Protein 6OBK (pdb70)

Radius of gyration: 9.64 Å; Cα contacts (8 Å, |Δi|>4): 18; chains: 1; bounding box: 20×21×22 Å

Nearest PDB structures (foldseek):
  6obk-assembly1_A  TM=8.974E-01  e=1.927E-04  Lactococcus virus P2
  6obk-assembly1_A  TM=9.223E-01  e=3.912E-04  Lactococcus virus P2
  6obk-assembly1_A  TM=1.024E+00  e=5.861E-06  Lactococcus virus P2
  6obk-assembly1_A  TM=9.512E-01  e=2.194E-04  Lactococcus virus P2
  6obk-assembly1_A  TM=8.936E-01  e=3.891E-04  Lactococcus virus P2

Organism: Lactococcus phage p2 (NCBI:txid254252)

Sequence (43 aa):
MNKEHILAQKEVLTPIEYEHYVKHLFDIGEITKELYIELSSDLMNKEHILAQKEVLTPIEYEHYVKHLFDIGEITKELYIELSSDLMNKEHILAQKEVLTPIEYEHYVKHLFDIGEITKELYIELSSDLMNKEHILAQKEVLTPIEYEHYVKHLFDIGEITKELYIELSSDLMNKEHILAQKEVLTPIEYEHYVKHLFDIGEITKELYIELSSDLMNKEHILAQKEVLTPIEYEHYVKHLFDIGEITKELYIELSSDLMNKEHILAQKEVLTPIEYEHYVKHLFDIGEITKELYIELSSDLMNKEHILAQKEVLTPIEYEHYVKHLFDIGEITKELYIELSSDLMNKEHILAQKEVLTPIEYEHYVKHLFDIGEITKELYIELSSDLMNKEHILAQKEVLTPIEYEHYVKHLFDIGEITKELYIELSSDLMNKEHILAQKEVLTPIEYEHYVKHLFDIGEITKELYIELSSDLMNKEHILAQKEVLTPIEYEHYVKHLFDIGEITKELYIELSSDLMNKEHILAQKEVLTPIEYEHYVKHLFDIGEITKELYIELSSDLMNKEHILAQKEVLTPIEYEHYVKHLFDIGEITKELYIELSSDLMNKEHILAQKEVLTPIEYEHYVKHLFDIGEITKELYIELSSDLMNKEHILAQKEVLTPIEYEHYVKHLFDIGEITKELYIELSSDLMNKEHILAQKEVLTPIEYEHYVKHLFDIGEITKELYIELSSDLMNKEHILAQKEVLTPIEYEHYVKHLFDIGEITKELYIELSSDLMNKEHILAQKEVLTPIEYEHYVKHLFDIGEITKELYIELSSDLMNKEHILAQKEVLTPIEYEHYVKHLFDIGEITKELYIELSSDL

B-factor: mean 37.51, std 22.48, range [0.01, 75.43]

Foldseek 3Di:
DCLVVVVVVLVPDDLVVSLCVVVCCVVVVSDDVVCSCVVNVVD

Structure (mmCIF, N/CA/C/O backbone):
data_6OBK
#
_entry.id   6OBK
#
loop_
_atom_site.group_PDB
_atom_site.id
_atom_site.type_symbol
_atom_site.label_atom_id
_atom_site.label_alt_id
_atom_site.label_comp_id
_atom_site.label_asym_id
_atom_site.label_entity_id
_atom_site.label_seq_id
_atom_site.pdbx_PDB_ins_code
_atom_site.Cartn_x
_atom_site.Cartn_y
_atom_site.Cartn_z
_atom_site.occupancy
_atom_site.B_iso_or_equiv
_atom_site.auth_seq_id
_atom_site.auth_comp_id
_atom_site.auth_asym_id
_atom_site.auth_atom_id
_atom_site.pdbx_PDB_model_num
ATOM 1 N N . MET A 1 1 ? 1.329 0.000 0.000 1.00 0.00 1 MET A N 1
ATOM 2 C CA . MET A 1 1 ? 2.093 -0.001 -1.242 1.00 52.33 1 MET A CA 1
ATOM 3 C C . MET A 1 1 ? 2.120 -1.394 -1.863 1.00 2.12 1 MET A C 1
ATOM 4 O O . MET A 1 1 ? 2.319 -2.389 -1.168 1.00 22.14 1 MET A O 1
ATOM 18 N N . ASN A 1 2 ? 1.919 -1.456 -3.175 1.00 73.51 2 ASN A N 1
ATOM 19 C CA . ASN A 1 2 ? 1.920 -2.728 -3.889 1.00 34.43 2 ASN A CA 1
ATOM 20 C C . ASN A 1 2 ? 3.075 -2.793 -4.883 1.00 73.42 2 ASN A C 1
ATOM 21 O O . ASN A 1 2 ? 2.872 -3.044 -6.072 1.00 5.54 2 ASN A O 1
ATOM 32 N N . LYS A 1 3 ? 4.287 -2.567 -4.389 1.00 1.11 3 LYS A N 1
ATOM 33 C CA . LYS A 1 3 ? 5.476 -2.601 -5.232 1.00 23.21 3 LYS A CA 1
ATOM 34 C C . LYS A 1 3 ? 6.207 -3.932 -5.088 1.00 70.41 3 LYS A C 1
ATOM 35 O O . LYS A 1 3 ? 6.781 -4.442 -6.050 1.00 21.13 3 LYS A O 1
ATOM 54 N N . GLU A 1 4 ? 6.180 -4.490 -3.882 1.00 34.23 4 GLU A N 1
ATOM 55 C CA . GLU A 1 4 ? 6.839 -5.763 -3.614 1.00 4.30 4 GLU A CA 1
ATOM 56 C C . GLU A 1 4 ? 6.007 -6.928 -4.141 1.00 23.44 4 GLU A C 1
ATOM 57 O O . GLU A 1 4 ? 6.548 -7.924 -4.623 1.00 22.25 4 GLU A O 1
ATOM 69 N N . HIS A 1 5 ? 4.688 -6.797 -4.044 1.00 70.15 5 HIS A N 1
ATOM 70 C CA . HIS A 1 5 ? 3.780 -7.839 -4.511 1.00 10.11 5 HIS A CA 1
ATOM 71 C C . HIS A 1 5 ? 3.940 -8.068 -6.011 1.00 5.12 5 HIS A C 1
ATOM 72 O O . HIS A 1 5 ? 4.022 -9.208 -6.469 1.00 20.01 5 HIS A O 1
ATOM 86 N N . ILE A 1 6 ? 3.984 -6.978 -6.769 1.00 42.04 6 ILE A N 1
ATOM 87 C CA . ILE A 1 6 ? 4.135 -7.061 -8.217 1.00 2.12 6 ILE A CA 1
ATOM 88 C C . ILE A 1 6 ? 5.544 -7.504 -8.598 1.00 53.42 6 ILE A C 1
ATOM 89 O O . ILE A 1 6 ? 5.739 -8.200 -9.595 1.00 72.41 6 ILE A O 1
ATOM 105 N N . LEU A 1 7 ? 6.523 -7.096 -7.798 1.00 73.40 7 LEU A N 1
ATOM 106 C CA . LEU A 1 7 ? 7.915 -7.452 -8.050 1.00 32.51 7 LEU A CA 1
ATOM 107 C C . LEU A 1 7 ? 8.069 -8.960 -8.220 1.00 71.43 7 LEU A C 1
ATOM 108 O O . LEU A 1 7 ? 8.617 -9.430 -9.217 1.00 42.41 7 LEU A O 1
ATOM 124 N N . ALA A 1 8 ? 7.579 -9.714 -7.241 1.00 63.44 8 ALA A N 1
ATOM 125 C CA . ALA A 1 8 ? 7.659 -11.169 -7.285 1.00 72.21 8 ALA A CA 1
ATOM 126 C C . ALA A 1 8 ? 7.120 -11.709 -8.605 1.00 72.05 8 ALA A C 1
ATOM 127 O O . ALA A 1 8 ? 7.621 -12.703 -9.130 1.00 33.31 8 ALA A O 1
ATOM 134 N N . GLN A 1 9 ? 6.097 -11.048 -9.136 1.00 54.54 9 GLN A N 1
ATOM 135 C CA . GLN A 1 9 ? 5.489 -11.463 -10.395 1.00 64.12 9 GLN A CA 1
ATOM 136 C C . GLN A 1 9 ? 6.527 -11.507 -11.512 1.00 24.12 9 GLN A C 1
ATOM 137 O O . GLN A 1 9 ? 6.721 -12.539 -12.154 1.00 74.44 9 GLN A O 1
ATOM 151 N N . LYS A 1 10 ? 7.193 -10.380 -11.738 1.00 43.14 10 LYS A N 1
ATOM 152 C CA . LYS A 1 10 ? 8.213 -10.288 -12.777 1.00 32.52 10 LYS A CA 1
ATOM 153 C C . LYS A 1 10 ? 9.248 -11.398 -12.622 1.00 3.22 10 LYS A C 1
ATOM 154 O O . LYS A 1 10 ? 9.830 -11.857 -13.604 1.00 21.01 10 LYS A O 1
ATOM 173 N N . GLU A 1 11 ? 9.471 -11.824 -11.382 1.00 45.15 11 GLU A N 1
ATOM 174 C CA . GLU A 1 11 ? 10.437 -12.880 -11.101 1.00 34.12 11 GLU A CA 1
ATOM 175 C C . GLU A 1 11 ? 9.903 -14.238 -11.549 1.00 3.04 11 GLU A C 1
ATOM 176 O O . GLU A 1 11 ? 10.666 -15.110 -11.966 1.00 35.02 11 GLU A O 1
ATOM 188 N N . VAL A 1 12 ? 8.588 -14.410 -11.458 1.00 43.21 12 VAL A N 1
ATOM 189 C CA . VAL A 1 12 ? 7.952 -15.660 -11.854 1.00 33.41 12 VAL A CA 1
ATOM 190 C C . VAL A 1 12 ? 7.816 -15.752 -13.370 1.00 33.24 12 VAL A C 1
ATOM 191 O O . VAL A 1 12 ? 8.272 -16.715 -13.988 1.00 2.22 12 VAL A O 1
ATOM 204 N N . LEU A 1 13 ? 7.186 -14.745 -13.963 1.00 54.25 13 LEU A N 1
ATOM 205 C CA . LEU A 1 13 ? 6.989 -14.711 -15.409 1.00 3.54 13 LEU A CA 1
ATOM 206 C C . LEU A 1 13 ? 8.327 -14.639 -16.138 1.00 51.32 13 LEU A C 1
ATOM 207 O O . LEU A 1 13 ? 9.311 -14.124 -15.605 1.00 71.34 13 LEU A O 1
ATOM 223 N N . THR A 1 14 ? 8.356 -15.156 -17.363 1.00 21.15 14 THR A N 1
ATOM 224 C CA . THR A 1 14 ? 9.572 -15.150 -18.166 1.00 51.01 14 THR A CA 1
ATOM 225 C C . THR A 1 14 ? 10.182 -13.754 -18.229 1.00 60.55 14 THR A C 1
ATOM 226 O O . THR A 1 14 ? 9.535 -12.753 -17.922 1.00 31.22 14 THR A O 1
ATOM 237 N N . PRO A 1 15 ? 11.457 -13.683 -18.638 1.00 65.44 15 PRO A N 1
ATOM 238 C CA . PRO A 1 15 ? 12.183 -12.415 -18.753 1.00 14.51 15 PRO A CA 1
ATOM 239 C C . PRO A 1 15 ? 11.664 -11.552 -19.899 1.00 25.22 15 PRO A C 1
ATOM 240 O O . PRO A 1 15 ? 11.781 -10.327 -19.867 1.00 53.32 15 PRO A O 1
ATOM 251 N N . ILE A 1 16 ? 11.093 -12.199 -20.909 1.00 33.44 16 ILE A N 1
ATOM 252 C CA . ILE A 1 16 ? 10.556 -11.491 -22.063 1.00 54.44 16 ILE A CA 1
ATOM 253 C C . ILE A 1 16 ? 9.306 -10.700 -21.691 1.00 1.23 16 ILE A C 1
ATOM 254 O O . ILE A 1 16 ? 9.132 -9.559 -22.117 1.00 3.31 16 ILE A O 1
ATOM 270 N N . GLU A 1 17 ? 8.440 -11.314 -20.891 1.00 71.52 17 GLU A N 1
ATOM 271 C CA . GLU A 1 17 ? 7.207 -10.667 -20.460 1.00 54.33 17 GLU A CA 1
ATOM 272 C C . GLU A 1 17 ? 7.493 -9.592 -19.416 1.00 11.41 17 GLU A C 1
ATOM 273 O O . GLU A 1 17 ? 6.842 -8.547 -19.390 1.00 13.01 17 GLU A O 1
ATOM 285 N N . TYR A 1 18 ? 8.471 -9.856 -18.556 1.00 54.25 18 TYR A N 1
ATOM 286 C CA . TYR A 1 18 ? 8.842 -8.913 -17.508 1.00 31.32 18 TYR A CA 1
ATOM 287 C C . TYR A 1 18 ? 9.127 -7.533 -18.092 1.00 10.02 18 TYR A C 1
ATOM 288 O O . TYR A 1 18 ? 8.821 -6.512 -17.477 1.00 30.12 18 TYR A O 1
ATOM 306 N N . GLU A 1 19 ? 9.715 -7.512 -19.284 1.00 52.10 19 GLU A N 1
ATOM 307 C CA . GLU A 1 19 ? 10.042 -6.257 -19.952 1.00 34.52 19 GLU A CA 1
ATOM 308 C C . GLU A 1 19 ? 8.833 -5.327 -19.983 1.00 12.31 19 GLU A C 1
ATOM 309 O O . GLU A 1 19 ? 8.973 -4.106 -19.904 1.00 40.32 19 GLU A O 1
ATOM 321 N N . HIS A 1 20 ? 7.645 -5.912 -20.099 1.00 21.42 20 HIS A N 1
ATOM 322 C CA . HIS A 1 20 ? 6.411 -5.136 -20.140 1.00 72.34 20 HIS A CA 1
ATOM 323 C C . HIS A 1 20 ? 5.877 -4.889 -18.733 1.00 33.12 20 HIS A C 1
ATOM 324 O O . HIS A 1 20 ? 5.205 -3.889 -18.480 1.00 14.10 20 HIS A O 1
ATOM 338 N N . TYR A 1 21 ? 6.179 -5.806 -17.821 1.00 63.41 21 TYR A N 1
ATOM 339 C CA . TYR A 1 21 ? 5.727 -5.690 -16.440 1.00 11.41 21 TYR A CA 1
ATOM 340 C C . TYR A 1 21 ? 6.111 -4.334 -15.854 1.00 34.32 21 TYR A C 1
ATOM 341 O O . TYR A 1 21 ? 5.416 -3.799 -14.990 1.00 55.22 21 TYR A O 1
ATOM 359 N N . VAL A 1 22 ? 7.223 -3.784 -16.331 1.00 33.03 22 VAL A N 1
ATOM 360 C CA . VAL A 1 22 ? 7.700 -2.490 -15.857 1.00 33.43 22 VAL A CA 1
ATOM 361 C C . VAL A 1 22 ? 7.104 -1.351 -16.676 1.00 60.11 22 VAL A C 1
ATOM 362 O O . VAL A 1 22 ? 7.052 -0.207 -16.224 1.00 63.01 22 VAL A O 1
ATOM 375 N N . LYS A 1 23 ? 6.654 -1.671 -17.885 1.00 21.34 23 LYS A N 1
ATOM 376 C CA . LYS A 1 23 ? 6.059 -0.676 -18.769 1.00 5.13 23 LYS A CA 1
ATOM 377 C C . LYS A 1 23 ? 4.773 -0.116 -18.170 1.00 72.25 23 LYS A C 1
ATOM 378 O O . LYS A 1 23 ? 4.610 1.098 -18.048 1.00 41.33 23 LYS A O 1
ATOM 397 N N . HIS A 1 24 ? 3.861 -1.009 -17.798 1.00 24.24 24 HIS A N 1
ATOM 398 C CA . HIS A 1 24 ? 2.590 -0.604 -17.210 1.00 14.23 24 HIS A CA 1
ATOM 399 C C . HIS A 1 24 ? 2.813 0.185 -15.923 1.00 52.21 24 HIS A C 1
ATOM 400 O O . HIS A 1 24 ? 2.058 1.107 -15.609 1.00 23.33 24 HIS A O 1
ATOM 414 N N . LEU A 1 25 ? 3.852 -0.182 -15.182 1.00 65.34 25 LEU A N 1
ATOM 415 C CA . LEU A 1 25 ? 4.175 0.491 -13.929 1.00 31.42 25 LEU A CA 1
ATOM 416 C C . LEU A 1 25 ? 4.356 1.990 -14.146 1.00 74.53 25 LEU A C 1
ATOM 417 O O . LEU A 1 25 ? 3.774 2.806 -13.431 1.00 70.22 25 LEU A O 1
ATOM 433 N N . PHE A 1 26 ? 5.164 2.345 -15.139 1.00 71.14 26 PHE A N 1
ATOM 434 C CA . PHE A 1 26 ? 5.420 3.746 -15.452 1.00 63.14 26 PHE A CA 1
ATOM 435 C C . PHE A 1 26 ? 4.121 4.545 -15.472 1.00 12.50 26 PHE A C 1
ATOM 436 O O . PHE A 1 26 ? 4.097 5.721 -15.106 1.00 31.45 26 PHE A O 1
ATOM 453 N N . ASP A 1 27 ? 3.043 3.900 -15.903 1.00 33.13 27 ASP A N 1
ATOM 454 C CA . ASP A 1 27 ? 1.739 4.549 -15.970 1.00 53.42 27 ASP A CA 1
ATOM 455 C C . ASP A 1 27 ? 1.428 5.281 -14.668 1.00 42.53 27 ASP A C 1
ATOM 456 O O . ASP A 1 27 ? 0.914 6.400 -14.682 1.00 1.44 27 ASP A O 1
ATOM 465 N N . ILE A 1 28 ? 1.743 4.642 -13.547 1.00 14.43 28 ILE A N 1
ATOM 466 C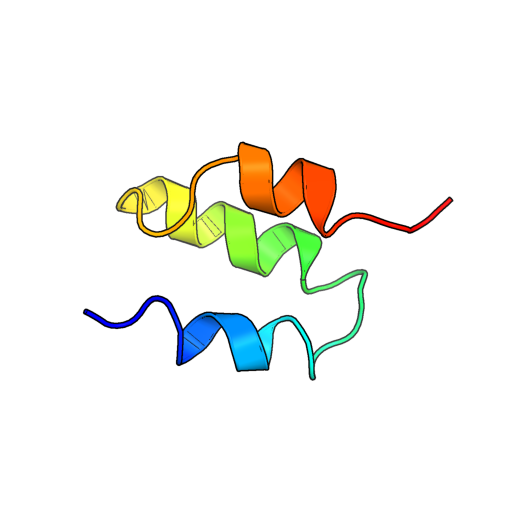 CA . ILE A 1 28 ? 1.497 5.233 -12.237 1.00 0.01 28 ILE A CA 1
ATOM 467 C C . ILE A 1 28 ? 2.799 5.688 -11.586 1.00 51.44 28 ILE A C 1
ATOM 468 O O . ILE A 1 28 ? 2.812 6.624 -10.788 1.00 40.42 28 ILE A O 1
ATOM 484 N N . GLY A 1 29 ? 3.894 5.020 -11.935 1.00 61.22 29 GLY A N 1
ATOM 485 C CA . GLY A 1 29 ? 5.187 5.371 -11.377 1.00 51.24 29 GLY A CA 1
ATOM 486 C C . GLY A 1 29 ? 5.568 4.496 -10.200 1.00 34.30 29 GLY A C 1
ATOM 487 O O . GLY A 1 29 ? 6.343 4.907 -9.338 1.00 43.51 29 GLY A O 1
ATOM 491 N N . GLU A 1 30 ? 5.019 3.285 -10.163 1.00 3.23 30 GLU A N 1
ATOM 492 C CA . GLU A 1 30 ? 5.305 2.351 -9.080 1.00 52.01 30 GLU A CA 1
ATOM 493 C C . GLU A 1 30 ? 6.806 2.113 -8.948 1.00 44.34 30 GLU A C 1
ATOM 494 O O . GLU A 1 30 ? 7.413 2.459 -7.934 1.00 45.35 30 GLU A O 1
ATOM 506 N N . ILE A 1 31 ? 7.398 1.521 -9.980 1.00 22.52 31 ILE A N 1
ATOM 507 C CA . ILE A 1 31 ? 8.828 1.237 -9.980 1.00 31.11 31 ILE A CA 1
ATOM 508 C C . ILE A 1 31 ? 9.562 2.114 -10.988 1.00 3.52 31 ILE A C 1
ATOM 509 O O . ILE A 1 31 ? 9.081 2.341 -12.099 1.00 30.44 31 ILE A O 1
ATOM 525 N N . THR A 1 32 ? 10.733 2.606 -10.594 1.00 1.20 32 THR A N 1
ATOM 526 C CA . THR A 1 32 ? 11.535 3.458 -11.462 1.00 43.44 32 THR A CA 1
ATOM 527 C C . THR A 1 32 ? 12.328 2.629 -12.466 1.00 44.31 32 THR A C 1
ATOM 528 O O . THR A 1 32 ? 12.627 1.460 -12.223 1.00 73.31 32 THR A O 1
ATOM 539 N N . LYS A 1 33 ? 12.668 3.242 -13.595 1.00 64.10 33 LYS A N 1
ATOM 540 C CA . LYS A 1 33 ? 13.429 2.562 -14.636 1.00 64.51 33 LYS A CA 1
ATOM 541 C C . LYS A 1 33 ? 14.687 1.920 -14.059 1.00 61.53 33 LYS A C 1
ATOM 542 O O . LYS A 1 33 ? 15.133 0.874 -14.531 1.00 50.32 33 LYS A O 1
ATOM 561 N N . GLU A 1 34 ? 15.253 2.552 -13.036 1.00 33.33 34 GLU A N 1
ATOM 562 C CA . GLU A 1 34 ? 16.459 2.040 -12.395 1.00 53.40 34 GLU A CA 1
ATOM 563 C C . GLU A 1 34 ? 16.320 0.553 -12.083 1.00 62.02 34 GLU A C 1
ATOM 564 O O . GLU A 1 34 ? 17.290 -0.202 -12.161 1.00 21.30 34 GLU A O 1
ATOM 576 N N . LEU A 1 35 ? 15.108 0.139 -11.730 1.00 4.24 35 LEU A N 1
ATOM 577 C CA . LEU A 1 35 ? 14.841 -1.258 -11.405 1.00 44.21 35 LEU A CA 1
ATOM 578 C C . LEU A 1 35 ? 14.800 -2.112 -12.668 1.00 54.11 35 LEU A C 1
ATOM 579 O O . LEU A 1 35 ? 15.375 -3.199 -12.714 1.00 22.32 35 LEU A O 1
ATOM 595 N N . TYR A 1 36 ? 14.117 -1.612 -13.692 1.00 11.52 36 TYR A N 1
ATOM 596 C CA . TYR A 1 36 ? 14.000 -2.329 -14.956 1.00 12.40 36 TYR A CA 1
ATOM 597 C C . TYR A 1 36 ? 15.369 -2.522 -15.601 1.00 74.13 36 TYR A C 1
ATOM 598 O O . TYR A 1 36 ? 15.630 -3.546 -16.233 1.00 20.41 36 TYR A O 1
ATOM 616 N N . ILE A 1 37 ? 16.238 -1.531 -15.437 1.00 23.12 37 ILE A N 1
ATOM 617 C CA . ILE A 1 37 ? 17.581 -1.592 -16.001 1.00 72.11 37 ILE A CA 1
ATOM 618 C C . ILE A 1 37 ? 18.483 -2.504 -15.177 1.00 31.15 37 ILE A C 1
ATOM 619 O O . ILE A 1 37 ? 19.258 -3.287 -15.725 1.00 0.41 37 ILE A O 1
ATOM 635 N N . GLU A 1 38 ? 18.374 -2.398 -13.856 1.00 2.12 38 GLU A N 1
ATOM 636 C CA . GLU A 1 38 ? 19.180 -3.214 -12.956 1.00 31.44 38 GLU A CA 1
ATOM 637 C C . GLU A 1 38 ? 18.781 -4.684 -13.051 1.00 20.35 38 GLU A C 1
ATOM 638 O O . GLU A 1 38 ? 19.606 -5.544 -13.362 1.00 31.52 38 GLU A O 1
ATOM 650 N N . LEU A 1 39 ? 17.511 -4.965 -12.780 1.00 22.14 39 LEU A N 1
ATOM 651 C CA . LEU A 1 39 ? 17.001 -6.331 -12.833 1.00 43.25 39 LEU A CA 1
ATOM 652 C C . LEU A 1 39 ? 17.308 -6.974 -14.182 1.00 41.22 39 LEU A C 1
ATOM 653 O O . LEU A 1 39 ? 17.579 -8.172 -14.263 1.00 5.24 39 LEU A O 1
ATOM 669 N N . SER A 1 40 ? 17.265 -6.169 -15.239 1.00 42.01 40 SER A N 1
ATOM 670 C CA . SER A 1 40 ? 17.537 -6.660 -16.585 1.00 41.31 40 SER A CA 1
ATOM 671 C C . SER A 1 40 ? 18.939 -7.254 -16.674 1.00 24.24 40 SER A C 1
ATOM 672 O O . SER A 1 40 ? 19.926 -6.529 -16.803 1.00 31.33 40 SER A O 1
ATOM 680 N N . SER A 1 41 ? 19.019 -8.579 -16.603 1.00 62.11 41 SER A N 1
ATOM 681 C CA . SER A 1 41 ? 20.300 -9.272 -16.671 1.00 62.52 41 SER A CA 1
ATOM 682 C C . SER A 1 41 ? 20.327 -10.250 -17.842 1.00 61.30 41 SER A C 1
ATOM 683 O O . SER A 1 41 ? 20.909 -11.331 -17.749 1.00 71.31 41 SER A O 1
ATOM 691 N N . ASP A 1 42 ? 19.693 -9.862 -18.943 1.00 62.21 42 ASP A N 1
ATOM 692 C CA . ASP A 1 42 ? 19.644 -10.703 -20.134 1.00 3.13 42 ASP A CA 1
ATOM 693 C C . ASP A 1 42 ? 20.519 -10.126 -21.242 1.00 62.34 42 ASP A C 1
ATOM 694 O O . ASP A 1 42 ? 20.699 -8.911 -21.338 1.00 32.43 42 ASP A O 1
ATOM 703 N N . LEU A 1 43 ? 21.062 -11.005 -22.078 1.00 1.12 43 LEU A N 1
ATOM 704 C CA . LEU A 1 43 ? 21.920 -10.584 -23.180 1.00 52.41 43 LEU A CA 1
ATOM 705 C C . LEU A 1 43 ? 21.950 -11.639 -24.281 1.00 21.23 43 LEU A C 1
ATOM 706 O O . LEU A 1 43 ? 22.619 -11.469 -25.300 1.00 24.34 43 LEU A O 1
ATOM 722 N N . MET A 1 1 ? 0.019 -3.983 -2.783 1.00 51.42 1 MET A N 2
ATOM 723 C CA . MET A 1 1 ? 0.537 -3.119 -3.838 1.00 2.13 1 MET A CA 2
ATOM 724 C C . MET A 1 1 ? 1.789 -2.382 -3.371 1.00 73.21 1 MET A C 2
ATOM 725 O O . MET A 1 1 ? 1.745 -1.187 -3.082 1.00 61.21 1 MET A O 2
ATOM 739 N N . ASN A 1 2 ? 2.903 -3.104 -3.300 1.00 13.32 2 ASN A N 2
ATOM 740 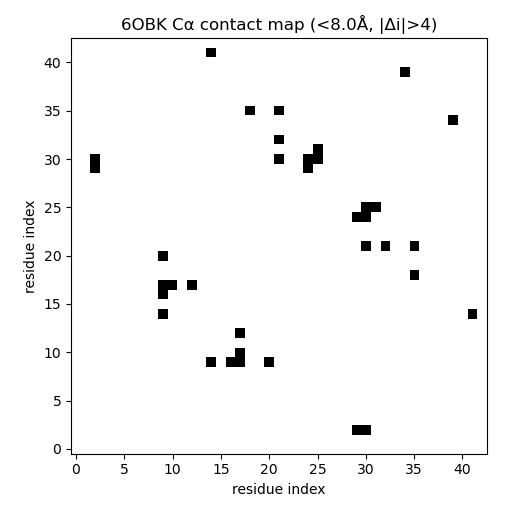C CA . ASN A 1 2 ? 4.166 -2.518 -2.867 1.00 43.12 2 ASN A CA 2
ATOM 741 C C . ASN A 1 2 ? 5.206 -2.585 -3.981 1.00 45.53 2 ASN A C 2
ATOM 742 O O . ASN A 1 2 ? 5.076 -3.367 -4.922 1.00 74.54 2 ASN A O 2
ATOM 753 N N . LYS A 1 3 ? 6.241 -1.758 -3.868 1.00 34.02 3 LYS A N 2
ATOM 754 C CA . LYS A 1 3 ? 7.306 -1.723 -4.863 1.00 55.02 3 LYS A CA 2
ATOM 755 C C . LYS A 1 3 ? 8.136 -3.002 -4.817 1.00 12.31 3 LYS A C 2
ATOM 756 O O . LYS A 1 3 ? 8.634 -3.466 -5.842 1.00 13.10 3 LYS A O 2
ATOM 775 N N . GLU A 1 4 ? 8.279 -3.566 -3.622 1.00 20.21 4 GLU A N 2
ATOM 776 C CA . GLU A 1 4 ? 9.049 -4.792 -3.444 1.00 53.11 4 GLU A CA 2
ATOM 777 C C . GLU A 1 4 ? 8.210 -6.017 -3.798 1.00 45.12 4 GLU A C 2
ATOM 778 O O . GLU A 1 4 ? 8.720 -6.994 -4.347 1.00 62.24 4 GLU A O 2
ATOM 790 N N . HIS A 1 5 ? 6.921 -5.957 -3.479 1.00 44.13 5 HIS A N 2
ATOM 791 C CA . HIS A 1 5 ? 6.011 -7.061 -3.763 1.00 44.14 5 HIS A CA 2
ATOM 792 C C . HIS A 1 5 ? 5.664 -7.110 -5.248 1.00 72.02 5 HIS A C 2
ATOM 793 O O . HIS A 1 5 ? 5.690 -8.175 -5.866 1.00 55.44 5 HIS A O 2
ATOM 807 N N . ILE A 1 6 ? 5.339 -5.952 -5.813 1.00 75.33 6 ILE A N 2
ATOM 808 C CA . ILE A 1 6 ? 4.986 -5.864 -7.225 1.00 22.20 6 ILE A CA 2
ATOM 809 C C . ILE A 1 6 ? 6.086 -6.450 -8.104 1.00 22.23 6 ILE A C 2
ATOM 810 O O . ILE A 1 6 ? 5.812 -7.037 -9.152 1.00 4.04 6 ILE A O 2
ATOM 826 N N . LEU A 1 7 ? 7.331 -6.289 -7.669 1.00 62.15 7 LEU A N 2
ATOM 827 C CA . LEU A 1 7 ? 8.474 -6.804 -8.415 1.00 43.05 7 LEU A CA 2
ATOM 828 C C . LEU A 1 7 ? 8.554 -8.324 -8.310 1.00 14.50 7 LEU A C 2
ATOM 829 O O . LEU A 1 7 ? 8.988 -8.999 -9.243 1.00 13.51 7 LEU A O 2
ATOM 845 N N . ALA A 1 8 ? 8.129 -8.855 -7.168 1.00 64.22 8 ALA A N 2
ATOM 846 C CA . ALA A 1 8 ? 8.148 -10.295 -6.942 1.00 64.15 8 ALA A CA 2
ATOM 847 C C . ALA A 1 8 ? 7.520 -11.043 -8.114 1.00 11.34 8 ALA A C 2
ATOM 848 O O . ALA A 1 8 ? 7.939 -12.150 -8.451 1.00 14.23 8 ALA A O 2
ATOM 855 N N . GLN A 1 9 ? 6.513 -10.431 -8.729 1.00 1.44 9 GLN A N 2
ATOM 856 C CA . GLN A 1 9 ? 5.827 -11.040 -9.861 1.00 74.33 9 GLN A CA 2
ATOM 857 C C . GLN A 1 9 ? 6.722 -11.056 -11.096 1.00 33.40 9 GLN A C 2
ATOM 858 O O . GLN A 1 9 ? 6.792 -12.055 -11.812 1.00 61.33 9 GLN A O 2
ATOM 872 N N . LYS A 1 10 ? 7.405 -9.943 -11.340 1.00 75.00 10 LYS A N 2
ATOM 873 C CA . LYS A 1 10 ? 8.297 -9.828 -12.488 1.00 14.04 10 LYS A CA 2
ATOM 874 C C . LYS A 1 10 ? 9.277 -10.995 -12.534 1.00 22.44 10 LYS A C 2
ATOM 875 O O . LYS A 1 10 ? 9.688 -11.430 -13.609 1.00 72.11 10 LYS A O 2
ATOM 894 N N . GLU A 1 11 ? 9.647 -11.499 -11.360 1.00 51.30 11 GLU A N 2
ATOM 895 C CA . GLU A 1 11 ? 10.579 -12.616 -11.268 1.00 72.43 11 GLU A CA 2
ATOM 896 C C . GLU A 1 11 ? 9.897 -13.927 -11.652 1.00 15.55 11 GLU A C 2
ATOM 897 O O . GLU A 1 11 ? 10.519 -14.818 -12.228 1.00 62.41 11 GLU A O 2
ATOM 909 N N . VAL A 1 12 ? 8.612 -14.035 -11.326 1.00 63.32 12 VAL A N 2
ATOM 910 C CA . VAL A 1 12 ? 7.844 -15.235 -11.636 1.00 62.20 12 VAL A CA 2
ATOM 911 C C . VAL A 1 12 ? 7.533 -15.319 -13.126 1.00 52.11 12 VAL A C 2
ATOM 912 O O . VAL A 1 12 ? 7.918 -16.276 -13.799 1.00 42.45 12 VAL A O 2
ATOM 925 N N . LEU A 1 13 ? 6.833 -14.311 -13.636 1.00 64.20 13 LEU A N 2
ATOM 926 C CA . LEU A 1 13 ? 6.470 -14.269 -15.048 1.00 71.52 13 LEU A CA 2
ATOM 927 C C . LEU A 1 13 ? 7.699 -14.451 -15.933 1.00 3.04 13 LEU A C 2
ATOM 928 O O . LEU A 1 13 ? 8.831 -14.460 -15.447 1.00 63.44 13 LEU A O 2
ATOM 944 N N . THR A 1 14 ? 7.470 -14.593 -17.234 1.00 50.04 14 THR A N 2
ATOM 945 C CA . THR A 1 14 ? 8.558 -14.773 -18.187 1.00 41.10 14 THR A CA 2
ATOM 946 C C . THR A 1 14 ? 9.331 -13.475 -18.391 1.00 10.24 14 THR A C 2
ATOM 947 O O . THR A 1 14 ? 8.870 -12.388 -18.041 1.00 74.21 14 THR A O 2
ATOM 958 N N . PRO A 1 15 ? 10.535 -13.587 -18.970 1.00 5.10 15 PRO A N 2
ATOM 959 C CA . PRO A 1 15 ? 11.397 -12.431 -19.234 1.00 64.13 15 PRO A CA 2
ATOM 960 C C . PRO A 1 15 ? 10.843 -11.534 -20.335 1.00 54.14 15 PRO A C 2
ATOM 961 O O . PRO A 1 15 ? 11.106 -10.331 -20.360 1.00 60.35 15 PRO A O 2
ATOM 972 N N . ILE A 1 16 ? 10.074 -12.126 -21.243 1.00 53.31 16 ILE A N 2
ATOM 973 C CA . ILE A 1 16 ? 9.481 -11.379 -22.345 1.00 52.34 16 ILE A CA 2
ATOM 974 C C . ILE A 1 16 ? 8.300 -10.540 -21.869 1.00 1.33 16 ILE A C 2
ATOM 975 O O . ILE A 1 16 ? 8.044 -9.456 -22.393 1.00 65.43 16 ILE A O 2
ATOM 991 N N . GLU A 1 17 ? 7.585 -11.048 -20.870 1.00 0.23 17 GLU A N 2
ATOM 992 C CA . GLU A 1 17 ? 6.432 -10.344 -20.322 1.00 14.23 17 GLU A CA 2
ATOM 993 C C . GLU A 1 17 ? 6.871 -9.258 -19.343 1.00 62.52 17 GLU A C 2
ATOM 994 O O . GLU A 1 17 ? 6.261 -8.192 -19.267 1.00 12.10 17 GLU A O 2
ATOM 1006 N N . TYR A 1 18 ? 7.933 -9.539 -18.596 1.00 43.33 18 TYR A N 2
ATOM 1007 C CA . TYR A 1 18 ? 8.453 -8.589 -17.620 1.00 45.32 18 TYR A CA 2
ATOM 1008 C C . TYR A 1 18 ? 8.797 -7.259 -18.284 1.00 40.30 18 TYR A C 2
ATOM 1009 O O . TYR A 1 18 ? 8.638 -6.195 -17.686 1.00 35.20 18 TYR A O 2
ATOM 1027 N N . GLU A 1 19 ? 9.269 -7.328 -19.525 1.00 20.51 19 GLU A N 2
ATOM 1028 C CA . GLU A 1 19 ? 9.635 -6.130 -20.271 1.00 24.24 19 GLU A CA 2
ATOM 1029 C C . GLU A 1 19 ? 8.498 -5.113 -20.259 1.00 71.10 19 GLU A C 2
ATOM 1030 O O . GLU A 1 19 ? 8.729 -3.907 -20.164 1.00 21.35 19 GLU A O 2
ATOM 1042 N N 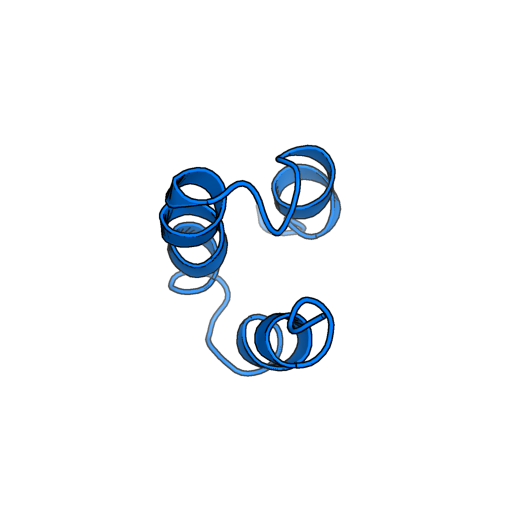. HIS A 1 20 ? 7.268 -5.608 -20.358 1.00 22.23 20 HIS A N 2
ATOM 1043 C CA . HIS A 1 20 ? 6.094 -4.743 -20.359 1.00 34.34 20 HIS A CA 2
ATOM 1044 C C . HIS A 1 20 ? 5.598 -4.499 -18.937 1.00 11.24 20 HIS A C 2
ATOM 1045 O O . HIS A 1 20 ? 4.988 -3.468 -18.650 1.00 32.41 20 HIS A O 2
ATOM 1059 N N . TYR A 1 21 ? 5.863 -5.452 -18.051 1.00 21.42 21 TYR A N 2
ATOM 1060 C CA . TYR A 1 21 ? 5.441 -5.342 -16.659 1.00 41.15 21 TYR A CA 2
ATOM 1061 C C . TYR A 1 21 ? 5.814 -3.979 -16.084 1.00 20.34 21 TYR A C 2
ATOM 1062 O O . TYR A 1 21 ? 5.005 -3.330 -15.420 1.00 44.02 21 TYR A O 2
ATOM 1080 N N . VAL A 1 22 ? 7.046 -3.551 -16.343 1.00 34.50 22 VAL A N 2
ATOM 1081 C CA . VAL A 1 22 ? 7.527 -2.266 -15.853 1.00 3.41 22 VAL A CA 2
ATOM 1082 C C . VAL A 1 22 ? 7.066 -1.126 -16.754 1.00 73.03 22 VAL A C 2
ATOM 1083 O O . VAL A 1 22 ? 7.002 0.029 -16.332 1.00 23.45 22 VAL A O 2
ATOM 1096 N N . LYS A 1 23 ? 6.743 -1.458 -18.000 1.00 2.21 23 LYS A N 2
ATOM 1097 C CA . LYS A 1 23 ? 6.285 -0.464 -18.963 1.00 10.51 23 LYS A CA 2
ATOM 1098 C C . LYS A 1 23 ? 4.948 0.133 -18.535 1.00 20.04 23 LYS A C 2
ATOM 1099 O O . LYS A 1 23 ? 4.698 1.323 -18.727 1.00 53.31 23 LYS A O 2
ATOM 1118 N N . HIS A 1 24 ? 4.093 -0.701 -17.952 1.00 14.04 24 HIS A N 2
ATOM 1119 C CA . HIS A 1 24 ? 2.782 -0.255 -17.494 1.00 15.21 24 HIS A CA 2
ATOM 1120 C C . HIS A 1 24 ? 2.897 0.517 -16.183 1.00 45.20 24 HIS A C 2
ATOM 1121 O O . HIS A 1 24 ? 2.135 1.451 -15.931 1.00 42.51 24 HIS A O 2
ATOM 1135 N N . LEU A 1 25 ? 3.854 0.121 -15.351 1.00 65.24 25 LEU A N 2
ATOM 1136 C CA . LEU A 1 25 ? 4.070 0.775 -14.065 1.00 51.04 25 LEU A CA 2
ATOM 1137 C C . LEU A 1 25 ? 4.266 2.277 -14.245 1.00 10.04 25 LEU A C 2
ATOM 1138 O O . LEU A 1 25 ? 3.675 3.081 -13.524 1.00 13.32 25 LEU A O 2
ATOM 1154 N N . PHE A 1 26 ? 5.098 2.649 -15.212 1.00 22.43 26 PHE A N 2
ATOM 1155 C CA . PHE A 1 26 ? 5.371 4.054 -15.487 1.00 4.40 26 PHE A CA 2
ATOM 1156 C C . PHE A 1 26 ? 4.075 4.855 -15.564 1.00 11.53 26 PHE A C 2
ATOM 1157 O O . PHE A 1 26 ? 4.043 6.039 -15.226 1.00 31.23 26 PHE A O 2
ATOM 1174 N N . ASP A 1 27 ? 3.008 4.202 -16.011 1.00 65.20 27 ASP A N 2
ATOM 1175 C CA . ASP A 1 27 ? 1.709 4.852 -16.132 1.00 74.33 27 ASP A CA 2
ATOM 1176 C C . ASP A 1 27 ? 1.366 5.622 -14.861 1.00 54.32 27 ASP A C 2
ATOM 1177 O O . ASP A 1 27 ? 1.005 6.798 -14.915 1.00 52.41 27 ASP A O 2
ATOM 1186 N N . ILE A 1 28 ? 1.480 4.952 -13.720 1.00 33.41 28 ILE A N 2
ATOM 1187 C CA . ILE A 1 28 ? 1.182 5.574 -12.436 1.00 33.42 28 ILE A CA 2
ATOM 1188 C C . ILE A 1 28 ? 2.461 5.966 -11.705 1.00 22.22 28 ILE A C 2
ATOM 1189 O O . ILE A 1 28 ? 2.475 6.913 -10.920 1.00 51.55 28 ILE A O 2
ATOM 1205 N N . GLY A 1 29 ? 3.537 5.230 -11.969 1.00 51.24 29 GLY A N 2
ATOM 1206 C CA . GLY A 1 29 ? 4.808 5.518 -11.330 1.00 74.41 29 GLY A CA 2
ATOM 1207 C C . GLY A 1 29 ? 5.114 4.563 -10.193 1.00 74.11 29 GLY A C 2
ATOM 1208 O O . GLY A 1 29 ? 5.850 4.905 -9.269 1.00 10.23 29 GLY A O 2
ATOM 1212 N N . GLU A 1 30 ? 4.545 3.363 -10.261 1.00 25.12 30 GLU A N 2
ATOM 1213 C CA . GLU A 1 30 ? 4.760 2.357 -9.227 1.00 3.42 30 GLU A CA 2
ATOM 1214 C C . GLU A 1 30 ? 6.247 2.058 -9.060 1.00 3.03 30 GLU A C 2
ATOM 1215 O O . GLU A 1 30 ? 6.831 2.329 -8.010 1.00 64.00 30 GLU A O 2
ATOM 1227 N N . ILE A 1 31 ? 6.853 1.497 -10.101 1.00 54.42 31 ILE A N 2
ATOM 1228 C CA . ILE A 1 31 ? 8.271 1.162 -10.070 1.00 73.43 31 ILE A CA 2
ATOM 1229 C C . ILE A 1 31 ? 9.069 2.060 -11.009 1.00 11.11 31 ILE A C 2
ATOM 1230 O O . ILE A 1 31 ? 8.595 2.432 -12.083 1.00 65.23 31 ILE A O 2
ATOM 1246 N N . THR A 1 32 ? 10.285 2.405 -10.597 1.00 51.31 32 THR A N 2
ATOM 1247 C CA . THR A 1 32 ? 11.150 3.259 -11.401 1.00 2.43 32 THR A CA 2
ATOM 1248 C C . THR A 1 32 ? 12.028 2.432 -12.333 1.00 32.34 32 THR A C 2
ATOM 1249 O O . THR A 1 32 ? 12.242 1.241 -12.106 1.00 22.22 32 THR A O 2
ATOM 1260 N N . LYS A 1 33 ? 12.534 3.070 -13.382 1.00 63.33 33 LYS A N 2
ATOM 1261 C CA . LYS A 1 33 ? 13.391 2.393 -14.349 1.00 2.51 33 LYS A CA 2
ATOM 1262 C C . LYS A 1 33 ? 14.538 1.673 -13.648 1.00 65.43 33 LYS A C 2
ATOM 1263 O O . LYS A 1 33 ? 15.021 0.646 -14.125 1.00 33.22 33 LYS A O 2
ATOM 1282 N N . GLU A 1 34 ? 14.969 2.217 -12.515 1.00 1.05 34 GLU A N 2
ATOM 1283 C CA . GLU A 1 34 ? 16.059 1.624 -11.749 1.00 44.00 34 GLU A CA 2
ATOM 1284 C C . GLU A 1 34 ? 15.853 0.121 -11.583 1.00 0.22 34 GLU A C 2
ATOM 1285 O O . GLU A 1 34 ? 16.757 -0.674 -11.842 1.00 45.33 34 GLU A O 2
ATOM 1297 N N . LEU A 1 35 ? 14.657 -0.261 -11.148 1.00 64.12 35 LEU A N 2
ATOM 1298 C CA . LEU A 1 35 ? 14.331 -1.668 -10.946 1.00 73.52 35 LEU A CA 2
ATOM 1299 C C . LEU A 1 35 ? 14.355 -2.428 -12.269 1.00 31.24 35 LEU A C 2
ATOM 1300 O O . LEU A 1 35 ? 14.942 -3.506 -12.366 1.00 41.04 35 LEU A O 2
ATOM 1316 N N . TYR A 1 36 ? 13.715 -1.859 -13.284 1.00 1.42 36 TYR A N 2
ATOM 1317 C CA . TYR A 1 36 ? 13.663 -2.482 -14.601 1.00 32.22 36 TYR A CA 2
ATOM 1318 C C . TYR A 1 36 ? 15.067 -2.784 -15.117 1.00 35.13 36 TYR A C 2
ATOM 1319 O O . TYR A 1 36 ? 15.324 -3.862 -15.654 1.00 53.20 36 TYR A O 2
ATOM 1337 N N . ILE A 1 37 ? 15.970 -1.825 -14.949 1.00 5.05 37 ILE A N 2
ATOM 1338 C CA . ILE A 1 37 ? 17.348 -1.988 -15.395 1.00 4.20 37 ILE A CA 2
ATOM 1339 C C . ILE A 1 37 ? 18.110 -2.949 -14.489 1.00 31.23 37 ILE A C 2
ATOM 1340 O O . ILE A 1 37 ? 18.745 -3.891 -14.962 1.00 33.35 37 ILE A O 2
ATOM 1356 N N . GLU A 1 38 ? 18.040 -2.705 -13.184 1.00 12.21 38 GLU A N 2
ATOM 1357 C CA . GLU A 1 38 ? 18.722 -3.550 -12.211 1.00 63.23 38 GLU A CA 2
ATOM 1358 C C . GLU A 1 38 ? 18.328 -5.013 -12.391 1.00 21.41 38 GLU A C 2
ATOM 1359 O O . GLU A 1 38 ? 19.179 -5.874 -12.619 1.00 62.04 38 GLU A O 2
ATOM 1371 N N . LEU A 1 39 ? 17.033 -5.288 -12.285 1.00 53.03 39 LEU A N 2
ATOM 1372 C CA . LEU A 1 39 ? 16.524 -6.647 -12.435 1.00 70.02 39 LEU A CA 2
ATOM 1373 C C . LEU A 1 39 ? 16.970 -7.252 -13.762 1.00 62.14 39 LEU A C 2
ATOM 1374 O O . LEU A 1 39 ? 17.253 -8.447 -13.847 1.00 62.12 39 LEU A O 2
ATOM 1390 N N . SER A 1 40 ? 17.033 -6.418 -14.796 1.00 33.53 40 SER A N 2
ATOM 1391 C CA . SER A 1 40 ? 17.443 -6.871 -16.120 1.00 23.54 40 SER A CA 2
ATOM 1392 C C . SER A 1 40 ? 18.797 -7.572 -16.058 1.00 61.33 40 SER A C 2
ATOM 1393 O O . SER A 1 40 ? 19.841 -6.924 -15.980 1.00 32.44 40 SER A O 2
ATOM 1401 N N . SER A 1 41 ? 18.771 -8.901 -16.095 1.00 11.31 41 SER A N 2
ATOM 1402 C CA . SER A 1 41 ? 19.995 -9.691 -16.040 1.00 30.23 41 SER A CA 2
ATOM 1403 C C . SER A 1 41 ? 20.325 -10.279 -17.409 1.00 14.53 41 SER A C 2
ATOM 1404 O O . SER A 1 41 ? 20.823 -11.400 -17.512 1.00 12.42 41 SER A O 2
ATOM 1412 N N . ASP A 1 42 ? 20.043 -9.513 -18.457 1.00 52.01 42 ASP A N 2
ATOM 1413 C CA . ASP A 1 42 ? 20.310 -9.955 -19.821 1.00 34.53 42 ASP A CA 2
ATOM 1414 C C . ASP A 1 42 ? 21.591 -9.323 -20.356 1.00 74.53 42 ASP A C 2
ATOM 1415 O O . ASP A 1 42 ? 22.348 -8.701 -19.610 1.00 74.20 42 ASP A O 2
ATOM 1424 N N . LEU A 1 43 ? 21.828 -9.488 -21.653 1.00 11.11 43 LEU A N 2
ATOM 1425 C CA . LEU A 1 43 ? 23.018 -8.934 -22.289 1.00 63.31 43 LEU A CA 2
ATOM 1426 C C . LEU A 1 43 ? 22.641 -7.886 -23.331 1.00 64.43 43 LEU A C 2
ATOM 1427 O O . LEU A 1 43 ? 21.700 -8.073 -24.102 1.00 60.20 43 LEU A O 2
ATOM 1443 N N . MET A 1 1 ? 0.760 -4.354 -7.128 1.00 1.31 1 MET A N 3
ATOM 1444 C CA . MET A 1 1 ? 0.628 -3.325 -6.102 1.00 71.33 1 MET A CA 3
ATOM 1445 C C . MET A 1 1 ? 1.911 -3.204 -5.286 1.00 13.21 1 MET A C 3
ATOM 1446 O O . MET A 1 1 ? 2.669 -4.164 -5.157 1.00 72.05 1 MET A O 3
ATOM 1460 N N . ASN A 1 2 ? 2.147 -2.017 -4.736 1.00 51.23 2 ASN A N 3
ATOM 1461 C CA . ASN A 1 2 ? 3.339 -1.770 -3.933 1.00 32.10 2 ASN A CA 3
ATOM 1462 C C . ASN A 1 2 ? 4.604 -1.984 -4.758 1.00 25.14 2 ASN A C 3
ATOM 1463 O O . ASN A 1 2 ? 4.543 -2.180 -5.971 1.00 75.35 2 ASN A O 3
ATOM 1474 N N . LYS A 1 3 ? 5.753 -1.946 -4.090 1.00 14.52 3 LYS A N 3
ATOM 1475 C CA . LYS A 1 3 ? 7.034 -2.137 -4.759 1.00 0.14 3 LYS A CA 3
ATOM 1476 C C . LYS A 1 3 ? 7.644 -3.486 -4.391 1.00 13.24 3 LYS A C 3
ATOM 1477 O O . LYS A 1 3 ? 8.278 -4.137 -5.220 1.00 51.31 3 LYS A O 3
ATOM 1496 N N . GLU A 1 4 ? 7.446 -3.899 -3.143 1.00 33.13 4 GLU A N 3
ATOM 1497 C CA . GLU A 1 4 ? 7.976 -5.171 -2.667 1.00 22.22 4 GLU A CA 3
ATOM 1498 C C . GLU A 1 4 ? 7.062 -6.326 -3.067 1.00 11.34 4 GLU A C 3
ATOM 1499 O O . GLU A 1 4 ? 7.529 -7.412 -3.410 1.00 30.32 4 GLU A O 3
ATOM 1511 N N . HIS A 1 5 ? 5.756 -6.082 -3.019 1.00 31.40 5 HIS A N 3
ATOM 1512 C CA . HIS A 1 5 ? 4.775 -7.101 -3.376 1.00 71.10 5 HIS A CA 3
ATOM 1513 C C . HIS A 1 5 ? 4.708 -7.284 -4.889 1.00 53.12 5 HIS A C 3
ATOM 1514 O O . HIS A 1 5 ? 4.662 -8.410 -5.386 1.00 54.54 5 HIS A O 3
ATOM 1528 N N . ILE A 1 6 ? 4.702 -6.171 -5.615 1.00 52.01 6 ILE A N 3
ATOM 1529 C CA . ILE A 1 6 ? 4.640 -6.209 -7.071 1.00 24.41 6 ILE A CA 3
ATOM 1530 C C . ILE A 1 6 ? 5.789 -7.030 -7.648 1.00 73.20 6 ILE A C 3
ATOM 1531 O O . ILE A 1 6 ? 5.648 -7.666 -8.694 1.00 11.13 6 ILE A O 3
ATOM 1547 N N . LEU A 1 7 ? 6.925 -7.014 -6.960 1.00 14.25 7 LEU A N 3
ATOM 1548 C CA . LEU A 1 7 ? 8.098 -7.759 -7.402 1.00 44.52 7 LEU A CA 3
ATOM 1549 C C . LEU A 1 7 ? 7.747 -9.218 -7.674 1.00 10.24 7 LEU A C 3
ATOM 1550 O O . LEU A 1 7 ? 8.298 -9.841 -8.580 1.00 43.02 7 LEU A O 3
ATOM 1566 N N . ALA A 1 8 ? 6.824 -9.756 -6.883 1.00 3.23 8 ALA A N 3
ATOM 1567 C CA . ALA A 1 8 ? 6.396 -11.140 -7.040 1.00 60.14 8 ALA A CA 3
ATOM 1568 C C . ALA A 1 8 ? 5.714 -11.354 -8.388 1.00 5.14 8 ALA A C 3
ATOM 1569 O O . ALA A 1 8 ? 5.813 -12.429 -8.979 1.00 11.41 8 ALA A O 3
ATOM 1576 N N . GLN A 1 9 ? 5.023 -10.324 -8.866 1.00 25.20 9 GLN A N 3
ATOM 1577 C CA . GLN A 1 9 ? 4.324 -10.401 -10.143 1.00 65.33 9 GLN A CA 3
ATOM 1578 C C . GLN A 1 9 ? 5.303 -10.659 -11.285 1.00 32.35 9 GLN A C 3
ATOM 1579 O O . GLN A 1 9 ? 5.142 -11.608 -12.052 1.00 74.13 9 GLN A O 3
ATOM 1593 N N . LYS A 1 10 ? 6.318 -9.808 -11.391 1.00 32.42 10 LYS A N 3
ATOM 1594 C CA . LYS A 1 10 ? 7.324 -9.944 -12.437 1.00 52.35 10 LYS A CA 3
ATOM 1595 C C . LYS A 1 10 ? 8.193 -11.175 -12.201 1.00 10.31 10 LYS A C 3
ATOM 1596 O O . LYS A 1 10 ? 8.957 -11.583 -13.075 1.00 2.52 10 LYS A O 3
ATOM 1615 N N . GLU A 1 11 ? 8.069 -11.762 -11.015 1.00 22.02 11 GLU A N 3
ATOM 1616 C CA . GLU A 1 11 ? 8.844 -12.947 -10.665 1.00 52.13 11 GLU A CA 3
ATOM 1617 C C . GLU A 1 11 ? 8.085 -14.220 -11.029 1.00 50.11 11 GLU A C 3
ATOM 1618 O O . GLU A 1 11 ? 8.685 -15.271 -11.253 1.00 60.24 11 GLU A O 3
ATOM 1630 N N . VAL A 1 12 ? 6.761 -14.117 -11.085 1.00 52.00 12 VAL A N 3
ATOM 1631 C CA . VAL A 1 12 ? 5.919 -15.259 -11.422 1.00 12.42 12 VAL A CA 3
ATOM 1632 C C . VAL A 1 12 ? 5.646 -15.317 -12.921 1.00 24.44 12 VAL A C 3
ATOM 1633 O O . VAL A 1 12 ? 4.704 -15.974 -13.366 1.00 64.04 12 VAL A O 3
ATOM 1646 N N . LEU A 1 13 ? 6.477 -14.628 -13.695 1.00 11.44 13 LEU A N 3
ATOM 1647 C CA . LEU A 1 13 ? 6.327 -14.601 -15.145 1.00 73.25 13 LEU A CA 3
ATOM 1648 C C . LEU A 1 13 ? 7.683 -14.706 -15.835 1.00 40.14 13 LEU A C 3
ATOM 1649 O O . LEU A 1 13 ? 8.719 -14.398 -15.244 1.00 55.42 13 LEU A O 3
ATOM 1665 N N . THR A 1 14 ? 7.670 -15.141 -17.092 1.00 24.25 14 THR A N 3
ATOM 1666 C CA . THR A 1 14 ? 8.899 -15.286 -17.863 1.00 14.52 14 THR A CA 3
ATOM 1667 C C . THR A 1 14 ? 9.733 -14.011 -17.811 1.00 41.03 14 THR A C 3
ATOM 1668 O O . THR A 1 14 ? 9.242 -12.932 -17.480 1.00 50.44 14 THR A O 3
ATOM 1679 N N . PRO A 1 15 ? 11.026 -14.135 -18.147 1.00 31.25 15 PRO A N 3
ATOM 1680 C CA . PRO A 1 15 ? 11.956 -13.002 -18.147 1.00 71.13 15 PRO A CA 3
ATOM 1681 C C . PRO A 1 15 ? 11.660 -12.010 -19.267 1.00 12.14 15 PRO A C 3
ATOM 1682 O O . PRO A 1 15 ? 11.947 -10.819 -19.144 1.00 54.45 15 PRO A O 3
ATOM 1693 N N . ILE A 1 16 ? 11.084 -12.508 -20.356 1.00 25.13 16 ILE A N 3
ATOM 1694 C CA . ILE A 1 16 ? 10.748 -11.664 -21.496 1.00 24.14 16 ILE A CA 3
ATOM 1695 C C . ILE A 1 16 ? 9.521 -10.808 -21.203 1.00 31.02 16 ILE A C 3
ATOM 1696 O O . ILE A 1 16 ? 9.431 -9.664 -21.646 1.00 53.30 16 ILE A O 3
ATOM 1712 N N . GLU A 1 17 ? 8.579 -11.371 -20.452 1.00 1.40 17 GLU A N 3
ATOM 1713 C CA . GLU A 1 17 ? 7.357 -10.658 -20.099 1.00 41.42 17 GLU A CA 3
ATOM 1714 C C . GLU A 1 17 ? 7.627 -9.620 -19.013 1.00 32.42 17 GLU A C 3
ATOM 1715 O O . GLU A 1 17 ? 7.047 -8.534 -19.019 1.00 32.35 17 GLU A O 3
ATOM 1727 N N . TYR A 1 18 ? 8.510 -9.964 -18.082 1.00 0.41 18 TYR A N 3
ATOM 1728 C CA . TYR A 1 18 ? 8.855 -9.064 -16.987 1.00 70.51 18 TYR A CA 3
ATOM 1729 C C . TYR A 1 18 ? 9.340 -7.719 -17.519 1.00 74.20 18 TYR A C 3
ATOM 1730 O O . TYR A 1 18 ? 8.965 -6.666 -17.005 1.00 40.34 18 TYR A O 3
ATOM 1748 N N . GLU A 1 19 ? 10.175 -7.765 -18.552 1.00 53.13 19 GLU A N 3
ATOM 1749 C CA . GLU A 1 19 ? 10.711 -6.550 -19.154 1.00 42.13 19 GLU A CA 3
ATOM 1750 C C . GLU A 1 19 ? 9.587 -5.598 -19.552 1.00 50.24 19 GLU A C 3
ATOM 1751 O O . GLU A 1 19 ? 9.731 -4.378 -19.465 1.00 1.12 19 GLU A O 3
ATOM 1763 N N . HIS A 1 20 ? 8.467 -6.164 -19.991 1.00 22.21 20 HIS A N 3
ATOM 1764 C CA . HIS A 1 20 ? 7.318 -5.367 -20.403 1.00 15.42 20 HIS A CA 3
ATOM 1765 C C . HIS A 1 20 ? 6.426 -5.041 -19.208 1.00 43.31 20 HIS A C 3
ATOM 1766 O O . HIS A 1 20 ? 5.695 -4.050 -19.219 1.00 32.43 20 HIS A O 3
ATOM 1780 N N . TYR A 1 21 ? 6.492 -5.880 -18.181 1.00 23.12 21 TYR A N 3
ATOM 1781 C CA . TYR A 1 21 ? 5.689 -5.683 -16.980 1.00 10.00 21 TYR A CA 3
ATOM 1782 C C . TYR A 1 21 ? 5.944 -4.306 -16.374 1.00 21.43 21 TYR A C 3
ATOM 1783 O O . TYR A 1 21 ? 5.079 -3.739 -15.706 1.00 25.23 21 TYR A O 3
ATOM 1801 N N . VAL A 1 22 ? 7.139 -3.774 -16.612 1.00 75.05 22 VAL A N 3
ATOM 1802 C CA . VAL A 1 22 ? 7.509 -2.463 -16.092 1.00 61.35 22 VAL A CA 3
ATOM 1803 C C . VAL A 1 22 ? 6.968 -1.347 -16.979 1.00 63.32 22 VAL A C 3
ATOM 1804 O O . VAL A 1 22 ? 6.850 -0.200 -16.550 1.00 13.45 22 VAL A O 3
ATOM 1817 N N . LYS A 1 23 ? 6.641 -1.691 -18.220 1.00 74.41 23 LYS A N 3
ATOM 1818 C CA . LYS A 1 23 ? 6.110 -0.720 -19.169 1.00 60.02 23 LYS A CA 3
ATOM 1819 C C . LYS A 1 23 ? 4.840 -0.070 -18.630 1.00 31.13 23 LYS A C 3
ATOM 1820 O O . LYS A 1 23 ? 4.612 1.125 -18.822 1.00 61.20 23 LYS A O 3
ATOM 1839 N N . HIS A 1 24 ? 4.016 -0.864 -17.953 1.00 1.35 24 HIS A N 3
ATOM 1840 C CA . HIS A 1 24 ? 2.769 -0.364 -17.383 1.00 65.32 24 HIS A CA 3
ATOM 1841 C C . HIS A 1 24 ? 3.036 0.450 -16.121 1.00 25.34 24 HIS A C 3
ATOM 1842 O O . HIS A 1 24 ? 2.334 1.420 -15.835 1.00 13.03 24 HIS A O 3
ATOM 1856 N N . LEU A 1 25 ? 4.055 0.048 -15.368 1.00 40.23 25 LEU A N 3
ATOM 1857 C CA . LEU A 1 25 ? 4.415 0.740 -14.135 1.00 73.13 25 LEU A CA 3
ATOM 1858 C C . LEU A 1 25 ? 4.634 2.228 -14.390 1.00 20.23 25 LEU A C 3
ATOM 1859 O O . LEU A 1 25 ? 4.142 3.075 -13.644 1.00 22.02 25 LEU A O 3
ATOM 1875 N N . PHE A 1 26 ? 5.374 2.539 -15.449 1.00 31.02 26 PHE A N 3
ATOM 1876 C CA . PHE A 1 26 ? 5.657 3.925 -15.803 1.00 24.12 26 PHE A CA 3
ATOM 1877 C C . PHE A 1 26 ? 4.379 4.758 -15.805 1.00 1.24 26 PHE A C 3
ATOM 1878 O O . PHE A 1 26 ? 4.406 5.956 -15.522 1.00 11.12 26 PHE A O 3
ATOM 1895 N N . ASP A 1 27 ? 3.262 4.116 -16.126 1.00 32.53 27 ASP A N 3
ATOM 1896 C CA . ASP A 1 27 ? 1.972 4.796 -16.164 1.00 65.03 27 ASP A CA 3
ATOM 1897 C C . ASP A 1 27 ? 1.757 5.624 -14.901 1.00 72.50 27 ASP A C 3
ATOM 1898 O O . ASP A 1 27 ? 1.424 6.807 -14.972 1.00 74.10 27 ASP A O 3
ATOM 1907 N N . ILE A 1 28 ? 1.948 4.993 -13.747 1.00 51.21 28 ILE A N 3
ATOM 1908 C CA . ILE A 1 28 ? 1.774 5.672 -12.469 1.00 23.53 28 ILE A CA 3
ATOM 1909 C C . ILE A 1 28 ? 3.120 6.060 -11.865 1.00 73.51 28 ILE A C 3
ATOM 1910 O O . ILE A 1 28 ? 3.221 7.036 -11.124 1.00 10.31 28 ILE A O 3
ATOM 1926 N N . GLY A 1 29 ? 4.153 5.288 -12.189 1.00 73.44 29 GLY A N 3
ATOM 1927 C CA . GLY A 1 29 ? 5.479 5.568 -11.672 1.00 23.50 29 GLY A CA 3
ATOM 1928 C C . GLY A 1 29 ? 5.864 4.645 -10.533 1.00 31.43 29 GLY A C 3
ATOM 1929 O O . GLY A 1 29 ? 6.681 5.002 -9.685 1.00 43.34 29 GLY A O 3
ATOM 1933 N N . GLU A 1 30 ? 5.272 3.455 -10.511 1.00 71.54 30 GLU A N 3
ATOM 1934 C CA . GLU A 1 30 ? 5.556 2.479 -9.465 1.00 42.33 30 GLU A CA 3
ATOM 1935 C C . GLU A 1 30 ? 7.050 2.175 -9.396 1.00 51.05 30 GLU A C 3
ATOM 1936 O O . GLU A 1 30 ? 7.718 2.511 -8.418 1.00 71.01 30 GLU A O 3
ATOM 1948 N N . ILE A 1 31 ? 7.566 1.537 -10.441 1.00 64.02 31 ILE A N 3
ATOM 1949 C CA . ILE A 1 31 ? 8.980 1.188 -10.500 1.00 24.21 31 ILE A CA 3
ATOM 1950 C C . ILE A 1 31 ? 9.706 2.009 -11.561 1.00 32.24 31 ILE A C 3
ATOM 1951 O O . ILE A 1 31 ? 9.156 2.294 -12.625 1.00 40.20 31 ILE A O 3
ATOM 1967 N N . THR A 1 32 ? 10.946 2.385 -11.264 1.00 51.32 32 THR A N 3
ATOM 1968 C CA . THR A 1 32 ? 11.748 3.173 -12.192 1.00 31.21 32 THR A CA 3
ATOM 1969 C C . THR A 1 32 ? 12.572 2.274 -13.107 1.00 32.24 32 THR A C 3
ATOM 1970 O O . THR A 1 32 ? 12.820 1.110 -12.791 1.00 71.23 32 THR A O 3
ATOM 1981 N N . LYS A 1 33 ? 12.995 2.821 -14.241 1.00 72.43 33 LYS A N 3
ATOM 1982 C CA . LYS A 1 33 ? 13.793 2.069 -15.202 1.00 43.13 33 LYS A CA 3
ATOM 1983 C C . LYS A 1 33 ? 14.998 1.426 -14.523 1.00 62.35 33 LYS A C 3
ATOM 1984 O O . LYS A 1 33 ? 15.471 0.372 -14.948 1.00 33.35 33 LYS A O 3
ATOM 2003 N N . GLU A 1 34 ? 15.489 2.067 -13.467 1.00 70.32 34 GLU A N 3
ATOM 2004 C CA . GLU A 1 34 ? 16.639 1.555 -12.730 1.00 55.03 34 GLU A CA 3
ATOM 2005 C C . GLU A 1 34 ? 16.461 0.075 -12.405 1.00 64.44 34 GLU A C 3
ATOM 2006 O O . GLU A 1 34 ? 17.425 -0.692 -12.405 1.00 63.44 34 GLU A O 3
ATOM 2018 N N . LEU A 1 35 ? 15.224 -0.320 -12.128 1.00 73.11 35 LEU A N 3
ATOM 2019 C CA . LEU A 1 35 ? 14.919 -1.709 -11.801 1.00 14.44 35 LEU A CA 3
ATOM 2020 C C . LEU A 1 35 ? 14.788 -2.551 -13.066 1.00 3.52 35 LEU A C 3
ATOM 2021 O O . LEU A 1 35 ? 15.378 -3.626 -13.172 1.00 4.04 35 LEU A O 3
ATOM 2037 N N . TYR A 1 36 ? 14.014 -2.053 -14.024 1.00 31.33 36 TYR A N 3
ATOM 2038 C CA . TYR A 1 36 ? 13.806 -2.760 -15.282 1.00 50.21 36 TYR A CA 3
ATOM 2039 C C . TYR A 1 36 ? 15.139 -3.143 -15.918 1.00 54.04 36 TYR A C 3
ATOM 2040 O O . TYR A 1 36 ? 15.263 -4.201 -16.536 1.00 33.24 36 TYR A O 3
ATOM 2058 N N . ILE A 1 37 ? 16.132 -2.275 -15.763 1.00 4.24 37 ILE A N 3
ATOM 2059 C CA . ILE A 1 37 ? 17.456 -2.522 -16.320 1.00 24.13 37 ILE A CA 3
ATOM 2060 C C . ILE A 1 37 ? 18.289 -3.397 -15.390 1.00 25.44 37 ILE A C 3
ATOM 2061 O O . ILE A 1 37 ? 18.835 -4.418 -15.806 1.00 63.35 37 ILE A O 3
ATOM 2077 N N . GLU A 1 38 ? 18.381 -2.991 -14.127 1.00 52.32 38 GLU A N 3
ATOM 2078 C CA . GLU A 1 38 ? 19.147 -3.739 -13.138 1.00 32.43 38 GLU A CA 3
ATOM 2079 C C . GLU A 1 38 ? 18.719 -5.204 -13.113 1.00 64.13 38 GLU A C 3
ATOM 2080 O O . GLU A 1 38 ? 19.531 -6.103 -13.335 1.00 63.44 38 GLU A O 3
ATOM 2092 N N . LEU A 1 39 ? 17.440 -5.436 -12.841 1.00 60.34 39 LEU A N 3
ATOM 2093 C CA . LEU A 1 39 ? 16.903 -6.792 -12.787 1.00 1.40 39 LEU A CA 3
ATOM 2094 C C . LEU A 1 39 ? 17.119 -7.516 -14.112 1.00 35.22 39 LEU A C 3
ATOM 2095 O O . LEU A 1 39 ? 17.374 -8.720 -14.138 1.00 33.20 39 LEU A O 3
ATOM 2111 N N . SER A 1 40 ? 17.016 -6.774 -15.210 1.00 21.22 40 SER A N 3
ATOM 2112 C CA . SER A 1 40 ? 17.198 -7.346 -16.539 1.00 21.13 40 SER A CA 3
ATOM 2113 C C . SER A 1 40 ? 18.595 -7.942 -16.687 1.00 73.10 40 SER A C 3
ATOM 2114 O O . SER A 1 40 ? 18.759 -9.161 -16.742 1.00 51.23 40 SER A O 3
ATOM 2122 N N . SER A 1 41 ? 19.598 -7.073 -16.751 1.00 24.01 41 SER A N 3
ATOM 2123 C CA . SER A 1 41 ? 20.981 -7.512 -16.897 1.00 3.23 41 SER A CA 3
ATOM 2124 C C . SER A 1 41 ? 21.177 -8.263 -18.210 1.00 44.11 41 SER A C 3
ATOM 2125 O O . SER A 1 41 ? 21.845 -9.297 -18.253 1.00 51.52 41 SER A O 3
ATOM 2133 N N . ASP A 1 42 ? 20.591 -7.736 -19.279 1.00 13.40 42 ASP A N 3
ATOM 2134 C CA . ASP A 1 42 ? 20.701 -8.354 -20.595 1.00 33.41 42 ASP A CA 3
ATOM 2135 C C . ASP A 1 42 ? 21.204 -7.350 -21.627 1.00 70.22 42 ASP A C 3
ATOM 2136 O O . ASP A 1 42 ? 22.331 -7.455 -22.113 1.00 3.24 42 ASP A O 3
ATOM 2145 N N . LEU A 1 43 ? 20.361 -6.379 -21.959 1.00 43.54 43 LEU A N 3
ATOM 2146 C CA . LEU A 1 43 ? 20.720 -5.355 -22.935 1.00 71.34 43 LEU A CA 3
ATOM 2147 C C . LEU A 1 43 ? 20.981 -5.976 -24.304 1.00 53.21 43 LEU A C 3
ATOM 2148 O O . LEU A 1 43 ? 20.781 -7.174 -24.502 1.00 31.11 43 LEU A O 3
ATOM 2164 N N . MET A 1 1 ? 4.115 1.400 -3.613 1.00 13.21 1 MET A N 4
ATOM 2165 C CA . MET A 1 1 ? 3.821 0.888 -2.279 1.00 64.45 1 MET A CA 4
ATOM 2166 C C . MET A 1 1 ? 4.101 -0.610 -2.199 1.00 5.31 1 MET A C 4
ATOM 2167 O O . MET A 1 1 ? 4.837 -1.067 -1.325 1.00 12.31 1 MET A O 4
ATOM 2181 N N . ASN A 1 2 ? 3.510 -1.368 -3.116 1.00 71.12 2 ASN A N 4
ATOM 2182 C CA . ASN A 1 2 ? 3.696 -2.814 -3.148 1.00 34.34 2 ASN A CA 4
ATOM 2183 C C 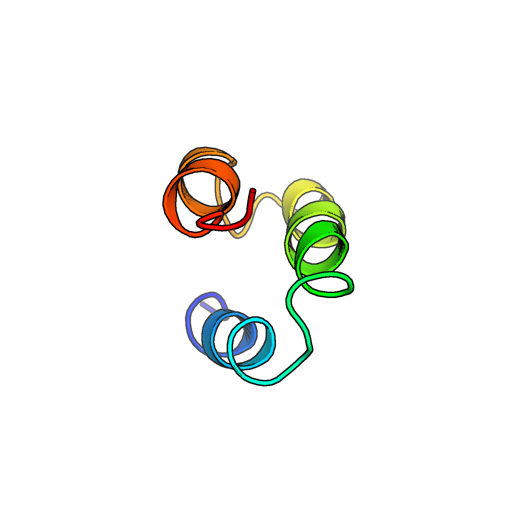. ASN A 1 2 ? 4.801 -3.200 -4.126 1.00 2.33 2 ASN A C 4
ATOM 2184 O O . ASN A 1 2 ? 4.618 -4.072 -4.975 1.00 40.33 2 ASN A O 4
ATOM 2195 N N . LYS A 1 3 ? 5.950 -2.544 -4.000 1.00 20.14 3 LYS A N 4
ATOM 2196 C CA . LYS A 1 3 ? 7.087 -2.818 -4.870 1.00 3.10 3 LYS A CA 4
ATOM 2197 C C . LYS A 1 3 ? 7.693 -4.183 -4.561 1.00 33.41 3 LYS A C 4
ATOM 2198 O O . LYS A 1 3 ? 8.188 -4.869 -5.455 1.00 13.03 3 LYS A O 4
ATOM 2217 N N . GLU A 1 4 ? 7.648 -4.572 -3.290 1.00 52.23 4 GLU A N 4
ATOM 2218 C CA . GLU A 1 4 ? 8.192 -5.856 -2.865 1.00 72.22 4 GLU A CA 4
ATOM 2219 C C . GLU A 1 4 ? 7.262 -6.999 -3.263 1.00 22.22 4 GLU A C 4
ATOM 2220 O O . GLU A 1 4 ? 7.715 -8.083 -3.633 1.00 43.32 4 GLU A O 4
ATOM 2232 N N . HIS A 1 5 ? 5.959 -6.750 -3.183 1.00 0.54 5 HIS A N 4
ATOM 2233 C CA . HIS A 1 5 ? 4.965 -7.757 -3.534 1.00 35.11 5 HIS A CA 4
ATOM 2234 C C . HIS A 1 5 ? 4.811 -7.864 -5.048 1.00 53.20 5 HIS A C 4
ATOM 2235 O O . HIS A 1 5 ? 4.853 -8.959 -5.610 1.00 14.30 5 HIS A O 4
ATOM 2249 N N . ILE A 1 6 ? 4.632 -6.721 -5.702 1.00 11.13 6 ILE A N 4
ATOM 2250 C CA . ILE A 1 6 ? 4.472 -6.687 -7.150 1.00 42.31 6 ILE A CA 4
ATOM 2251 C C . ILE A 1 6 ? 5.621 -7.408 -7.847 1.00 10.20 6 ILE A C 4
ATOM 2252 O O . ILE A 1 6 ? 5.438 -8.016 -8.902 1.00 73.13 6 ILE A O 4
ATOM 2268 N N . LEU A 1 7 ? 6.805 -7.337 -7.250 1.00 24.44 7 LEU A N 4
ATOM 2269 C CA . LEU A 1 7 ? 7.985 -7.985 -7.812 1.00 24.44 7 LEU A CA 4
ATOM 2270 C C . LEU A 1 7 ? 7.698 -9.446 -8.144 1.00 23.23 7 LEU A C 4
ATOM 2271 O O . LEU A 1 7 ? 8.216 -9.984 -9.122 1.00 54.34 7 LEU A O 4
ATOM 2287 N N . ALA A 1 8 ? 6.869 -10.082 -7.323 1.00 74.22 8 ALA A N 4
ATOM 2288 C CA . ALA A 1 8 ? 6.509 -11.479 -7.532 1.00 61.22 8 ALA A CA 4
ATOM 2289 C C . ALA A 1 8 ? 5.852 -11.679 -8.894 1.00 32.14 8 ALA A C 4
ATOM 2290 O O . ALA A 1 8 ? 6.072 -12.693 -9.556 1.00 1.23 8 ALA A O 4
ATOM 2297 N N . GLN A 1 9 ? 5.044 -10.707 -9.304 1.00 41.31 9 GLN A N 4
ATOM 2298 C CA . GLN A 1 9 ? 4.354 -10.778 -10.587 1.00 11.15 9 GLN A CA 4
ATOM 2299 C C . GLN A 1 9 ? 5.350 -10.898 -11.735 1.00 22.20 9 GLN A C 4
ATOM 2300 O O . GLN A 1 9 ? 5.141 -11.665 -12.675 1.00 71.21 9 GLN A O 4
ATOM 2314 N N . LYS A 1 10 ? 6.435 -10.135 -11.653 1.00 71.20 10 LYS A N 4
ATOM 2315 C CA . LYS A 1 10 ? 7.465 -10.156 -12.684 1.00 42.05 10 LYS A CA 4
ATOM 2316 C C . LYS A 1 10 ? 8.470 -11.274 -12.427 1.00 62.32 10 LYS A C 4
ATOM 2317 O O . LYS A 1 10 ? 9.226 -11.658 -13.319 1.00 22.11 10 LYS A O 4
ATOM 2336 N N . GLU A 1 11 ? 8.471 -11.793 -11.203 1.00 70.23 11 GLU A N 4
ATOM 2337 C CA . GLU A 1 11 ? 9.383 -12.868 -10.831 1.00 21.14 11 GLU A CA 4
ATOM 2338 C C . GLU A 1 11 ? 8.750 -14.233 -11.088 1.00 41.42 11 GLU A C 4
ATOM 2339 O O . GLU A 1 11 ? 9.324 -15.269 -10.753 1.00 50.11 11 GLU A O 4
ATOM 2351 N N . VAL A 1 12 ? 7.563 -14.224 -11.685 1.00 74.25 12 VAL A N 4
ATOM 2352 C CA . VAL A 1 12 ? 6.851 -15.460 -11.989 1.00 12.10 12 VAL A CA 4
ATOM 2353 C C . VAL A 1 12 ? 6.449 -15.516 -13.459 1.00 23.24 12 VAL A C 4
ATOM 2354 O O . VAL A 1 12 ? 5.517 -16.229 -13.832 1.00 52.01 12 VAL A O 4
ATOM 2367 N N . LEU A 1 13 ? 7.159 -14.761 -14.289 1.00 43.33 13 LEU A N 4
ATOM 2368 C CA . LEU A 1 13 ? 6.878 -14.724 -15.720 1.00 71.42 13 LEU A CA 4
ATOM 2369 C C . LEU A 1 13 ? 8.171 -14.733 -16.530 1.00 34.22 13 LEU A C 4
ATOM 2370 O O . LEU A 1 13 ? 9.250 -14.467 -16.000 1.00 62.41 13 LEU A O 4
ATOM 2386 N N . THR A 1 14 ? 8.054 -15.039 -17.818 1.00 51.14 14 THR A N 4
ATOM 2387 C CA . THR A 1 14 ? 9.212 -15.081 -18.702 1.00 23.32 14 THR A CA 4
ATOM 2388 C C . THR A 1 14 ? 10.027 -13.797 -18.603 1.00 13.54 14 THR A C 4
ATOM 2389 O O . THR A 1 14 ? 9.545 -12.762 -18.141 1.00 51.33 14 THR A O 4
ATOM 2400 N N . PRO A 1 15 ? 11.291 -13.861 -19.046 1.00 0.32 15 PRO A N 4
ATOM 2401 C CA . PRO A 1 15 ? 12.199 -12.710 -19.018 1.00 71.14 15 PRO A CA 4
ATOM 2402 C C . PRO A 1 15 ? 11.799 -11.632 -20.020 1.00 31.10 15 PRO A C 4
ATOM 2403 O O . PRO A 1 15 ? 12.069 -10.449 -19.813 1.00 42.31 15 PRO A O 4
ATOM 2414 N N . ILE A 1 16 ? 11.154 -12.049 -21.104 1.00 40.44 16 ILE A N 4
ATOM 2415 C CA . ILE A 1 16 ? 10.716 -11.118 -22.137 1.00 12.52 16 ILE A CA 4
ATOM 2416 C C . ILE A 1 16 ? 9.488 -10.335 -21.685 1.00 54.54 16 ILE A C 4
ATOM 2417 O O . ILE A 1 16 ? 9.308 -9.175 -22.056 1.00 64.02 16 ILE A O 4
ATOM 2433 N N . GLU A 1 17 ? 8.646 -10.977 -20.882 1.00 14.55 17 GLU A N 4
ATOM 2434 C CA . GLU A 1 17 ? 7.434 -10.339 -20.379 1.00 5.13 17 GLU A CA 4
ATOM 2435 C C . GLU A 1 17 ? 7.759 -9.373 -19.243 1.00 24.44 17 GLU A C 4
ATOM 2436 O O . GLU A 1 17 ? 7.191 -8.285 -19.157 1.00 12.31 17 GLU A O 4
ATOM 2448 N N . TYR A 1 18 ? 8.677 -9.781 -18.372 1.00 53.45 18 TYR A N 4
ATOM 2449 C CA . TYR A 1 18 ? 9.076 -8.954 -17.240 1.00 32.04 18 TYR A CA 4
ATOM 2450 C C . TYR A 1 18 ? 9.579 -7.593 -17.709 1.00 42.51 18 TYR A C 4
ATOM 2451 O O . TYR A 1 18 ? 9.366 -6.578 -17.046 1.00 73.04 18 TYR A O 4
ATOM 2469 N N . GLU A 1 19 ? 10.248 -7.580 -18.858 1.00 23.22 19 GLU A N 4
ATOM 2470 C CA . GLU A 1 19 ? 10.783 -6.344 -19.417 1.00 14.14 19 GLU A CA 4
ATOM 2471 C C . GLU A 1 19 ? 9.662 -5.350 -19.708 1.00 41.13 19 GLU A C 4
ATOM 2472 O O . GLU A 1 19 ? 9.806 -4.149 -19.475 1.00 33.20 19 GLU A O 4
ATOM 2484 N N . HIS A 1 20 ? 8.546 -5.859 -20.221 1.00 1.32 20 HIS A N 4
ATOM 2485 C CA . HIS A 1 20 ? 7.400 -5.016 -20.545 1.00 22.41 20 HIS A CA 4
ATOM 2486 C C . HIS A 1 20 ? 6.500 -4.832 -19.327 1.00 74.32 20 HIS A C 4
ATOM 2487 O O . HIS A 1 20 ? 5.705 -3.893 -19.266 1.00 64.34 20 HIS A O 4
ATOM 2501 N N . TYR A 1 21 ? 6.628 -5.734 -18.361 1.00 22.33 21 TYR A N 4
ATOM 2502 C CA . TYR A 1 21 ? 5.824 -5.673 -17.146 1.00 73.22 21 TYR A CA 4
ATOM 2503 C C . TYR A 1 21 ? 5.950 -4.308 -16.477 1.00 42.10 21 TYR A C 4
ATOM 2504 O O . TYR A 1 21 ? 5.001 -3.810 -15.872 1.00 0.41 21 TYR A O 4
ATOM 2522 N N . VAL A 1 22 ? 7.131 -3.707 -16.591 1.00 74.42 22 VAL A N 4
ATOM 2523 C CA . VAL A 1 22 ? 7.383 -2.399 -16.000 1.00 0.13 22 VAL A CA 4
ATOM 2524 C C . VAL A 1 22 ? 6.873 -1.280 -16.902 1.00 25.52 22 VAL A C 4
ATOM 2525 O O . VAL A 1 22 ? 6.663 -0.153 -16.454 1.00 33.34 22 VAL A O 4
ATOM 2538 N N . LYS A 1 23 ? 6.677 -1.599 -18.176 1.00 75.45 23 LYS A N 4
ATOM 2539 C CA . LYS A 1 23 ? 6.190 -0.623 -19.144 1.00 15.14 23 LYS A CA 4
ATOM 2540 C C . LYS A 1 23 ? 4.869 -0.014 -18.684 1.00 11.32 23 LYS A C 4
ATOM 2541 O O . LYS A 1 23 ? 4.645 1.189 -18.828 1.00 32.42 23 LYS A O 4
ATOM 2560 N N . HIS A 1 24 ? 3.998 -0.850 -18.129 1.00 32.54 24 HIS A N 4
ATOM 2561 C CA . HIS A 1 24 ? 2.700 -0.393 -17.646 1.00 32.25 24 HIS A CA 4
ATOM 2562 C C . HIS A 1 24 ? 2.850 0.398 -16.350 1.00 4.41 24 HIS A C 4
ATOM 2563 O O . HIS A 1 24 ? 2.141 1.379 -16.123 1.00 52.44 24 HIS A O 4
ATOM 2577 N N . LEU A 1 25 ? 3.778 -0.034 -15.503 1.00 34.14 25 LEU A N 4
ATOM 2578 C CA . LEU A 1 25 ? 4.021 0.634 -14.229 1.00 20.34 25 LEU A CA 4
ATOM 2579 C C . LEU A 1 25 ? 4.223 2.132 -14.429 1.00 43.22 25 LEU A C 4
ATOM 2580 O O . LEU A 1 25 ? 3.687 2.948 -13.679 1.00 32.43 25 LEU A O 4
ATOM 2596 N N . PHE A 1 26 ? 4.999 2.488 -15.448 1.00 11.22 26 PHE A N 4
ATOM 2597 C CA . PHE A 1 26 ? 5.271 3.889 -15.748 1.00 61.14 26 PHE A CA 4
ATOM 2598 C C . PHE A 1 26 ? 3.980 4.703 -15.763 1.00 64.33 26 PHE A C 4
ATOM 2599 O O . PHE A 1 26 ? 3.979 5.890 -15.438 1.00 52.24 26 PHE A O 4
ATOM 2616 N N . ASP A 1 27 ? 2.884 4.055 -16.143 1.00 44.32 27 ASP A N 4
ATOM 2617 C CA . ASP A 1 27 ? 1.586 4.717 -16.201 1.00 4.44 27 ASP A CA 4
ATOM 2618 C C . ASP A 1 27 ? 1.307 5.478 -14.908 1.00 52.22 27 ASP A C 4
ATOM 2619 O O . ASP A 1 27 ? 0.959 6.659 -14.935 1.00 1.14 27 ASP A O 4
ATOM 2628 N N . ILE A 1 28 ? 1.460 4.794 -13.780 1.00 20.42 28 ILE A N 4
ATOM 2629 C CA . ILE A 1 28 ? 1.224 5.405 -12.478 1.00 1.02 28 ILE A CA 4
ATOM 2630 C C . ILE A 1 28 ? 2.535 5.829 -11.824 1.00 53.31 28 ILE A C 4
ATOM 2631 O O . ILE A 1 28 ? 2.572 6.777 -11.041 1.00 15.05 28 ILE A O 4
ATOM 2647 N N . GLY A 1 29 ? 3.611 5.121 -12.154 1.00 12.14 29 GLY A N 4
ATOM 2648 C CA . GLY A 1 29 ? 4.910 5.440 -11.591 1.00 51.30 29 GLY A CA 4
ATOM 2649 C C . GLY A 1 29 ? 5.305 4.497 -10.472 1.00 13.20 29 GLY A C 4
ATOM 2650 O O . GLY A 1 29 ? 6.100 4.854 -9.603 1.00 73.12 29 GLY A O 4
ATOM 2654 N N . GLU A 1 30 ? 4.746 3.291 -10.492 1.00 65.21 30 GLU A N 4
ATOM 2655 C CA . GLU A 1 30 ? 5.044 2.295 -9.469 1.00 52.11 30 GLU A CA 4
ATOM 2656 C C . GLU A 1 30 ? 6.545 2.037 -9.381 1.00 3.41 30 GLU A C 4
ATOM 2657 O O . GLU A 1 30 ? 7.185 2.372 -8.384 1.00 4.14 30 GLU A O 4
ATOM 2669 N N . ILE A 1 31 ? 7.100 1.440 -10.430 1.00 53.13 31 ILE A N 4
ATOM 2670 C CA . ILE A 1 31 ? 8.525 1.138 -10.472 1.00 30.11 31 ILE A CA 4
ATOM 2671 C C . ILE A 1 31 ? 9.240 2.001 -11.506 1.00 60.31 31 ILE A C 4
ATOM 2672 O O . ILE A 1 31 ? 8.700 2.284 -12.576 1.00 33.10 31 ILE A O 4
ATOM 2688 N N . THR A 1 32 ? 10.461 2.415 -11.181 1.00 54.30 32 THR A N 4
ATOM 2689 C CA . THR A 1 32 ? 11.251 3.245 -12.081 1.00 50.23 32 THR A CA 4
ATOM 2690 C C . THR A 1 32 ? 12.142 2.391 -12.977 1.00 15.44 32 THR A C 4
ATOM 2691 O O . THR A 1 32 ? 12.391 1.221 -12.687 1.00 44.10 32 THR A O 4
ATOM 2702 N N . LYS A 1 33 ? 12.619 2.984 -14.066 1.00 22.22 33 LYS A N 4
ATOM 2703 C CA . LYS A 1 33 ? 13.485 2.279 -15.004 1.00 34.52 33 LYS A CA 4
ATOM 2704 C C . LYS A 1 33 ? 14.658 1.628 -14.278 1.00 72.20 33 LYS A C 4
ATOM 2705 O O . LYS A 1 33 ? 15.166 0.592 -14.706 1.00 32.03 33 LYS A O 4
ATOM 2724 N N . GLU A 1 34 ? 15.081 2.242 -13.178 1.00 5.12 34 GLU A N 4
ATOM 2725 C CA . GLU A 1 34 ? 16.195 1.721 -12.393 1.00 74.32 34 GLU A CA 4
ATOM 2726 C C . GLU A 1 34 ? 16.031 0.224 -12.144 1.00 14.22 34 GLU A C 4
ATOM 2727 O O . GLU A 1 34 ? 16.965 -0.555 -12.336 1.00 50.04 34 GLU A O 4
ATOM 2739 N N . LEU A 1 35 ? 14.837 -0.170 -11.714 1.00 23.53 35 LEU A N 4
ATOM 2740 C CA . LEU A 1 35 ? 14.549 -1.574 -11.437 1.00 4.41 35 LEU A CA 4
ATOM 2741 C C . LEU A 1 35 ? 14.443 -2.373 -12.731 1.00 72.34 35 LEU A C 4
ATOM 2742 O O . LEU A 1 35 ? 15.017 -3.456 -12.853 1.00 41.44 35 LEU A O 4
ATOM 2758 N N . TYR A 1 36 ? 13.706 -1.833 -13.696 1.00 5.54 36 TYR A N 4
ATOM 2759 C CA . TYR A 1 36 ? 13.525 -2.496 -14.981 1.00 55.44 36 TYR A CA 4
ATOM 2760 C C . TYR A 1 36 ? 14.869 -2.885 -15.589 1.00 32.14 36 TYR A C 4
ATOM 2761 O O . TYR A 1 36 ? 15.011 -3.960 -16.171 1.00 71.53 36 TYR A O 4
ATOM 2779 N N . ILE A 1 37 ? 15.852 -2.003 -15.447 1.00 3.10 37 ILE A N 4
ATOM 2780 C CA . ILE A 1 37 ? 17.186 -2.254 -15.979 1.00 73.14 37 ILE A CA 4
ATOM 2781 C C . ILE A 1 37 ? 18.023 -3.072 -15.002 1.00 73.40 37 ILE A C 4
ATOM 2782 O O . ILE A 1 37 ? 18.714 -4.010 -15.397 1.00 22.52 37 ILE A O 4
ATOM 2798 N N . GLU A 1 38 ? 17.953 -2.711 -13.725 1.00 11.24 38 GLU A N 4
ATOM 2799 C CA . GLU A 1 38 ? 18.704 -3.413 -12.691 1.00 0.14 38 GLU A CA 4
ATOM 2800 C C . GLU A 1 38 ? 18.460 -4.917 -12.767 1.00 73.34 38 GLU A C 4
ATOM 2801 O O . GLU A 1 38 ? 19.397 -5.704 -12.909 1.00 2.33 38 GLU A O 4
ATOM 2813 N N . LEU A 1 39 ? 17.194 -5.311 -12.673 1.00 4.43 39 LEU A N 4
ATOM 2814 C CA . LEU A 1 39 ? 16.825 -6.721 -12.731 1.00 1.33 39 LEU A CA 4
ATOM 2815 C C . LEU A 1 39 ? 17.397 -7.383 -13.980 1.00 44.52 39 LEU A C 4
ATOM 2816 O O . LEU A 1 39 ? 17.778 -8.553 -13.956 1.00 2.22 39 LEU A O 4
ATOM 2832 N N . SER A 1 40 ? 17.457 -6.625 -15.071 1.00 11.34 40 SER A N 4
ATOM 2833 C CA . SER A 1 40 ? 17.982 -7.138 -16.331 1.00 35.04 40 SER A CA 4
ATOM 2834 C C . SER A 1 40 ? 19.506 -7.186 -16.305 1.00 22.33 40 SER A C 4
ATOM 2835 O O . SER A 1 40 ? 20.175 -6.251 -16.743 1.00 44.20 40 SER A O 4
ATOM 2843 N N . SER A 1 41 ? 20.048 -8.284 -15.788 1.00 25.25 41 SER A N 4
ATOM 2844 C CA . SER A 1 41 ? 21.494 -8.454 -15.700 1.00 61.41 41 SER A CA 4
ATOM 2845 C C . SER A 1 41 ? 21.965 -9.581 -16.615 1.00 53.34 41 SER A C 4
ATOM 2846 O O . SER A 1 41 ? 22.854 -10.354 -16.259 1.00 71.24 41 SER A O 4
ATOM 2854 N N . ASP A 1 42 ? 21.362 -9.666 -17.796 1.00 14.11 42 ASP A N 4
ATOM 2855 C CA . ASP A 1 42 ? 21.718 -10.696 -18.764 1.00 65.42 42 ASP A CA 4
ATOM 2856 C C . ASP A 1 42 ? 23.007 -10.332 -19.495 1.00 21.40 42 ASP A C 4
ATOM 2857 O O . ASP A 1 42 ? 24.019 -11.024 -19.373 1.00 3.21 42 ASP A O 4
ATOM 2866 N N . LEU A 1 43 ? 22.963 -9.244 -20.255 1.00 73.03 43 LEU A N 4
ATOM 2867 C CA . LEU A 1 43 ? 24.127 -8.788 -21.007 1.00 74.14 43 LEU A CA 4
ATOM 2868 C C . LEU A 1 43 ? 24.636 -7.456 -20.467 1.00 42.33 43 LEU A C 4
ATOM 2869 O O . LEU A 1 43 ? 23.900 -6.471 -20.421 1.00 13.33 43 LEU A O 4
ATOM 2885 N N . MET A 1 1 ? 0.633 -2.293 -6.289 1.00 25.13 1 MET A N 5
ATOM 2886 C CA . MET A 1 1 ? 0.924 -3.499 -5.522 1.00 3.24 1 MET A CA 5
ATOM 2887 C C . MET A 1 1 ? 2.247 -3.362 -4.775 1.00 2.05 1 MET A C 5
ATOM 2888 O O . MET A 1 1 ? 2.999 -4.327 -4.643 1.00 13.12 1 MET A O 5
ATOM 2902 N N . ASN A 1 2 ? 2.525 -2.157 -4.288 1.00 10.21 2 ASN A N 5
ATOM 2903 C CA . ASN A 1 2 ? 3.758 -1.894 -3.555 1.00 20.23 2 ASN A CA 5
ATOM 2904 C C . ASN A 1 2 ? 4.977 -2.104 -4.448 1.00 1.31 2 ASN A C 5
ATOM 2905 O O . ASN A 1 2 ? 4.851 -2.271 -5.661 1.00 74.21 2 ASN A O 5
ATOM 2916 N N . LYS A 1 3 ? 6.158 -2.094 -3.839 1.00 42.34 3 LYS A N 5
ATOM 2917 C CA . LYS A 1 3 ? 7.401 -2.284 -4.577 1.00 62.43 3 LYS A CA 5
ATOM 2918 C C . LYS A 1 3 ? 8.007 -3.652 -4.279 1.00 75.42 3 LYS A C 5
ATOM 2919 O O . LYS A 1 3 ? 8.591 -4.287 -5.157 1.00 12.50 3 LYS A O 5
ATOM 2938 N N . GLU A 1 4 ? 7.861 -4.101 -3.036 1.00 50.03 4 GLU A N 5
ATOM 2939 C CA . GLU A 1 4 ? 8.393 -5.394 -2.624 1.00 65.44 4 GLU A CA 5
ATOM 2940 C C . GLU A 1 4 ? 7.443 -6.523 -3.014 1.00 63.14 4 GLU A C 5
ATOM 2941 O O . GLU A 1 4 ? 7.877 -7.606 -3.408 1.00 74.34 4 GLU A O 5
ATOM 2953 N N . HIS A 1 5 ? 6.145 -6.261 -2.901 1.00 31.40 5 HIS A N 5
ATOM 2954 C CA . HIS A 1 5 ? 5.132 -7.255 -3.241 1.00 43.54 5 HIS A CA 5
ATOM 2955 C C . HIS A 1 5 ? 4.995 -7.393 -4.755 1.00 34.45 5 HIS A C 5
ATOM 2956 O O . HIS A 1 5 ? 4.913 -8.504 -5.281 1.00 3.25 5 HIS A O 5
ATOM 2970 N N . ILE A 1 6 ? 4.968 -6.260 -5.448 1.00 24.12 6 ILE A N 5
ATOM 2971 C CA . ILE A 1 6 ? 4.841 -6.256 -6.900 1.00 32.32 6 ILE A CA 5
ATOM 2972 C C . ILE A 1 6 ? 5.949 -7.076 -7.551 1.00 44.02 6 ILE A C 5
ATOM 2973 O O . ILE A 1 6 ? 5.750 -7.687 -8.602 1.00 55.42 6 ILE A O 5
ATOM 2989 N N . LEU A 1 7 ? 7.118 -7.087 -6.920 1.00 43.11 7 LEU A N 5
ATOM 2990 C CA . LEU A 1 7 ? 8.260 -7.834 -7.437 1.00 11.21 7 LEU A CA 5
ATOM 2991 C C . LEU A 1 7 ? 7.876 -9.280 -7.731 1.00 61.33 7 LEU A C 5
ATOM 2992 O O . LEU A 1 7 ? 8.387 -9.890 -8.670 1.00 41.44 7 LEU A O 5
ATOM 3008 N N . ALA A 1 8 ? 6.971 -9.823 -6.923 1.00 62.24 8 ALA A N 5
ATOM 3009 C CA . ALA A 1 8 ? 6.515 -11.196 -7.100 1.00 25.42 8 ALA A CA 5
ATOM 3010 C C . ALA A 1 8 ? 5.834 -11.379 -8.452 1.00 25.41 8 ALA A C 5
ATOM 3011 O O . ALA A 1 8 ? 5.931 -12.441 -9.066 1.00 73.51 8 ALA A O 5
ATOM 3018 N N . GLN A 1 9 ? 5.146 -10.338 -8.909 1.00 5.15 9 GLN A N 5
ATOM 3019 C CA . GLN A 1 9 ? 4.448 -10.386 -10.188 1.00 3.23 9 GLN A CA 5
ATOM 3020 C C . GLN A 1 9 ? 5.426 -10.629 -11.333 1.00 31.54 9 GLN A C 5
ATOM 3021 O O . GLN A 1 9 ? 5.282 -11.587 -12.093 1.00 61.11 9 GLN A O 5
ATOM 3035 N N . LYS A 1 10 ? 6.421 -9.757 -11.450 1.00 53.45 10 LYS A N 5
ATOM 3036 C CA . LYS A 1 10 ? 7.424 -9.876 -12.502 1.00 32.31 10 LYS A CA 5
ATOM 3037 C C . LYS A 1 10 ? 8.299 -11.106 -12.282 1.00 31.14 10 LYS A C 5
ATOM 3038 O O . LYS A 1 10 ? 9.048 -11.513 -13.169 1.00 53.43 10 LYS A O 5
ATOM 3057 N N . GLU A 1 11 ? 8.197 -11.694 -11.094 1.00 4.05 11 GLU A N 5
ATOM 3058 C CA . GLU A 1 11 ? 8.980 -12.878 -10.759 1.00 0.15 11 GLU A CA 5
ATOM 3059 C C . GLU A 1 11 ? 8.231 -14.151 -11.140 1.00 34.31 11 GLU A C 5
ATOM 3060 O O . GLU A 1 11 ? 8.840 -15.188 -11.405 1.00 52.34 11 GLU A O 5
ATOM 3072 N N . VAL A 1 12 ? 6.904 -14.066 -11.164 1.00 43.44 12 VAL A N 5
ATOM 3073 C CA . VAL A 1 12 ? 6.071 -15.210 -11.513 1.00 54.34 12 VAL A CA 5
ATOM 3074 C C . VAL A 1 12 ? 5.788 -15.247 -13.011 1.00 72.10 12 VAL A C 5
ATOM 3075 O O . VAL A 1 12 ? 4.873 -15.937 -13.464 1.00 44.34 12 VAL A O 5
ATOM 3088 N N . LEU A 1 13 ? 6.578 -14.502 -13.775 1.00 43.24 13 LEU A N 5
ATOM 3089 C CA . LEU A 1 13 ? 6.414 -14.449 -15.224 1.00 61.50 13 LEU A CA 5
ATOM 3090 C C . LEU A 1 13 ? 7.768 -14.476 -15.927 1.00 35.41 13 LEU A C 5
ATOM 3091 O O . LEU A 1 13 ? 8.778 -14.048 -15.369 1.00 3.40 13 LEU A O 5
ATOM 3107 N N . THR A 1 14 ? 7.780 -14.982 -17.157 1.00 2.54 14 THR A N 5
ATOM 3108 C CA . THR A 1 14 ? 9.009 -15.063 -17.937 1.00 35.44 14 THR A CA 5
ATOM 3109 C C . THR A 1 14 ? 9.738 -13.725 -17.956 1.00 52.11 14 THR A C 5
ATOM 3110 O O . THR A 1 14 ? 9.166 -12.675 -17.664 1.00 55.45 14 THR A O 5
ATOM 3121 N N . PRO A 1 15 ? 11.032 -13.760 -18.308 1.00 75.13 15 PRO A N 5
ATOM 3122 C CA . PRO A 1 15 ? 11.867 -12.557 -18.375 1.00 74.24 15 PRO A CA 5
ATOM 3123 C C . PRO A 1 15 ? 11.475 -11.644 -19.532 1.00 4.31 15 PRO A C 5
ATOM 3124 O O . PRO A 1 15 ? 11.651 -10.427 -19.461 1.00 1.03 15 PRO A O 5
ATOM 3135 N N . ILE A 1 16 ? 10.945 -12.238 -20.595 1.00 55.44 16 ILE A N 5
ATOM 3136 C CA . ILE A 1 16 ? 10.527 -11.476 -21.766 1.00 62.11 16 ILE A CA 5
ATOM 3137 C C . ILE A 1 16 ? 9.265 -10.671 -21.477 1.00 2.53 16 ILE A C 5
ATOM 3138 O O . ILE A 1 16 ? 9.104 -9.554 -21.967 1.00 45.35 16 ILE A O 5
ATOM 3154 N N . GLU A 1 17 ? 8.374 -11.245 -20.675 1.00 53.02 17 GLU A N 5
ATOM 3155 C CA . GLU A 1 17 ? 7.126 -10.579 -20.320 1.00 22.03 17 GLU A CA 5
ATOM 3156 C C . GLU A 1 17 ? 7.368 -9.492 -19.276 1.00 72.12 17 GLU A C 5
ATOM 3157 O O . GLU A 1 17 ? 6.743 -8.432 -19.313 1.00 4.54 17 GLU A O 5
ATOM 3169 N N . TYR A 1 18 ? 8.277 -9.764 -18.347 1.00 64.12 18 TYR A N 5
ATOM 3170 C CA . TYR A 1 18 ? 8.600 -8.812 -17.291 1.00 41.34 18 TYR A CA 5
ATOM 3171 C C . TYR A 1 18 ? 9.008 -7.464 -17.879 1.00 63.33 18 TYR A C 5
ATOM 3172 O O . TYR A 1 18 ? 8.671 -6.412 -17.339 1.00 13.32 18 TYR A O 5
ATOM 3190 N N . GLU A 1 19 ? 9.737 -7.507 -18.991 1.00 33.14 19 GLU A N 5
ATOM 3191 C CA . GLU A 1 19 ? 10.191 -6.290 -19.652 1.00 65.04 19 GLU A CA 5
ATOM 3192 C C . GLU A 1 19 ? 9.029 -5.329 -19.882 1.00 52.33 19 GLU A C 5
ATOM 3193 O O . GLU A 1 19 ? 9.193 -4.110 -19.811 1.00 74.32 19 GLU A O 5
ATOM 3205 N N . HIS A 1 20 ? 7.854 -5.886 -20.159 1.00 10.31 20 HIS A N 5
ATOM 3206 C CA . HIS A 1 20 ? 6.663 -5.079 -20.400 1.00 0.34 20 HIS A CA 5
ATOM 3207 C C . HIS A 1 20 ? 5.953 -4.754 -19.089 1.00 34.31 20 HIS A C 5
ATOM 3208 O O . HIS A 1 20 ? 5.283 -3.728 -18.972 1.00 34.00 20 HIS A O 5
ATOM 3222 N N . TYR A 1 21 ? 6.103 -5.636 -18.106 1.00 41.54 21 TYR A N 5
ATOM 3223 C CA . TYR A 1 21 ? 5.473 -5.444 -16.805 1.00 64.43 21 TYR A CA 5
ATOM 3224 C C . TYR A 1 21 ? 5.849 -4.090 -16.212 1.00 25.34 21 TYR A C 5
ATOM 3225 O O . TYR A 1 21 ? 5.067 -3.479 -15.484 1.00 55.14 21 TYR A O 5
ATOM 3243 N N . VAL A 1 22 ? 7.055 -3.627 -16.528 1.00 14.11 22 VAL A N 5
ATOM 3244 C CA . VAL A 1 22 ? 7.536 -2.345 -16.028 1.00 51.54 22 VAL A CA 5
ATOM 3245 C C . VAL A 1 22 ? 7.021 -1.193 -16.885 1.00 11.05 22 VAL A C 5
ATOM 3246 O O . VAL A 1 22 ? 6.971 -0.046 -16.438 1.00 64.54 22 VAL A O 5
ATOM 3259 N N . LYS A 1 23 ? 6.637 -1.505 -18.118 1.00 23.43 23 LYS A N 5
ATOM 3260 C CA . LYS A 1 23 ? 6.124 -0.498 -19.038 1.00 54.10 23 LYS A CA 5
ATOM 3261 C C . LYS A 1 23 ? 4.814 0.091 -18.524 1.00 1.51 23 LYS A C 5
ATOM 3262 O O . LYS A 1 23 ? 4.548 1.282 -18.695 1.00 74.53 23 LYS A O 5
ATOM 3281 N N . HIS A 1 24 ? 4.000 -0.748 -17.892 1.00 22.24 24 HIS A N 5
ATOM 3282 C CA . HIS A 1 24 ? 2.719 -0.309 -17.350 1.00 70.13 24 HIS A CA 5
ATOM 3283 C C . HIS A 1 24 ? 2.916 0.484 -16.062 1.00 25.42 24 HIS A C 5
ATOM 3284 O O . HIS A 1 24 ? 2.156 1.406 -15.765 1.00 41.23 24 HIS A O 5
ATOM 3298 N N . LEU A 1 25 ? 3.941 0.118 -15.299 1.00 71.12 25 LEU A N 5
ATOM 3299 C CA . LEU A 1 25 ? 4.238 0.794 -14.041 1.00 43.44 25 LEU A CA 5
ATOM 3300 C C . LEU A 1 25 ? 4.399 2.296 -14.256 1.00 1.15 25 LEU A C 5
ATOM 3301 O O . LEU A 1 25 ? 3.811 3.103 -13.536 1.00 35.04 25 LEU A O 5
ATOM 3317 N N . PHE A 1 26 ? 5.198 2.664 -15.251 1.00 44.33 26 PHE A N 5
ATOM 3318 C CA . PHE A 1 26 ? 5.436 4.069 -15.562 1.00 12.25 26 PHE A CA 5
ATOM 3319 C C . PHE A 1 26 ? 4.126 4.852 -15.576 1.00 31.13 26 PHE A C 5
ATOM 3320 O O . PHE A 1 26 ? 4.093 6.034 -15.233 1.00 71.01 26 PHE A O 5
ATOM 3337 N N . ASP A 1 27 ? 3.049 4.184 -15.975 1.00 2.12 27 ASP A N 5
ATOM 3338 C CA . ASP A 1 27 ? 1.736 4.816 -16.034 1.00 21.43 27 ASP A CA 5
ATOM 3339 C C . ASP A 1 27 ? 1.436 5.567 -14.741 1.00 11.15 27 ASP A C 5
ATOM 3340 O O . ASP A 1 27 ? 1.053 6.737 -14.766 1.00 12.12 27 ASP A O 5
ATOM 3349 N N . ILE A 1 28 ? 1.612 4.887 -13.613 1.00 34.03 28 ILE A N 5
ATOM 3350 C CA . ILE A 1 28 ? 1.359 5.491 -12.310 1.00 65.41 28 ILE A CA 5
ATOM 3351 C C . ILE A 1 28 ? 2.659 5.939 -11.651 1.00 45.23 28 ILE A C 5
ATOM 3352 O O . ILE A 1 28 ? 2.675 6.885 -10.864 1.00 71.24 28 ILE A O 5
ATOM 3368 N N . GLY A 1 29 ? 3.751 5.254 -11.980 1.00 54.12 29 GLY A N 5
ATOM 3369 C CA . GLY A 1 29 ? 5.041 5.598 -11.413 1.00 24.21 29 GLY A CA 5
ATOM 3370 C C . GLY A 1 29 ? 5.448 4.665 -10.290 1.00 31.15 29 GLY A C 5
ATOM 3371 O O . GLY A 1 29 ? 6.212 5.046 -9.404 1.00 3.50 29 GLY A O 5
ATOM 3375 N N . GLU A 1 30 ? 4.934 3.439 -10.325 1.00 2.32 30 GLU A N 5
ATOM 3376 C CA . GLU A 1 30 ? 5.247 2.451 -9.300 1.00 21.24 30 GLU A CA 5
ATOM 3377 C C . GLU A 1 30 ? 6.752 2.212 -9.215 1.00 10.41 30 GLU A C 5
ATOM 3378 O O . GLU A 1 30 ? 7.391 2.562 -8.222 1.00 63.31 30 GLU A O 5
ATOM 3390 N N . ILE A 1 31 ? 7.310 1.615 -10.262 1.00 42.23 31 ILE A N 5
ATOM 3391 C CA . ILE A 1 31 ? 8.739 1.330 -10.307 1.00 1.52 31 ILE A CA 5
ATOM 3392 C C . ILE A 1 31 ? 9.440 2.196 -11.348 1.00 51.32 31 ILE A C 5
ATOM 3393 O O . ILE A 1 31 ? 8.882 2.489 -12.406 1.00 41.14 31 ILE A O 5
ATOM 3409 N N . THR A 1 32 ? 10.668 2.603 -11.042 1.00 62.24 32 THR A N 5
ATOM 3410 C CA . THR A 1 32 ? 11.447 3.435 -11.951 1.00 74.54 32 THR A CA 5
ATOM 3411 C C . THR A 1 32 ? 12.304 2.581 -12.879 1.00 52.45 32 THR A C 5
ATOM 3412 O O . THR A 1 32 ? 12.521 1.396 -12.627 1.00 13.14 32 THR A O 5
ATOM 3423 N N . LYS A 1 33 ? 12.790 3.191 -13.955 1.00 41.31 33 LYS A N 5
ATOM 3424 C CA . LYS A 1 33 ? 13.626 2.489 -14.921 1.00 61.32 33 LYS A CA 5
ATOM 3425 C C . LYS A 1 33 ? 14.837 1.861 -14.238 1.00 40.21 33 LYS A C 5
ATOM 3426 O O . LYS A 1 33 ? 15.351 0.836 -14.685 1.00 53.43 33 LYS A O 5
ATOM 3445 N N . GLU A 1 34 ? 15.286 2.483 -13.152 1.00 64.33 34 GLU A N 5
ATOM 3446 C CA . GLU A 1 34 ? 16.437 1.983 -12.408 1.00 53.21 34 GLU A CA 5
ATOM 3447 C C . GLU A 1 34 ? 16.294 0.491 -12.123 1.00 13.05 34 GLU A C 5
ATOM 3448 O O . GLU A 1 34 ? 17.278 -0.249 -12.118 1.00 4.03 34 GLU A O 5
ATOM 3460 N N . LEU A 1 35 ? 15.061 0.056 -11.884 1.00 64.13 35 LEU A N 5
ATOM 3461 C CA . LEU A 1 35 ? 14.788 -1.348 -11.597 1.00 11.00 35 LEU A CA 5
ATOM 3462 C C . LEU A 1 35 ? 14.707 -2.162 -12.885 1.00 3.44 35 LEU A C 5
ATOM 3463 O O . LEU A 1 35 ? 15.338 -3.212 -13.008 1.00 45.41 35 LEU A O 5
ATOM 3479 N N . TYR A 1 36 ? 13.929 -1.669 -13.842 1.00 32.15 36 TYR A N 5
ATOM 3480 C CA . TYR A 1 36 ? 13.765 -2.350 -15.120 1.00 64.52 36 TYR A CA 5
ATOM 3481 C C . TYR A 1 36 ? 15.120 -2.684 -15.737 1.00 25.54 36 TYR A C 5
ATOM 3482 O O . TYR A 1 36 ? 15.299 -3.748 -16.330 1.00 63.34 36 TYR A O 5
ATOM 3500 N N . ILE A 1 37 ? 16.072 -1.768 -15.590 1.00 74.31 37 ILE A N 5
ATOM 3501 C CA . ILE A 1 37 ? 17.411 -1.965 -16.130 1.00 60.32 37 ILE A CA 5
ATOM 3502 C C . ILE A 1 37 ? 18.227 -2.905 -15.248 1.00 55.15 37 ILE A C 5
ATOM 3503 O O . ILE A 1 37 ? 18.758 -3.909 -15.721 1.00 5.21 37 ILE A O 5
ATOM 3519 N N . GLU A 1 38 ? 18.319 -2.572 -13.965 1.00 35.13 38 GLU A N 5
ATOM 3520 C CA . GLU A 1 38 ? 19.069 -3.388 -13.017 1.00 14.53 38 GLU A CA 5
ATOM 3521 C C . GLU A 1 38 ? 18.634 -4.848 -13.093 1.00 23.42 38 GLU A C 5
ATOM 3522 O O . GLU A 1 38 ? 19.446 -5.736 -13.358 1.00 32.43 38 GLU A O 5
ATOM 3534 N N . LEU A 1 39 ? 17.349 -5.090 -12.858 1.00 63.21 39 LEU A N 5
ATOM 3535 C CA . LEU A 1 39 ? 16.805 -6.443 -12.899 1.00 64.22 39 LEU A CA 5
ATOM 3536 C C . LEU A 1 39 ? 17.084 -7.102 -14.247 1.00 2.53 39 LEU A C 5
ATOM 3537 O O . LEU A 1 39 ? 17.337 -8.304 -14.321 1.00 2.11 39 LEU A O 5
ATOM 3553 N N . SER A 1 40 ? 17.038 -6.305 -15.310 1.00 10.34 40 SER A N 5
ATOM 3554 C CA . SER A 1 40 ? 17.284 -6.810 -16.655 1.00 60.21 40 SER A CA 5
ATOM 3555 C C . SER A 1 40 ? 18.757 -7.163 -16.842 1.00 54.52 40 SER A C 5
ATOM 3556 O O . SER A 1 40 ? 19.534 -6.368 -17.370 1.00 42.32 40 SER A O 5
ATOM 3564 N N . SER A 1 41 ? 19.132 -8.360 -16.405 1.00 62.30 41 SER A N 5
ATOM 3565 C CA . SER A 1 41 ? 20.512 -8.818 -16.520 1.00 51.11 41 SER A CA 5
ATOM 3566 C C . SER A 1 41 ? 20.859 -9.137 -17.971 1.00 61.20 41 SER A C 5
ATOM 3567 O O . SER A 1 41 ? 21.980 -8.897 -18.420 1.00 0.00 41 SER A O 5
ATOM 3575 N N . ASP A 1 42 ? 19.889 -9.680 -18.699 1.00 25.11 42 ASP A N 5
ATOM 3576 C CA . ASP A 1 42 ? 20.091 -10.032 -20.100 1.00 35.03 42 ASP A CA 5
ATOM 3577 C C . ASP A 1 42 ? 20.647 -8.847 -20.883 1.00 72.23 42 ASP A C 5
ATOM 3578 O O . ASP A 1 42 ? 20.011 -7.796 -20.974 1.00 5.20 42 ASP A O 5
ATOM 3587 N N . LEU A 1 43 ? 21.837 -9.024 -21.447 1.00 13.31 43 LEU A N 5
ATOM 3588 C CA . LEU A 1 43 ? 22.480 -7.969 -22.222 1.00 51.35 43 LEU A CA 5
ATOM 3589 C C . LEU A 1 43 ? 22.021 -8.005 -23.677 1.00 21.03 43 LEU A C 5
ATOM 3590 O O . LEU A 1 43 ? 21.915 -9.074 -24.278 1.00 52.31 43 LEU A O 5
ATOM 3606 N N . MET A 1 1 ? -0.968 -2.755 -6.045 1.00 41.11 1 MET A N 6
ATOM 3607 C CA . MET A 1 1 ? -1.128 -1.907 -4.869 1.00 61.14 1 MET A CA 6
ATOM 3608 C C . MET A 1 1 ? 0.229 -1.483 -4.316 1.00 70.40 1 MET A C 6
ATOM 3609 O O . MET A 1 1 ? 0.480 -0.298 -4.102 1.00 74.12 1 MET A O 6
ATOM 3623 N N . ASN A 1 2 ? 1.101 -2.460 -4.086 1.00 74.11 2 ASN A N 6
ATOM 3624 C CA . ASN A 1 2 ? 2.432 -2.188 -3.557 1.00 12.44 2 ASN A CA 6
ATOM 3625 C C . ASN A 1 2 ? 3.510 -2.632 -4.540 1.00 40.13 2 ASN A C 6
ATOM 3626 O O . ASN A 1 2 ? 3.248 -3.412 -5.456 1.00 55.43 2 ASN A O 6
ATOM 3637 N N . LYS A 1 3 ? 4.725 -2.131 -4.344 1.00 51.32 3 LYS A N 6
ATOM 3638 C CA . LYS A 1 3 ? 5.845 -2.476 -5.212 1.00 32.24 3 LYS A CA 6
ATOM 3639 C C . LYS A 1 3 ? 6.290 -3.916 -4.978 1.00 73.41 3 LYS A C 6
ATOM 3640 O O . LYS A 1 3 ? 6.693 -4.609 -5.911 1.00 62.44 3 LYS A O 6
ATOM 3659 N N . GLU A 1 4 ? 6.212 -4.360 -3.727 1.00 53.22 4 GLU A N 6
ATOM 3660 C CA . GLU A 1 4 ? 6.606 -5.718 -3.373 1.00 62.20 4 GLU A CA 6
ATOM 3661 C C . GLU A 1 4 ? 5.637 -6.738 -3.964 1.00 41.14 4 GLU A C 6
ATOM 3662 O O . GLU A 1 4 ? 6.042 -7.815 -4.402 1.00 65.30 4 GLU A O 6
ATOM 3674 N N . HIS A 1 5 ? 4.354 -6.390 -3.973 1.00 61.25 5 HIS A N 6
ATOM 3675 C CA . HIS A 1 5 ? 3.326 -7.275 -4.511 1.00 1.52 5 HIS A CA 6
ATOM 3676 C C . HIS A 1 5 ? 3.584 -7.575 -5.984 1.00 51.13 5 HIS A C 6
ATOM 3677 O O . HIS A 1 5 ? 3.669 -8.736 -6.385 1.00 71.11 5 HIS A O 6
ATOM 3691 N N . ILE A 1 6 ? 3.706 -6.522 -6.785 1.00 44.31 6 ILE A N 6
ATOM 3692 C CA . ILE A 1 6 ? 3.955 -6.674 -8.213 1.00 54.44 6 ILE A CA 6
ATOM 3693 C C . ILE A 1 6 ? 5.359 -7.209 -8.474 1.00 35.04 6 ILE A C 6
ATOM 3694 O O . ILE A 1 6 ? 5.579 -7.974 -9.413 1.00 72.33 6 ILE A O 6
ATOM 3710 N N . LEU A 1 7 ? 6.305 -6.804 -7.634 1.00 42.55 7 LEU A N 6
ATOM 3711 C CA . LEU A 1 7 ? 7.689 -7.244 -7.772 1.00 1.03 7 LEU A CA 6
ATOM 3712 C C . LEU A 1 7 ? 7.769 -8.764 -7.877 1.00 1.44 7 LEU A C 6
ATOM 3713 O O . LEU A 1 7 ? 8.378 -9.301 -8.801 1.00 51.44 7 LEU A O 6
ATOM 3729 N N . ALA A 1 8 ? 7.148 -9.451 -6.923 1.00 45.23 8 ALA A N 6
ATOM 3730 C CA . ALA A 1 8 ? 7.146 -10.908 -6.911 1.00 32.32 8 ALA A CA 6
ATOM 3731 C C . ALA A 1 8 ? 6.712 -11.468 -8.261 1.00 61.13 8 ALA A C 6
ATOM 3732 O O . ALA A 1 8 ? 7.147 -12.547 -8.664 1.00 52.31 8 ALA A O 6
ATOM 3739 N N . GLN A 1 9 ? 5.853 -10.728 -8.955 1.00 31.51 9 GLN A N 6
ATOM 3740 C CA . GLN A 1 9 ? 5.360 -11.153 -10.260 1.00 32.12 9 GLN A CA 6
ATOM 3741 C C . GLN A 1 9 ? 6.498 -11.234 -11.272 1.00 30.33 9 GLN A C 6
ATOM 3742 O O . GLN A 1 9 ? 6.684 -12.256 -11.933 1.00 20.35 9 GLN A O 6
ATOM 3756 N N . LYS A 1 10 ? 7.257 -10.150 -11.389 1.00 25.34 10 LYS A N 6
ATOM 3757 C CA . LYS A 1 10 ? 8.379 -10.098 -12.319 1.00 53.22 10 LYS A CA 6
ATOM 3758 C C . LYS A 1 10 ? 9.438 -11.133 -11.954 1.00 73.21 10 LYS A C 6
ATOM 3759 O O . LYS A 1 10 ? 10.321 -11.439 -12.754 1.00 51.25 10 LYS A O 6
ATOM 3778 N N . GLU A 1 11 ? 9.341 -11.670 -10.742 1.00 2.23 11 GLU A N 6
ATOM 3779 C CA . GLU A 1 11 ? 10.291 -12.671 -10.273 1.00 24.45 11 GLU A CA 6
ATOM 3780 C C . GLU A 1 11 ? 9.750 -14.081 -10.493 1.00 53.23 11 GLU A C 6
ATOM 3781 O O . GLU A 1 11 ? 10.349 -15.064 -10.057 1.00 51.21 11 GLU A O 6
ATOM 3793 N N . VAL A 1 12 ? 8.611 -14.171 -11.174 1.00 22.05 12 VAL A N 6
ATOM 3794 C CA . VAL A 1 12 ? 7.988 -15.459 -11.453 1.00 72.03 12 VAL A CA 6
ATOM 3795 C C . VAL A 1 12 ? 7.501 -15.532 -12.896 1.00 53.11 12 VAL A C 6
ATOM 3796 O O . VAL A 1 12 ? 6.593 -16.299 -13.219 1.00 32.55 12 VAL A O 6
ATOM 3809 N N . LEU A 1 13 ? 8.110 -14.729 -13.761 1.00 52.05 13 LEU A N 6
ATOM 3810 C CA . LEU A 1 13 ? 7.739 -14.702 -15.172 1.00 71.21 13 LEU A CA 6
ATOM 3811 C C . LEU A 1 13 ? 8.977 -14.611 -16.059 1.00 14.21 13 LEU A C 6
ATOM 3812 O O . LEU A 1 13 ? 10.033 -14.151 -15.624 1.00 41.34 13 LEU A O 6
ATOM 3828 N N . THR A 1 14 ? 8.839 -15.050 -17.306 1.00 73.31 14 THR A N 6
ATOM 3829 C CA . THR A 1 14 ? 9.944 -15.017 -18.255 1.00 25.42 14 THR A CA 6
ATOM 3830 C C . THR A 1 14 ? 10.597 -13.640 -18.291 1.00 22.33 14 THR A C 6
ATOM 3831 O O . THR A 1 14 ? 10.024 -12.644 -17.850 1.00 5.50 14 THR A O 6
ATOM 3842 N N . PRO A 1 15 ? 11.825 -13.580 -18.828 1.00 74.24 15 PRO A N 6
ATOM 3843 C CA . PRO A 1 15 ? 12.581 -12.329 -18.936 1.00 24.32 15 PRO A CA 6
ATOM 3844 C C . PRO A 1 15 ? 11.979 -11.374 -19.960 1.00 42.40 15 PRO A C 6
ATOM 3845 O O . PRO A 1 15 ? 12.136 -10.157 -19.854 1.00 50.25 15 PRO A O 6
ATOM 3856 N N . ILE A 1 16 ? 11.290 -11.932 -20.950 1.00 1.44 16 ILE A N 6
ATOM 3857 C CA . ILE A 1 16 ? 10.663 -11.128 -21.992 1.00 4.25 16 ILE A CA 6
ATOM 3858 C C . ILE A 1 16 ? 9.443 -10.387 -21.455 1.00 71.42 16 ILE A C 6
ATOM 3859 O O . ILE A 1 16 ? 9.165 -9.257 -21.856 1.00 24.45 16 ILE A O 6
ATOM 3875 N N . GLU A 1 17 ? 8.719 -11.032 -20.546 1.00 33.13 17 GLU A N 6
ATOM 3876 C CA . GLU A 1 17 ? 7.528 -10.433 -19.954 1.00 22.53 17 GLU A CA 6
ATOM 3877 C C . GLU A 1 17 ? 7.907 -9.385 -18.912 1.00 42.30 17 GLU A C 6
ATOM 3878 O O . GLU A 1 17 ? 7.292 -8.321 -18.834 1.00 31.13 17 GLU A O 6
ATOM 3890 N N . TYR A 1 18 ? 8.923 -9.693 -18.114 1.00 3.21 18 TYR A N 6
ATOM 3891 C CA . TYR A 1 18 ? 9.383 -8.779 -17.075 1.00 21.23 18 TYR A CA 6
ATOM 3892 C C . TYR A 1 18 ? 9.708 -7.408 -17.659 1.00 54.14 18 TYR A C 6
ATOM 3893 O O . TYR A 1 18 ? 9.517 -6.382 -17.007 1.00 21.55 18 TYR A O 6
ATOM 3911 N N . GLU A 1 19 ? 10.198 -7.400 -18.895 1.00 4.32 19 GLU A N 6
ATOM 3912 C CA . GLU A 1 19 ? 10.550 -6.155 -19.568 1.00 52.12 19 GLU A CA 6
ATOM 3913 C C . GLU A 1 19 ? 9.353 -5.210 -19.624 1.00 0.24 19 GLU A C 6
ATOM 3914 O O . GLU A 1 19 ? 9.504 -3.992 -19.522 1.00 3.14 19 GLU A O 6
ATOM 3926 N N . HIS A 1 20 ? 8.163 -5.780 -19.787 1.00 3.25 20 HIS A N 6
ATOM 3927 C CA . HIS A 1 20 ? 6.940 -4.989 -19.856 1.00 13.23 20 HIS A CA 6
ATOM 3928 C C . HIS A 1 20 ? 6.362 -4.759 -18.463 1.00 32.05 20 HIS A C 6
ATOM 3929 O O . HIS A 1 20 ? 5.642 -3.788 -18.231 1.00 15.31 20 HIS A O 6
ATOM 3943 N N . TYR A 1 21 ? 6.682 -5.659 -17.539 1.00 55.31 21 TYR A N 6
ATOM 3944 C CA . TYR A 1 21 ? 6.192 -5.556 -16.170 1.00 14.33 21 TYR A CA 6
ATOM 3945 C C . TYR A 1 21 ? 6.473 -4.172 -15.593 1.00 1.30 21 TYR A C 6
ATOM 3946 O O . TYR A 1 21 ? 5.716 -3.666 -14.764 1.00 41.55 21 TYR A O 6
ATOM 3964 N N . VAL A 1 22 ? 7.568 -3.564 -16.038 1.00 43.22 22 VAL A N 6
ATOM 3965 C CA . VAL A 1 22 ? 7.951 -2.237 -15.569 1.00 72.40 22 VAL A CA 6
ATOM 3966 C C . VAL A 1 22 ? 7.368 -1.149 -16.464 1.00 5.13 22 VAL A C 6
ATOM 3967 O O . VAL A 1 22 ? 7.226 0.001 -16.049 1.00 12.44 22 VAL A O 6
ATOM 3980 N N . LYS A 1 23 ? 7.033 -1.520 -17.695 1.00 13.53 23 LYS A N 6
ATOM 3981 C CA . LYS A 1 23 ? 6.463 -0.576 -18.650 1.00 25.22 23 LYS A CA 6
ATOM 3982 C C . LYS A 1 23 ? 5.138 -0.019 -18.140 1.00 41.02 23 LYS A C 6
ATOM 3983 O O . LYS A 1 23 ? 4.952 1.196 -18.065 1.00 51.00 23 LYS A O 6
ATOM 4002 N N . HIS A 1 24 ? 4.220 -0.914 -17.790 1.00 24.53 24 HIS A N 6
ATOM 4003 C CA . HIS A 1 24 ? 2.913 -0.511 -17.285 1.00 34.51 24 HIS A CA 6
ATOM 4004 C C . HIS A 1 24 ? 3.052 0.295 -15.997 1.00 43.13 24 HIS A C 6
ATOM 4005 O O . HIS A 1 24 ? 2.302 1.243 -15.761 1.00 74.25 24 HIS A O 6
ATOM 4019 N N . LEU A 1 25 ? 4.017 -0.087 -15.167 1.00 75.13 25 LEU A N 6
ATOM 4020 C CA . LEU A 1 25 ? 4.254 0.600 -13.903 1.00 4.13 25 LEU A CA 6
ATOM 4021 C C . LEU A 1 25 ? 4.395 2.104 -14.118 1.00 20.40 25 LEU A C 6
ATOM 4022 O O . LEU A 1 25 ? 3.794 2.903 -13.400 1.00 2.11 25 LEU A O 6
ATOM 4038 N N . PHE A 1 26 ? 5.191 2.482 -15.113 1.00 20.33 26 PHE A N 6
ATOM 4039 C CA . PHE A 1 26 ? 5.410 3.890 -15.424 1.00 33.51 26 PHE A CA 6
ATOM 4040 C C . PHE A 1 26 ? 4.089 4.653 -15.447 1.00 73.01 26 PHE A C 6
ATOM 4041 O O . PHE A 1 26 ? 4.032 5.828 -15.084 1.00 41.14 26 PHE A O 6
ATOM 4058 N N . ASP A 1 27 ? 3.029 3.977 -15.877 1.00 22.33 27 ASP A N 6
ATOM 4059 C CA . ASP A 1 27 ? 1.708 4.590 -15.947 1.00 71.25 27 ASP A CA 6
ATOM 4060 C C . ASP A 1 27 ? 1.368 5.301 -14.641 1.00 62.03 27 ASP A C 6
ATOM 4061 O O . ASP A 1 27 ? 0.802 6.394 -14.648 1.00 15.22 27 ASP A O 6
ATOM 4070 N N . ILE A 1 28 ? 1.717 4.673 -13.524 1.00 22.14 28 ILE A N 6
ATOM 4071 C CA . ILE A 1 28 ? 1.449 5.246 -12.210 1.00 61.14 28 ILE A CA 6
ATOM 4072 C C . ILE A 1 28 ? 2.731 5.754 -11.560 1.00 65.31 28 ILE A C 6
ATOM 4073 O O . ILE A 1 28 ? 2.706 6.686 -10.758 1.00 1.11 28 ILE A O 6
ATOM 4089 N N . GLY A 1 29 ? 3.854 5.134 -11.914 1.00 14.15 29 GLY A N 6
ATOM 4090 C CA . GLY A 1 29 ? 5.131 5.538 -11.356 1.00 42.03 29 GLY A CA 6
ATOM 4091 C C . GLY A 1 29 ? 5.541 4.688 -10.170 1.00 41.10 29 GLY A C 6
ATOM 4092 O O . GLY A 1 29 ? 6.282 5.143 -9.300 1.00 4.23 29 GLY A O 6
ATOM 4096 N N . GLU A 1 30 ? 5.056 3.451 -10.135 1.00 22.24 30 GLU A N 6
ATOM 4097 C CA . GLU A 1 30 ? 5.375 2.537 -9.044 1.00 64.01 30 GLU A CA 6
ATOM 4098 C C . GLU A 1 30 ? 6.884 2.349 -8.916 1.00 3.04 30 GLU A C 6
ATOM 4099 O O . GLU A 1 30 ? 7.487 2.746 -7.918 1.00 30.32 30 GLU A O 6
ATOM 4111 N N . ILE A 1 31 ? 7.487 1.741 -9.932 1.00 4.23 31 ILE A N 6
ATOM 4112 C CA . ILE A 1 31 ? 8.925 1.501 -9.933 1.00 40.00 31 ILE A CA 6
ATOM 4113 C C . ILE A 1 31 ? 9.626 2.365 -10.976 1.00 72.11 31 ILE A C 6
ATOM 4114 O O . ILE A 1 31 ? 9.083 2.623 -12.051 1.00 45.12 31 ILE A O 6
ATOM 4130 N N . THR A 1 32 ? 10.837 2.809 -10.653 1.00 35.34 32 THR A N 6
ATOM 4131 C CA . THR A 1 32 ? 11.613 3.643 -11.561 1.00 72.11 32 THR A CA 6
ATOM 4132 C C . THR A 1 32 ? 12.321 2.798 -12.614 1.00 54.01 32 THR A C 6
ATOM 4133 O O . THR A 1 32 ? 12.739 1.672 -12.343 1.00 43.35 32 THR A O 6
ATOM 4144 N N . LYS A 1 33 ? 12.452 3.348 -13.817 1.00 22.24 33 LYS A N 6
ATOM 4145 C CA . LYS A 1 33 ? 13.112 2.646 -14.911 1.00 74.03 33 LYS A CA 6
ATOM 4146 C C . LYS A 1 33 ? 14.463 2.094 -14.468 1.00 73.13 33 LYS A C 6
ATOM 4147 O O . LYS A 1 33 ? 14.901 1.047 -14.944 1.00 20.04 33 LYS A O 6
ATOM 4166 N N . GLU A 1 34 ? 15.116 2.804 -13.554 1.00 45.45 34 GLU A N 6
ATOM 4167 C CA . GLU A 1 34 ? 16.417 2.384 -13.048 1.00 24.43 34 GLU A CA 6
ATOM 4168 C C . GLU A 1 34 ? 16.398 0.909 -12.656 1.00 34.20 34 GLU A C 6
ATOM 4169 O O . GLU A 1 34 ? 17.370 0.184 -12.872 1.00 51.12 34 GLU A O 6
ATOM 4181 N N . LEU A 1 35 ? 15.284 0.471 -12.078 1.00 43.42 35 LEU A N 6
ATOM 4182 C CA . LEU A 1 35 ? 15.137 -0.917 -11.655 1.00 55.11 35 LEU A CA 6
ATOM 4183 C C . LEU A 1 35 ? 14.989 -1.841 -12.860 1.00 14.42 35 LEU A C 6
ATOM 4184 O O . LEU A 1 35 ? 15.542 -2.940 -12.884 1.00 21.25 35 LEU A O 6
ATOM 4200 N N . TYR A 1 36 ? 14.241 -1.386 -13.859 1.00 14.11 36 TYR A N 6
ATOM 4201 C CA . TYR A 1 36 ? 14.020 -2.171 -15.067 1.00 72.43 36 TYR A CA 6
ATOM 4202 C C . TYR A 1 36 ? 15.337 -2.447 -15.786 1.00 20.41 36 TYR A C 6
ATOM 4203 O O . TYR A 1 36 ? 15.492 -3.474 -16.449 1.00 0.44 36 TYR A O 6
ATOM 4221 N N . ILE A 1 37 ? 16.283 -1.524 -15.649 1.00 32.22 37 ILE A N 6
ATOM 4222 C CA . ILE A 1 37 ? 17.587 -1.668 -16.283 1.00 4.12 37 ILE A CA 6
ATOM 4223 C C . ILE A 1 37 ? 18.491 -2.596 -15.477 1.00 52.44 37 ILE A C 6
ATOM 4224 O O . ILE A 1 37 ? 18.993 -3.592 -15.996 1.00 34.43 37 ILE A O 6
ATOM 4240 N N . GLU A 1 38 ? 18.692 -2.261 -14.207 1.00 14.23 38 GLU A N 6
ATOM 4241 C CA . GLU A 1 38 ? 19.534 -3.065 -13.329 1.00 61.24 38 GLU A CA 6
ATOM 4242 C C . GLU A 1 38 ? 19.108 -4.530 -13.359 1.00 72.11 38 GLU A C 6
ATOM 4243 O O . GLU A 1 38 ? 19.898 -5.412 -13.698 1.00 42.24 38 GLU A O 6
ATOM 4255 N N . LEU A 1 39 ? 17.854 -4.782 -13.001 1.00 33.41 39 LEU A N 6
ATOM 4256 C CA . LEU A 1 39 ? 17.321 -6.140 -12.985 1.00 71.45 39 LEU A CA 6
ATOM 4257 C C . LEU A 1 39 ? 17.495 -6.809 -14.345 1.00 73.04 39 LEU A C 6
ATOM 4258 O O . LEU A 1 39 ? 17.748 -8.011 -14.430 1.00 14.24 39 LEU A O 6
ATOM 4274 N N . SER A 1 40 ? 17.359 -6.022 -15.408 1.00 4.22 40 SER A N 6
ATOM 4275 C CA . SER A 1 40 ? 17.500 -6.538 -16.764 1.00 51.24 40 SER A CA 6
ATOM 4276 C C . SER A 1 40 ? 18.926 -7.016 -17.019 1.00 2.13 40 SER A C 6
ATOM 4277 O O . SER A 1 40 ? 19.790 -6.239 -17.427 1.00 34.22 40 SER A O 6
ATOM 4285 N N . SER A 1 41 ? 19.165 -8.300 -16.774 1.00 65.33 41 SER A N 6
ATOM 4286 C CA . SER A 1 41 ? 20.487 -8.883 -16.973 1.00 5.14 41 SER A CA 6
ATOM 4287 C C . SER A 1 41 ? 20.433 -10.020 -17.988 1.00 43.15 41 SER A C 6
ATOM 4288 O O . SER A 1 41 ? 21.116 -11.034 -17.839 1.00 52.51 41 SER A O 6
ATOM 4296 N N . ASP A 1 42 ? 19.617 -9.843 -19.021 1.00 72.33 42 ASP A N 6
ATOM 4297 C CA . ASP A 1 42 ? 19.473 -10.853 -20.064 1.00 11.03 42 ASP A CA 6
ATOM 4298 C C . ASP A 1 42 ? 19.886 -10.295 -21.422 1.00 11.41 42 ASP A C 6
ATOM 4299 O O . ASP A 1 42 ? 20.845 -10.767 -22.033 1.00 43.45 42 ASP A O 6
ATOM 4308 N N . LEU A 1 43 ? 19.155 -9.288 -21.889 1.00 24.12 43 LEU A N 6
ATOM 4309 C CA . LEU A 1 43 ? 19.445 -8.665 -23.176 1.00 31.41 43 LEU A CA 6
ATOM 4310 C C . LEU A 1 43 ? 19.441 -7.145 -23.058 1.00 42.41 43 LEU A C 6
ATOM 4311 O O . LEU A 1 43 ? 19.832 -6.590 -22.031 1.00 22.51 43 LEU A O 6
ATOM 4327 N N . MET A 1 1 ? 1.974 0.094 -5.632 1.00 51.24 1 MET A N 7
ATOM 4328 C CA . MET A 1 1 ? 1.337 -1.216 -5.693 1.00 23.42 1 MET A CA 7
ATOM 4329 C C . MET A 1 1 ? 1.851 -2.122 -4.578 1.00 13.02 1 MET A C 7
ATOM 4330 O O . MET A 1 1 ? 1.111 -2.471 -3.659 1.00 73.54 1 MET A O 7
ATOM 4344 N N . ASN A 1 2 ? 3.122 -2.498 -4.666 1.00 24.44 2 ASN A N 7
ATOM 4345 C CA . ASN A 1 2 ? 3.734 -3.364 -3.664 1.00 70.40 2 ASN A CA 7
ATOM 4346 C C . ASN A 1 2 ? 5.234 -3.106 -3.565 1.00 23.02 2 ASN A C 7
ATOM 4347 O O . ASN A 1 2 ? 5.794 -3.046 -2.470 1.00 25.30 2 ASN A O 7
ATOM 4358 N N . LYS A 1 3 ? 5.880 -2.953 -4.716 1.00 1.22 3 LYS A N 7
ATOM 4359 C CA . LYS A 1 3 ? 7.315 -2.699 -4.761 1.00 2.23 3 LYS A CA 7
ATOM 4360 C C . LYS A 1 3 ? 8.102 -3.959 -4.415 1.00 71.13 3 LYS A C 7
ATOM 4361 O O . LYS A 1 3 ? 8.820 -4.502 -5.254 1.00 60.11 3 LYS A O 7
ATOM 4380 N N . GLU A 1 4 ? 7.960 -4.419 -3.176 1.00 72.22 4 GLU A N 7
ATOM 4381 C CA . GLU A 1 4 ? 8.657 -5.616 -2.722 1.00 24.32 4 GLU A CA 7
ATOM 4382 C C . GLU A 1 4 ? 7.907 -6.876 -3.144 1.00 21.43 4 GLU A C 7
ATOM 4383 O O . GLU A 1 4 ? 8.516 -7.875 -3.529 1.00 73.12 4 GLU A O 7
ATOM 4395 N N . HIS A 1 5 ? 6.581 -6.822 -3.067 1.00 62.11 5 HIS A N 7
ATOM 4396 C CA . HIS A 1 5 ? 5.747 -7.958 -3.441 1.00 34.52 5 HIS A CA 7
ATOM 4397 C C . HIS A 1 5 ? 5.549 -8.014 -4.953 1.00 0.54 5 HIS A C 7
ATOM 4398 O O . HIS A 1 5 ? 5.504 -9.093 -5.543 1.00 63.13 5 HIS A O 7
ATOM 4412 N N . ILE A 1 6 ? 5.431 -6.844 -5.572 1.00 14.01 6 ILE A N 7
ATOM 4413 C CA . ILE A 1 6 ? 5.238 -6.760 -7.014 1.00 42.13 6 ILE A CA 7
ATOM 4414 C C . ILE A 1 6 ? 6.353 -7.484 -7.761 1.00 22.41 6 ILE A C 7
ATOM 4415 O O . ILE A 1 6 ? 6.137 -8.031 -8.843 1.00 63.51 6 ILE A O 7
ATOM 4431 N N . LEU A 1 7 ? 7.546 -7.486 -7.175 1.00 54.14 7 LEU A N 7
ATOM 4432 C CA . LEU A 1 7 ? 8.696 -8.145 -7.784 1.00 31.32 7 LEU A CA 7
ATOM 4433 C C . LEU A 1 7 ? 8.364 -9.587 -8.155 1.00 32.13 7 LEU A C 7
ATOM 4434 O O . LEU A 1 7 ? 8.860 -10.112 -9.151 1.00 22.22 7 LEU A O 7
ATOM 4450 N N . ALA A 1 8 ? 7.519 -10.221 -7.347 1.00 44.25 8 ALA A N 7
ATOM 4451 C CA . ALA A 1 8 ? 7.117 -11.600 -7.593 1.00 64.12 8 ALA A CA 7
ATOM 4452 C C . ALA A 1 8 ? 6.327 -11.719 -8.892 1.00 12.43 8 ALA A C 7
ATOM 4453 O O . ALA A 1 8 ? 6.417 -12.726 -9.593 1.00 54.33 8 ALA A O 7
ATOM 4460 N N . GLN A 1 9 ? 5.553 -10.684 -9.204 1.00 72.33 9 GLN A N 7
ATOM 4461 C CA . GLN A 1 9 ? 4.745 -10.674 -10.418 1.00 64.45 9 GLN A CA 7
ATOM 4462 C C . GLN A 1 9 ? 5.627 -10.777 -11.659 1.00 54.20 9 GLN A C 7
ATOM 4463 O O . GLN A 1 9 ? 5.435 -11.656 -12.499 1.00 53.14 9 GLN A O 7
ATOM 4477 N N . LYS A 1 10 ? 6.594 -9.872 -11.768 1.00 74.11 10 LYS A N 7
ATOM 4478 C CA . LYS A 1 10 ? 7.506 -9.860 -12.905 1.00 40.13 10 LYS A CA 7
ATOM 4479 C C . LYS A 1 10 ? 8.446 -11.061 -12.862 1.00 14.21 10 LYS A C 7
ATOM 4480 O O . LYS A 1 10 ? 9.146 -11.347 -13.832 1.00 74.34 10 LYS A O 7
ATOM 4499 N N . GLU A 1 11 ? 8.454 -11.759 -11.731 1.00 20.41 11 GLU A N 7
ATOM 4500 C CA . GLU A 1 11 ? 9.308 -12.930 -11.563 1.00 54.40 11 GLU A CA 7
ATOM 4501 C C . GLU A 1 11 ? 8.573 -14.202 -11.974 1.00 61.44 11 GLU A C 7
ATOM 4502 O O . GLU A 1 11 ? 9.194 -15.198 -12.347 1.00 30.13 11 GLU A O 7
ATOM 4514 N N . VAL A 1 12 ? 7.246 -14.162 -11.904 1.00 23.14 12 VAL A N 7
ATOM 4515 C CA . VAL A 1 12 ? 6.426 -15.311 -12.269 1.00 0.23 12 VAL A CA 7
ATOM 4516 C C . VAL A 1 12 ? 6.018 -15.250 -13.736 1.00 70.54 12 VAL A C 7
ATOM 4517 O O . VAL A 1 12 ? 5.063 -15.907 -14.154 1.00 51.32 12 VAL A O 7
ATOM 4530 N N . LEU A 1 13 ? 6.748 -14.460 -14.515 1.00 54.44 13 LEU A N 7
ATOM 4531 C CA . LEU A 1 13 ? 6.463 -14.313 -15.939 1.00 35.34 13 LEU A CA 7
ATOM 4532 C C . LEU A 1 13 ? 7.752 -14.297 -16.753 1.00 71.04 13 LEU A C 7
ATOM 4533 O O . LEU A 1 13 ? 8.826 -13.994 -16.232 1.00 34.12 13 LEU A O 7
ATOM 4549 N N . THR A 1 14 ? 7.639 -14.623 -18.037 1.00 72.13 14 THR A N 7
ATOM 4550 C CA . THR A 1 14 ? 8.795 -14.645 -18.925 1.00 34.11 14 THR A CA 7
ATOM 4551 C C . THR A 1 14 ? 9.586 -13.346 -18.829 1.00 50.23 14 THR A C 7
ATOM 4552 O O . THR A 1 14 ? 9.091 -12.323 -18.356 1.00 1.31 14 THR A O 7
ATOM 4563 N N . PRO A 1 15 ? 10.845 -13.384 -19.290 1.00 3.24 15 PRO A N 7
ATOM 4564 C CA . PRO A 1 15 ? 11.732 -12.216 -19.268 1.00 33.42 15 PRO A CA 7
ATOM 4565 C C . PRO A 1 15 ? 11.298 -11.141 -20.258 1.00 2.20 15 PRO A C 7
ATOM 4566 O O . PRO A 1 15 ? 11.556 -9.954 -20.052 1.00 62.51 15 PRO A O 7
ATOM 4577 N N . ILE A 1 16 ? 10.639 -11.563 -21.332 1.00 12.35 16 ILE A N 7
ATOM 4578 C CA . ILE A 1 16 ? 10.169 -10.634 -22.352 1.00 74.53 16 ILE A CA 7
ATOM 4579 C C . ILE A 1 16 ? 8.943 -9.865 -21.873 1.00 15.13 16 ILE A C 7
ATOM 4580 O O . ILE A 1 16 ? 8.769 -8.691 -22.197 1.00 51.15 16 ILE A O 7
ATOM 4596 N N . GLU A 1 17 ? 8.096 -10.535 -21.097 1.00 3.25 17 GLU A N 7
ATOM 4597 C CA . GLU A 1 17 ? 6.887 -9.913 -20.571 1.00 54.32 17 GLU A CA 7
ATOM 4598 C C . GLU A 1 17 ? 7.218 -8.964 -19.423 1.00 15.21 17 GLU A C 7
ATOM 4599 O O . GLU A 1 17 ? 6.602 -7.907 -19.279 1.00 60.14 17 GLU A O 7
ATOM 4611 N N . TYR A 1 18 ? 8.193 -9.349 -18.608 1.00 11.04 18 TYR A N 7
ATOM 4612 C CA . TYR A 1 18 ? 8.604 -8.535 -17.470 1.00 22.11 18 TYR A CA 7
ATOM 4613 C C . TYR A 1 18 ? 8.990 -7.129 -17.918 1.00 2.45 18 TYR A C 7
ATOM 4614 O O . TYR A 1 18 ? 8.627 -6.141 -17.279 1.00 61.31 18 TYR A O 7
ATOM 4632 N N . GLU A 1 19 ? 9.729 -7.047 -19.020 1.00 75.21 19 GLU A N 7
ATOM 4633 C CA . GLU A 1 19 ? 10.164 -5.762 -19.554 1.00 23.03 19 GLU A CA 7
ATOM 4634 C C . GLU A 1 19 ? 8.975 -4.830 -19.768 1.00 72.53 19 GLU A C 7
ATOM 4635 O O . GLU A 1 19 ? 9.080 -3.618 -19.581 1.00 52.12 19 GLU A O 7
ATOM 4647 N N . HIS A 1 20 ? 7.843 -5.406 -20.163 1.00 25.21 20 HIS A N 7
ATOM 4648 C CA . HIS A 1 20 ? 6.633 -4.628 -20.403 1.00 62.34 20 HIS A CA 7
ATOM 4649 C C . HIS A 1 20 ? 5.837 -4.449 -19.114 1.00 63.31 20 HIS A C 7
ATOM 4650 O O . HIS A 1 20 ? 5.067 -3.499 -18.975 1.00 50.14 20 HIS A O 7
ATOM 4664 N N . TYR A 1 21 ? 6.028 -5.369 -18.175 1.00 1.45 21 TYR A N 7
ATOM 4665 C CA . TYR A 1 21 ? 5.326 -5.314 -16.898 1.00 14.00 21 TYR A CA 7
ATOM 4666 C C . TYR A 1 21 ? 5.577 -3.984 -16.194 1.00 40.13 21 TYR A C 7
ATOM 4667 O O . TYR A 1 21 ? 4.754 -3.520 -15.406 1.00 15.24 21 TYR A O 7
ATOM 4685 N N . VAL A 1 22 ? 6.722 -3.374 -16.486 1.00 73.53 22 VAL A N 7
ATOM 4686 C CA . VAL A 1 22 ? 7.083 -2.097 -15.884 1.00 51.31 22 VAL A CA 7
ATOM 4687 C C . VAL A 1 22 ? 6.421 -0.936 -16.619 1.00 31.43 22 VAL A C 7
ATOM 4688 O O . VAL A 1 22 ? 6.303 0.166 -16.083 1.00 33.10 22 VAL A O 7
ATOM 4701 N N . LYS A 1 23 ? 5.990 -1.191 -17.849 1.00 73.43 23 LYS A N 7
ATOM 4702 C CA . LYS A 1 23 ? 5.337 -0.169 -18.659 1.00 21.40 23 LYS A CA 7
ATOM 4703 C C . LYS A 1 23 ? 4.098 0.373 -17.955 1.00 14.42 23 LYS A C 7
ATOM 4704 O O . LYS A 1 23 ? 3.799 1.566 -18.033 1.00 30.50 23 LYS A O 7
ATOM 4723 N N . HIS A 1 24 ? 3.380 -0.508 -17.266 1.00 60.51 24 HIS A N 7
ATOM 4724 C CA . HIS A 1 24 ? 2.174 -0.117 -16.546 1.00 14.31 24 HIS A CA 7
ATOM 4725 C C . HIS A 1 24 ? 2.525 0.619 -15.256 1.00 44.15 24 HIS A C 7
ATOM 4726 O O . HIS A 1 24 ? 1.816 1.535 -14.839 1.00 14.05 24 HIS A O 7
ATOM 4740 N N . LEU A 1 25 ? 3.624 0.213 -14.630 1.00 60.41 25 LEU A N 7
ATOM 4741 C CA . LEU A 1 25 ? 4.070 0.833 -13.387 1.00 70.32 25 LEU A CA 7
ATOM 4742 C C . LEU A 1 25 ? 4.198 2.344 -13.548 1.00 52.11 25 LEU A C 7
ATOM 4743 O O . LEU A 1 25 ? 3.728 3.111 -12.707 1.00 20.53 25 LEU A O 7
ATOM 4759 N N . PHE A 1 26 ? 4.835 2.766 -14.635 1.00 53.52 26 PHE A N 7
ATOM 4760 C CA . PHE A 1 26 ? 5.023 4.187 -14.908 1.00 23.44 26 PHE A CA 7
ATOM 4761 C C . PHE A 1 26 ? 3.718 4.954 -14.722 1.00 14.13 26 PHE A C 7
ATOM 4762 O O . PHE A 1 26 ? 3.722 6.123 -14.335 1.00 53.03 26 PHE A O 7
ATOM 4779 N N . ASP A 1 27 ? 2.602 4.288 -15.000 1.00 44.21 27 ASP A N 7
ATOM 4780 C CA . ASP A 1 27 ? 1.289 4.906 -14.864 1.00 15.25 27 ASP A CA 7
ATOM 4781 C C . ASP A 1 27 ? 1.152 5.599 -13.511 1.00 72.03 27 ASP A C 7
ATOM 4782 O O . ASP A 1 27 ? 0.770 6.767 -13.437 1.00 52.35 27 ASP A O 7
ATOM 4791 N N . ILE A 1 28 ? 1.465 4.871 -12.445 1.00 31.21 28 ILE A N 7
ATOM 4792 C CA . ILE A 1 28 ? 1.377 5.416 -11.096 1.00 32.32 28 ILE A CA 7
ATOM 4793 C C . ILE A 1 28 ? 2.747 5.852 -10.589 1.00 1.14 28 ILE A C 7
ATOM 4794 O O . ILE A 1 28 ? 2.856 6.763 -9.769 1.00 40.33 28 ILE A O 7
ATOM 4810 N N . GLY A 1 29 ? 3.792 5.196 -11.084 1.00 21.44 29 GLY A N 7
ATOM 4811 C CA . GLY A 1 29 ? 5.142 5.531 -10.671 1.00 23.15 29 GLY A CA 7
ATOM 4812 C C . GLY A 1 29 ? 5.689 4.566 -9.637 1.00 51.11 29 GLY A C 7
ATOM 4813 O O . GLY A 1 29 ? 6.565 4.922 -8.850 1.00 31.25 29 GLY A O 7
ATOM 4817 N N . GLU A 1 30 ? 5.170 3.342 -9.639 1.00 14.40 30 GLU A N 7
ATOM 4818 C CA . GLU A 1 30 ? 5.610 2.325 -8.692 1.00 63.20 30 GLU A CA 7
ATOM 4819 C C . GLU A 1 30 ? 7.115 2.094 -8.803 1.00 34.42 30 GLU A C 7
ATOM 4820 O O . GLU A 1 30 ? 7.871 2.406 -7.882 1.00 75.13 30 GLU A O 7
ATOM 4832 N N . ILE A 1 31 ? 7.541 1.544 -9.935 1.00 11.20 31 ILE A N 7
ATOM 4833 C CA . ILE A 1 31 ? 8.954 1.272 -10.167 1.00 30.45 31 ILE A CA 7
ATOM 4834 C C . ILE A 1 31 ? 9.519 2.183 -11.250 1.00 44.32 31 ILE A C 7
ATOM 4835 O O . ILE A 1 31 ? 8.864 2.449 -12.258 1.00 42.25 31 ILE A O 7
ATOM 4851 N N . THR A 1 32 ? 10.742 2.659 -11.037 1.00 3.42 32 THR A N 7
ATOM 4852 C CA . THR A 1 32 ? 11.397 3.541 -11.995 1.00 23.20 32 THR A CA 7
ATOM 4853 C C . THR A 1 32 ? 12.165 2.742 -13.042 1.00 31.43 32 THR A C 7
ATOM 4854 O O . THR A 1 32 ? 12.434 1.554 -12.858 1.00 14.34 32 THR A O 7
ATOM 4865 N N . LYS A 1 33 ? 12.517 3.400 -14.141 1.00 72.20 33 LYS A N 7
ATOM 4866 C CA . LYS A 1 33 ? 13.256 2.752 -15.218 1.00 21.32 33 LYS A CA 7
ATOM 4867 C C . LYS A 1 33 ? 14.535 2.110 -14.690 1.00 21.30 33 LYS A C 7
ATOM 4868 O O . LYS A 1 33 ? 15.005 1.109 -15.229 1.00 64.32 33 LYS A O 7
ATOM 4887 N N . GLU A 1 34 ? 15.091 2.692 -13.632 1.00 44.03 34 GLU A N 7
ATOM 4888 C CA . GLU A 1 34 ? 16.316 2.175 -13.032 1.00 73.13 34 GLU A CA 7
ATOM 4889 C C . GLU A 1 34 ? 16.213 0.671 -12.796 1.00 73.22 34 GLU A C 7
ATOM 4890 O O . GLU A 1 34 ? 17.196 -0.059 -12.928 1.00 44.31 34 GLU A O 7
ATOM 4902 N N . LEU A 1 35 ? 15.016 0.214 -12.446 1.00 33.31 35 LEU A N 7
ATOM 4903 C CA . LEU A 1 35 ? 14.783 -1.204 -12.190 1.00 54.54 35 LEU A CA 7
ATOM 4904 C C . LEU A 1 35 ? 14.588 -1.968 -13.496 1.00 44.52 35 LEU A C 7
ATOM 4905 O O . LEU A 1 35 ? 15.212 -3.006 -13.718 1.00 53.14 35 LEU A O 7
ATOM 4921 N N . TYR A 1 36 ? 13.722 -1.446 -14.357 1.00 41.25 36 TYR A N 7
ATOM 4922 C CA . TYR A 1 36 ? 13.446 -2.079 -15.642 1.00 13.34 36 TYR A CA 7
ATOM 4923 C C . TYR A 1 36 ? 14.739 -2.358 -16.401 1.00 21.32 36 TYR A C 7
ATOM 4924 O O . TYR A 1 36 ? 14.875 -3.391 -17.058 1.00 3.12 36 TYR A O 7
ATOM 4942 N N . ILE A 1 37 ? 15.686 -1.431 -16.305 1.00 30.12 37 ILE A N 7
ATOM 4943 C CA . ILE A 1 37 ? 16.969 -1.578 -16.980 1.00 42.43 37 ILE A CA 7
ATOM 4944 C C . ILE A 1 37 ? 17.913 -2.470 -16.181 1.00 13.32 37 ILE A C 7
ATOM 4945 O O . ILE A 1 37 ? 18.454 -3.443 -16.704 1.00 32.11 37 ILE A O 7
ATOM 4961 N N . GLU A 1 38 ? 18.103 -2.131 -14.909 1.00 44.04 38 GLU A N 7
ATOM 4962 C CA . GLU A 1 38 ? 18.981 -2.903 -14.037 1.00 41.44 38 GLU A CA 7
ATOM 4963 C C . GLU A 1 38 ? 18.629 -4.387 -14.086 1.00 15.41 38 GLU A C 7
ATOM 4964 O O . GLU A 1 38 ? 19.463 -5.224 -14.433 1.00 11.41 38 GLU A O 7
ATOM 4976 N N . LEU A 1 39 ? 17.388 -4.705 -13.735 1.00 75.33 39 LEU A N 7
ATOM 4977 C CA . LEU A 1 39 ? 16.923 -6.088 -13.738 1.00 20.31 39 LEU A CA 7
ATOM 4978 C C . LEU A 1 39 ? 17.062 -6.707 -15.125 1.00 54.44 39 LEU A C 7
ATOM 4979 O O . LEU A 1 39 ? 17.366 -7.892 -15.260 1.00 42.31 39 LEU A O 7
ATOM 4995 N N . SER A 1 40 ? 16.838 -5.895 -16.154 1.00 71.42 40 SER A N 7
ATOM 4996 C CA . SER A 1 40 ? 16.936 -6.363 -17.532 1.00 23.01 40 SER A CA 7
ATOM 4997 C C . SER A 1 40 ? 18.340 -6.881 -17.831 1.00 32.22 40 SER A C 7
ATOM 4998 O O . SER A 1 40 ? 18.507 -7.959 -18.401 1.00 21.32 40 SER A O 7
ATOM 5006 N N . SER A 1 41 ? 19.346 -6.105 -17.442 1.00 12.44 41 SER A N 7
ATOM 5007 C CA . SER A 1 41 ? 20.736 -6.482 -17.671 1.00 14.13 41 SER A CA 7
ATOM 5008 C C . SER A 1 41 ? 21.154 -7.610 -16.733 1.00 31.13 41 SER A C 7
ATOM 5009 O O . SER A 1 41 ? 21.806 -7.377 -15.715 1.00 45.52 41 SER A O 7
ATOM 5017 N N . ASP A 1 42 ? 20.773 -8.834 -17.083 1.00 2.40 42 ASP A N 7
ATOM 5018 C CA . ASP A 1 42 ? 21.109 -10.000 -16.274 1.00 52.31 42 ASP A CA 7
ATOM 5019 C C . ASP A 1 42 ? 21.771 -11.079 -17.125 1.00 11.00 42 ASP A C 7
ATOM 5020 O O . ASP A 1 42 ? 21.460 -11.230 -18.307 1.00 63.04 42 ASP A O 7
ATOM 5029 N N . LEU A 1 43 ? 22.685 -11.826 -16.517 1.00 22.53 43 LEU A N 7
ATOM 5030 C CA . LEU A 1 43 ? 23.393 -12.892 -17.219 1.00 12.14 43 LEU A CA 7
ATOM 5031 C C . LEU A 1 43 ? 22.488 -14.103 -17.425 1.00 1.53 43 LEU A C 7
ATOM 5032 O O . LEU A 1 43 ? 21.746 -14.496 -16.525 1.00 22.21 43 LEU A O 7
ATOM 5048 N N . MET A 1 1 ? 4.371 2.778 -4.084 1.00 10.22 1 MET A N 8
ATOM 5049 C CA . MET A 1 1 ? 4.219 1.680 -3.137 1.00 31.41 1 MET A CA 8
ATOM 5050 C C . MET A 1 1 ? 4.252 0.334 -3.855 1.00 45.20 1 MET A C 8
ATOM 5051 O O . MET A 1 1 ? 4.266 0.276 -5.084 1.00 12.52 1 MET A O 8
ATOM 5065 N N . ASN A 1 2 ? 4.266 -0.745 -3.080 1.00 23.22 2 ASN A N 8
ATOM 5066 C CA . ASN A 1 2 ? 4.299 -2.090 -3.643 1.00 23.23 2 ASN A CA 8
ATOM 5067 C C . ASN A 1 2 ? 5.444 -2.234 -4.642 1.00 14.14 2 ASN A C 8
ATOM 5068 O O . ASN A 1 2 ? 5.245 -2.121 -5.851 1.00 75.34 2 ASN A O 8
ATOM 5079 N N . LYS A 1 3 ? 6.643 -2.484 -4.127 1.00 52.11 3 LYS A N 8
ATOM 5080 C CA . LYS A 1 3 ? 7.820 -2.645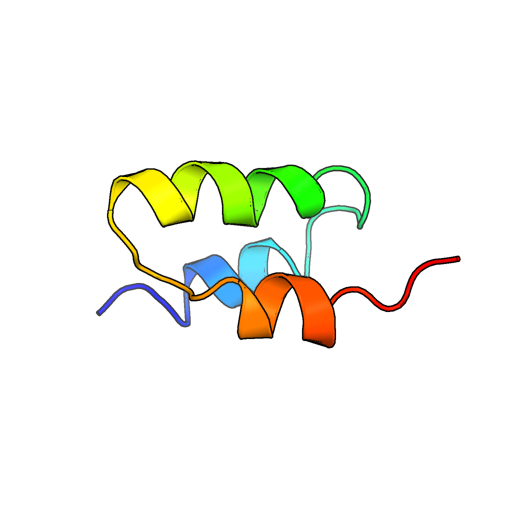 -4.972 1.00 70.42 3 LYS A CA 8
ATOM 5081 C C . LYS A 1 3 ? 8.486 -3.995 -4.725 1.00 4.13 3 LYS A C 8
ATOM 5082 O O . LYS A 1 3 ? 8.993 -4.626 -5.652 1.00 34.01 3 LYS A O 8
ATOM 5101 N N . GLU A 1 4 ? 8.481 -4.431 -3.469 1.00 20.30 4 GLU A N 8
ATOM 5102 C CA . GLU A 1 4 ? 9.085 -5.707 -3.102 1.00 10.44 4 GLU A CA 8
ATOM 5103 C C . GLU A 1 4 ? 8.128 -6.862 -3.380 1.00 60.23 4 GLU A C 8
ATOM 5104 O O . GLU A 1 4 ? 8.535 -7.916 -3.872 1.00 1.55 4 GLU A O 8
ATOM 5116 N N . HIS A 1 5 ? 6.854 -6.657 -3.063 1.00 34.24 5 HIS A N 8
ATOM 5117 C CA . HIS A 1 5 ? 5.838 -7.681 -3.278 1.00 73.34 5 HIS A CA 8
ATOM 5118 C C . HIS A 1 5 ? 5.486 -7.794 -4.759 1.00 30.23 5 HIS A C 8
ATOM 5119 O O . HIS A 1 5 ? 5.328 -8.895 -5.287 1.00 30.44 5 HIS A O 8
ATOM 5133 N N . ILE A 1 6 ? 5.364 -6.649 -5.422 1.00 23.31 6 ILE A N 8
ATOM 5134 C CA . ILE A 1 6 ? 5.032 -6.620 -6.841 1.00 34.53 6 ILE A CA 8
ATOM 5135 C C . ILE A 1 6 ? 6.045 -7.413 -7.659 1.00 45.43 6 ILE A C 8
ATOM 5136 O O . ILE A 1 6 ? 5.707 -8.000 -8.688 1.00 12.32 6 ILE A O 8
ATOM 5152 N N . LEU A 1 7 ? 7.290 -7.427 -7.196 1.00 3.44 7 LEU A N 8
ATOM 5153 C CA . LEU A 1 7 ? 8.355 -8.149 -7.883 1.00 51.25 7 LEU A CA 8
ATOM 5154 C C . LEU A 1 7 ? 7.929 -9.580 -8.195 1.00 21.14 7 LEU A C 8
ATOM 5155 O O . LEU A 1 7 ? 8.256 -10.120 -9.251 1.00 5.21 7 LEU A O 8
ATOM 5171 N N . ALA A 1 8 ? 7.195 -10.188 -7.268 1.00 65.32 8 ALA A N 8
ATOM 5172 C CA . ALA A 1 8 ? 6.721 -11.555 -7.445 1.00 70.15 8 ALA A CA 8
ATOM 5173 C C . ALA A 1 8 ? 6.013 -11.721 -8.786 1.00 10.02 8 ALA A C 8
ATOM 5174 O O . ALA A 1 8 ? 6.074 -12.785 -9.402 1.00 12.50 8 ALA A O 8
ATOM 5181 N N . GLN A 1 9 ? 5.342 -10.663 -9.230 1.00 60.33 9 GLN A N 8
ATOM 5182 C CA . GLN A 1 9 ? 4.621 -10.694 -10.497 1.00 43.35 9 GLN A CA 8
ATOM 5183 C C . GLN A 1 9 ? 5.578 -10.928 -11.662 1.00 53.02 9 GLN A C 8
ATOM 5184 O O . GLN A 1 9 ? 5.387 -11.845 -12.461 1.00 62.03 9 GLN A O 8
ATOM 5198 N N . LYS A 1 10 ? 6.607 -10.093 -11.753 1.00 41.21 10 LYS A N 8
ATOM 5199 C CA . LYS A 1 10 ? 7.595 -10.208 -12.819 1.00 72.44 10 LYS A CA 8
ATOM 5200 C C . LYS A 1 10 ? 8.443 -11.464 -12.642 1.00 0.45 10 LYS A C 8
ATOM 5201 O O . LYS A 1 10 ? 9.190 -11.851 -13.540 1.00 10.45 10 LYS A O 8
ATOM 5220 N N . GLU A 1 11 ? 8.321 -12.095 -11.478 1.00 72.21 11 GLU A N 8
ATOM 5221 C CA . GLU A 1 11 ? 9.077 -13.307 -11.185 1.00 35.24 11 GLU A CA 8
ATOM 5222 C C . GLU A 1 11 ? 8.285 -14.551 -11.578 1.00 14.12 11 GLU A C 8
ATOM 5223 O O . GLU A 1 11 ? 8.858 -15.609 -11.839 1.00 14.24 11 GLU A O 8
ATOM 5235 N N . VAL A 1 12 ? 6.963 -14.416 -11.618 1.00 12.53 12 VAL A N 8
ATOM 5236 C CA . VAL A 1 12 ? 6.091 -15.527 -11.979 1.00 40.13 12 VAL A CA 8
ATOM 5237 C C . VAL A 1 12 ? 5.790 -15.525 -13.474 1.00 32.32 12 VAL A C 8
ATOM 5238 O O . VAL A 1 12 ? 4.828 -16.148 -13.925 1.00 72.21 12 VAL A O 8
ATOM 5251 N N . LEU A 1 13 ? 6.618 -14.822 -14.238 1.00 23.02 13 LEU A N 8
ATOM 5252 C CA . LEU A 1 13 ? 6.442 -14.739 -15.684 1.00 34.35 13 LEU A CA 8
ATOM 5253 C C . LEU A 1 13 ? 7.783 -14.843 -16.403 1.00 33.02 13 LEU A C 8
ATOM 5254 O O . LEU A 1 13 ? 8.842 -14.801 -15.775 1.00 74.13 13 LEU A O 8
ATOM 5270 N N . THR A 1 14 ? 7.731 -14.977 -17.725 1.00 11.35 14 THR A N 8
ATOM 5271 C CA . THR A 1 14 ? 8.941 -15.085 -18.530 1.00 32.22 14 THR A CA 8
ATOM 5272 C C . THR A 1 14 ? 9.746 -13.791 -18.490 1.00 32.34 14 THR A C 8
ATOM 5273 O O . THR A 1 14 ? 9.246 -12.733 -18.108 1.00 42.31 14 THR A O 8
ATOM 5284 N N . PRO A 1 15 ? 11.022 -13.875 -18.893 1.00 3.11 15 PRO A N 8
ATOM 5285 C CA . PRO A 1 15 ? 11.923 -12.719 -18.913 1.00 43.22 15 PRO A CA 8
ATOM 5286 C C . PRO A 1 15 ? 11.546 -1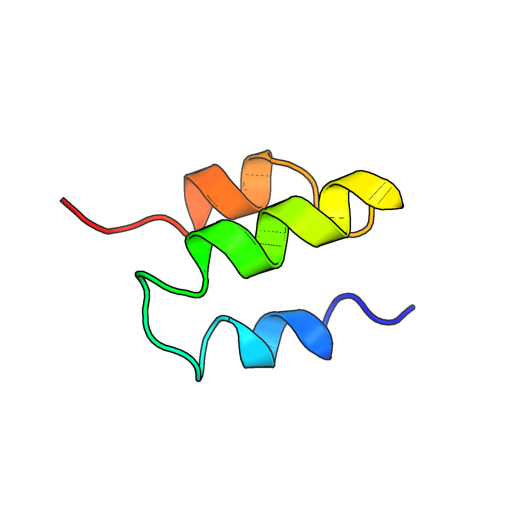1.709 -19.992 1.00 2.24 15 PRO A C 8
ATOM 5287 O O . PRO A 1 15 ? 11.750 -10.506 -19.827 1.00 3.33 15 PRO A O 8
ATOM 5298 N N . ILE A 1 16 ? 10.995 -12.205 -21.094 1.00 63.30 16 ILE A N 8
ATOM 5299 C CA . ILE A 1 16 ? 10.589 -11.345 -22.198 1.00 75.22 16 ILE A CA 8
ATOM 5300 C C . ILE A 1 16 ? 9.333 -10.555 -21.846 1.00 1.44 16 ILE A C 8
ATOM 5301 O O . ILE A 1 16 ? 9.166 -9.414 -22.275 1.00 54.13 16 ILE A O 8
ATOM 5317 N N . GLU A 1 17 ? 8.455 -11.169 -21.059 1.00 51.01 17 GLU A N 8
ATOM 5318 C CA . GLU A 1 17 ? 7.215 -10.521 -20.648 1.00 32.31 17 GLU A CA 8
ATOM 5319 C C . GLU A 1 17 ? 7.473 -9.509 -19.535 1.00 74.14 17 GLU A C 8
ATOM 5320 O O . GLU A 1 17 ? 6.848 -8.449 -19.488 1.00 75.43 17 GLU A O 8
ATOM 5332 N N . TYR A 1 18 ? 8.397 -9.844 -18.642 1.00 13.12 18 TYR A N 8
ATOM 5333 C CA . TYR A 1 18 ? 8.736 -8.967 -17.528 1.00 13.34 18 TYR A CA 8
ATOM 5334 C C . TYR A 1 18 ? 9.155 -7.588 -18.028 1.00 4.11 18 TYR A C 8
ATOM 5335 O O . TYR A 1 18 ? 8.826 -6.569 -17.421 1.00 73.34 18 TYR A O 8
ATOM 5353 N N . GLU A 1 19 ? 9.885 -7.566 -19.139 1.00 53.52 19 GLU A N 8
ATOM 5354 C CA . GLU A 1 19 ? 10.350 -6.312 -19.722 1.00 30.34 19 GLU A CA 8
ATOM 5355 C C . GLU A 1 19 ? 9.185 -5.355 -19.955 1.00 73.11 19 GLU A C 8
ATOM 5356 O O . GLU A 1 19 ? 9.326 -4.140 -19.810 1.00 33.42 19 GLU A O 8
ATOM 5368 N N . HIS A 1 20 ? 8.033 -5.911 -20.319 1.00 23.34 20 HIS A N 8
ATOM 5369 C CA . HIS A 1 20 ? 6.843 -5.108 -20.573 1.00 12.15 20 HIS A CA 8
ATOM 5370 C C . HIS A 1 20 ? 6.062 -4.871 -19.283 1.00 40.03 20 HIS A C 8
ATOM 5371 O O . HIS A 1 20 ? 5.332 -3.887 -19.160 1.00 32.30 20 HIS A O 8
ATOM 5385 N N . TYR A 1 21 ? 6.220 -5.778 -18.326 1.00 65.54 21 TYR A N 8
ATOM 5386 C CA . TYR A 1 21 ? 5.528 -5.670 -17.048 1.00 10.12 21 TYR A CA 8
ATOM 5387 C C . TYR A 1 21 ? 5.820 -4.328 -16.382 1.00 73.45 21 TYR A C 8
ATOM 5388 O O . TYR A 1 21 ? 4.979 -3.779 -15.670 1.00 71.32 21 TYR A O 8
ATOM 5406 N N . VAL A 1 22 ? 7.018 -3.805 -16.621 1.00 22.21 22 VAL A N 8
ATOM 5407 C CA . VAL A 1 22 ? 7.422 -2.527 -16.047 1.00 63.13 22 VAL A CA 8
ATOM 5408 C C . VAL A 1 22 ? 6.972 -1.364 -16.924 1.00 61.23 22 VAL A C 8
ATOM 5409 O O . VAL A 1 22 ? 6.846 -0.232 -16.457 1.00 71.03 22 VAL A O 8
ATOM 5422 N N . LYS A 1 23 ? 6.730 -1.651 -18.199 1.00 44.20 23 LYS A N 8
ATOM 5423 C CA . LYS A 1 23 ? 6.292 -0.630 -19.143 1.00 60.14 23 LYS A CA 8
ATOM 5424 C C . LYS A 1 23 ? 4.939 -0.057 -18.736 1.00 15.13 23 LYS A C 8
ATOM 5425 O O . LYS A 1 23 ? 4.685 1.138 -18.895 1.00 64.43 23 LYS A O 8
ATOM 5444 N N . HIS A 1 24 ? 4.072 -0.916 -18.207 1.00 41.44 24 HIS A N 8
ATOM 5445 C CA . HIS A 1 24 ? 2.745 -0.493 -17.775 1.00 33.54 24 HIS A CA 8
ATOM 5446 C C . HIS A 1 24 ? 2.819 0.262 -16.451 1.00 45.23 24 HIS A C 8
ATOM 5447 O O . HIS A 1 24 ? 2.058 1.202 -16.217 1.00 44.02 24 HIS A O 8
ATOM 5461 N N . LEU A 1 25 ? 3.740 -0.155 -15.589 1.00 0.50 25 LEU A N 8
ATOM 5462 C CA . LEU A 1 25 ? 3.914 0.483 -14.288 1.00 71.52 25 LEU A CA 8
ATOM 5463 C C . LEU A 1 25 ? 4.081 1.991 -14.439 1.00 1.24 25 LEU A C 8
ATOM 5464 O O . LEU A 1 25 ? 3.457 2.770 -13.718 1.00 53.44 25 LEU A O 8
ATOM 5480 N N . PHE A 1 26 ? 4.926 2.397 -15.381 1.00 22.44 26 PHE A N 8
ATOM 5481 C CA . PHE A 1 26 ? 5.175 3.812 -15.627 1.00 14.31 26 PHE A CA 8
ATOM 5482 C C . PHE A 1 26 ? 3.864 4.590 -15.697 1.00 51.32 26 PHE A C 8
ATOM 5483 O O . PHE A 1 26 ? 3.805 5.763 -15.327 1.00 40.01 26 PHE A O 8
ATOM 5500 N N . ASP A 1 27 ? 2.815 3.929 -16.175 1.00 45.21 27 ASP A N 8
ATOM 5501 C CA . ASP A 1 27 ? 1.505 4.557 -16.294 1.00 52.31 27 ASP A CA 8
ATOM 5502 C C . ASP A 1 27 ? 1.123 5.268 -14.999 1.00 61.42 27 ASP A C 8
ATOM 5503 O O . ASP A 1 27 ? 0.739 6.438 -15.012 1.00 30.53 27 ASP A O 8
ATOM 5512 N N . ILE A 1 28 ? 1.230 4.553 -13.884 1.00 64.34 28 ILE A N 8
ATOM 5513 C CA . ILE A 1 28 ? 0.896 5.115 -12.582 1.00 24.03 28 ILE A CA 8
ATOM 5514 C C . ILE A 1 28 ? 2.151 5.550 -11.833 1.00 4.03 28 ILE A C 8
ATOM 5515 O O . ILE A 1 28 ? 2.113 6.472 -11.019 1.00 22.10 28 ILE A O 8
ATOM 5531 N N . GLY A 1 29 ? 3.265 4.880 -12.115 1.00 52.10 29 GLY A N 8
ATOM 5532 C CA . GLY A 1 29 ? 4.517 5.213 -11.461 1.00 32.11 29 GLY A CA 8
ATOM 5533 C C . GLY A 1 29 ? 4.863 4.247 -10.345 1.00 73.12 29 GLY A C 8
ATOM 5534 O O . GLY A 1 29 ? 5.582 4.600 -9.411 1.00 53.12 29 GLY A O 8
ATOM 5538 N N . GLU A 1 30 ? 4.348 3.025 -10.442 1.00 22.13 30 GLU A N 8
ATOM 5539 C CA . GLU A 1 30 ? 4.606 2.006 -9.430 1.00 55.53 30 GLU A CA 8
ATOM 5540 C C . GLU A 1 30 ? 6.104 1.761 -9.275 1.00 35.43 30 GLU A C 8
ATOM 5541 O O . GLU A 1 30 ? 6.685 2.051 -8.229 1.00 23.00 30 GLU A O 8
ATOM 5553 N N . ILE A 1 31 ? 6.721 1.223 -10.322 1.00 13.45 31 ILE A N 8
ATOM 5554 C CA . ILE A 1 31 ? 8.150 0.939 -10.302 1.00 22.24 31 ILE A CA 8
ATOM 5555 C C . ILE A 1 31 ? 8.908 1.865 -11.246 1.00 43.14 31 ILE A C 8
ATOM 5556 O O . ILE A 1 31 ? 8.409 2.229 -12.312 1.00 33.33 31 ILE A O 8
ATOM 5572 N N . THR A 1 32 ? 10.120 2.243 -10.850 1.00 53.21 32 THR A N 8
ATOM 5573 C CA . THR A 1 32 ? 10.948 3.126 -11.661 1.00 41.40 32 THR A CA 8
ATOM 5574 C C . THR A 1 32 ? 11.862 2.329 -12.584 1.00 62.11 32 THR A C 8
ATOM 5575 O O . THR A 1 32 ? 12.065 1.130 -12.391 1.00 35.14 32 THR A O 8
ATOM 5586 N N . LYS A 1 33 ? 12.414 3.001 -13.589 1.00 15.54 33 LYS A N 8
ATOM 5587 C CA . LYS A 1 33 ? 13.309 2.356 -14.542 1.00 13.52 33 LYS A CA 8
ATOM 5588 C C . LYS A 1 33 ? 14.475 1.684 -13.824 1.00 51.42 33 LYS A C 8
ATOM 5589 O O . LYS A 1 33 ? 15.002 0.675 -14.290 1.00 25.13 33 LYS A O 8
ATOM 5608 N N . GLU A 1 34 ? 14.870 2.251 -12.688 1.00 65.43 34 GLU A N 8
ATOM 5609 C CA . GLU A 1 34 ? 15.974 1.704 -11.907 1.00 51.41 34 GLU A CA 8
ATOM 5610 C C . GLU A 1 34 ? 15.817 0.198 -11.724 1.00 22.52 34 GLU A C 8
ATOM 5611 O O . GLU A 1 34 ? 16.801 -0.543 -11.708 1.00 63.20 34 GLU A O 8
ATOM 5623 N N . LEU A 1 35 ? 14.574 -0.249 -11.585 1.00 31.21 35 LEU A N 8
ATOM 5624 C CA . LEU A 1 35 ? 14.287 -1.668 -11.402 1.00 13.21 35 LEU A CA 8
ATOM 5625 C C . LEU A 1 35 ? 14.278 -2.399 -12.741 1.00 13.43 35 LEU A C 8
ATOM 5626 O O . LEU A 1 35 ? 14.903 -3.449 -12.891 1.00 1.44 35 LEU A O 8
ATOM 5642 N N . TYR A 1 36 ? 13.567 -1.836 -13.711 1.00 53.42 36 TYR A N 8
ATOM 5643 C CA . TYR A 1 36 ? 13.476 -2.434 -15.038 1.00 2.31 36 TYR A CA 8
ATOM 5644 C C . TYR A 1 36 ? 14.864 -2.740 -15.593 1.00 53.13 36 TYR A C 8
ATOM 5645 O O . TYR A 1 36 ? 15.062 -3.742 -16.282 1.00 14.44 36 TYR A O 8
ATOM 5663 N N . ILE A 1 37 ? 15.821 -1.870 -15.288 1.00 71.34 37 ILE A N 8
ATOM 5664 C CA . ILE A 1 37 ? 17.190 -2.048 -15.755 1.00 4.32 37 ILE A CA 8
ATOM 5665 C C . ILE A 1 37 ? 17.951 -3.026 -14.866 1.00 44.23 37 ILE A C 8
ATOM 5666 O O . ILE A 1 37 ? 18.513 -4.009 -15.348 1.00 51.12 37 ILE A O 8
ATOM 5682 N N . GLU A 1 38 ? 17.964 -2.749 -13.566 1.00 33.30 38 GLU A N 8
ATOM 5683 C CA . GLU A 1 38 ? 18.655 -3.606 -12.610 1.00 21.20 38 GLU A CA 8
ATOM 5684 C C . GLU A 1 38 ? 18.221 -5.060 -12.770 1.00 30.45 38 GLU A C 8
ATOM 5685 O O . GLU A 1 38 ? 19.044 -5.942 -13.018 1.00 22.41 38 GLU A O 8
ATOM 5697 N N . LEU A 1 39 ? 16.923 -5.303 -12.625 1.00 20.25 39 LEU A N 8
ATOM 5698 C CA . LEU A 1 39 ? 16.378 -6.650 -12.752 1.00 32.42 39 LEU A CA 8
ATOM 5699 C C . LEU A 1 39 ? 16.774 -7.274 -14.086 1.00 23.51 39 LEU A C 8
ATOM 5700 O O . LEU A 1 39 ? 17.044 -8.473 -14.166 1.00 40.23 39 LEU A O 8
ATOM 5716 N N . SER A 1 40 ? 16.809 -6.453 -15.130 1.00 63.24 40 SER A N 8
ATOM 5717 C CA . SER A 1 40 ? 17.171 -6.925 -16.462 1.00 5.21 40 SER A CA 8
ATOM 5718 C C . SER A 1 40 ? 18.681 -6.850 -16.673 1.00 13.02 40 SER A C 8
ATOM 5719 O O . SER A 1 40 ? 19.199 -5.857 -17.184 1.00 34.12 40 SER A O 8
ATOM 5727 N N . SER A 1 41 ? 19.381 -7.908 -16.275 1.00 54.32 41 SER A N 8
ATOM 5728 C CA . SER A 1 41 ? 20.831 -7.962 -16.417 1.00 11.35 41 SER A CA 8
ATOM 5729 C C . SER A 1 41 ? 21.241 -9.056 -17.398 1.00 12.24 41 SER A C 8
ATOM 5730 O O . SER A 1 41 ? 22.046 -9.928 -17.071 1.00 43.20 41 SER A O 8
ATOM 5738 N N . ASP A 1 42 ? 20.680 -9.003 -18.601 1.00 4.22 42 ASP A N 8
ATOM 5739 C CA . ASP A 1 42 ? 20.987 -9.988 -19.631 1.00 43.03 42 ASP A CA 8
ATOM 5740 C C . ASP A 1 42 ? 21.538 -9.312 -20.883 1.00 54.40 42 ASP A C 8
ATOM 5741 O O . ASP A 1 42 ? 20.840 -8.539 -21.542 1.00 21.21 42 ASP A O 8
ATOM 5750 N N . LEU A 1 43 ? 22.792 -9.606 -21.205 1.00 43.20 43 LEU A N 8
ATOM 5751 C CA . LEU A 1 43 ? 23.438 -9.025 -22.378 1.00 35.43 43 LEU A CA 8
ATOM 5752 C C . LEU A 1 43 ? 24.432 -10.005 -22.992 1.00 43.34 43 LEU A C 8
ATOM 5753 O O . LEU A 1 43 ? 24.464 -11.181 -22.632 1.00 23.20 43 LEU A O 8
ATOM 5769 N N . MET A 1 1 ? 2.305 1.794 -3.531 1.00 3.04 1 MET A N 9
ATOM 5770 C CA . MET A 1 1 ? 1.229 0.874 -3.181 1.00 65.54 1 MET A CA 9
ATOM 5771 C C . MET A 1 1 ? 1.758 -0.550 -3.033 1.00 4.51 1 MET A C 9
ATOM 5772 O O . MET A 1 1 ? 1.468 -1.230 -2.050 1.00 2.21 1 MET A O 9
ATOM 5786 N N . ASN A 1 2 ? 2.536 -0.993 -4.016 1.00 15.12 2 ASN A N 9
ATOM 5787 C CA . ASN A 1 2 ? 3.104 -2.336 -3.994 1.00 50.21 2 ASN A CA 9
ATOM 5788 C C . ASN A 1 2 ? 4.407 -2.388 -4.787 1.00 15.02 2 ASN A C 9
ATOM 5789 O O . ASN A 1 2 ? 4.398 -2.550 -6.007 1.00 73.22 2 ASN A O 9
ATOM 5800 N N . LYS A 1 3 ? 5.526 -2.250 -4.085 1.00 10.25 3 LYS A N 9
ATOM 5801 C CA . LYS A 1 3 ? 6.838 -2.283 -4.720 1.00 54.14 3 LYS A CA 9
ATOM 5802 C C . LYS A 1 3 ? 7.610 -3.532 -4.309 1.00 62.33 3 LYS A C 9
ATOM 5803 O O . LYS A 1 3 ? 8.345 -4.110 -5.110 1.00 52.51 3 LYS A O 9
ATOM 5822 N N . GLU A 1 4 ? 7.438 -3.944 -3.057 1.00 75.32 4 GLU A N 9
ATOM 5823 C CA . GLU A 1 4 ? 8.119 -5.126 -2.542 1.00 11.12 4 GLU A CA 9
ATOM 5824 C C . GLU A 1 4 ? 7.374 -6.398 -2.936 1.00 25.41 4 GLU A C 9
ATOM 5825 O O . GLU A 1 4 ? 7.988 -7.405 -3.291 1.00 61.24 4 GLU A O 9
ATOM 5837 N N . HIS A 1 5 ? 6.048 -6.346 -2.869 1.00 51.45 5 HIS A N 9
ATOM 5838 C CA . HIS A 1 5 ? 5.219 -7.494 -3.219 1.00 53.52 5 HIS A CA 9
ATOM 5839 C C . HIS A 1 5 ? 5.182 -7.697 -4.731 1.00 23.02 5 HIS A C 9
ATOM 5840 O O . HIS A 1 5 ? 5.276 -8.824 -5.217 1.00 61.42 5 HIS A O 9
ATOM 5854 N N . ILE A 1 6 ? 5.045 -6.600 -5.467 1.00 52.25 6 ILE A N 9
ATOM 5855 C CA . ILE A 1 6 ? 4.996 -6.659 -6.923 1.00 43.21 6 ILE A CA 9
ATOM 5856 C C . ILE A 1 6 ? 6.240 -7.337 -7.488 1.00 0.15 6 ILE A C 9
ATOM 5857 O O . ILE A 1 6 ? 6.185 -7.992 -8.529 1.00 51.34 6 ILE A O 9
ATOM 5873 N N . LEU A 1 7 ? 7.361 -7.178 -6.792 1.00 52.45 7 LEU A N 9
ATOM 5874 C CA . LEU A 1 7 ? 8.620 -7.776 -7.223 1.00 34.32 7 LEU A CA 9
ATOM 5875 C C . LEU A 1 7 ? 8.462 -9.278 -7.442 1.00 11.45 7 LEU A C 9
ATOM 5876 O O . LEU A 1 7 ? 9.157 -9.871 -8.266 1.00 34.01 7 LEU A O 9
ATOM 5892 N N . ALA A 1 8 ? 7.542 -9.885 -6.699 1.00 24.11 8 ALA A N 9
ATOM 5893 C CA . ALA A 1 8 ? 7.290 -11.316 -6.815 1.00 23.13 8 ALA A CA 9
ATOM 5894 C C . ALA A 1 8 ? 6.528 -11.637 -8.095 1.00 75.35 8 ALA A C 9
ATOM 5895 O O . ALA A 1 8 ? 6.710 -12.701 -8.686 1.00 63.15 8 ALA A O 9
ATOM 5902 N N . GLN A 1 9 ? 5.673 -10.711 -8.518 1.00 34.44 9 GLN A N 9
ATOM 5903 C CA . GLN A 1 9 ? 4.881 -10.898 -9.728 1.00 63.00 9 GLN A CA 9
ATOM 5904 C C . GLN A 1 9 ? 5.781 -11.019 -10.953 1.00 62.34 9 GLN A C 9
ATOM 5905 O O . GLN A 1 9 ? 5.728 -12.011 -11.681 1.00 35.11 9 GLN A O 9
ATOM 5919 N N . LYS A 1 10 ? 6.608 -10.004 -11.177 1.00 2.42 10 LYS A N 9
ATOM 5920 C CA . LYS A 1 10 ? 7.521 -9.996 -12.313 1.00 43.55 10 LYS A CA 9
ATOM 5921 C C . LYS A 1 10 ? 8.398 -11.243 -12.316 1.00 25.44 10 LYS A C 9
ATOM 5922 O O . LYS A 1 10 ? 8.888 -11.667 -13.362 1.00 52.42 10 LYS A O 9
ATOM 5941 N N . GLU A 1 11 ? 8.591 -11.828 -11.137 1.00 43.12 11 GLU A N 9
ATOM 5942 C CA . GLU A 1 11 ? 9.409 -13.028 -11.005 1.00 41.22 11 GLU A CA 9
ATOM 5943 C C . GLU A 1 11 ? 8.729 -14.225 -11.663 1.00 41.13 11 GLU A C 9
ATOM 5944 O O . GLU A 1 11 ? 9.392 -15.153 -12.126 1.00 44.02 11 GLU A O 9
ATOM 5956 N N . VAL A 1 12 ? 7.401 -14.197 -11.701 1.00 14.35 12 VAL A N 9
ATOM 5957 C CA . VAL A 1 12 ? 6.629 -15.278 -12.302 1.00 25.11 12 VAL A CA 9
ATOM 5958 C C . VAL A 1 12 ? 6.710 -15.231 -13.824 1.00 2.45 12 VAL A C 9
ATOM 5959 O O . VAL A 1 12 ? 7.213 -16.159 -14.459 1.00 14.51 12 VAL A O 9
ATOM 5972 N N . LEU A 1 13 ? 6.213 -14.144 -14.403 1.00 10.50 13 LEU A N 9
ATOM 5973 C CA . LEU A 1 13 ? 6.229 -13.974 -15.852 1.00 1.52 13 LEU A CA 9
ATOM 5974 C C . LEU A 1 13 ? 7.629 -14.205 -16.412 1.00 11.23 13 LEU A C 9
ATOM 5975 O O . LEU A 1 13 ? 8.629 -13.951 -15.739 1.00 32.41 13 LEU A O 9
ATOM 5991 N N . THR A 1 14 ? 7.694 -14.686 -17.649 1.00 72.14 14 THR A N 9
ATOM 5992 C CA . THR A 1 14 ? 8.970 -14.951 -18.301 1.00 4.53 14 THR A CA 9
ATOM 5993 C C . THR A 1 14 ? 9.889 -13.737 -18.222 1.00 44.25 14 THR A C 9
ATOM 5994 O O . THR A 1 14 ? 9.461 -12.621 -17.926 1.00 34.53 14 THR A O 9
ATOM 6005 N N . PRO A 1 15 ? 11.184 -13.955 -18.495 1.00 63.43 15 PRO A N 9
ATOM 6006 C CA . PRO A 1 15 ? 12.191 -12.890 -18.463 1.00 72.15 15 PRO A CA 9
ATOM 6007 C C . PRO A 1 15 ? 12.017 -11.894 -19.605 1.00 63.32 15 PRO A C 9
ATOM 6008 O O . PRO A 1 15 ? 12.490 -10.760 -19.529 1.00 11.23 15 PRO A O 9
ATOM 6019 N N . ILE A 1 16 ? 11.337 -12.326 -20.662 1.00 11.51 16 ILE A N 9
ATOM 6020 C CA . ILE A 1 16 ? 11.100 -11.470 -21.818 1.00 62.43 16 ILE A CA 9
ATOM 6021 C C . ILE A 1 16 ? 9.822 -10.657 -21.648 1.00 74.11 16 ILE A C 9
ATOM 6022 O O . ILE A 1 16 ? 9.723 -9.530 -22.132 1.00 10.14 16 ILE A O 9
ATOM 6038 N N . GLU A 1 17 ? 8.846 -11.237 -20.956 1.00 53.31 17 GLU A N 9
ATOM 6039 C CA . GLU A 1 17 ? 7.573 -10.564 -20.721 1.00 62.43 17 GLU A CA 9
ATOM 6040 C C . GLU A 1 17 ? 7.678 -9.596 -19.547 1.00 3.22 17 GLU A C 9
ATOM 6041 O O . GLU A 1 17 ? 7.069 -8.526 -19.554 1.00 42.22 17 GLU A O 9
ATOM 6053 N N . TYR A 1 18 ? 8.454 -9.979 -18.539 1.00 62.32 18 TYR A N 9
ATOM 6054 C CA . TYR A 1 18 ? 8.637 -9.147 -17.356 1.00 22.31 18 TYR A CA 9
ATOM 6055 C C . TYR A 1 18 ? 9.122 -7.753 -17.740 1.00 42.32 18 TYR A C 9
ATOM 6056 O O . TYR A 1 18 ? 8.700 -6.755 -17.157 1.00 4.13 18 TYR A O 9
ATOM 6074 N N . GLU A 1 19 ? 10.011 -7.693 -18.727 1.00 61.50 19 GLU A N 9
ATOM 6075 C CA . GLU A 1 19 ? 10.554 -6.422 -19.190 1.00 1.23 19 GLU A CA 9
ATOM 6076 C C . GLU A 1 19 ? 9.434 -5.443 -19.528 1.00 54.34 19 GLU A C 9
ATOM 6077 O O . GLU A 1 19 ? 9.597 -4.228 -19.408 1.00 24.24 19 GLU A O 9
ATOM 6089 N N . HIS A 1 20 ? 8.295 -5.980 -19.954 1.00 34.21 20 HIS A N 9
ATOM 6090 C CA . HIS A 1 20 ? 7.146 -5.155 -20.310 1.00 41.24 20 HIS A CA 9
ATOM 6091 C C . HIS A 1 20 ? 6.281 -4.869 -19.086 1.00 64.13 20 HIS A C 9
ATOM 6092 O O . HIS A 1 20 ? 5.590 -3.852 -19.026 1.00 74.33 20 HIS A O 9
ATOM 6106 N N . TYR A 1 21 ? 6.325 -5.773 -18.114 1.00 0.55 21 TYR A N 9
ATOM 6107 C CA . TYR A 1 21 ? 5.543 -5.619 -16.892 1.00 62.24 21 TYR A CA 9
ATOM 6108 C C . TYR A 1 21 ? 5.837 -4.281 -16.222 1.00 2.32 21 TYR A C 9
ATOM 6109 O O . TYR A 1 21 ? 4.988 -3.721 -15.528 1.00 41.43 21 TYR A O 9
ATOM 6127 N N . VAL A 1 22 ? 7.047 -3.773 -16.434 1.00 40.24 22 VAL A N 9
ATOM 6128 C CA . VAL A 1 22 ? 7.455 -2.499 -15.853 1.00 34.40 22 VAL A CA 9
ATOM 6129 C C . VAL A 1 22 ? 6.932 -1.327 -16.676 1.00 22.20 22 VAL A C 9
ATOM 6130 O O . VAL A 1 22 ? 6.833 -0.203 -16.183 1.00 75.32 22 VAL A O 9
ATOM 6143 N N . LYS A 1 23 ? 6.599 -1.597 -17.934 1.00 13.44 23 LYS A N 9
ATOM 6144 C CA . LYS A 1 23 ? 6.084 -0.565 -18.827 1.00 21.41 23 LYS A CA 9
ATOM 6145 C C . LYS A 1 23 ? 4.775 0.011 -18.296 1.00 24.21 23 LYS A C 9
ATOM 6146 O O . LYS A 1 23 ? 4.597 1.228 -18.245 1.00 54.25 23 LYS A O 9
ATOM 6165 N N . HIS A 1 24 ? 3.863 -0.871 -17.899 1.00 64.33 24 HIS A N 9
ATOM 6166 C CA . HIS A 1 24 ? 2.571 -0.449 -17.370 1.00 24.53 24 HIS A CA 9
ATOM 6167 C C . HIS A 1 24 ? 2.743 0.298 -16.051 1.00 12.13 24 HIS A C 9
ATOM 6168 O O . HIS A 1 24 ? 2.040 1.274 -15.782 1.00 65.32 24 HIS A O 9
ATOM 6182 N N . LEU A 1 25 ? 3.680 -0.166 -15.231 1.00 15.21 25 LEU A N 9
ATOM 6183 C CA . LEU A 1 25 ? 3.943 0.458 -13.939 1.00 11.41 25 LEU A CA 9
ATOM 6184 C C . LEU A 1 25 ? 4.167 1.959 -14.095 1.00 11.12 25 LEU A C 9
ATOM 6185 O O . LEU A 1 25 ? 3.614 2.761 -13.343 1.00 15.45 25 LEU A O 9
ATOM 6201 N N . PHE A 1 26 ? 4.980 2.332 -15.077 1.00 61.25 26 PHE A N 9
ATOM 6202 C CA . PHE A 1 26 ? 5.276 3.737 -15.333 1.00 64.44 26 PHE A CA 9
ATOM 6203 C C . PHE A 1 26 ? 3.999 4.571 -15.333 1.00 33.24 26 PHE A C 9
ATOM 6204 O O . PHE A 1 26 ? 4.005 5.735 -14.931 1.00 34.52 26 PHE A O 9
ATOM 6221 N N . ASP A 1 27 ? 2.905 3.968 -15.786 1.00 24.52 27 ASP A N 9
ATOM 6222 C CA . ASP A 1 27 ? 1.619 4.653 -15.837 1.00 44.35 27 ASP A CA 9
ATOM 6223 C C . ASP A 1 27 ? 1.308 5.326 -14.504 1.00 45.32 27 ASP A C 9
ATOM 6224 O O . ASP A 1 27 ? 0.790 6.443 -14.467 1.00 62.35 27 ASP A O 9
ATOM 6233 N N . ILE A 1 28 ? 1.627 4.640 -13.412 1.00 63.22 28 ILE A N 9
ATOM 6234 C CA . ILE A 1 28 ? 1.382 5.171 -12.077 1.00 52.54 28 ILE A CA 9
ATOM 6235 C C . ILE A 1 28 ? 2.684 5.596 -11.407 1.00 30.44 28 ILE A C 9
ATOM 6236 O O . ILE A 1 28 ? 2.698 6.495 -10.567 1.00 71.22 28 ILE A O 9
ATOM 6252 N N . GLY A 1 29 ? 3.779 4.942 -11.785 1.00 15.03 29 GLY A N 9
ATOM 6253 C CA . GLY A 1 29 ? 5.072 5.266 -11.211 1.00 55.52 29 GLY A CA 9
ATOM 6254 C C . GLY A 1 29 ? 5.429 4.370 -10.043 1.00 30.53 29 GLY A C 9
ATOM 6255 O O . GLY A 1 29 ? 6.180 4.769 -9.154 1.00 20.45 29 GLY A O 9
ATOM 6259 N N . GLU A 1 30 ? 4.888 3.155 -10.044 1.00 4.02 30 GLU A N 9
ATOM 6260 C CA . GLU A 1 30 ? 5.153 2.201 -8.974 1.00 24.25 30 GLU A CA 9
ATOM 6261 C C . GLU A 1 30 ? 6.651 1.950 -8.827 1.00 64.53 30 GLU A C 9
ATOM 6262 O O . GLU A 1 30 ? 7.244 2.255 -7.792 1.00 44.23 30 GLU A O 9
ATOM 6274 N N . ILE A 1 31 ? 7.256 1.391 -9.870 1.00 61.40 31 ILE A N 9
ATOM 6275 C CA . ILE A 1 31 ? 8.684 1.099 -9.858 1.00 61.42 31 ILE A CA 9
ATOM 6276 C C . ILE A 1 31 ? 9.438 2.003 -10.828 1.00 21.53 31 ILE A C 9
ATOM 6277 O O . ILE A 1 31 ? 8.925 2.360 -11.889 1.00 30.52 31 ILE A O 9
ATOM 6293 N N . THR A 1 32 ? 10.661 2.369 -10.457 1.00 42.03 32 THR A N 9
ATOM 6294 C CA . THR A 1 32 ? 11.487 3.231 -11.294 1.00 21.44 32 THR A CA 9
ATOM 6295 C C . THR A 1 32 ? 12.239 2.421 -12.344 1.00 32.33 32 THR A C 9
ATOM 6296 O O . THR A 1 32 ? 12.552 1.249 -12.132 1.00 70.24 32 THR A O 9
ATOM 6307 N N . LYS A 1 33 ? 12.527 3.052 -13.477 1.00 12.23 33 LYS A N 9
ATOM 6308 C CA . LYS A 1 33 ? 13.244 2.391 -14.561 1.00 2.44 33 LYS A CA 9
ATOM 6309 C C . LYS A 1 33 ? 14.514 1.723 -14.044 1.00 64.13 33 LYS A C 9
ATOM 6310 O O . LYS A 1 33 ? 14.949 0.702 -14.576 1.00 73.11 33 LYS A O 9
ATOM 6329 N N . GLU A 1 34 ? 15.104 2.305 -13.005 1.00 14.34 34 GLU A N 9
ATOM 6330 C CA . GLU A 1 34 ? 16.324 1.764 -12.417 1.00 54.21 34 GLU A CA 9
ATOM 6331 C C . GLU A 1 34 ? 16.191 0.263 -12.174 1.00 44.44 34 GLU A C 9
ATOM 6332 O O . GLU A 1 34 ? 17.155 -0.489 -12.327 1.00 13.04 34 GLU A O 9
ATOM 6344 N N . LEU A 1 35 ? 14.992 -0.165 -11.795 1.00 64.15 35 LEU A N 9
ATOM 6345 C CA . LEU A 1 35 ? 14.733 -1.576 -11.531 1.00 13.14 35 LEU A CA 9
ATOM 6346 C C . LEU A 1 35 ? 14.625 -2.364 -12.832 1.00 43.44 35 LEU A C 9
ATOM 6347 O O . LEU A 1 35 ? 15.274 -3.396 -13.000 1.00 61.43 35 LEU A O 9
ATOM 6363 N N . TYR A 1 36 ? 13.804 -1.868 -13.751 1.00 60.14 36 TYR A N 9
ATOM 6364 C CA . TYR A 1 36 ? 13.612 -2.526 -15.039 1.00 15.55 36 TYR A CA 9
ATOM 6365 C C . TYR A 1 36 ? 14.945 -2.728 -15.752 1.00 30.24 36 TYR A C 9
ATOM 6366 O O . TYR A 1 36 ? 15.146 -3.728 -16.442 1.00 44.42 36 TYR A O 9
ATOM 6384 N N . ILE A 1 37 ? 15.852 -1.773 -15.578 1.00 62.12 37 ILE A N 9
ATOM 6385 C CA . ILE A 1 37 ? 17.167 -1.847 -16.203 1.00 1.41 37 ILE A CA 9
ATOM 6386 C C . ILE A 1 37 ? 18.100 -2.759 -15.414 1.00 4.53 37 ILE A C 9
ATOM 6387 O O . ILE A 1 37 ? 18.724 -3.659 -15.974 1.00 41.25 37 ILE A O 9
ATOM 6403 N N . GLU A 1 38 ? 18.189 -2.519 -14.109 1.00 62.30 38 GLU A N 9
ATOM 6404 C CA . GLU A 1 38 ? 19.046 -3.320 -13.243 1.00 31.42 38 GLU A CA 9
ATOM 6405 C C . GLU A 1 38 ? 18.670 -4.797 -13.321 1.00 62.43 38 GLU A C 9
ATOM 6406 O O . GLU A 1 38 ? 19.494 -5.641 -13.677 1.00 71.23 38 GLU A O 9
ATOM 6418 N N . LEU A 1 39 ? 17.422 -5.103 -12.986 1.00 14.40 39 LEU A N 9
ATOM 6419 C CA . LEU A 1 39 ? 16.935 -6.478 -13.018 1.00 3.44 39 LEU A CA 9
ATOM 6420 C C . LEU A 1 39 ? 17.155 -7.102 -14.392 1.00 2.41 39 LEU A C 9
ATOM 6421 O O . LEU A 1 39 ? 17.467 -8.287 -14.504 1.00 4.02 39 LEU A O 9
ATOM 6437 N N . SER A 1 40 ? 16.992 -6.295 -15.435 1.00 42.45 40 SER A N 9
ATOM 6438 C CA . SER A 1 40 ? 17.171 -6.768 -16.803 1.00 43.21 40 SER A CA 9
ATOM 6439 C C . SER A 1 40 ? 18.574 -6.446 -17.310 1.00 52.31 40 SER A C 9
ATOM 6440 O O . SER A 1 40 ? 18.777 -5.465 -18.026 1.00 1.15 40 SER A O 9
ATOM 6448 N N . SER A 1 41 ? 19.538 -7.279 -16.934 1.00 23.25 41 SER A N 9
ATOM 6449 C CA . SER A 1 41 ? 20.923 -7.082 -17.346 1.00 70.30 41 SER A CA 9
ATOM 6450 C C . SER A 1 41 ? 21.280 -8.003 -18.509 1.00 33.53 41 SER A C 9
ATOM 6451 O O . SER A 1 41 ? 22.265 -8.740 -18.452 1.00 34.12 41 SER A O 9
ATOM 6459 N N . ASP A 1 42 ? 20.472 -7.956 -19.562 1.00 52.00 42 ASP A N 9
ATOM 6460 C CA . ASP A 1 42 ? 20.701 -8.785 -20.740 1.00 4.13 42 ASP A CA 9
ATOM 6461 C C . ASP A 1 42 ? 21.288 -7.959 -21.880 1.00 1.51 42 ASP A C 9
ATOM 6462 O O . ASP A 1 42 ? 21.454 -6.744 -21.759 1.00 41.01 42 ASP A O 9
ATOM 6471 N N . LEU A 1 43 ? 21.601 -8.624 -22.986 1.00 23.41 43 LEU A N 9
ATOM 6472 C CA . LEU A 1 43 ? 22.171 -7.952 -24.148 1.00 51.14 43 LEU A CA 9
ATOM 6473 C C . LEU A 1 43 ? 21.398 -8.305 -25.415 1.00 30.30 43 LEU A C 9
ATOM 6474 O O . LEU A 1 43 ? 21.844 -8.021 -26.526 1.00 61.13 43 LEU A O 9
ATOM 6490 N N . MET A 1 1 ? 2.853 2.254 -3.117 1.00 71.54 1 MET A N 10
ATOM 6491 C CA . MET A 1 1 ? 1.789 1.308 -2.802 1.00 34.32 1 MET A CA 10
ATOM 6492 C C . MET A 1 1 ? 2.335 -0.113 -2.703 1.00 44.14 1 MET A C 10
ATOM 6493 O O . MET A 1 1 ? 2.161 -0.786 -1.688 1.00 42.33 1 MET A O 10
ATOM 6507 N N . ASN A 1 2 ? 2.997 -0.563 -3.765 1.00 13.41 2 ASN A N 10
ATOM 6508 C CA . ASN A 1 2 ? 3.568 -1.904 -3.798 1.00 21.14 2 ASN A CA 10
ATOM 6509 C C . ASN A 1 2 ? 4.738 -1.973 -4.775 1.00 32.54 2 ASN A C 10
ATOM 6510 O O . ASN A 1 2 ? 4.547 -1.970 -5.991 1.00 14.01 2 ASN A O 10
ATOM 6521 N N . LYS A 1 3 ? 5.950 -2.037 -4.234 1.00 71.22 3 LYS A N 10
ATOM 6522 C CA . LYS A 1 3 ? 7.152 -2.110 -5.056 1.00 51.53 3 LYS A CA 10
ATOM 6523 C C . LYS A 1 3 ? 7.907 -3.411 -4.803 1.00 55.25 3 LYS A C 10
ATOM 6524 O O . LYS A 1 3 ? 8.486 -3.990 -5.721 1.00 62.42 3 LYS A O 10
ATOM 6543 N N . GLU A 1 4 ? 7.893 -3.864 -3.554 1.00 23.21 4 GLU A N 10
ATOM 6544 C CA . GLU A 1 4 ? 8.576 -5.098 -3.182 1.00 44.33 4 GLU A CA 10
ATOM 6545 C C . GLU A 1 4 ? 7.715 -6.315 -3.504 1.00 73.24 4 GLU A C 10
ATOM 6546 O O . GLU A 1 4 ? 8.222 -7.355 -3.925 1.00 23.53 4 GLU A O 10
ATOM 6558 N N . HIS A 1 5 ? 6.408 -6.178 -3.304 1.00 12.33 5 HIS A N 10
ATOM 6559 C CA . HIS A 1 5 ? 5.474 -7.266 -3.573 1.00 4.25 5 HIS A CA 10
ATOM 6560 C C . HIS A 1 5 ? 5.239 -7.422 -5.072 1.00 10.31 5 HIS A C 10
ATOM 6561 O O . HIS A 1 5 ? 5.231 -8.536 -5.596 1.00 10.01 5 HIS A O 10
ATOM 6575 N N . ILE A 1 6 ? 5.047 -6.299 -5.756 1.00 1.34 6 ILE A N 10
ATOM 6576 C CA . ILE A 1 6 ? 4.812 -6.311 -7.194 1.00 71.40 6 ILE A CA 10
ATOM 6577 C C . ILE A 1 6 ? 5.945 -7.019 -7.930 1.00 53.31 6 ILE A C 10
ATOM 6578 O O . ILE A 1 6 ? 5.724 -7.675 -8.949 1.00 53.51 6 ILE A O 10
ATOM 6594 N N . LEU A 1 7 ? 7.158 -6.883 -7.407 1.00 2.11 7 LEU A N 10
ATOM 6595 C CA . LEU A 1 7 ? 8.327 -7.511 -8.013 1.00 3.20 7 LEU A CA 10
ATOM 6596 C C . LEU A 1 7 ? 8.179 -9.029 -8.037 1.00 2.31 7 LEU A C 10
ATOM 6597 O O . LEU A 1 7 ? 8.636 -9.692 -8.967 1.00 72.13 7 LEU A O 10
ATOM 6613 N N . ALA A 1 8 ? 7.536 -9.572 -7.008 1.00 41.43 8 ALA A N 10
ATOM 6614 C CA . ALA A 1 8 ? 7.324 -11.011 -6.914 1.00 11.55 8 ALA A CA 10
ATOM 6615 C C . ALA A 1 8 ? 6.694 -11.558 -8.190 1.00 1.11 8 ALA A C 10
ATOM 6616 O O . ALA A 1 8 ? 6.906 -12.715 -8.550 1.00 22.42 8 ALA A O 10
ATOM 6623 N N . GLN A 1 9 ? 5.919 -10.718 -8.869 1.00 21.40 9 GLN A N 10
ATOM 6624 C CA . GLN A 1 9 ? 5.258 -11.120 -10.105 1.00 34.12 9 GLN A CA 10
ATOM 6625 C C . GLN A 1 9 ? 6.268 -11.278 -11.236 1.00 53.14 9 GLN A C 10
ATOM 6626 O O . GLN A 1 9 ? 6.383 -12.347 -11.835 1.00 64.43 9 GLN A O 10
ATOM 6640 N N . LYS A 1 10 ? 6.997 -10.206 -11.525 1.00 45.32 10 LYS A N 10
ATOM 6641 C CA . LYS A 1 10 ? 7.999 -10.224 -12.585 1.00 23.15 10 LYS A CA 10
ATOM 6642 C C . LYS A 1 10 ? 9.022 -11.331 -12.347 1.00 53.13 10 LYS A C 10
ATOM 6643 O O . LYS A 1 10 ? 9.695 -11.775 -13.276 1.00 43.24 10 LYS A O 10
ATOM 6662 N N . GLU A 1 11 ? 9.130 -11.772 -11.098 1.00 25.20 11 GLU A N 10
ATOM 6663 C CA . GLU A 1 11 ? 10.071 -12.828 -10.741 1.00 12.24 11 GLU A CA 10
ATOM 6664 C C . GLU A 1 11 ? 9.636 -14.166 -11.330 1.00 71.42 11 GLU A C 10
ATOM 6665 O O . GLU A 1 11 ? 10.455 -15.061 -11.540 1.00 4.12 11 GLU A O 10
ATOM 6677 N N . VAL A 1 12 ? 8.340 -14.297 -11.595 1.00 52.41 12 VAL A N 10
ATOM 6678 C CA . VAL A 1 12 ? 7.795 -15.525 -12.161 1.00 13.22 12 VAL A CA 10
ATOM 6679 C C . VAL A 1 12 ? 7.575 -15.388 -13.663 1.00 42.23 12 VAL A C 10
ATOM 6680 O O . VAL A 1 12 ? 7.921 -16.282 -14.437 1.00 5.24 12 VAL A O 10
ATOM 6693 N N . LEU A 1 13 ? 6.998 -14.263 -14.071 1.00 4.30 13 LEU A N 10
ATOM 6694 C CA . LEU A 1 13 ? 6.733 -14.007 -15.482 1.00 73.14 13 LEU A CA 10
ATOM 6695 C C . LEU A 1 13 ? 7.984 -14.238 -16.323 1.00 25.12 13 LEU A C 10
ATOM 6696 O O . LEU A 1 13 ? 9.104 -14.205 -15.811 1.00 63.52 13 LEU A O 10
ATOM 6712 N N . THR A 1 14 ? 7.788 -14.470 -17.617 1.00 51.11 14 THR A N 10
ATOM 6713 C CA . THR A 1 14 ? 8.900 -14.705 -18.529 1.00 21.20 14 THR A CA 10
ATOM 6714 C C . THR A 1 14 ? 9.812 -13.486 -18.610 1.00 22.43 14 THR A C 10
ATOM 6715 O O . THR A 1 14 ? 9.441 -12.377 -18.226 1.00 41.12 14 THR A O 10
ATOM 6726 N N . PRO A 1 15 ? 11.035 -13.694 -19.121 1.00 33.12 15 PRO A N 10
ATOM 6727 C CA . PRO A 1 15 ? 12.025 -12.623 -19.265 1.00 11.21 15 PRO A CA 10
ATOM 6728 C C . PRO A 1 15 ? 11.638 -11.617 -20.344 1.00 12.15 15 PRO A C 10
ATOM 6729 O O . PRO A 1 15 ? 12.005 -10.444 -20.272 1.00 4.11 15 PRO A O 10
ATOM 6740 N N . ILE A 1 16 ? 10.894 -12.083 -21.341 1.00 42.02 16 ILE A N 10
ATOM 6741 C CA . ILE A 1 16 ? 10.456 -11.223 -22.433 1.00 44.24 16 ILE A CA 10
ATOM 6742 C C . ILE A 1 16 ? 9.187 -10.464 -22.061 1.00 3.02 16 ILE A C 10
ATOM 6743 O O . ILE A 1 16 ? 8.977 -9.334 -22.500 1.00 40.01 16 ILE A O 10
ATOM 6759 N N . GLU A 1 17 ? 8.346 -11.093 -21.246 1.00 74.15 17 GLU A N 10
ATOM 6760 C CA . GLU A 1 17 ? 7.097 -10.476 -20.814 1.00 3.10 17 GLU A CA 10
ATOM 6761 C C . GLU A 1 17 ? 7.345 -9.481 -19.684 1.00 4.21 17 GLU A C 10
ATOM 6762 O O . GLU A 1 17 ? 6.685 -8.445 -19.598 1.00 32.42 17 GLU A O 10
ATOM 6774 N N . TYR A 1 18 ? 8.301 -9.803 -18.819 1.00 41.15 18 TYR A N 10
ATOM 6775 C CA . TYR A 1 18 ? 8.635 -8.940 -17.693 1.00 1.23 18 TYR A CA 10
ATOM 6776 C C . TYR A 1 18 ? 9.063 -7.557 -18.174 1.00 4.10 18 TYR A C 10
ATOM 6777 O O . TYR A 1 18 ? 8.721 -6.543 -17.566 1.00 73.25 18 TYR A O 10
ATOM 6795 N N . GLU A 1 19 ? 9.815 -7.525 -19.270 1.00 72.42 19 GLU A N 10
ATOM 6796 C CA . GLU A 1 19 ? 10.290 -6.267 -19.834 1.00 25.44 19 GLU A CA 10
ATOM 6797 C C . GLU A 1 19 ? 9.138 -5.285 -20.022 1.00 72.42 19 GLU A C 10
ATOM 6798 O O . GLU A 1 19 ? 9.310 -4.074 -19.882 1.00 63.05 19 GLU A O 10
ATOM 6810 N N . HIS A 1 20 ? 7.962 -5.817 -20.341 1.00 53.52 20 HIS A N 10
ATOM 6811 C CA . HIS A 1 20 ? 6.780 -4.988 -20.549 1.00 53.42 20 HIS A CA 10
ATOM 6812 C C . HIS A 1 20 ? 6.050 -4.742 -19.232 1.00 73.02 20 HIS A C 10
ATOM 6813 O O . HIS A 1 20 ? 5.383 -3.721 -19.062 1.00 31.13 20 HIS A O 10
ATOM 6827 N N . TYR A 1 21 ? 6.180 -5.684 -18.305 1.00 32.11 21 TYR A N 10
ATOM 6828 C CA . TYR A 1 21 ? 5.530 -5.571 -17.004 1.00 71.45 21 TYR A CA 10
ATOM 6829 C C . TYR A 1 21 ? 5.886 -4.250 -16.330 1.00 61.01 21 TYR A C 10
ATOM 6830 O O . TYR A 1 21 ? 5.075 -3.669 -15.609 1.00 10.00 21 TYR A O 10
ATOM 6848 N N . VAL A 1 22 ? 7.106 -3.780 -16.571 1.00 21.31 22 VAL A N 10
ATOM 6849 C CA . VAL A 1 22 ? 7.571 -2.527 -15.989 1.00 42.24 22 VAL A CA 10
ATOM 6850 C C . VAL A 1 22 ? 7.099 -1.332 -16.810 1.00 1.31 22 VAL A C 10
ATOM 6851 O O . VAL A 1 22 ? 7.030 -0.209 -16.309 1.00 41.15 22 VAL A O 10
ATOM 6864 N N . LYS A 1 23 ? 6.774 -1.580 -18.074 1.00 30.40 23 LYS A N 10
ATOM 6865 C CA . LYS A 1 23 ? 6.306 -0.526 -18.966 1.00 31.03 23 LYS A CA 10
ATOM 6866 C C . LYS A 1 23 ? 4.972 0.039 -18.487 1.00 62.14 23 LYS A C 10
ATOM 6867 O O . LYS A 1 23 ? 4.714 1.237 -18.611 1.00 33.40 23 LYS A O 10
ATOM 6886 N N . HIS A 1 24 ? 4.129 -0.830 -17.939 1.00 72.34 24 HIS A N 10
ATOM 6887 C CA . HIS A 1 24 ? 2.822 -0.417 -17.440 1.00 41.13 24 HIS A CA 10
ATOM 6888 C C . HIS A 1 24 ? 2.956 0.319 -16.111 1.00 4.23 24 HIS A C 10
ATOM 6889 O O . HIS A 1 24 ? 2.180 1.228 -15.811 1.00 24.42 24 HIS A O 10
ATOM 6903 N N . LEU A 1 25 ? 3.945 -0.079 -15.317 1.00 54.41 25 LEU A N 10
ATOM 6904 C CA . LEU A 1 25 ? 4.180 0.543 -14.018 1.00 65.15 25 LEU A CA 10
ATOM 6905 C C . LEU A 1 25 ? 4.361 2.051 -14.161 1.00 64.32 25 LEU A C 10
ATOM 6906 O O . LEU A 1 25 ? 3.728 2.832 -13.451 1.00 42.45 25 LEU A O 10
ATOM 6922 N N . PHE A 1 26 ? 5.228 2.453 -15.085 1.00 22.42 26 PHE A N 10
ATOM 6923 C CA . PHE A 1 26 ? 5.492 3.867 -15.322 1.00 13.10 26 PHE A CA 10
ATOM 6924 C C . PHE A 1 26 ? 4.189 4.659 -15.392 1.00 21.34 26 PHE A C 10
ATOM 6925 O O . PHE A 1 26 ? 4.136 5.823 -14.996 1.00 11.33 26 PHE A O 10
ATOM 6942 N N . ASP A 1 27 ? 3.141 4.018 -15.898 1.00 42.42 27 ASP A N 10
ATOM 6943 C CA . ASP A 1 27 ? 1.838 4.661 -16.020 1.00 51.30 27 ASP A CA 10
ATOM 6944 C C . ASP A 1 27 ? 1.444 5.343 -14.713 1.00 71.33 27 ASP A C 10
ATOM 6945 O O . ASP A 1 27 ? 1.061 6.513 -14.703 1.00 70.02 27 ASP A O 10
ATOM 6954 N N . ILE A 1 28 ? 1.539 4.603 -13.614 1.00 24.31 28 ILE A N 10
ATOM 6955 C CA . ILE A 1 28 ? 1.193 5.136 -12.302 1.00 71.23 28 ILE A CA 10
ATOM 6956 C C . ILE A 1 28 ? 2.439 5.570 -11.539 1.00 4.14 28 ILE A C 10
ATOM 6957 O O . ILE A 1 28 ? 2.383 6.461 -10.692 1.00 53.23 28 ILE A O 10
ATOM 6973 N N . GLY A 1 29 ? 3.566 4.934 -11.845 1.00 43.32 29 GLY A N 10
ATOM 6974 C CA . GLY A 1 29 ? 4.812 5.270 -11.180 1.00 73.21 29 GLY A CA 10
ATOM 6975 C C . GLY A 1 29 ? 5.130 4.327 -10.036 1.00 42.53 29 GLY A C 10
ATOM 6976 O O . GLY A 1 29 ? 5.771 4.719 -9.062 1.00 11.44 29 GLY A O 10
ATOM 6980 N N . GLU A 1 30 ? 4.680 3.082 -10.155 1.00 4.14 30 GLU A N 10
ATOM 6981 C CA . GLU A 1 30 ? 4.920 2.083 -9.120 1.00 73.32 30 GLU A CA 10
ATOM 6982 C C . GLU A 1 30 ? 6.407 1.759 -9.010 1.00 72.43 30 GLU A C 10
ATOM 6983 O O . GLU A 1 30 ? 7.030 1.998 -7.976 1.00 21.24 30 GLU A O 10
ATOM 6995 N N . ILE A 1 31 ? 6.968 1.213 -10.084 1.00 21.42 31 ILE A N 10
ATOM 6996 C CA . ILE A 1 31 ? 8.381 0.856 -10.109 1.00 2.14 31 ILE A CA 10
ATOM 6997 C C . ILE A 1 31 ? 9.160 1.760 -11.059 1.00 35.13 31 ILE A C 10
ATOM 6998 O O . ILE A 1 31 ? 8.650 2.168 -12.103 1.00 61.01 31 ILE A O 10
ATOM 7014 N N . THR A 1 32 ? 10.399 2.068 -10.691 1.00 3.52 32 THR A N 10
ATOM 7015 C CA . THR A 1 32 ? 11.249 2.923 -11.510 1.00 3.21 32 THR A CA 10
ATOM 7016 C C . THR A 1 32 ? 12.084 2.098 -12.483 1.00 53.31 32 THR A C 10
ATOM 7017 O O . THR A 1 32 ? 12.210 0.883 -12.334 1.00 31.35 32 THR A O 10
ATOM 7028 N N . LYS A 1 33 ? 12.653 2.766 -13.481 1.00 11.33 33 LYS A N 10
ATOM 7029 C CA . LYS A 1 33 ? 13.478 2.096 -14.479 1.00 30.25 33 LYS A CA 10
ATOM 7030 C C . LYS A 1 33 ? 14.663 1.395 -13.823 1.00 4.04 33 LYS A C 10
ATOM 7031 O O . LYS A 1 33 ? 15.139 0.372 -14.313 1.00 21.42 33 LYS A O 10
ATOM 7050 N N . GLU A 1 34 ? 15.134 1.953 -12.711 1.00 70.33 34 GLU A N 10
ATOM 7051 C CA . GLU A 1 34 ? 16.264 1.379 -11.989 1.00 15.51 34 GLU A CA 10
ATOM 7052 C C . GLU A 1 34 ? 16.054 -0.112 -11.747 1.00 32.53 34 GLU A C 10
ATOM 7053 O O . GLU A 1 34 ? 17.002 -0.898 -11.778 1.00 4.41 34 GLU A O 10
ATOM 7065 N N . LEU A 1 35 ? 14.805 -0.497 -11.505 1.00 4.43 35 LEU A N 10
ATOM 7066 C CA . LEU A 1 35 ? 14.469 -1.894 -11.256 1.00 64.33 35 LEU A CA 10
ATOM 7067 C C . LEU A 1 35 ? 14.422 -2.683 -12.561 1.00 25.31 35 LEU A C 10
ATOM 7068 O O . LEU A 1 35 ? 14.911 -3.811 -12.634 1.00 43.01 35 LEU A O 10
ATOM 7084 N N . TYR A 1 36 ? 13.833 -2.082 -13.589 1.00 24.34 36 TYR A N 10
ATOM 7085 C CA . TYR A 1 36 ? 13.723 -2.729 -14.891 1.00 15.42 36 TYR A CA 10
ATOM 7086 C C . TYR A 1 36 ? 15.102 -3.012 -15.478 1.00 0.52 36 TYR A C 10
ATOM 7087 O O . TYR A 1 36 ? 15.316 -4.039 -16.121 1.00 70.51 36 TYR A O 10
ATOM 7105 N N . ILE A 1 37 ? 16.034 -2.092 -15.251 1.00 22.44 37 ILE A N 10
ATOM 7106 C CA . ILE A 1 37 ? 17.394 -2.243 -15.755 1.00 15.23 37 ILE A CA 10
ATOM 7107 C C . ILE A 1 37 ? 18.210 -3.175 -14.865 1.00 53.53 37 ILE A C 10
ATOM 7108 O O . ILE A 1 37 ? 18.984 -3.996 -15.356 1.00 15.12 37 ILE A O 10
ATOM 7124 N N . GLU A 1 38 ? 18.029 -3.041 -13.555 1.00 25.30 38 GLU A N 10
ATOM 7125 C CA . GLU A 1 38 ? 18.749 -3.873 -12.597 1.00 41.32 38 GLU A CA 10
ATOM 7126 C C . GLU A 1 38 ? 18.345 -5.337 -12.736 1.00 75.54 38 GLU A C 10
ATOM 7127 O O . GLU A 1 38 ? 19.184 -6.204 -12.985 1.00 33.35 38 GLU A O 10
ATOM 7139 N N . LEU A 1 39 ? 17.054 -5.606 -12.574 1.00 72.43 39 LEU A N 10
ATOM 7140 C CA . LEU A 1 39 ? 16.536 -6.966 -12.681 1.00 63.21 39 LEU A CA 10
ATOM 7141 C C . LEU A 1 39 ? 16.948 -7.603 -14.004 1.00 63.33 39 LEU A C 10
ATOM 7142 O O . LEU A 1 39 ? 17.231 -8.800 -14.067 1.00 55.34 39 LEU A O 10
ATOM 7158 N N . SER A 1 40 ? 16.982 -6.795 -15.059 1.00 65.10 40 SER A N 10
ATOM 7159 C CA . SER A 1 40 ? 17.359 -7.280 -16.382 1.00 33.02 40 SER A CA 10
ATOM 7160 C C . SER A 1 40 ? 18.876 -7.355 -16.522 1.00 1.14 40 SER A C 10
ATOM 7161 O O . SER A 1 40 ? 19.478 -6.602 -17.287 1.00 52.03 40 SER A O 10
ATOM 7169 N N . SER A 1 41 ? 19.488 -8.269 -15.776 1.00 4.13 41 SER A N 10
ATOM 7170 C CA . SER A 1 41 ? 20.936 -8.441 -15.813 1.00 10.24 41 SER A CA 10
ATOM 7171 C C . SER A 1 41 ? 21.330 -9.512 -16.825 1.00 3.10 41 SER A C 10
ATOM 7172 O O . SER A 1 41 ? 21.973 -10.503 -16.478 1.00 71.11 41 SER A O 10
ATOM 7180 N N . ASP A 1 42 ? 20.940 -9.305 -18.078 1.00 4.42 42 ASP A N 10
ATOM 7181 C CA . ASP A 1 42 ? 21.253 -10.251 -19.142 1.00 42.04 42 ASP A CA 10
ATOM 7182 C C . ASP A 1 42 ? 22.129 -9.600 -20.209 1.00 14.35 42 ASP A C 10
ATOM 7183 O O . ASP A 1 42 ? 23.167 -10.141 -20.590 1.00 23.11 42 ASP A O 10
ATOM 7192 N N . LEU A 1 43 ? 21.702 -8.436 -20.687 1.00 4.03 43 LEU A N 10
ATOM 7193 C CA . LEU A 1 43 ? 22.447 -7.711 -21.710 1.00 51.53 43 LEU A CA 10
ATOM 7194 C C . LEU A 1 43 ? 22.909 -6.354 -21.188 1.00 44.15 43 LEU A C 10
ATOM 7195 O O . LEU A 1 43 ? 23.002 -6.141 -19.980 1.00 22.13 43 LEU A O 10
ATOM 7211 N N . MET A 1 1 ? 1.675 -1.339 0.323 1.00 60.45 1 MET A N 11
ATOM 7212 C CA . MET A 1 1 ? 2.441 -2.379 -0.355 1.00 34.40 1 MET A CA 11
ATOM 7213 C C . MET A 1 1 ? 1.979 -2.540 -1.800 1.00 44.21 1 MET A C 11
ATOM 7214 O O . MET A 1 1 ? 0.966 -3.183 -2.070 1.00 62.10 1 MET A O 11
ATOM 7228 N N . ASN A 1 2 ? 2.730 -1.950 -2.725 1.00 72.10 2 ASN A N 11
ATOM 7229 C CA . ASN A 1 2 ? 2.397 -2.027 -4.143 1.00 33.32 2 ASN A CA 11
ATOM 7230 C C . ASN A 1 2 ? 3.624 -2.396 -4.971 1.00 21.14 2 ASN A C 11
ATOM 7231 O O . ASN A 1 2 ? 3.662 -3.447 -5.611 1.00 22.01 2 ASN A O 11
ATOM 7242 N N . LYS A 1 3 ? 4.627 -1.524 -4.953 1.00 33.43 3 LYS A N 11
ATOM 7243 C CA . LYS A 1 3 ? 5.857 -1.757 -5.699 1.00 62.53 3 LYS A CA 11
ATOM 7244 C C . LYS A 1 3 ? 6.434 -3.133 -5.381 1.00 64.13 3 LYS A C 11
ATOM 7245 O O . LYS A 1 3 ? 6.884 -3.849 -6.276 1.00 12.15 3 LYS A O 11
ATOM 7264 N N . GLU A 1 4 ? 6.417 -3.496 -4.102 1.00 71.15 4 GLU A N 11
ATOM 7265 C CA . GLU A 1 4 ? 6.938 -4.787 -3.668 1.00 44.33 4 GLU A CA 11
ATOM 7266 C C . GLU A 1 4 ? 5.999 -5.918 -4.075 1.00 73.15 4 GLU A C 11
ATOM 7267 O O . GLU A 1 4 ? 6.441 -7.014 -4.422 1.00 5.24 4 GLU A O 11
ATOM 7279 N N . HIS A 1 5 ? 4.699 -5.645 -4.031 1.00 14.41 5 HIS A N 11
ATOM 7280 C CA . HIS A 1 5 ? 3.695 -6.639 -4.395 1.00 43.30 5 HIS A CA 11
ATOM 7281 C C . HIS A 1 5 ? 3.854 -7.063 -5.852 1.00 43.40 5 HIS A C 11
ATOM 7282 O O . HIS A 1 5 ? 4.070 -8.239 -6.146 1.00 54.11 5 HIS A O 11
ATOM 7296 N N . ILE A 1 6 ? 3.746 -6.098 -6.759 1.00 40.30 6 ILE A N 11
ATOM 7297 C CA . ILE A 1 6 ? 3.878 -6.372 -8.185 1.00 2.45 6 ILE A CA 11
ATOM 7298 C C . ILE A 1 6 ? 5.231 -7.001 -8.500 1.00 73.23 6 ILE A C 11
ATOM 7299 O O . ILE A 1 6 ? 5.345 -7.835 -9.399 1.00 71.44 6 ILE A O 11
ATOM 7315 N N . LEU A 1 7 ? 6.253 -6.598 -7.754 1.00 62.03 7 LEU A N 11
ATOM 7316 C CA . LEU A 1 7 ? 7.599 -7.124 -7.953 1.00 4.03 7 LEU A CA 11
ATOM 7317 C C . LEU A 1 7 ? 7.589 -8.649 -7.985 1.00 51.13 7 LEU A C 11
ATOM 7318 O O . LEU A 1 7 ? 8.104 -9.263 -8.919 1.00 72.11 7 LEU A O 11
ATOM 7334 N N . ALA A 1 8 ? 6.997 -9.253 -6.960 1.00 60.54 8 ALA A N 11
ATOM 7335 C CA . ALA A 1 8 ? 6.915 -10.706 -6.874 1.00 24.21 8 ALA A CA 11
ATOM 7336 C C . ALA A 1 8 ? 6.356 -11.302 -8.161 1.00 72.31 8 ALA A C 11
ATOM 7337 O O . ALA A 1 8 ? 6.689 -12.428 -8.530 1.00 35.33 8 ALA A O 11
ATOM 7344 N N . GLN A 1 9 ? 5.504 -10.540 -8.840 1.00 3.25 9 GLN A N 11
ATOM 7345 C CA . GLN A 1 9 ? 4.898 -10.995 -10.085 1.00 52.41 9 GLN A CA 11
ATOM 7346 C C . GLN A 1 9 ? 5.950 -11.149 -11.178 1.00 70.32 9 GLN A C 11
ATOM 7347 O O . GLN A 1 9 ? 5.979 -12.154 -11.889 1.00 63.12 9 GLN A O 11
ATOM 7361 N N . LYS A 1 10 ? 6.813 -10.147 -11.308 1.00 21.52 10 LYS A N 11
ATOM 7362 C CA . LYS A 1 10 ? 7.868 -10.171 -12.314 1.00 24.34 10 LYS A CA 11
ATOM 7363 C C . LYS A 1 10 ? 8.871 -11.283 -12.024 1.00 23.44 10 LYS A C 11
ATOM 7364 O O . LYS A 1 10 ? 9.692 -11.627 -12.873 1.00 63.41 10 LYS A O 11
ATOM 7383 N N . GLU A 1 11 ? 8.797 -11.842 -10.819 1.00 42.05 11 GLU A N 11
ATOM 7384 C CA . GLU A 1 11 ? 9.699 -12.916 -10.419 1.00 40.35 11 GLU A CA 11
ATOM 7385 C C . GLU A 1 11 ? 9.035 -14.278 -10.596 1.00 72.21 11 GLU A C 11
ATOM 7386 O O . GLU A 1 11 ? 9.590 -15.307 -10.209 1.00 52.25 11 GLU A O 11
ATOM 7398 N N . VAL A 1 12 ? 7.842 -14.277 -11.183 1.00 10.13 12 VAL A N 11
ATOM 7399 C CA . VAL A 1 12 ? 7.101 -15.512 -11.412 1.00 2.34 12 VAL A CA 11
ATOM 7400 C C . VAL A 1 12 ? 6.530 -15.556 -12.824 1.00 60.04 12 VAL A C 11
ATOM 7401 O O . VAL A 1 12 ? 5.540 -16.241 -13.085 1.00 21.35 12 VAL A O 11
ATOM 7414 N N . LEU A 1 13 ? 7.160 -14.821 -13.734 1.00 70.44 13 LEU A N 11
ATOM 7415 C CA . LEU A 1 13 ? 6.715 -14.777 -15.123 1.00 41.31 13 LEU A CA 11
ATOM 7416 C C . LEU A 1 13 ? 7.904 -14.816 -16.077 1.00 64.24 13 LEU A C 11
ATOM 7417 O O . LEU A 1 13 ? 9.024 -14.459 -15.708 1.00 55.51 13 LEU A O 11
ATOM 7433 N N . THR A 1 14 ? 7.655 -15.252 -17.309 1.00 13.55 14 THR A N 11
ATOM 7434 C CA . THR A 1 14 ? 8.704 -15.337 -18.317 1.00 12.34 14 THR A CA 11
ATOM 7435 C C . THR A 1 14 ? 9.465 -14.021 -18.430 1.00 24.21 14 THR A C 11
ATOM 7436 O O . THR A 1 14 ? 9.002 -12.968 -17.992 1.00 51.12 14 THR A O 11
ATOM 7447 N N . PRO A 1 15 ? 10.663 -14.080 -19.032 1.00 13.41 15 PRO A N 11
ATOM 7448 C CA . PRO A 1 15 ? 11.514 -12.901 -19.218 1.00 14.51 15 PRO A CA 11
ATOM 7449 C C . PRO A 1 15 ? 10.938 -11.926 -20.240 1.00 2.24 15 PRO A C 11
ATOM 7450 O O . PRO A 1 15 ? 11.187 -10.722 -20.171 1.00 11.31 15 PRO A O 11
ATOM 7461 N N . ILE A 1 16 ? 10.168 -12.453 -21.185 1.00 64.34 16 ILE A N 11
ATOM 7462 C CA . ILE A 1 16 ? 9.557 -11.629 -22.220 1.00 53.40 16 ILE A CA 11
ATOM 7463 C C . ILE A 1 16 ? 8.406 -10.802 -21.656 1.00 23.05 16 ILE A C 11
ATOM 7464 O O . ILE A 1 16 ? 8.178 -9.669 -22.078 1.00 20.11 16 ILE A O 11
ATOM 7480 N N . GLU A 1 17 ? 7.686 -11.377 -20.697 1.00 42.22 17 GLU A N 11
ATOM 7481 C CA . GLU A 1 17 ? 6.560 -10.692 -20.074 1.00 52.10 17 GLU A CA 11
ATOM 7482 C C . GLU A 1 17 ? 7.045 -9.641 -19.080 1.00 53.50 17 GLU A C 11
ATOM 7483 O O . GLU A 1 17 ? 6.489 -8.545 -18.998 1.00 50.12 17 GLU A O 11
ATOM 7495 N N . TYR A 1 18 ? 8.084 -9.982 -18.326 1.00 73.44 18 TYR A N 11
ATOM 7496 C CA . TYR A 1 18 ? 8.642 -9.070 -17.335 1.00 62.34 18 TYR A CA 11
ATOM 7497 C C . TYR A 1 18 ? 9.015 -7.735 -17.973 1.00 32.12 18 TYR A C 11
ATOM 7498 O O . TYR A 1 18 ? 8.881 -6.681 -17.353 1.00 13.21 18 TYR A O 11
ATOM 7516 N N . GLU A 1 19 ? 9.483 -7.790 -19.216 1.00 31.41 19 GLU A N 11
ATOM 7517 C CA . GLU A 1 19 ? 9.875 -6.586 -19.938 1.00 2.21 19 GLU A CA 11
ATOM 7518 C C . GLU A 1 19 ? 8.730 -5.578 -19.978 1.00 10.05 19 GLU A C 11
ATOM 7519 O O . GLU A 1 19 ? 8.951 -4.368 -19.917 1.00 14.11 19 GLU A O 11
ATOM 7531 N N . HIS A 1 20 ? 7.506 -6.086 -20.080 1.00 52.23 20 HIS A N 11
ATOM 7532 C CA . HIS A 1 20 ? 6.325 -5.231 -20.128 1.00 40.21 20 HIS A CA 11
ATOM 7533 C C . HIS A 1 20 ? 5.822 -4.920 -18.722 1.00 20.03 20 HIS A C 11
ATOM 7534 O O . HIS A 1 20 ? 5.195 -3.886 -18.490 1.00 42.23 20 HIS A O 11
ATOM 7548 N N . TYR A 1 21 ? 6.100 -5.822 -17.787 1.00 10.44 21 TYR A N 11
ATOM 7549 C CA . TYR A 1 21 ? 5.673 -5.645 -16.404 1.00 31.13 21 TYR A CA 11
ATOM 7550 C C . TYR A 1 21 ? 6.097 -4.279 -15.873 1.00 33.12 21 TYR A C 11
ATOM 7551 O O . TYR A 1 21 ? 5.388 -3.662 -15.078 1.00 11.50 21 TYR A O 11
ATOM 7569 N N . VAL A 1 22 ? 7.259 -3.813 -16.319 1.00 13.40 22 VAL A N 11
ATOM 7570 C CA . VAL A 1 22 ? 7.778 -2.519 -15.891 1.00 62.04 22 VAL A CA 11
ATOM 7571 C C . VAL A 1 22 ? 7.226 -1.392 -16.757 1.00 11.13 22 VAL A C 11
ATOM 7572 O O . VAL A 1 22 ? 7.204 -0.232 -16.345 1.00 42.42 22 VAL A O 11
ATOM 7585 N N . LYS A 1 23 ? 6.779 -1.741 -17.958 1.00 41.54 23 LYS A N 11
ATOM 7586 C CA . LYS A 1 23 ? 6.224 -0.759 -18.883 1.00 62.43 23 LYS A CA 11
ATOM 7587 C C . LYS A 1 23 ? 4.926 -0.172 -18.339 1.00 73.41 23 LYS A C 11
ATOM 7588 O O . LYS A 1 23 ? 4.682 1.030 -18.449 1.00 24.15 23 LYS A O 11
ATOM 7607 N N . HIS A 1 24 ? 4.095 -1.028 -17.751 1.00 43.13 24 HIS A N 11
ATOM 7608 C CA . HIS A 1 24 ? 2.822 -0.593 -17.188 1.00 2.10 24 HIS A CA 11
ATOM 7609 C C . HIS A 1 24 ? 3.039 0.201 -15.903 1.00 45.34 24 HIS A C 11
ATOM 7610 O O . HIS A 1 24 ? 2.287 1.128 -15.599 1.00 61.12 24 HIS A O 11
ATOM 7624 N N . LEU A 1 25 ? 4.072 -0.168 -15.153 1.00 53.21 25 LEU A N 11
ATOM 7625 C CA . LEU A 1 25 ? 4.388 0.510 -13.900 1.00 71.44 25 LEU A CA 11
ATOM 7626 C C . LEU A 1 25 ? 4.540 2.012 -14.117 1.00 31.21 25 LEU A C 11
ATOM 7627 O O . LEU A 1 25 ? 3.940 2.816 -13.404 1.00 1.34 25 LEU A O 11
ATOM 7643 N N . PHE A 1 26 ? 5.344 2.383 -15.107 1.00 43.24 26 PHE A N 11
ATOM 7644 C CA . PHE A 1 26 ? 5.574 3.789 -15.419 1.00 42.02 26 PHE A CA 11
ATOM 7645 C C . PHE A 1 26 ? 4.261 4.566 -15.429 1.00 72.21 26 PHE A C 11
ATOM 7646 O O . PHE A 1 26 ? 4.220 5.741 -15.065 1.00 14.11 26 PHE A O 11
ATOM 7663 N N . ASP A 1 27 ? 3.190 3.901 -15.849 1.00 64.41 27 ASP A N 11
ATOM 7664 C CA . ASP A 1 27 ? 1.875 4.527 -15.907 1.00 12.14 27 ASP A CA 11
ATOM 7665 C C . ASP A 1 27 ? 1.549 5.229 -14.592 1.00 4.31 27 ASP A C 11
ATOM 7666 O O . ASP A 1 27 ? 1.158 6.397 -14.581 1.00 71.30 27 ASP A O 11
ATOM 7675 N N . ILE A 1 28 ? 1.713 4.510 -13.487 1.00 11.13 28 ILE A N 11
ATOM 7676 C CA . ILE A 1 28 ? 1.436 5.064 -12.167 1.00 45.43 28 ILE A CA 11
ATOM 7677 C C . ILE A 1 28 ? 2.713 5.571 -11.506 1.00 3.45 28 ILE A C 11
ATOM 7678 O O . ILE A 1 28 ? 2.678 6.484 -10.681 1.00 34.30 28 ILE A O 11
ATOM 7694 N N . GLY A 1 29 ? 3.842 4.974 -11.875 1.00 24.24 29 GLY A N 11
ATOM 7695 C CA . GLY A 1 29 ? 5.116 5.379 -11.308 1.00 54.34 29 GLY A CA 11
ATOM 7696 C C . GLY A 1 29 ? 5.550 4.489 -10.161 1.00 71.33 29 GLY A C 11
ATOM 7697 O O . GLY A 1 29 ? 6.253 4.933 -9.254 1.00 52.34 29 GLY A O 11
ATOM 7701 N N . GLU A 1 30 ? 5.129 3.228 -10.200 1.00 41.34 30 GLU A N 11
ATOM 7702 C CA . GLU A 1 30 ? 5.478 2.274 -9.154 1.00 14.51 30 GLU A CA 11
ATOM 7703 C C . GLU A 1 30 ? 6.977 1.989 -9.156 1.00 34.44 30 GLU A C 11
ATOM 7704 O O . GLU A 1 30 ? 7.680 2.301 -8.194 1.00 35.31 30 GLU A O 11
ATOM 7716 N N . ILE A 1 31 ? 7.458 1.393 -10.241 1.00 41.13 31 ILE A N 11
ATOM 7717 C CA . ILE A 1 31 ? 8.873 1.066 -10.369 1.00 33.44 31 ILE A CA 11
ATOM 7718 C C . ILE A 1 31 ? 9.543 1.928 -11.432 1.00 42.24 31 ILE A C 11
ATOM 7719 O O . ILE A 1 31 ? 8.958 2.212 -12.478 1.00 54.00 31 ILE A O 11
ATOM 7735 N N . THR A 1 32 ? 10.777 2.342 -11.160 1.00 11.11 32 THR A N 11
ATOM 7736 C CA . THR A 1 32 ? 11.528 3.172 -12.093 1.00 63.32 32 THR A CA 11
ATOM 7737 C C . THR A 1 32 ? 12.405 2.319 -13.003 1.00 43.43 32 THR A C 11
ATOM 7738 O O . THR A 1 32 ? 12.591 1.126 -12.764 1.00 43.12 32 THR A O 11
ATOM 7749 N N . LYS A 1 33 ? 12.944 2.939 -14.048 1.00 55.12 33 LYS A N 11
ATOM 7750 C CA . LYS A 1 33 ? 13.804 2.238 -14.994 1.00 55.43 33 LYS A CA 11
ATOM 7751 C C . LYS A 1 33 ? 14.995 1.606 -14.282 1.00 10.42 33 LYS A C 11
ATOM 7752 O O . LYS A 1 33 ? 15.512 0.576 -14.713 1.00 50.50 33 LYS A O 11
ATOM 7771 N N . GLU A 1 34 ? 15.424 2.230 -13.189 1.00 20.22 34 GLU A N 11
ATOM 7772 C CA . GLU A 1 34 ? 16.554 1.727 -12.417 1.00 62.51 34 GLU A CA 11
ATOM 7773 C C . GLU A 1 34 ? 16.408 0.231 -12.151 1.00 2.15 34 GLU A C 11
ATOM 7774 O O . GLU A 1 34 ? 17.394 -0.507 -12.130 1.00 4.31 34 GLU A O 11
ATOM 7786 N N . LEU A 1 35 ? 15.172 -0.209 -11.946 1.00 73.34 35 LEU A N 11
ATOM 7787 C CA . LEU A 1 35 ? 14.895 -1.617 -11.680 1.00 51.33 35 LEU A CA 11
ATOM 7788 C C . LEU A 1 35 ? 14.849 -2.417 -12.978 1.00 23.43 35 LEU A C 11
ATOM 7789 O O . LEU A 1 35 ? 15.466 -3.477 -13.087 1.00 64.21 35 LEU A O 11
ATOM 7805 N N . TYR A 1 36 ? 14.116 -1.903 -13.959 1.00 4.22 36 TYR A N 11
ATOM 7806 C CA . TYR A 1 36 ? 13.990 -2.570 -15.249 1.00 41.22 36 TYR A CA 11
ATOM 7807 C C . TYR A 1 36 ? 15.362 -2.907 -15.825 1.00 1.40 36 TYR A C 11
ATOM 7808 O O . TYR A 1 36 ? 15.553 -3.965 -16.425 1.00 52.33 36 TYR A O 11
ATOM 7826 N N . ILE A 1 37 ? 16.314 -1.999 -15.637 1.00 23.22 37 ILE A N 11
ATOM 7827 C CA . ILE A 1 37 ? 17.669 -2.200 -16.135 1.00 43.22 37 ILE A CA 11
ATOM 7828 C C . ILE A 1 37 ? 18.451 -3.151 -15.235 1.00 40.32 37 ILE A C 11
ATOM 7829 O O . ILE A 1 37 ? 19.002 -4.148 -15.700 1.00 52.00 37 ILE A O 11
ATOM 7845 N N . GLU A 1 38 ? 18.493 -2.835 -13.945 1.00 10.04 38 GLU A N 11
ATOM 7846 C CA . GLU A 1 38 ? 19.207 -3.663 -12.979 1.00 53.42 38 GLU A CA 11
ATOM 7847 C C . GLU A 1 38 ? 18.762 -5.119 -13.078 1.00 23.24 38 GLU A C 11
ATOM 7848 O O . GLU A 1 38 ? 19.575 -6.013 -13.316 1.00 60.52 38 GLU A O 11
ATOM 7860 N N . LEU A 1 39 ? 17.467 -5.350 -12.892 1.00 24.13 39 LEU A N 11
ATOM 7861 C CA . LEU A 1 39 ? 16.913 -6.698 -12.959 1.00 2.13 39 LEU A CA 11
ATOM 7862 C C . LEU A 1 39 ? 17.292 -7.378 -14.271 1.00 14.43 39 LEU A C 11
ATOM 7863 O O . LEU A 1 39 ? 17.715 -8.533 -14.283 1.00 65.20 39 LEU A O 11
ATOM 7879 N N . SER A 1 40 ? 17.137 -6.652 -15.373 1.00 42.44 40 SER A N 11
ATOM 7880 C CA . SER A 1 40 ? 17.461 -7.185 -16.691 1.00 42.13 40 SER A CA 11
ATOM 7881 C C . SER A 1 40 ? 18.902 -7.685 -16.736 1.00 10.30 40 SER A C 11
ATOM 7882 O O . SER A 1 40 ? 19.153 -8.890 -16.736 1.00 11.24 40 SER A O 11
ATOM 7890 N N . SER A 1 41 ? 19.845 -6.749 -16.775 1.00 23.14 41 SER A N 11
ATOM 7891 C CA . SER A 1 41 ? 21.262 -7.093 -16.824 1.00 35.15 41 SER A CA 11
ATOM 7892 C C . SER A 1 41 ? 21.566 -7.972 -18.033 1.00 35.33 41 SER A C 11
ATOM 7893 O O . SER A 1 41 ? 22.230 -9.002 -17.914 1.00 50.11 41 SER A O 11
ATOM 7901 N N . ASP A 1 42 ? 21.074 -7.558 -19.195 1.00 62.54 42 ASP A N 11
ATOM 7902 C CA . ASP A 1 42 ? 21.293 -8.307 -20.428 1.00 3.31 42 ASP A CA 11
ATOM 7903 C C . ASP A 1 42 ? 22.031 -7.455 -21.457 1.00 21.45 42 ASP A C 11
ATOM 7904 O O . ASP A 1 42 ? 21.626 -6.331 -21.753 1.00 11.52 42 ASP A O 11
ATOM 7913 N N . LEU A 1 43 ? 23.116 -7.998 -21.997 1.00 62.42 43 LEU A N 11
ATOM 7914 C CA . LEU A 1 43 ? 23.912 -7.289 -22.993 1.00 1.44 43 LEU A CA 11
ATOM 7915 C C . LEU A 1 43 ? 23.382 -7.547 -24.399 1.00 70.42 43 LEU A C 11
ATOM 7916 O O . LEU A 1 43 ? 23.423 -6.669 -25.260 1.00 70.04 43 LEU A O 11
ATOM 7932 N N . MET A 1 1 ? 3.052 3.087 -3.352 1.00 71.44 1 MET A N 12
ATOM 7933 C CA . MET A 1 1 ? 2.379 2.215 -2.397 1.00 34.24 1 MET A CA 12
ATOM 7934 C C . MET A 1 1 ? 3.022 0.832 -2.376 1.00 31.25 1 MET A C 12
ATOM 7935 O O . MET A 1 1 ? 3.534 0.391 -1.348 1.00 4.44 1 MET A O 12
ATOM 7949 N N . ASN A 1 2 ? 2.991 0.152 -3.517 1.00 74.02 2 ASN A N 12
ATOM 7950 C CA . ASN A 1 2 ? 3.570 -1.182 -3.629 1.00 1.33 2 ASN A CA 12
ATOM 7951 C C . ASN A 1 2 ? 4.834 -1.156 -4.483 1.00 1.14 2 ASN A C 12
ATOM 7952 O O . ASN A 1 2 ? 5.045 -0.235 -5.272 1.00 3.32 2 ASN A O 12
ATOM 7963 N N . LYS A 1 3 ? 5.672 -2.174 -4.320 1.00 3.12 3 LYS A N 12
ATOM 7964 C CA . LYS A 1 3 ? 6.915 -2.271 -5.076 1.00 42.21 3 LYS A CA 12
ATOM 7965 C C . LYS A 1 3 ? 7.681 -3.537 -4.705 1.00 13.11 3 LYS A C 12
ATOM 7966 O O . LYS A 1 3 ? 8.319 -4.158 -5.554 1.00 4.51 3 LYS A O 12
ATOM 7985 N N . GLU A 1 4 ? 7.610 -3.914 -3.432 1.00 70.11 4 GLU A N 12
ATOM 7986 C CA . GLU A 1 4 ? 8.296 -5.107 -2.950 1.00 45.03 4 GLU A CA 12
ATOM 7987 C C . GLU A 1 4 ? 7.477 -6.361 -3.242 1.00 25.11 4 GLU A C 12
ATOM 7988 O O . GLU A 1 4 ? 8.027 -7.413 -3.571 1.00 3.14 4 GLU A O 12
ATOM 8000 N N . HIS A 1 5 ? 6.159 -6.242 -3.119 1.00 3.15 5 HIS A N 12
ATOM 8001 C CA . HIS A 1 5 ? 5.263 -7.365 -3.369 1.00 23.44 5 HIS A CA 12
ATOM 8002 C C . HIS A 1 5 ? 5.110 -7.615 -4.866 1.00 31.21 5 HIS A C 12
ATOM 8003 O O . HIS A 1 5 ? 5.152 -8.758 -5.321 1.00 74.44 5 HIS A O 12
ATOM 8017 N N . ILE A 1 6 ? 4.932 -6.539 -5.625 1.00 32.30 6 ILE A N 12
ATOM 8018 C CA . ILE A 1 6 ? 4.773 -6.643 -7.070 1.00 54.42 6 ILE A CA 12
ATOM 8019 C C . ILE A 1 6 ? 5.959 -7.361 -7.704 1.00 32.30 6 ILE A C 12
ATOM 8020 O O . ILE A 1 6 ? 5.805 -8.089 -8.686 1.00 25.54 6 ILE A O 12
ATOM 8036 N N . LEU A 1 7 ? 7.141 -7.154 -7.136 1.00 5.32 7 LEU A N 12
ATOM 8037 C CA . LEU A 1 7 ? 8.355 -7.783 -7.644 1.00 24.53 7 LEU A CA 12
ATOM 8038 C C . LEU A 1 7 ? 8.192 -9.298 -7.720 1.00 60.11 7 LEU A C 12
ATOM 8039 O O . LEU A 1 7 ? 8.788 -9.954 -8.574 1.00 20.23 7 LEU A O 12
ATOM 8055 N N . ALA A 1 8 ? 7.379 -9.846 -6.823 1.00 72.43 8 ALA A N 12
ATOM 8056 C CA . ALA A 1 8 ? 7.134 -11.283 -6.792 1.00 15.10 8 ALA A CA 12
ATOM 8057 C C . ALA A 1 8 ? 6.480 -11.757 -8.086 1.00 10.43 8 ALA A C 12
ATOM 8058 O O . ALA A 1 8 ? 6.730 -12.870 -8.546 1.00 31.33 8 ALA A O 12
ATOM 8065 N N . GLN A 1 9 ? 5.642 -10.904 -8.667 1.00 1.03 9 GLN A N 12
ATOM 8066 C CA . GLN A 1 9 ? 4.952 -11.237 -9.907 1.00 72.40 9 GLN A CA 12
ATOM 8067 C C . GLN A 1 9 ? 5.940 -11.372 -11.061 1.00 22.23 9 GLN A C 12
ATOM 8068 O O . GLN A 1 9 ? 6.026 -12.421 -11.699 1.00 63.24 9 GLN A O 12
ATOM 8082 N N . LYS A 1 10 ? 6.685 -10.303 -11.323 1.00 73.43 10 LYS A N 12
ATOM 8083 C CA . LYS A 1 10 ? 7.668 -10.301 -12.399 1.00 64.35 10 LYS A CA 12
ATOM 8084 C C . LYS A 1 10 ? 8.661 -11.448 -12.232 1.00 54.30 10 LYS A C 12
ATOM 8085 O O . LYS A 1 10 ? 9.262 -11.906 -13.203 1.00 32.33 10 LYS A O 12
ATOM 8104 N N . GLU A 1 11 ? 8.825 -11.906 -10.995 1.00 60.21 11 GLU A N 12
ATOM 8105 C CA . GLU A 1 11 ? 9.744 -13.000 -10.702 1.00 41.24 11 GLU A CA 12
ATOM 8106 C C . GLU A 1 11 ? 9.230 -14.313 -11.284 1.00 35.41 11 GLU A C 12
ATOM 8107 O O . GLU A 1 11 ? 10.004 -15.232 -11.553 1.00 11.10 11 GLU A O 12
ATOM 8119 N N . VAL A 1 12 ? 7.917 -14.395 -11.475 1.00 35.22 12 VAL A N 12
ATOM 8120 C CA . VAL A 1 12 ? 7.297 -15.595 -12.025 1.00 22.24 12 VAL A CA 12
ATOM 8121 C C . VAL A 1 12 ? 7.095 -15.469 -13.530 1.00 52.43 12 VAL A C 12
ATOM 8122 O O . VAL A 1 12 ? 7.419 -16.382 -14.291 1.00 3.15 12 VAL A O 12
ATOM 8135 N N . LEU A 1 13 ? 6.557 -14.331 -13.956 1.00 1.24 13 LEU A N 12
ATOM 8136 C CA . LEU A 1 13 ? 6.311 -14.083 -15.372 1.00 64.21 13 LEU A CA 12
ATOM 8137 C C . LEU A 1 13 ? 7.562 -14.364 -16.199 1.00 1.51 13 LEU A C 12
ATOM 8138 O O . LEU A 1 13 ? 8.682 -14.315 -15.688 1.00 73.11 13 LEU A O 12
ATOM 8154 N N . THR A 1 14 ? 7.365 -14.655 -17.481 1.00 31.21 14 THR A N 12
ATOM 8155 C CA . THR A 1 14 ? 8.476 -14.942 -18.379 1.00 62.12 14 THR A CA 12
ATOM 8156 C C . THR A 1 14 ? 9.473 -13.789 -18.407 1.00 12.04 14 THR A C 12
ATOM 8157 O O . THR A 1 14 ? 9.168 -12.664 -18.010 1.00 42.11 14 THR A O 12
ATOM 8168 N N . PRO A 1 15 ? 10.693 -14.072 -18.886 1.00 41.21 15 PRO A N 12
ATOM 8169 C CA . PRO A 1 15 ? 11.759 -13.070 -18.978 1.00 3.01 15 PRO A CA 12
ATOM 8170 C C . PRO A 1 15 ? 11.476 -12.018 -20.045 1.00 64.42 15 PRO A C 12
ATOM 8171 O O . PRO A 1 15 ? 11.926 -10.877 -19.939 1.00 51.24 15 PRO A O 12
ATOM 8182 N N . ILE A 1 16 ? 10.729 -12.410 -21.072 1.00 21.04 16 ILE A N 12
ATOM 8183 C CA . ILE A 1 16 ? 10.385 -11.500 -22.157 1.00 5.20 16 ILE A CA 12
ATOM 8184 C C . ILE A 1 16 ? 9.153 -10.672 -21.810 1.00 51.54 16 ILE A C 12
ATOM 8185 O O . ILE A 1 16 ? 9.042 -9.512 -22.206 1.00 54.23 16 ILE A O 12
ATOM 8201 N N . GLU A 1 17 ? 8.231 -11.275 -21.067 1.00 73.22 17 GLU A N 12
ATOM 8202 C CA . GLU A 1 17 ? 7.006 -10.592 -20.666 1.00 64.14 17 GLU A CA 12
ATOM 8203 C C . GLU A 1 17 ? 7.273 -9.631 -19.511 1.00 73.13 17 GLU A C 12
ATOM 8204 O O . GLU A 1 17 ? 6.676 -8.557 -19.433 1.00 42.22 17 GLU A O 12
ATOM 8216 N N . TYR A 1 18 ? 8.172 -10.026 -18.617 1.00 14.14 18 TYR A N 12
ATOM 8217 C CA . TYR A 1 18 ? 8.515 -9.202 -17.464 1.00 23.12 18 TYR A CA 12
ATOM 8218 C C . TYR A 1 18 ? 9.036 -7.838 -17.905 1.00 42.31 18 TYR A C 12
ATOM 8219 O O . TYR A 1 18 ? 8.689 -6.811 -17.322 1.00 71.14 18 TYR A O 12
ATOM 8237 N N . GLU A 1 19 ? 9.872 -7.837 -18.939 1.00 55.33 19 GLU A N 12
ATOM 8238 C CA . GLU A 1 19 ? 10.441 -6.599 -19.459 1.00 71.02 19 GLU A CA 12
ATOM 8239 C C . GLU A 1 19 ? 9.347 -5.575 -19.745 1.00 55.31 19 GLU A C 12
ATOM 8240 O O . GLU A 1 19 ? 9.557 -4.369 -19.606 1.00 20.32 19 GLU A O 12
ATOM 8252 N N . HIS A 1 20 ? 8.177 -6.063 -20.146 1.00 62.15 20 HIS A N 12
ATOM 8253 C CA . HIS A 1 20 ? 7.049 -5.191 -20.452 1.00 52.14 20 HIS A CA 12
ATOM 8254 C C . HIS A 1 20 ? 6.235 -4.894 -19.196 1.00 64.13 20 HIS A C 12
ATOM 8255 O O . HIS A 1 20 ? 5.590 -3.851 -19.095 1.00 11.50 20 HIS A O 12
ATOM 8269 N N . TYR A 1 21 ? 6.271 -5.818 -18.243 1.00 34.14 21 TYR A N 12
ATOM 8270 C CA . TYR A 1 21 ? 5.534 -5.657 -16.995 1.00 1.24 21 TYR A CA 12
ATOM 8271 C C . TYR A 1 21 ? 5.902 -4.344 -16.311 1.00 1.43 21 TYR A C 12
ATOM 8272 O O . TYR A 1 21 ? 5.084 -3.742 -15.615 1.00 1.30 21 TYR A O 12
ATOM 8290 N N . VAL A 1 22 ? 7.140 -3.904 -16.515 1.00 21.45 22 VAL A N 12
ATOM 8291 C CA . VAL A 1 22 ? 7.618 -2.662 -15.920 1.00 41.11 22 VAL A CA 12
ATOM 8292 C C . VAL A 1 22 ? 7.179 -1.455 -16.742 1.00 31.15 22 VAL A C 12
ATOM 8293 O O . VAL A 1 22 ? 7.131 -0.332 -16.239 1.00 72.02 22 VAL A O 12
ATOM 8306 N N . LYS A 1 23 ? 6.858 -1.694 -18.009 1.00 4.13 23 LYS A N 12
ATOM 8307 C CA . LYS A 1 23 ? 6.421 -0.628 -18.902 1.00 13.43 23 LYS A CA 12
ATOM 8308 C C . LYS A 1 23 ? 5.111 -0.014 -18.416 1.00 62.30 23 LYS A C 12
ATOM 8309 O O . LYS A 1 23 ? 4.900 1.194 -18.530 1.00 31.52 23 LYS A O 12
ATOM 8328 N N . HIS A 1 24 ? 4.235 -0.854 -17.873 1.00 42.10 24 HIS A N 12
ATOM 8329 C CA . HIS A 1 24 ? 2.947 -0.393 -17.368 1.00 32.22 24 HIS A CA 12
ATOM 8330 C C . HIS A 1 24 ? 3.115 0.342 -16.041 1.00 73.15 24 HIS A C 12
ATOM 8331 O O . HIS A 1 24 ? 2.392 1.297 -15.753 1.00 60.11 24 HIS A O 12
ATOM 8345 N N . LEU A 1 25 ? 4.071 -0.109 -15.238 1.00 23.23 25 LEU A N 12
ATOM 8346 C CA . LEU A 1 25 ? 4.334 0.505 -13.941 1.00 12.21 25 LEU A CA 12
ATOM 8347 C C . LEU A 1 25 ? 4.555 2.007 -14.085 1.00 5.51 25 LEU A C 12
ATOM 8348 O O . LEU A 1 25 ? 3.958 2.806 -13.363 1.00 73.10 25 LEU A O 12
ATOM 8364 N N . PHE A 1 26 ? 5.417 2.386 -15.023 1.00 70.13 26 PHE A N 12
ATOM 8365 C CA . PHE A 1 26 ? 5.717 3.793 -15.263 1.00 72.34 26 PHE A CA 12
ATOM 8366 C C . PHE A 1 26 ? 4.438 4.624 -15.292 1.00 13.23 26 PHE A C 12
ATOM 8367 O O . PHE A 1 26 ? 4.429 5.784 -14.879 1.00 22.02 26 PHE A O 12
ATOM 8384 N N . ASP A 1 27 ? 3.359 4.023 -15.782 1.00 44.23 27 ASP A N 12
ATOM 8385 C CA . ASP A 1 27 ? 2.074 4.707 -15.865 1.00 31.23 27 ASP A CA 12
ATOM 8386 C C . ASP A 1 27 ? 1.707 5.337 -14.525 1.00 35.22 27 ASP A C 12
ATOM 8387 O O . ASP A 1 27 ? 1.356 6.515 -14.457 1.00 52.25 27 ASP A O 12
ATOM 8396 N N . ILE A 1 28 ? 1.789 4.544 -13.462 1.00 34.12 28 ILE A N 12
ATOM 8397 C CA . ILE A 1 28 ? 1.465 5.024 -12.124 1.00 52.32 28 ILE A CA 12
ATOM 8398 C C . ILE A 1 28 ? 2.718 5.481 -11.386 1.00 3.41 28 ILE A C 12
ATOM 8399 O O . ILE A 1 28 ? 2.657 6.347 -10.514 1.00 31.23 28 ILE A O 12
ATOM 8415 N N . GLY A 1 29 ? 3.856 4.894 -11.743 1.00 45.23 29 GLY A N 12
ATOM 8416 C CA . GLY A 1 29 ? 5.109 5.255 -11.106 1.00 44.22 29 GLY A CA 12
ATOM 8417 C C . GLY A 1 29 ? 5.487 4.303 -9.989 1.00 0.02 29 GLY A C 12
ATOM 8418 O O . GLY A 1 29 ? 6.149 4.695 -9.029 1.00 3.03 29 GLY A O 12
ATOM 8422 N N . GLU A 1 30 ? 5.063 3.049 -10.113 1.00 44.13 30 GLU A N 12
ATOM 8423 C CA . GLU A 1 30 ? 5.360 2.040 -9.104 1.00 33.44 30 GLU A CA 12
ATOM 8424 C C . GLU A 1 30 ? 6.854 1.733 -9.063 1.00 0.22 30 GLU A C 12
ATOM 8425 O O . GLU A 1 30 ? 7.531 2.022 -8.075 1.00 74.52 30 GLU A O 12
ATOM 8437 N N . ILE A 1 31 ? 7.361 1.147 -10.142 1.00 23.22 31 ILE A N 12
ATOM 8438 C CA . ILE A 1 31 ? 8.775 0.802 -10.230 1.00 33.42 31 ILE A CA 12
ATOM 8439 C C . ILE A 1 31 ? 9.487 1.663 -11.267 1.00 24.11 31 ILE A C 12
ATOM 8440 O O . ILE A 1 31 ? 8.924 1.991 -12.311 1.00 52.45 31 ILE A O 12
ATOM 8456 N N . THR A 1 32 ? 10.732 2.025 -10.973 1.00 4.21 32 THR A N 12
ATOM 8457 C CA . THR A 1 32 ? 11.523 2.848 -11.879 1.00 64.45 32 THR A CA 12
ATOM 8458 C C . THR A 1 32 ? 12.470 1.992 -12.714 1.00 13.12 32 THR A C 12
ATOM 8459 O O . THR A 1 32 ? 12.671 0.811 -12.429 1.00 15.22 32 THR A O 12
ATOM 8470 N N . LYS A 1 33 ? 13.050 2.595 -13.746 1.00 22.21 33 LYS A N 12
ATOM 8471 C CA . LYS A 1 33 ? 13.978 1.889 -14.622 1.00 10.12 33 LYS A CA 12
ATOM 8472 C C . LYS A 1 33 ? 15.108 1.253 -13.818 1.00 51.24 33 LYS A C 12
ATOM 8473 O O . LYS A 1 33 ? 15.654 0.222 -14.208 1.00 61.15 33 LYS A O 12
ATOM 8492 N N . GLU A 1 34 ? 15.452 1.875 -12.695 1.00 34.24 34 GLU A N 12
ATOM 8493 C CA . GLU A 1 34 ? 16.516 1.368 -11.837 1.00 23.31 34 GLU A CA 12
ATOM 8494 C C . GLU A 1 34 ? 16.325 -0.119 -11.553 1.00 73.54 34 GLU A C 12
ATOM 8495 O O . GLU A 1 34 ? 17.294 -0.870 -11.430 1.00 11.41 34 GLU A O 12
ATOM 8507 N N . LEU A 1 35 ? 15.068 -0.539 -11.451 1.00 4.11 35 LEU A N 12
ATOM 8508 C CA . LEU A 1 35 ? 14.748 -1.936 -11.181 1.00 60.43 35 LEU A CA 12
ATOM 8509 C C . LEU A 1 35 ? 14.682 -2.739 -12.476 1.00 75.44 35 LEU A C 12
ATOM 8510 O O . LEU A 1 35 ? 15.303 -3.796 -12.597 1.00 10.54 35 LEU A O 12
ATOM 8526 N N . TYR A 1 36 ? 13.926 -2.231 -13.443 1.00 41.14 36 TYR A N 12
ATOM 8527 C CA . TYR A 1 36 ? 13.778 -2.901 -14.730 1.00 43.31 36 TYR A CA 12
ATOM 8528 C C . TYR A 1 36 ? 15.140 -3.258 -15.318 1.00 0.10 36 TYR A C 12
ATOM 8529 O O . TYR A 1 36 ? 15.338 -4.360 -15.830 1.00 35.32 36 TYR A O 12
ATOM 8547 N N . ILE A 1 37 ? 16.076 -2.318 -15.240 1.00 13.22 37 ILE A N 12
ATOM 8548 C CA . ILE A 1 37 ? 17.419 -2.533 -15.762 1.00 45.20 37 ILE A CA 12
ATOM 8549 C C . ILE A 1 37 ? 18.228 -3.440 -14.841 1.00 44.11 37 ILE A C 12
ATOM 8550 O O . ILE A 1 37 ? 18.798 -4.438 -15.281 1.00 51.12 37 ILE A O 12
ATOM 8566 N N . GLU A 1 38 ? 18.273 -3.086 -13.560 1.00 74.14 38 GLU A N 12
ATOM 8567 C CA . GLU A 1 38 ? 19.011 -3.870 -12.577 1.00 43.42 38 GLU A CA 12
ATOM 8568 C C . GLU A 1 38 ? 18.626 -5.344 -12.656 1.00 21.11 38 GLU A C 12
ATOM 8569 O O . GLU A 1 38 ? 19.475 -6.208 -12.879 1.00 21.44 38 GLU A O 12
ATOM 8581 N N . LEU A 1 39 ? 17.341 -5.624 -12.471 1.00 72.21 39 LEU A N 12
ATOM 8582 C CA . LEU A 1 39 ? 16.841 -6.994 -12.520 1.00 65.04 39 LEU A CA 12
ATOM 8583 C C . LEU A 1 39 ? 17.248 -7.675 -13.823 1.00 24.41 39 LEU A C 12
ATOM 8584 O O . LEU A 1 39 ? 17.724 -8.811 -13.819 1.00 1.31 39 LEU A O 12
ATOM 8600 N N . SER A 1 40 ? 17.060 -6.974 -14.936 1.00 11.41 40 SER A N 12
ATOM 8601 C CA . SER A 1 40 ? 17.406 -7.511 -16.246 1.00 71.35 40 SER A CA 12
ATOM 8602 C C . SER A 1 40 ? 18.893 -7.844 -16.322 1.00 10.11 40 SER A C 12
ATOM 8603 O O . SER A 1 40 ? 19.281 -9.012 -16.298 1.00 41.21 40 SER A O 12
ATOM 8611 N N . SER A 1 41 ? 19.721 -6.808 -16.413 1.00 53.10 41 SER A N 12
ATOM 8612 C CA . SER A 1 41 ? 21.165 -6.989 -16.496 1.00 3.30 41 SER A CA 12
ATOM 8613 C C . SER A 1 41 ? 21.537 -7.843 -17.704 1.00 24.42 41 SER A C 12
ATOM 8614 O O . SER A 1 41 ? 22.470 -8.645 -17.647 1.00 43.33 41 SER A O 12
ATOM 8622 N N . ASP A 1 42 ? 20.801 -7.666 -18.795 1.00 70.21 42 ASP A N 12
ATOM 8623 C CA . ASP A 1 42 ? 21.053 -8.420 -20.018 1.00 52.41 42 ASP A CA 12
ATOM 8624 C C . ASP A 1 42 ? 21.831 -7.578 -21.024 1.00 42.34 42 ASP A C 12
ATOM 8625 O O . ASP A 1 42 ? 22.685 -8.090 -21.749 1.00 45.32 42 ASP A O 12
ATOM 8634 N N . LEU A 1 43 ? 21.530 -6.285 -21.064 1.00 51.45 43 LEU A N 12
ATOM 8635 C CA . LEU A 1 43 ? 22.201 -5.371 -21.983 1.00 14.11 43 LEU A CA 12
ATOM 8636 C C . LEU A 1 43 ? 23.131 -4.426 -21.229 1.00 32.12 43 LEU A C 12
ATOM 8637 O O . LEU A 1 43 ? 24.230 -4.121 -21.691 1.00 21.12 43 LEU A O 12
ATOM 8653 N N . MET A 1 1 ? 4.789 -1.345 2.419 1.00 24.00 1 MET A N 13
ATOM 8654 C CA . MET A 1 1 ? 4.513 -2.067 1.182 1.00 4.32 1 MET A CA 13
ATOM 8655 C C . MET A 1 1 ? 4.348 -1.100 0.014 1.00 42.01 1 MET A C 13
ATOM 8656 O O . MET A 1 1 ? 3.346 -0.394 -0.082 1.00 13.50 1 MET A O 13
ATOM 8670 N N . ASN A 1 2 ? 5.339 -1.074 -0.872 1.00 30.23 2 ASN A N 13
ATOM 8671 C CA . ASN A 1 2 ? 5.303 -0.193 -2.033 1.00 61.12 2 ASN A CA 13
ATOM 8672 C C . ASN A 1 2 ? 5.435 -0.992 -3.326 1.00 42.13 2 ASN A C 13
ATOM 8673 O O . ASN A 1 2 ? 4.652 -0.817 -4.260 1.00 70.41 2 ASN A O 13
ATOM 8684 N N . LYS A 1 3 ? 6.431 -1.870 -3.374 1.00 5.23 3 LYS A N 13
ATOM 8685 C CA . LYS A 1 3 ? 6.667 -2.698 -4.550 1.00 72.04 3 LYS A CA 13
ATOM 8686 C C . LYS A 1 3 ? 7.288 -4.035 -4.159 1.00 44.13 3 LYS A C 13
ATOM 8687 O O . LYS A 1 3 ? 8.061 -4.616 -4.920 1.00 60.15 3 LYS A O 13
ATOM 8706 N N . GLU A 1 4 ? 6.945 -4.517 -2.969 1.00 55.20 4 GLU A N 13
ATOM 8707 C CA . GLU A 1 4 ? 7.469 -5.786 -2.479 1.00 3.12 4 GLU A CA 13
ATOM 8708 C C . GLU A 1 4 ? 6.666 -6.958 -3.034 1.00 75.03 4 GLU A C 13
ATOM 8709 O O . GLU A 1 4 ? 7.223 -8.001 -3.376 1.00 63.41 4 GLU A O 13
ATOM 8721 N N . HIS A 1 5 ? 5.351 -6.779 -3.121 1.00 3.41 5 HIS A N 13
ATOM 8722 C CA . HIS A 1 5 ? 4.470 -7.821 -3.635 1.00 14.33 5 HIS A CA 13
ATOM 8723 C C . HIS A 1 5 ? 4.494 -7.849 -5.160 1.00 35.30 5 HIS A C 13
ATOM 8724 O O . HIS A 1 5 ? 4.507 -8.919 -5.770 1.00 11.11 5 HIS A O 13
ATOM 8738 N N . ILE A 1 6 ? 4.498 -6.668 -5.769 1.00 61.40 6 ILE A N 13
ATOM 8739 C CA . ILE A 1 6 ? 4.521 -6.559 -7.222 1.00 73.13 6 ILE A CA 13
ATOM 8740 C C . ILE A 1 6 ? 5.697 -7.328 -7.813 1.00 62.43 6 ILE A C 13
ATOM 8741 O O . ILE A 1 6 ? 5.613 -7.857 -8.923 1.00 22.24 6 ILE A O 13
ATOM 8757 N N . LEU A 1 7 ? 6.793 -7.389 -7.065 1.00 0.11 7 LEU A N 13
ATOM 8758 C CA . LEU A 1 7 ? 7.988 -8.096 -7.513 1.00 53.13 7 LEU A CA 13
ATOM 8759 C C . LEU A 1 7 ? 7.658 -9.535 -7.894 1.00 74.55 7 LEU A C 13
ATOM 8760 O O . LEU A 1 7 ? 8.189 -10.068 -8.868 1.00 44.33 7 LEU A O 13
ATOM 8776 N N . ALA A 1 8 ? 6.775 -10.159 -7.121 1.00 60.42 8 ALA A N 13
ATOM 8777 C CA . ALA A 1 8 ? 6.371 -11.536 -7.380 1.00 54.42 8 ALA A CA 13
ATOM 8778 C C . ALA A 1 8 ? 5.718 -11.667 -8.752 1.00 61.02 8 ALA A C 13
ATOM 8779 O O . ALA A 1 8 ? 5.858 -12.691 -9.420 1.00 23.31 8 ALA A O 13
ATOM 8786 N N . GLN A 1 9 ? 5.005 -10.624 -9.166 1.00 30.45 9 GLN A N 13
ATOM 8787 C CA . GLN A 1 9 ? 4.330 -10.625 -10.458 1.00 31.40 9 GLN A CA 13
ATOM 8788 C C . GLN A 1 9 ? 5.329 -10.820 -11.594 1.00 31.02 9 GLN A C 13
ATOM 8789 O O . GLN A 1 9 ? 5.202 -11.746 -12.395 1.00 21.42 9 GLN A O 13
ATOM 8803 N N . LYS A 1 10 ? 6.323 -9.941 -11.658 1.00 52.40 10 LYS A N 13
ATOM 8804 C CA . LYS A 1 10 ? 7.345 -10.015 -12.695 1.00 22.01 10 LYS A CA 13
ATOM 8805 C C . LYS A 1 10 ? 8.239 -11.234 -12.491 1.00 61.11 10 LYS A C 13
ATOM 8806 O O . LYS A 1 10 ? 9.023 -11.593 -13.369 1.00 74.52 10 LYS A O 13
ATOM 8825 N N . GLU A 1 11 ? 8.114 -11.866 -11.328 1.00 64.12 11 GLU A N 13
ATOM 8826 C CA . GLU A 1 11 ? 8.911 -13.045 -11.011 1.00 64.32 11 GLU A CA 13
ATOM 8827 C C . GLU A 1 11 ? 8.181 -14.321 -11.420 1.00 23.42 11 GLU A C 13
ATOM 8828 O O . GLU A 1 11 ? 8.804 -15.352 -11.675 1.00 24.24 11 GLU A O 13
ATOM 8840 N N . VAL A 1 12 ? 6.856 -14.244 -11.480 1.00 34.44 12 VAL A N 13
ATOM 8841 C CA . VAL A 1 12 ? 6.039 -15.392 -11.857 1.00 44.04 12 VAL A CA 13
ATOM 8842 C C . VAL A 1 12 ? 5.782 -15.413 -13.360 1.00 2.40 12 VAL A C 13
ATOM 8843 O O . VAL A 1 12 ? 4.866 -16.085 -13.835 1.00 53.40 12 VAL A O 13
ATOM 8856 N N . LEU A 1 13 ? 6.597 -14.673 -14.104 1.00 52.30 13 LEU A N 13
ATOM 8857 C CA . LEU A 1 13 ? 6.459 -14.606 -15.555 1.00 15.22 13 LEU A CA 13
ATOM 8858 C C . LEU A 1 13 ? 7.823 -14.652 -16.235 1.00 22.05 13 LEU A C 13
ATOM 8859 O O . LEU A 1 13 ? 8.840 -14.301 -15.635 1.00 42.24 13 LEU A O 13
ATOM 8875 N N . THR A 1 14 ? 7.838 -15.086 -17.491 1.00 44.12 14 THR A N 13
ATOM 8876 C CA . THR A 1 14 ? 9.077 -15.177 -18.253 1.00 63.13 14 THR A CA 13
ATOM 8877 C C . THR A 1 14 ? 9.854 -13.866 -18.199 1.00 72.42 14 THR A C 13
ATOM 8878 O O . THR A 1 14 ? 9.316 -12.812 -17.861 1.00 51.24 14 THR A O 13
ATOM 8889 N N . PRO A 1 15 ? 11.149 -13.931 -18.540 1.00 45.11 15 PRO A N 13
ATOM 8890 C CA . PRO A 1 15 ? 12.028 -12.757 -18.539 1.00 74.03 15 PRO A CA 13
ATOM 8891 C C . PRO A 1 15 ? 11.682 -11.774 -19.653 1.00 24.11 15 PRO A C 13
ATOM 8892 O O . PRO A 1 15 ? 11.894 -10.569 -19.517 1.00 11.31 15 PRO A O 13
ATOM 8903 N N . ILE A 1 16 ? 11.150 -12.296 -20.753 1.00 22.33 16 ILE A N 13
ATOM 8904 C CA . ILE A 1 16 ? 10.775 -11.464 -21.889 1.00 14.35 16 ILE A CA 13
ATOM 8905 C C . ILE A 1 16 ? 9.514 -10.660 -21.588 1.00 3.53 16 ILE A C 13
ATOM 8906 O O . ILE A 1 16 ? 9.363 -9.529 -22.050 1.00 72.53 16 ILE A O 13
ATOM 8922 N N . GLU A 1 17 ? 8.614 -11.250 -20.808 1.00 71.22 17 GLU A N 13
ATOM 8923 C CA . GLU A 1 17 ? 7.367 -10.587 -20.445 1.00 31.52 17 GLU A CA 13
ATOM 8924 C C . GLU A 1 17 ? 7.601 -9.551 -19.349 1.00 73.23 17 GLU A C 13
ATOM 8925 O O . GLU A 1 17 ? 6.981 -8.488 -19.343 1.00 55.53 17 GLU A O 13
ATOM 8937 N N . TYR A 1 18 ? 8.499 -9.870 -18.424 1.00 12.21 18 TYR A N 13
ATOM 8938 C CA . TYR A 1 18 ? 8.813 -8.969 -17.321 1.00 50.25 18 TYR A CA 13
ATOM 8939 C C . TYR A 1 18 ? 9.257 -7.605 -17.842 1.00 34.00 18 TYR A C 13
ATOM 8940 O O . TYR A 1 18 ? 8.917 -6.570 -17.269 1.00 62.22 18 TYR A O 13
ATOM 8958 N N . GLU A 1 19 ? 10.017 -7.614 -18.932 1.00 50.24 19 GLU A N 13
ATOM 8959 C CA . GLU A 1 19 ? 10.508 -6.378 -19.531 1.00 15.23 19 GLU A CA 13
ATOM 8960 C C . GLU A 1 19 ? 9.351 -5.446 -19.880 1.00 53.11 19 GLU A C 13
ATOM 8961 O O . GLU A 1 19 ? 9.466 -4.225 -19.767 1.00 64.15 19 GLU A O 13
ATOM 8973 N N . HIS A 1 20 ? 8.235 -6.031 -20.305 1.00 42.43 20 HIS A N 13
ATOM 8974 C CA . HIS A 1 20 ? 7.056 -5.253 -20.672 1.00 25.54 20 HIS A CA 13
ATOM 8975 C C . HIS A 1 20 ? 6.185 -4.980 -19.450 1.00 33.13 20 HIS A C 13
ATOM 8976 O O . HIS A 1 20 ? 5.338 -4.087 -19.466 1.00 52.54 20 HIS A O 13
ATOM 8990 N N . TYR A 1 21 ? 6.397 -5.755 -18.392 1.00 64.11 21 TYR A N 13
ATOM 8991 C CA . TYR A 1 21 ? 5.629 -5.599 -17.163 1.00 11.41 21 TYR A CA 13
ATOM 8992 C C . TYR A 1 21 ? 5.904 -4.244 -16.517 1.00 25.21 21 TYR A C 13
ATOM 8993 O O . TYR A 1 21 ? 5.042 -3.675 -15.848 1.00 30.45 21 TYR A O 13
ATOM 9011 N N . VAL A 1 22 ? 7.114 -3.733 -16.723 1.00 51.43 22 VAL A N 13
ATOM 9012 C CA . VAL A 1 22 ? 7.505 -2.444 -16.163 1.00 73.35 22 VAL A CA 13
ATOM 9013 C C . VAL A 1 22 ? 7.027 -1.295 -17.044 1.00 1.12 22 VAL A C 13
ATOM 9014 O O . VAL A 1 22 ? 6.898 -0.159 -16.586 1.00 20.31 22 VAL A O 13
ATOM 9027 N N . LYS A 1 23 ? 6.765 -1.597 -18.311 1.00 0.11 23 LYS A N 13
ATOM 9028 C CA . LYS A 1 23 ? 6.299 -0.590 -19.257 1.00 63.23 23 LYS A CA 13
ATOM 9029 C C . LYS A 1 23 ? 4.955 -0.016 -18.823 1.00 11.43 23 LYS A C 13
ATOM 9030 O O . LYS A 1 23 ? 4.715 1.186 -18.942 1.00 15.45 23 LYS A O 13
ATOM 9049 N N . HIS A 1 24 ? 4.082 -0.881 -18.318 1.00 32.34 24 HIS A N 13
ATOM 9050 C CA . HIS A 1 24 ? 2.762 -0.459 -17.863 1.00 52.31 24 HIS A CA 13
ATOM 9051 C C . HIS A 1 24 ? 2.860 0.312 -16.550 1.00 43.11 24 HIS A C 13
ATOM 9052 O O . HIS A 1 24 ? 2.110 1.261 -16.317 1.00 33.50 24 HIS A O 13
ATOM 9066 N N . LEU A 1 25 ? 3.789 -0.101 -15.695 1.00 63.43 25 LEU A N 13
ATOM 9067 C CA . LEU A 1 25 ? 3.986 0.550 -14.405 1.00 32.32 25 LEU A CA 13
ATOM 9068 C C . LEU A 1 25 ? 4.150 2.057 -14.575 1.00 22.45 25 LEU A C 13
ATOM 9069 O O . LEU A 1 25 ? 3.532 2.844 -13.858 1.00 33.22 25 LEU A O 13
ATOM 9085 N N . PHE A 1 26 ? 4.986 2.452 -15.529 1.00 22.41 26 PHE A N 13
ATOM 9086 C CA . PHE A 1 26 ? 5.231 3.864 -15.794 1.00 41.52 26 PHE A CA 13
ATOM 9087 C C . PHE A 1 26 ? 3.919 4.642 -15.856 1.00 24.42 26 PHE A C 13
ATOM 9088 O O . PHE A 1 26 ? 3.861 5.813 -15.480 1.00 71.42 26 PHE A O 13
ATOM 9105 N N . ASP A 1 27 ? 2.870 3.982 -16.333 1.00 33.44 27 ASP A N 13
ATOM 9106 C CA . ASP A 1 27 ? 1.558 4.609 -16.444 1.00 10.04 27 ASP A CA 13
ATOM 9107 C C . ASP A 1 27 ? 1.172 5.296 -15.137 1.00 72.33 27 ASP A C 13
ATOM 9108 O O . ASP A 1 27 ? 0.779 6.463 -15.131 1.00 25.12 27 ASP A O 13
ATOM 9117 N N . ILE A 1 28 ? 1.285 4.564 -14.034 1.00 75.32 28 ILE A N 13
ATOM 9118 C CA . ILE A 1 28 ? 0.947 5.103 -12.723 1.00 21.54 28 ILE A CA 13
ATOM 9119 C C . ILE A 1 28 ? 2.194 5.587 -11.990 1.00 53.42 28 ILE A C 13
ATOM 9120 O O . ILE A 1 28 ? 2.125 6.487 -11.154 1.00 52.43 28 ILE A O 13
ATOM 9136 N N . GLY A 1 29 ? 3.335 4.985 -12.312 1.00 35.22 29 GLY A N 13
ATOM 9137 C CA . GLY A 1 29 ? 4.581 5.369 -11.677 1.00 4.53 29 GLY A CA 13
ATOM 9138 C C . GLY A 1 29 ? 4.945 4.464 -10.517 1.00 32.13 29 GLY A C 13
ATOM 9139 O O . GLY A 1 29 ? 5.603 4.893 -9.570 1.00 31.45 29 GLY A O 13
ATOM 9143 N N . GLU A 1 30 ? 4.514 3.208 -10.590 1.00 53.53 30 GLU A N 13
ATOM 9144 C CA . GLU A 1 30 ? 4.796 2.241 -9.536 1.00 41.51 30 GLU A CA 13
ATOM 9145 C C . GLU A 1 30 ? 6.292 1.950 -9.451 1.00 53.34 30 GLU A C 13
ATOM 9146 O O . GLU A 1 30 ? 6.933 2.232 -8.439 1.00 30.35 30 GLU A O 13
ATOM 9158 N N . ILE A 1 31 ? 6.840 1.385 -10.521 1.00 72.35 31 ILE A N 13
ATOM 9159 C CA . ILE A 1 31 ? 8.259 1.056 -10.569 1.00 20.24 31 ILE A CA 13
ATOM 9160 C C . ILE A 1 31 ? 8.997 1.947 -11.561 1.00 43.42 31 ILE A C 13
ATOM 9161 O O . ILE A 1 31 ? 8.482 2.261 -12.635 1.00 33.02 31 ILE A O 13
ATOM 9177 N N . THR A 1 32 ? 10.210 2.352 -11.196 1.00 51.54 32 THR A N 13
ATOM 9178 C CA . THR A 1 32 ? 11.020 3.207 -12.054 1.00 44.44 32 THR A CA 13
ATOM 9179 C C . THR A 1 32 ? 11.867 2.379 -13.014 1.00 54.13 32 THR A C 13
ATOM 9180 O O . THR A 1 32 ? 12.009 1.168 -12.846 1.00 24.20 32 THR A O 13
ATOM 9191 N N . LYS A 1 33 ? 12.427 3.039 -14.022 1.00 3.31 33 LYS A N 13
ATOM 9192 C CA . LYS A 1 33 ? 13.262 2.365 -15.009 1.00 21.21 33 LYS A CA 13
ATOM 9193 C C . LYS A 1 33 ? 14.472 1.715 -14.345 1.00 42.24 33 LYS A C 13
ATOM 9194 O O . LYS A 1 33 ? 14.961 0.682 -14.802 1.00 13.24 33 LYS A O 13
ATOM 9213 N N . GLU A 1 34 ? 14.949 2.327 -13.266 1.00 2.20 34 GLU A N 13
ATOM 9214 C CA . GLU A 1 34 ? 16.102 1.807 -12.540 1.00 71.33 34 GLU A CA 13
ATOM 9215 C C . GLU A 1 34 ? 15.924 0.323 -12.229 1.00 44.31 34 GLU A C 13
ATOM 9216 O O . GLU A 1 34 ? 16.887 -0.445 -12.243 1.00 31.24 34 GLU A O 13
ATOM 9228 N N . LEU A 1 35 ? 14.688 -0.072 -11.949 1.00 34.25 35 LEU A N 13
ATOM 9229 C CA . LEU A 1 35 ? 14.382 -1.463 -11.633 1.00 62.41 35 LEU A CA 13
ATOM 9230 C C . LEU A 1 35 ? 14.329 -2.310 -12.901 1.00 22.13 35 LEU A C 13
ATOM 9231 O O . LEU A 1 35 ? 14.861 -3.420 -12.941 1.00 5.30 35 LEU A O 13
ATOM 9247 N N . TYR A 1 36 ? 13.686 -1.779 -13.934 1.00 51.22 36 TYR A N 13
ATOM 9248 C CA . TYR A 1 36 ? 13.563 -2.486 -15.204 1.00 2.44 36 TYR A CA 13
ATOM 9249 C C . TYR A 1 36 ? 14.936 -2.759 -15.810 1.00 3.11 36 TYR A C 13
ATOM 9250 O O . TYR A 1 36 ? 15.163 -3.808 -16.413 1.00 72.04 36 TYR A O 13
ATOM 9268 N N . ILE A 1 37 ? 15.849 -1.808 -15.644 1.00 11.51 37 ILE A N 13
ATOM 9269 C CA . ILE A 1 37 ? 17.200 -1.945 -16.173 1.00 22.44 37 ILE A CA 13
ATOM 9270 C C . ILE A 1 37 ? 18.067 -2.797 -15.251 1.00 72.33 37 ILE A C 13
ATOM 9271 O O . ILE A 1 37 ? 18.885 -3.592 -15.713 1.00 1.30 37 ILE A O 13
ATOM 9287 N N . GLU A 1 38 ? 17.879 -2.627 -13.946 1.00 41.43 38 GLU A N 13
ATOM 9288 C CA . GLU A 1 38 ? 18.644 -3.381 -12.960 1.00 75.22 38 GLU A CA 13
ATOM 9289 C C . GLU A 1 38 ? 18.273 -4.861 -13.001 1.00 62.00 38 GLU A C 13
ATOM 9290 O O . GLU A 1 38 ? 19.128 -5.721 -13.221 1.00 15.31 38 GLU A O 13
ATOM 9302 N N . LEU A 1 39 ? 16.995 -5.151 -12.787 1.00 54.21 39 LEU A N 13
ATOM 9303 C CA . LEU A 1 39 ? 16.510 -6.527 -12.799 1.00 15.44 39 LEU A CA 13
ATOM 9304 C C . LEU A 1 39 ? 16.890 -7.227 -14.099 1.00 74.12 39 LEU A C 13
ATOM 9305 O O . LEU A 1 39 ? 17.190 -8.421 -14.108 1.00 42.31 39 LEU A O 13
ATOM 9321 N N . SER A 1 40 ? 16.876 -6.476 -15.196 1.00 31.02 40 SER A N 13
ATOM 9322 C CA . SER A 1 40 ? 17.218 -7.025 -16.503 1.00 33.13 40 SER A CA 13
ATOM 9323 C C . SER A 1 40 ? 18.713 -6.890 -16.775 1.00 32.04 40 SER A C 13
ATOM 9324 O O . SER A 1 40 ? 19.152 -5.951 -17.438 1.00 51.13 40 SER A O 13
ATOM 9332 N N . SER A 1 41 ? 19.490 -7.836 -16.256 1.00 51.35 41 SER A N 13
ATOM 9333 C CA . SER A 1 41 ? 20.937 -7.821 -16.439 1.00 74.53 41 SER A CA 13
ATOM 9334 C C . SER A 1 41 ? 21.357 -8.811 -17.522 1.00 21.03 41 SER A C 13
ATOM 9335 O O . SER A 1 41 ? 22.136 -9.730 -17.269 1.00 62.31 41 SER A O 13
ATOM 9343 N N . ASP A 1 42 ? 20.836 -8.616 -18.728 1.00 13.43 42 ASP A N 13
ATOM 9344 C CA . ASP A 1 42 ? 21.157 -9.489 -19.850 1.00 72.33 42 ASP A CA 13
ATOM 9345 C C . ASP A 1 42 ? 21.845 -8.709 -20.966 1.00 74.35 42 ASP A C 13
ATOM 9346 O O . ASP A 1 42 ? 21.261 -7.796 -21.551 1.00 12.41 42 ASP A O 13
ATOM 9355 N N . LEU A 1 43 ? 23.088 -9.075 -21.257 1.00 4.22 43 LEU A N 13
ATOM 9356 C CA . LEU A 1 43 ? 23.857 -8.409 -22.303 1.00 1.24 43 LEU A CA 13
ATOM 9357 C C . LEU A 1 43 ? 24.639 -9.422 -23.133 1.00 14.11 43 LEU A C 13
ATOM 9358 O O . LEU A 1 43 ? 24.073 -10.116 -23.977 1.00 32.41 43 LEU A O 13
ATOM 9374 N N . MET A 1 1 ? -0.827 -0.456 -1.237 1.00 0.11 1 MET A N 14
ATOM 9375 C CA . MET A 1 1 ? 0.391 -0.161 -1.982 1.00 42.13 1 MET A CA 14
ATOM 9376 C C . MET A 1 1 ? 1.231 -1.420 -2.173 1.00 34.24 1 MET A C 14
ATOM 9377 O O . MET A 1 1 ? 1.208 -2.324 -1.338 1.00 42.13 1 MET A O 14
ATOM 9391 N N . ASN A 1 2 ? 1.970 -1.472 -3.276 1.00 73.30 2 ASN A N 14
ATOM 9392 C CA . ASN A 1 2 ? 2.816 -2.622 -3.576 1.00 13.23 2 ASN A CA 14
ATOM 9393 C C . ASN A 1 2 ? 4.142 -2.177 -4.186 1.00 35.22 2 ASN A C 14
ATOM 9394 O O . ASN A 1 2 ? 4.212 -1.155 -4.868 1.00 2.42 2 ASN A O 14
ATOM 9405 N N . LYS A 1 3 ? 5.191 -2.953 -3.936 1.00 50.11 3 LYS A N 14
ATOM 9406 C CA . LYS A 1 3 ? 6.515 -2.642 -4.461 1.00 41.14 3 LYS A CA 14
ATOM 9407 C C . LYS A 1 3 ? 7.457 -3.831 -4.302 1.00 32.21 3 LYS A C 14
ATOM 9408 O O . LYS A 1 3 ? 8.197 -4.176 -5.223 1.00 13.32 3 LYS A O 14
ATOM 9427 N N . GLU A 1 4 ? 7.422 -4.455 -3.128 1.00 41.33 4 GLU A N 14
ATOM 9428 C CA . GLU A 1 4 ? 8.273 -5.606 -2.850 1.00 52.03 4 GLU A CA 14
ATOM 9429 C C . GLU A 1 4 ? 7.655 -6.886 -3.406 1.00 41.24 4 GLU A C 14
ATOM 9430 O O . GLU A 1 4 ? 8.358 -7.753 -3.925 1.00 64.34 4 GLU A O 14
ATOM 9442 N N . HIS A 1 5 ? 6.335 -6.997 -3.293 1.00 42.55 5 HIS A N 14
ATOM 9443 C CA . HIS A 1 5 ? 5.622 -8.170 -3.785 1.00 33.04 5 HIS A CA 14
ATOM 9444 C C . HIS A 1 5 ? 5.439 -8.101 -5.298 1.00 1.12 5 HIS A C 14
ATOM 9445 O O . HIS A 1 5 ? 5.595 -9.102 -5.998 1.00 21.14 5 HIS A O 14
ATOM 9459 N N . ILE A 1 6 ? 5.107 -6.914 -5.795 1.00 64.43 6 ILE A N 14
ATOM 9460 C CA . ILE A 1 6 ? 4.904 -6.716 -7.225 1.00 2.31 6 ILE A CA 14
ATOM 9461 C C . ILE A 1 6 ? 6.126 -7.162 -8.021 1.00 53.01 6 ILE A C 14
ATOM 9462 O O . ILE A 1 6 ? 6.003 -7.658 -9.142 1.00 32.11 6 ILE A O 14
ATOM 9478 N N . LEU A 1 7 ? 7.304 -6.984 -7.435 1.00 24.23 7 LEU A N 14
ATOM 9479 C CA . LEU A 1 7 ? 8.550 -7.370 -8.088 1.00 61.43 7 LEU A CA 14
ATOM 9480 C C . LEU A 1 7 ? 8.622 -8.883 -8.274 1.00 15.30 7 LEU A C 14
ATOM 9481 O O . LEU A 1 7 ? 9.043 -9.370 -9.323 1.00 14.04 7 LEU A O 14
ATOM 9497 N N . ALA A 1 8 ? 8.205 -9.620 -7.250 1.00 2.25 8 ALA A N 14
ATOM 9498 C CA . ALA A 1 8 ? 8.218 -11.076 -7.301 1.00 71.44 8 ALA A CA 14
ATOM 9499 C C . ALA A 1 8 ? 7.532 -11.587 -8.564 1.00 53.20 8 ALA A C 14
ATOM 9500 O O . ALA A 1 8 ? 7.905 -12.627 -9.106 1.00 51.43 8 ALA A O 14
ATOM 9507 N N . GLN A 1 9 ? 6.527 -10.849 -9.026 1.00 3.24 9 GLN A N 14
ATOM 9508 C CA . GLN A 1 9 ? 5.789 -11.229 -10.224 1.00 13.20 9 GLN A CA 14
ATOM 9509 C C . GLN A 1 9 ? 6.731 -11.411 -11.409 1.00 52.54 9 GLN A C 14
ATOM 9510 O O . GLN A 1 9 ? 6.791 -12.484 -12.010 1.00 11.31 9 GLN A O 14
ATOM 9524 N N . LYS A 1 10 ? 7.465 -10.355 -11.742 1.00 45.42 10 LYS A N 14
ATOM 9525 C CA . LYS A 1 10 ? 8.406 -10.396 -12.855 1.00 62.54 10 LYS A CA 14
ATOM 9526 C C . LYS A 1 10 ? 9.476 -11.459 -12.624 1.00 1.31 10 LYS A C 14
ATOM 9527 O O . LYS A 1 10 ? 10.150 -11.887 -13.560 1.00 4.21 10 LYS A O 14
ATOM 9546 N N . GLU A 1 11 ? 9.624 -11.880 -11.372 1.00 4.02 11 GLU A N 14
ATOM 9547 C CA . GLU A 1 11 ? 10.612 -12.893 -11.019 1.00 43.13 11 GLU A CA 14
ATOM 9548 C C . GLU A 1 11 ? 10.193 -14.265 -11.538 1.00 64.44 11 GLU A C 14
ATOM 9549 O O . GLU A 1 11 ? 11.028 -15.148 -11.735 1.00 62.53 11 GLU A O 14
ATOM 9561 N N . VAL A 1 12 ? 8.894 -14.437 -11.758 1.00 34.24 12 VAL A N 14
ATOM 9562 C CA . VAL A 1 12 ? 8.362 -15.701 -12.254 1.00 65.01 12 VAL A CA 14
ATOM 9563 C C . VAL A 1 12 ? 7.815 -15.549 -13.669 1.00 22.21 12 VAL A C 14
ATOM 9564 O O . VAL A 1 12 ? 7.978 -16.436 -14.508 1.00 20.20 12 VAL A O 14
ATOM 9577 N N . LEU A 1 13 ? 7.166 -14.420 -13.928 1.00 12.32 13 LEU A N 14
ATOM 9578 C CA . LEU A 1 13 ? 6.594 -14.150 -15.243 1.00 31.14 13 LEU A CA 14
ATOM 9579 C C . LEU A 1 13 ? 7.624 -14.385 -16.343 1.00 33.30 13 LEU A C 14
ATOM 9580 O O . LEU A 1 13 ? 8.829 -14.381 -16.092 1.00 23.41 13 LEU A O 14
ATOM 9596 N N . THR A 1 14 ? 7.141 -14.588 -17.565 1.00 33.11 14 THR A N 14
ATOM 9597 C CA . THR A 1 14 ? 8.018 -14.824 -18.704 1.00 44.23 14 THR A CA 14
ATOM 9598 C C . THR A 1 14 ? 8.967 -13.650 -18.920 1.00 14.21 14 THR A C 14
ATOM 9599 O O . THR A 1 14 ? 8.751 -12.546 -18.418 1.00 61.33 14 THR A O 14
ATOM 9610 N N . PRO A 1 15 ? 10.042 -13.890 -19.684 1.00 43.35 15 PRO A N 14
ATOM 9611 C CA . PRO A 1 15 ? 11.045 -12.863 -19.985 1.00 33.10 15 PRO A CA 14
ATOM 9612 C C . PRO A 1 15 ? 10.505 -11.780 -20.913 1.00 20.02 15 PRO A C 14
ATOM 9613 O O . PRO A 1 15 ? 10.961 -10.637 -20.878 1.00 52.42 15 PRO A O 14
ATOM 9624 N N . ILE A 1 16 ? 9.532 -12.147 -21.740 1.00 64.03 16 ILE A N 14
ATOM 9625 C CA . ILE A 1 16 ? 8.930 -11.205 -22.676 1.00 23.40 16 ILE A CA 14
ATOM 9626 C C . ILE A 1 16 ? 7.879 -10.343 -21.987 1.00 55.41 16 ILE A C 14
ATOM 9627 O O . ILE A 1 16 ? 7.690 -9.178 -22.338 1.00 61.54 16 ILE A O 14
ATOM 9643 N N . GLU A 1 17 ? 7.197 -10.922 -21.003 1.00 45.22 17 GLU A N 14
ATOM 9644 C CA . GLU A 1 17 ? 6.165 -10.204 -20.264 1.00 61.53 17 GLU A CA 14
ATOM 9645 C C . GLU A 1 17 ? 6.783 -9.326 -19.180 1.00 60.12 17 GLU A C 14
ATOM 9646 O O . GLU A 1 17 ? 6.275 -8.247 -18.876 1.00 52.31 17 GLU A O 14
ATOM 9658 N N . TYR A 1 18 ? 7.882 -9.797 -18.601 1.00 14.13 18 TYR A N 14
ATOM 9659 C CA . TYR A 1 18 ? 8.568 -9.057 -17.548 1.00 52.24 18 TYR A CA 14
ATOM 9660 C C . TYR A 1 18 ? 9.041 -7.699 -18.057 1.00 42.34 18 TYR A C 14
ATOM 9661 O O . TYR A 1 18 ? 9.076 -6.722 -17.310 1.00 14.20 18 TYR A O 14
ATOM 9679 N N . GLU A 1 19 ? 9.404 -7.647 -19.335 1.00 45.41 19 GLU A N 14
ATOM 9680 C CA . GLU A 1 19 ? 9.876 -6.409 -19.945 1.00 0.23 19 GLU A CA 14
ATOM 9681 C C . GLU A 1 19 ? 8.781 -5.346 -19.935 1.00 60.01 19 GLU A C 14
ATOM 9682 O O . GLU A 1 19 ? 9.045 -4.169 -19.689 1.00 41.42 19 GLU A O 14
ATOM 9694 N N . HIS A 1 20 ? 7.550 -5.770 -20.205 1.00 65.12 20 HIS A N 14
ATOM 9695 C CA . HIS A 1 20 ? 6.414 -4.856 -20.228 1.00 4.40 20 HIS A CA 14
ATOM 9696 C C . HIS A 1 20 ? 5.802 -4.715 -18.838 1.00 3.15 20 HIS A C 14
ATOM 9697 O O . HIS A 1 20 ? 5.086 -3.754 -18.558 1.00 54.54 20 HIS A O 14
ATOM 9711 N N . TYR A 1 21 ? 6.089 -5.679 -17.970 1.00 70.21 21 TYR A N 14
ATOM 9712 C CA . TYR A 1 21 ? 5.564 -5.664 -16.610 1.00 21.42 21 TYR A CA 14
ATOM 9713 C C . TYR A 1 21 ? 5.831 -4.321 -15.937 1.00 61.25 21 TYR A C 14
ATOM 9714 O O . TYR A 1 21 ? 5.044 -3.860 -15.110 1.00 63.33 21 TYR A O 14
ATOM 9732 N N . VAL A 1 22 ? 6.947 -3.697 -16.300 1.00 24.03 22 VAL A N 14
ATOM 9733 C CA . VAL A 1 22 ? 7.319 -2.406 -15.734 1.00 43.41 22 VAL A CA 14
ATOM 9734 C C . VAL A 1 22 ? 6.821 -1.259 -16.607 1.00 32.41 22 VAL A C 14
ATOM 9735 O O . VAL A 1 22 ? 6.668 -0.130 -16.141 1.00 21.12 22 VAL A O 14
ATOM 9748 N N . LYS A 1 23 ? 6.568 -1.557 -17.877 1.00 12.11 23 LYS A N 14
ATOM 9749 C CA . LYS A 1 23 ? 6.084 -0.553 -18.817 1.00 3.41 23 LYS A CA 14
ATOM 9750 C C . LYS A 1 23 ? 4.799 0.093 -18.310 1.00 35.30 23 LYS A C 14
ATOM 9751 O O . LYS A 1 23 ? 4.627 1.309 -18.396 1.00 53.13 23 LYS A O 14
ATOM 9770 N N . HIS A 1 24 ? 3.898 -0.729 -17.780 1.00 22.21 24 HIS A N 14
ATOM 9771 C CA . HIS A 1 24 ? 2.628 -0.237 -17.257 1.00 25.51 24 HIS A CA 14
ATOM 9772 C C . HIS A 1 24 ? 2.835 0.509 -15.942 1.00 71.13 24 HIS A C 14
ATOM 9773 O O . HIS A 1 24 ? 2.161 1.503 -15.668 1.00 72.30 24 HIS A O 14
ATOM 9787 N N . LEU A 1 25 ? 3.770 0.024 -15.133 1.00 35.44 25 LEU A N 14
ATOM 9788 C CA . LEU A 1 25 ? 4.064 0.644 -13.846 1.00 5.32 25 LEU A CA 14
ATOM 9789 C C . LEU A 1 25 ? 4.301 2.143 -14.005 1.00 71.34 25 LEU A C 14
ATOM 9790 O O . LEU A 1 25 ? 3.790 2.949 -13.227 1.00 62.24 25 LEU A O 14
ATOM 9806 N N . PHE A 1 26 ? 5.077 2.509 -15.020 1.00 53.22 26 PHE A N 14
ATOM 9807 C CA . PHE A 1 26 ? 5.380 3.911 -15.283 1.00 50.22 26 PHE A CA 14
ATOM 9808 C C . PHE A 1 26 ? 4.113 4.760 -15.232 1.00 43.51 26 PHE A C 14
ATOM 9809 O O . PHE A 1 26 ? 4.150 5.927 -14.840 1.00 24.24 26 PHE A O 14
ATOM 9826 N N . ASP A 1 27 ? 2.994 4.167 -15.632 1.00 41.10 27 ASP A N 14
ATOM 9827 C CA . ASP A 1 27 ? 1.715 4.868 -15.632 1.00 21.21 27 ASP A CA 14
ATOM 9828 C C . ASP A 1 27 ? 1.471 5.554 -14.291 1.00 64.23 27 ASP A C 14
ATOM 9829 O O . ASP A 1 27 ? 1.149 6.741 -14.240 1.00 43.22 27 ASP A O 14
ATOM 9838 N N . ILE A 1 28 ? 1.626 4.798 -13.209 1.00 43.42 28 ILE A N 14
ATOM 9839 C CA . ILE A 1 28 ? 1.423 5.334 -11.869 1.00 20.01 28 ILE A CA 14
ATOM 9840 C C . ILE A 1 28 ? 2.748 5.740 -11.232 1.00 70.42 28 ILE A C 14
ATOM 9841 O O . ILE A 1 28 ? 2.794 6.625 -10.380 1.00 14.34 28 ILE A O 14
ATOM 9857 N N . GLY A 1 29 ? 3.826 5.086 -11.654 1.00 60.43 29 GLY A N 14
ATOM 9858 C CA . GLY A 1 29 ? 5.138 5.393 -11.116 1.00 42.21 29 GLY A CA 14
ATOM 9859 C C . GLY A 1 29 ? 5.520 4.484 -9.965 1.00 4.10 29 GLY A C 14
ATOM 9860 O O . GLY A 1 29 ? 6.268 4.883 -9.073 1.00 12.42 29 GLY A O 14
ATOM 9864 N N . GLU A 1 30 ? 5.005 3.259 -9.984 1.00 60.21 30 GLU A N 14
ATOM 9865 C CA . GLU A 1 30 ? 5.295 2.292 -8.932 1.00 4.12 30 GLU A CA 14
ATOM 9866 C C . GLU A 1 30 ? 6.789 1.985 -8.873 1.00 30.44 30 GLU A C 14
ATOM 9867 O O . GLU A 1 30 ? 7.459 2.298 -7.888 1.00 43.34 30 GLU A O 14
ATOM 9879 N N . ILE A 1 31 ? 7.303 1.369 -9.932 1.00 34.30 31 ILE A N 14
ATOM 9880 C CA . ILE A 1 31 ? 8.716 1.019 -10.001 1.00 51.20 31 ILE A CA 14
ATOM 9881 C C . ILE A 1 31 ? 9.439 1.856 -11.051 1.00 75.02 31 ILE A C 14
ATOM 9882 O O . ILE A 1 31 ? 8.900 2.126 -12.125 1.00 55.41 31 ILE A O 14
ATOM 9898 N N . THR A 1 32 ? 10.664 2.263 -10.735 1.00 41.03 32 THR A N 14
ATOM 9899 C CA . THR A 1 32 ? 11.462 3.068 -11.651 1.00 51.41 32 THR A CA 14
ATOM 9900 C C . THR A 1 32 ? 12.095 2.204 -12.735 1.00 23.41 32 THR A C 14
ATOM 9901 O O . THR A 1 32 ? 12.401 1.032 -12.510 1.00 3.44 32 THR A O 14
ATOM 9912 N N . LYS A 1 33 ? 12.291 2.787 -13.912 1.00 54.43 33 LYS A N 14
ATOM 9913 C CA . LYS A 1 33 ? 12.890 2.071 -15.032 1.00 51.21 33 LYS A CA 14
ATOM 9914 C C . LYS A 1 33 ? 14.192 1.397 -14.612 1.00 70.41 33 LYS A C 14
ATOM 9915 O O . LYS A 1 33 ? 14.530 0.320 -15.104 1.00 10.52 33 LYS A O 14
ATOM 9934 N N . GLU A 1 34 ? 14.917 2.036 -13.700 1.00 1.13 34 GLU A N 14
ATOM 9935 C CA . GLU A 1 34 ? 16.182 1.496 -13.214 1.00 75.11 34 GLU A CA 14
ATOM 9936 C C . GLU A 1 34 ? 16.034 0.026 -12.833 1.00 25.32 34 GLU A C 14
ATOM 9937 O O . GLU A 1 34 ? 16.954 -0.772 -13.024 1.00 15.14 34 GLU A O 14
ATOM 9949 N N . LEU A 1 35 ? 14.873 -0.326 -12.292 1.00 51.24 35 LEU A N 14
ATOM 9950 C CA . LEU A 1 35 ? 14.604 -1.700 -11.883 1.00 41.01 35 LEU A CA 14
ATOM 9951 C C . LEU A 1 35 ? 14.370 -2.594 -13.097 1.00 4.22 35 LEU A C 14
ATOM 9952 O O . LEU A 1 35 ? 14.840 -3.731 -13.143 1.00 31.15 35 LEU A O 14
ATOM 9968 N N . TYR A 1 36 ? 13.644 -2.071 -14.078 1.00 70.45 36 TYR A N 14
ATOM 9969 C CA . TYR A 1 36 ? 13.348 -2.822 -15.293 1.00 12.01 36 TYR A CA 14
ATOM 9970 C C . TYR A 1 36 ? 14.628 -3.353 -15.931 1.00 33.32 36 TYR A C 14
ATOM 9971 O O . TYR A 1 36 ? 14.669 -4.483 -16.418 1.00 75.43 36 TYR A O 14
ATOM 9989 N N . ILE A 1 37 ? 15.671 -2.530 -15.923 1.00 33.23 37 ILE A N 14
ATOM 9990 C CA . ILE A 1 37 ? 16.953 -2.917 -16.498 1.00 52.23 37 ILE A CA 14
ATOM 9991 C C . ILE A 1 37 ? 17.803 -3.677 -15.486 1.00 3.51 37 ILE A C 14
ATOM 9992 O O . ILE A 1 37 ? 18.442 -4.673 -15.822 1.00 21.14 37 ILE A O 14
ATOM 10008 N N . GLU A 1 38 ? 17.804 -3.199 -14.245 1.00 64.12 38 GLU A N 14
ATOM 10009 C CA . GLU A 1 38 ? 18.576 -3.835 -13.184 1.00 12.35 38 GLU A CA 14
ATOM 10010 C C . GLU A 1 38 ? 18.266 -5.327 -13.105 1.00 4.11 38 GLU A C 14
ATOM 10011 O O . GLU A 1 38 ? 19.161 -6.165 -13.222 1.00 63.22 38 GLU A O 14
ATOM 10023 N N . LEU A 1 39 ? 16.994 -5.651 -12.905 1.00 71.40 39 LEU A N 14
ATOM 10024 C CA . LEU A 1 39 ? 16.565 -7.042 -12.810 1.00 32.41 39 LEU A CA 14
ATOM 10025 C C . LEU A 1 39 ? 17.032 -7.841 -14.023 1.00 1.42 39 LEU A C 14
ATOM 10026 O O . LEU A 1 39 ? 17.383 -9.015 -13.908 1.00 0.20 39 LEU A O 14
ATOM 10042 N N . SER A 1 40 ? 17.036 -7.194 -15.184 1.00 73.43 40 SER A N 14
ATOM 10043 C CA . SER A 1 40 ? 17.459 -7.844 -16.419 1.00 74.43 40 SER A CA 14
ATOM 10044 C C . SER A 1 40 ? 18.827 -8.497 -16.249 1.00 1.03 40 SER A C 14
ATOM 10045 O O . SER A 1 40 ? 18.969 -9.712 -16.388 1.00 4.34 40 SER A O 14
ATOM 10053 N N . SER A 1 41 ? 19.832 -7.680 -15.947 1.00 35.54 41 SER A N 14
ATOM 10054 C CA . SER A 1 41 ? 21.190 -8.176 -15.761 1.00 22.35 41 SER A CA 14
ATOM 10055 C C . SER A 1 41 ? 21.667 -8.930 -16.998 1.00 25.41 41 SER A C 14
ATOM 10056 O O . SER A 1 41 ? 22.270 -9.999 -16.893 1.00 75.22 41 SER A O 14
ATOM 10064 N N . ASP A 1 42 ? 21.394 -8.366 -18.169 1.00 1.21 42 ASP A N 14
ATOM 10065 C CA . ASP A 1 42 ? 21.796 -8.983 -19.428 1.00 32.04 42 ASP A CA 14
ATOM 10066 C C . ASP A 1 42 ? 22.791 -8.099 -20.173 1.00 72.01 42 ASP A C 14
ATOM 10067 O O . ASP A 1 42 ? 22.416 -7.084 -20.762 1.00 61.22 42 ASP A O 14
ATOM 10076 N N . LEU A 1 43 ? 24.060 -8.490 -20.143 1.00 0.05 43 LEU A N 14
ATOM 10077 C CA . LEU A 1 43 ? 25.110 -7.733 -20.815 1.00 3.44 43 LEU A CA 14
ATOM 10078 C C . LEU A 1 43 ? 26.341 -8.601 -21.052 1.00 63.50 43 LEU A C 14
ATOM 10079 O O . LEU A 1 43 ? 26.410 -9.738 -20.586 1.00 25.44 43 LEU A O 14
ATOM 10095 N N . MET A 1 1 ? 2.939 0.198 -1.162 1.00 63.02 1 MET A N 15
ATOM 10096 C CA . MET A 1 1 ? 1.821 -0.730 -1.043 1.00 72.34 1 MET A CA 15
ATOM 10097 C C . MET A 1 1 ? 1.887 -1.803 -2.126 1.00 41.21 1 MET A C 15
ATOM 10098 O O . MET A 1 1 ? 1.567 -2.965 -1.882 1.00 33.15 1 MET A O 15
ATOM 10112 N N . ASN A 1 2 ? 2.305 -1.404 -3.323 1.00 53.02 2 ASN A N 15
ATOM 10113 C CA . ASN A 1 2 ? 2.412 -2.332 -4.443 1.00 51.44 2 ASN A CA 15
ATOM 10114 C C . ASN A 1 2 ? 3.823 -2.322 -5.024 1.00 74.24 2 ASN A C 15
ATOM 10115 O O . ASN A 1 2 ? 4.005 -2.322 -6.242 1.00 71.50 2 ASN A O 15
ATOM 10126 N N . LYS A 1 3 ? 4.819 -2.315 -4.145 1.00 14.51 3 LYS A N 15
ATOM 10127 C CA . LYS A 1 3 ? 6.214 -2.307 -4.568 1.00 72.14 3 LYS A CA 15
ATOM 10128 C C . LYS A 1 3 ? 6.923 -3.584 -4.128 1.00 51.20 3 LYS A C 15
ATOM 10129 O O . LYS A 1 3 ? 7.735 -4.139 -4.867 1.00 73.51 3 LYS A O 15
ATOM 10148 N N . GLU A 1 4 ? 6.609 -4.043 -2.921 1.00 21.43 4 GLU A N 15
ATOM 10149 C CA . GLU A 1 4 ? 7.217 -5.255 -2.384 1.00 32.32 4 GLU A CA 15
ATOM 10150 C C . GLU A 1 4 ? 6.506 -6.499 -2.910 1.00 24.21 4 GLU A C 15
ATOM 10151 O O . GLU A 1 4 ? 7.141 -7.512 -3.205 1.00 23.40 4 GLU A O 15
ATOM 10163 N N . HIS A 1 5 ? 5.185 -6.415 -3.024 1.00 52.13 5 HIS A N 15
ATOM 10164 C CA . HIS A 1 5 ? 4.387 -7.533 -3.515 1.00 30.22 5 HIS A CA 15
ATOM 10165 C C . HIS A 1 5 ? 4.525 -7.677 -5.027 1.00 65.23 5 HIS A C 15
ATOM 10166 O O . HIS A 1 5 ? 4.639 -8.788 -5.547 1.00 3.14 5 HIS A O 15
ATOM 10180 N N . ILE A 1 6 ? 4.514 -6.548 -5.728 1.00 22.22 6 ILE A N 15
ATOM 10181 C CA . ILE A 1 6 ? 4.639 -6.550 -7.180 1.00 52.50 6 ILE A CA 15
ATOM 10182 C C . ILE A 1 6 ? 5.919 -7.251 -7.621 1.00 72.13 6 ILE A C 15
ATOM 10183 O O . ILE A 1 6 ? 5.982 -7.826 -8.709 1.00 53.41 6 ILE A O 15
ATOM 10199 N N . LEU A 1 7 ? 6.937 -7.202 -6.770 1.00 23.22 7 LEU A N 15
ATOM 10200 C CA . LEU A 1 7 ? 8.217 -7.835 -7.070 1.00 51.03 7 LEU A CA 15
ATOM 10201 C C . LEU A 1 7 ? 8.033 -9.319 -7.370 1.00 23.32 7 LEU A C 15
ATOM 10202 O O . LEU A 1 7 ? 8.867 -9.937 -8.032 1.00 12.30 7 LEU A O 15
ATOM 10218 N N . ALA A 1 8 ? 6.935 -9.885 -6.879 1.00 65.33 8 ALA A N 15
ATOM 10219 C CA . ALA A 1 8 ? 6.640 -11.296 -7.098 1.00 2.20 8 ALA A CA 15
ATOM 10220 C C . ALA A 1 8 ? 5.899 -11.504 -8.414 1.00 44.15 8 ALA A C 15
ATOM 10221 O O . ALA A 1 8 ? 5.935 -12.590 -8.991 1.00 60.35 8 ALA A O 15
ATOM 10228 N N . GLN A 1 9 ? 5.229 -10.456 -8.883 1.00 32.32 9 GLN A N 15
ATOM 10229 C CA . GLN A 1 9 ? 4.478 -10.526 -10.131 1.00 23.10 9 GLN A CA 15
ATOM 10230 C C . GLN A 1 9 ? 5.413 -10.738 -11.317 1.00 62.02 9 GLN A C 15
ATOM 10231 O O . GLN A 1 9 ? 5.246 -11.679 -12.093 1.00 21.52 9 GLN A O 15
ATOM 10245 N N . LYS A 1 10 ? 6.398 -9.856 -11.453 1.00 32.31 10 LYS A N 15
ATOM 10246 C CA . LYS A 1 10 ? 7.361 -9.946 -12.544 1.00 20.21 10 LYS A CA 15
ATOM 10247 C C . LYS A 1 10 ? 8.278 -11.152 -12.362 1.00 50.52 10 LYS A C 15
ATOM 10248 O O . LYS A 1 10 ? 9.024 -11.517 -13.270 1.00 4.43 10 LYS A O 15
ATOM 10267 N N . GLU A 1 11 ? 8.215 -11.765 -11.185 1.00 31.43 11 GLU A N 15
ATOM 10268 C CA . GLU A 1 11 ? 9.040 -12.930 -10.886 1.00 72.10 11 GLU A CA 15
ATOM 10269 C C . GLU A 1 11 ? 8.302 -14.221 -11.227 1.00 71.52 11 GLU A C 15
ATOM 10270 O O . GLU A 1 11 ? 8.921 -15.255 -11.481 1.00 12.00 11 GLU A O 15
ATOM 10282 N N . VAL A 1 12 ? 6.974 -14.154 -11.230 1.00 63.35 12 VAL A N 15
ATOM 10283 C CA . VAL A 1 12 ? 6.151 -15.317 -11.541 1.00 13.25 12 VAL A CA 15
ATOM 10284 C C . VAL A 1 12 ? 5.818 -15.374 -13.027 1.00 52.32 12 VAL A C 15
ATOM 10285 O O . VAL A 1 12 ? 4.861 -16.033 -13.436 1.00 15.44 12 VAL A O 15
ATOM 10298 N N . LEU A 1 13 ? 6.614 -14.680 -13.833 1.00 12.41 13 LEU A N 15
ATOM 10299 C CA . LEU A 1 13 ? 6.405 -14.651 -15.276 1.00 54.14 13 LEU A CA 15
ATOM 10300 C C . LEU A 1 13 ? 7.732 -14.749 -16.021 1.00 61.11 13 LEU A C 15
ATOM 10301 O O . LEU A 1 13 ? 8.795 -14.496 -15.454 1.00 5.41 13 LEU A O 15
ATOM 10317 N N . THR A 1 14 ? 7.663 -15.117 -17.297 1.00 5.12 14 THR A N 15
ATOM 10318 C CA . THR A 1 14 ? 8.859 -15.247 -18.120 1.00 20.50 14 THR A CA 15
ATOM 10319 C C . THR A 1 14 ? 9.723 -13.994 -18.038 1.00 55.12 14 THR A C 15
ATOM 10320 O O . THR A 1 14 ? 9.269 -12.924 -17.633 1.00 13.34 14 THR A O 15
ATOM 10331 N N . PRO A 1 15 ? 10.998 -14.126 -18.433 1.00 13.04 15 PRO A N 15
ATOM 10332 C CA . PRO A 1 15 ? 11.951 -13.013 -18.414 1.00 44.21 15 PRO A CA 15
ATOM 10333 C C . PRO A 1 15 ? 11.632 -11.958 -19.468 1.00 71.21 15 PRO A C 15
ATOM 10334 O O . PRO A 1 15 ? 11.905 -10.773 -19.276 1.00 51.11 15 PRO A O 15
ATOM 10345 N N . ILE A 1 16 ? 11.052 -12.397 -20.580 1.00 44.35 16 ILE A N 15
ATOM 10346 C CA . ILE A 1 16 ? 10.695 -11.489 -21.664 1.00 33.43 16 ILE A CA 15
ATOM 10347 C C . ILE A 1 16 ? 9.461 -10.668 -21.307 1.00 55.55 16 ILE A C 15
ATOM 10348 O O . ILE A 1 16 ? 9.337 -9.510 -21.707 1.00 65.30 16 ILE A O 15
ATOM 10364 N N . GLU A 1 17 ? 8.550 -11.274 -20.552 1.00 2.01 17 GLU A N 15
ATOM 10365 C CA . GLU A 1 17 ? 7.326 -10.597 -20.141 1.00 72.00 17 GLU A CA 15
ATOM 10366 C C . GLU A 1 17 ? 7.609 -9.583 -19.036 1.00 61.22 17 GLU A C 15
ATOM 10367 O O . GLU A 1 17 ? 7.027 -8.499 -19.010 1.00 12.34 17 GLU A O 15
ATOM 10379 N N . TYR A 1 18 ? 8.507 -9.945 -18.126 1.00 54.41 18 TYR A N 15
ATOM 10380 C CA . TYR A 1 18 ? 8.866 -9.069 -17.017 1.00 13.11 18 TYR A CA 15
ATOM 10381 C C . TYR A 1 18 ? 9.347 -7.714 -17.526 1.00 52.24 18 TYR A C 15
ATOM 10382 O O . TYR A 1 18 ? 8.970 -6.670 -16.995 1.00 51.11 18 TYR A O 15
ATOM 10400 N N . GLU A 1 19 ? 10.182 -7.740 -18.561 1.00 34.13 19 GLU A N 15
ATOM 10401 C CA . GLU A 1 19 ? 10.715 -6.514 -19.142 1.00 52.15 19 GLU A CA 15
ATOM 10402 C C . GLU A 1 19 ? 9.588 -5.560 -19.529 1.00 70.42 19 GLU A C 15
ATOM 10403 O O . GLU A 1 19 ? 9.703 -4.345 -19.364 1.00 24.50 19 GLU A O 15
ATOM 10415 N N . HIS A 1 20 ? 8.498 -6.120 -20.046 1.00 3.24 20 HIS A N 15
ATOM 10416 C CA . HIS A 1 20 ? 7.350 -5.320 -20.456 1.00 73.04 20 HIS A CA 15
ATOM 10417 C C . HIS A 1 20 ? 6.440 -5.026 -19.268 1.00 12.44 20 HIS A C 15
ATOM 10418 O O . HIS A 1 20 ? 5.699 -4.042 -19.269 1.00 73.31 20 HIS A O 15
ATOM 10432 N N . TYR A 1 21 ? 6.501 -5.884 -18.256 1.00 14.34 21 TYR A N 15
ATOM 10433 C CA . TYR A 1 21 ? 5.680 -5.717 -17.062 1.00 72.30 21 TYR A CA 15
ATOM 10434 C C . TYR A 1 21 ? 5.917 -4.352 -16.424 1.00 30.03 21 TYR A C 15
ATOM 10435 O O . TYR A 1 21 ? 5.045 -3.811 -15.744 1.00 33.44 21 TYR A O 15
ATOM 10453 N N . VAL A 1 22 ? 7.105 -3.799 -16.649 1.00 33.12 22 VAL A N 15
ATOM 10454 C CA . VAL A 1 22 ? 7.458 -2.496 -16.098 1.00 62.22 22 VAL A CA 15
ATOM 10455 C C . VAL A 1 22 ? 6.914 -1.367 -16.966 1.00 14.14 22 VAL A C 15
ATOM 10456 O O . VAL A 1 22 ? 6.788 -0.228 -16.515 1.00 33.10 22 VAL A O 15
ATOM 10469 N N . LYS A 1 23 ? 6.591 -1.690 -18.213 1.00 50.24 23 LYS A N 15
ATOM 10470 C CA . LYS A 1 23 ? 6.058 -0.704 -19.146 1.00 15.22 23 LYS A CA 15
ATOM 10471 C C . LYS A 1 23 ? 4.795 -0.054 -18.587 1.00 65.04 23 LYS A C 15
ATOM 10472 O O . LYS A 1 23 ? 4.608 1.158 -18.699 1.00 75.24 23 LYS A O 15
ATOM 10491 N N . HIS A 1 24 ? 3.934 -0.867 -17.985 1.00 33.04 24 HIS A N 15
ATOM 10492 C CA . HIS A 1 24 ? 2.690 -0.370 -17.407 1.00 21.24 24 HIS A CA 15
ATOM 10493 C C . HIS A 1 24 ? 2.960 0.402 -16.119 1.00 31.35 24 HIS A C 15
ATOM 10494 O O . HIS A 1 24 ? 2.288 1.391 -15.823 1.00 33.55 24 HIS A O 15
ATOM 10508 N N . LEU A 1 25 ? 3.946 -0.056 -15.356 1.00 24.42 25 LEU A N 15
ATOM 10509 C CA . LEU A 1 25 ? 4.305 0.591 -14.098 1.00 71.44 25 LEU A CA 15
ATOM 10510 C C . LEU A 1 25 ? 4.536 2.085 -14.301 1.00 62.43 25 LEU A C 15
ATOM 10511 O O . LEU A 1 25 ? 4.060 2.909 -13.521 1.00 33.12 25 LEU A O 15
ATOM 10527 N N . PHE A 1 26 ? 5.269 2.427 -15.356 1.00 30.22 26 PHE A N 15
ATOM 10528 C CA . PHE A 1 26 ? 5.562 3.822 -15.663 1.00 25.14 26 PHE A CA 15
ATOM 10529 C C . PHE A 1 26 ? 4.292 4.667 -15.622 1.00 24.45 26 PHE A C 15
ATOM 10530 O O . PHE A 1 26 ? 4.333 5.852 -15.290 1.00 34.53 26 PHE A O 15
ATOM 10547 N N . ASP A 1 27 ? 3.167 4.048 -15.962 1.00 11.44 27 ASP A N 15
ATOM 10548 C CA . ASP A 1 27 ? 1.884 4.742 -15.964 1.00 1.14 27 ASP A CA 15
ATOM 10549 C C . ASP A 1 27 ? 1.680 5.511 -14.662 1.00 1.11 27 ASP A C 15
ATOM 10550 O O . ASP A 1 27 ? 1.364 6.701 -14.676 1.00 12.01 27 ASP A O 15
ATOM 10559 N N . ILE A 1 28 ? 1.862 4.823 -13.540 1.00 2.43 28 ILE A N 15
ATOM 10560 C CA . ILE A 1 28 ? 1.698 5.442 -12.230 1.00 61.01 28 ILE A CA 15
ATOM 10561 C C . ILE A 1 28 ? 3.047 5.819 -11.627 1.00 62.32 28 ILE A C 15
ATOM 10562 O O . ILE A 1 28 ? 3.148 6.763 -10.846 1.00 15.45 28 ILE A O 15
ATOM 10578 N N . GLY A 1 29 ? 4.084 5.073 -11.998 1.00 0.40 29 GLY A N 15
ATOM 10579 C CA . GLY A 1 29 ? 5.414 5.346 -11.486 1.00 22.33 29 GLY A CA 15
ATOM 10580 C C . GLY A 1 29 ? 5.813 4.396 -10.373 1.00 52.05 29 GLY A C 15
ATOM 10581 O O . GLY A 1 29 ? 6.658 4.725 -9.542 1.00 33.14 29 GLY A O 15
ATOM 10585 N N . GLU A 1 30 ? 5.202 3.215 -10.358 1.00 12.40 30 GLU A N 15
ATOM 10586 C CA . GLU A 1 30 ? 5.497 2.217 -9.337 1.00 72.22 30 GLU A CA 15
ATOM 10587 C C . GLU A 1 30 ? 6.984 1.875 -9.324 1.00 1.20 30 GLU A C 15
ATOM 10588 O O . GLU A 1 30 ? 7.685 2.144 -8.348 1.00 14.13 30 GLU A O 15
ATOM 10600 N N . ILE A 1 31 ? 7.458 1.281 -10.414 1.00 22.03 31 ILE A N 15
ATOM 10601 C CA . ILE A 1 31 ? 8.861 0.903 -10.528 1.00 3.11 31 ILE A CA 15
ATOM 10602 C C . ILE A 1 31 ? 9.579 1.760 -11.566 1.00 34.51 31 ILE A C 15
ATOM 10603 O O . ILE A 1 31 ? 9.083 1.955 -12.676 1.00 63.55 31 ILE A O 15
ATOM 10619 N N . THR A 1 32 ? 10.750 2.268 -11.198 1.00 4.41 32 THR A N 15
ATOM 10620 C CA . THR A 1 32 ? 11.537 3.104 -12.097 1.00 21.54 32 THR A CA 15
ATOM 10621 C C . THR A 1 32 ? 12.392 2.254 -13.030 1.00 21.45 32 THR A C 15
ATOM 10622 O O . THR A 1 32 ? 12.596 1.063 -12.790 1.00 54.12 32 THR A O 15
ATOM 10633 N N . LYS A 1 33 ? 12.892 2.872 -14.094 1.00 52.01 33 LYS A N 15
ATOM 10634 C CA . LYS A 1 33 ? 13.727 2.173 -15.063 1.00 44.34 33 LYS A CA 15
ATOM 10635 C C . LYS A 1 33 ? 14.931 1.531 -14.381 1.00 41.22 33 LYS A C 15
ATOM 10636 O O . LYS A 1 33 ? 15.425 0.494 -14.822 1.00 42.24 33 LYS A O 15
ATOM 10655 N N . GLU A 1 34 ? 15.397 2.154 -13.303 1.00 34.01 34 GLU A N 15
ATOM 10656 C CA . GLU A 1 34 ? 16.542 1.641 -12.560 1.00 41.54 34 GLU A CA 15
ATOM 10657 C C . GLU A 1 34 ? 16.372 0.156 -12.255 1.00 10.14 34 GLU A C 15
ATOM 10658 O O . GLU A 1 34 ? 17.340 -0.605 -12.259 1.00 62.31 34 GLU A O 15
ATOM 10670 N N . LEU A 1 35 ? 15.135 -0.249 -11.989 1.00 21.02 35 LEU A N 15
ATOM 10671 C CA . LEU A 1 35 ? 14.836 -1.643 -11.680 1.00 24.10 35 LEU A CA 15
ATOM 10672 C C . LEU A 1 35 ? 14.739 -2.474 -12.955 1.00 71.51 35 LEU A C 15
ATOM 10673 O O . LEU A 1 35 ? 15.352 -3.536 -13.064 1.00 62.53 35 LEU A O 15
ATOM 10689 N N . TYR A 1 36 ? 13.966 -1.983 -13.917 1.00 61.44 36 TYR A N 15
ATOM 10690 C CA . TYR A 1 36 ? 13.788 -2.681 -15.185 1.00 41.04 36 TYR A CA 15
ATOM 10691 C C . TYR A 1 36 ? 15.136 -3.033 -15.807 1.00 70.13 36 TYR A C 15
ATOM 10692 O O . TYR A 1 36 ? 15.294 -4.092 -16.415 1.00 72.41 36 TYR A O 15
ATOM 10710 N N . ILE A 1 37 ? 16.105 -2.137 -15.650 1.00 73.40 37 ILE A N 15
ATOM 10711 C CA . ILE A 1 37 ? 17.440 -2.353 -16.194 1.00 33.31 37 ILE A CA 15
ATOM 10712 C C . ILE A 1 37 ? 18.273 -3.236 -15.271 1.00 62.02 37 ILE A C 15
ATOM 10713 O O . ILE A 1 37 ? 18.819 -4.253 -15.697 1.00 25.24 37 ILE A O 15
ATOM 10729 N N . GLU A 1 38 ? 18.364 -2.840 -14.005 1.00 43.14 38 GLU A N 15
ATOM 10730 C CA . GLU A 1 38 ? 19.131 -3.596 -13.022 1.00 74.42 38 GLU A CA 15
ATOM 10731 C C . GLU A 1 38 ? 18.726 -5.068 -13.032 1.00 51.21 38 GLU A C 15
ATOM 10732 O O . GLU A 1 38 ? 19.554 -5.950 -13.263 1.00 3.21 38 GLU A O 15
ATOM 10744 N N . LEU A 1 39 ? 17.447 -5.325 -12.780 1.00 24.15 39 LEU A N 15
ATOM 10745 C CA . LEU A 1 39 ? 16.931 -6.689 -12.758 1.00 63.45 39 LEU A CA 15
ATOM 10746 C C . LEU A 1 39 ? 17.173 -7.384 -14.095 1.00 53.30 39 LEU A C 15
ATOM 10747 O O . LEU A 1 39 ? 17.443 -8.584 -14.143 1.00 2.43 39 LEU A O 15
ATOM 10763 N N . SER A 1 40 ? 17.075 -6.620 -15.179 1.00 30.23 40 SER A N 15
ATOM 10764 C CA . SER A 1 40 ? 17.281 -7.162 -16.517 1.00 22.23 40 SER A CA 15
ATOM 10765 C C . SER A 1 40 ? 18.683 -7.748 -16.655 1.00 70.14 40 SER A C 15
ATOM 10766 O O . SER A 1 40 ? 18.856 -8.966 -16.708 1.00 44.31 40 SER A O 15
ATOM 10774 N N . SER A 1 41 ? 19.681 -6.872 -16.714 1.00 13.20 41 SER A N 15
ATOM 10775 C CA . SER A 1 41 ? 21.068 -7.301 -16.850 1.00 53.35 41 SER A CA 15
ATOM 10776 C C . SER A 1 41 ? 21.281 -8.039 -18.168 1.00 72.43 41 SER A C 15
ATOM 10777 O O . SER A 1 41 ? 22.025 -9.018 -18.231 1.00 20.13 41 SER A O 15
ATOM 10785 N N . ASP A 1 42 ? 20.622 -7.563 -19.219 1.00 70.40 42 ASP A N 15
ATOM 10786 C CA . ASP A 1 42 ? 20.739 -8.177 -20.537 1.00 11.12 42 ASP A CA 15
ATOM 10787 C C . ASP A 1 42 ? 21.053 -7.128 -21.599 1.00 15.42 42 ASP A C 15
ATOM 10788 O O . ASP A 1 42 ? 21.025 -5.926 -21.327 1.00 70.43 42 ASP A O 15
ATOM 10797 N N . LEU A 1 43 ? 21.352 -7.589 -22.808 1.00 54.53 43 LEU A N 15
ATOM 10798 C CA . LEU A 1 43 ? 21.672 -6.690 -23.912 1.00 12.11 43 LEU A CA 15
ATOM 10799 C C . LEU A 1 43 ? 20.652 -6.825 -25.038 1.00 32.31 43 LEU A C 15
ATOM 10800 O O . LEU A 1 43 ? 19.556 -6.268 -24.967 1.00 65.33 43 LEU A O 15
ATOM 10816 N N . MET A 1 1 ? 0.722 -0.126 -2.922 1.00 3.53 1 MET A N 16
ATOM 10817 C CA . MET A 1 1 ? 1.525 1.043 -2.581 1.00 11.32 1 MET A CA 16
ATOM 10818 C C . MET A 1 1 ? 2.985 0.832 -2.968 1.00 21.33 1 MET A C 16
ATOM 10819 O O . MET A 1 1 ? 3.510 1.518 -3.843 1.00 64.13 1 MET A O 16
ATOM 10833 N N . ASN A 1 2 ? 3.635 -0.122 -2.309 1.00 20.31 2 ASN A N 16
ATOM 10834 C CA . ASN A 1 2 ? 5.035 -0.423 -2.584 1.00 23.11 2 ASN A CA 16
ATOM 10835 C C . ASN A 1 2 ? 5.164 -1.379 -3.766 1.00 43.33 2 ASN A C 16
ATOM 10836 O O . ASN A 1 2 ? 4.177 -1.707 -4.425 1.00 10.33 2 ASN A O 16
ATOM 10847 N N . LYS A 1 3 ? 6.388 -1.823 -4.030 1.00 45.10 3 LYS A N 16
ATOM 10848 C CA . LYS A 1 3 ? 6.649 -2.742 -5.131 1.00 75.53 3 LYS A CA 16
ATOM 10849 C C . LYS A 1 3 ? 7.340 -4.007 -4.632 1.00 71.33 3 LYS A C 16
ATOM 10850 O O . LYS A 1 3 ? 8.160 -4.596 -5.336 1.00 53.43 3 LYS A O 16
ATOM 10869 N N . GLU A 1 4 ? 7.002 -4.420 -3.415 1.00 0.15 4 GLU A N 16
ATOM 10870 C CA . GLU A 1 4 ? 7.591 -5.616 -2.823 1.00 51.41 4 GLU A CA 16
ATOM 10871 C C . GLU A 1 4 ? 6.872 -6.872 -3.307 1.00 23.04 4 GLU A C 16
ATOM 10872 O O . GLU A 1 4 ? 7.506 -7.877 -3.632 1.00 53.32 4 GLU A O 16
ATOM 10884 N N . HIS A 1 5 ? 5.545 -6.808 -3.350 1.00 42.01 5 HIS A N 16
ATOM 10885 C CA . HIS A 1 5 ? 4.739 -7.940 -3.794 1.00 3.13 5 HIS A CA 16
ATOM 10886 C C . HIS A 1 5 ? 4.643 -7.975 -5.316 1.00 14.31 5 HIS A C 16
ATOM 10887 O O . HIS A 1 5 ? 4.631 -9.046 -5.922 1.00 64.42 5 HIS A O 16
ATOM 10901 N N . ILE A 1 6 ? 4.572 -6.797 -5.926 1.00 43.35 6 ILE A N 16
ATOM 10902 C CA . ILE A 1 6 ? 4.477 -6.693 -7.377 1.00 72.33 6 ILE A CA 16
ATOM 10903 C C . ILE A 1 6 ? 5.604 -7.461 -8.059 1.00 23.45 6 ILE A C 16
ATOM 10904 O O . ILE A 1 6 ? 5.423 -8.023 -9.140 1.00 2.41 6 ILE A O 16
ATOM 10920 N N . LEU A 1 7 ? 6.768 -7.484 -7.418 1.00 61.14 7 LEU A N 16
ATOM 10921 C CA . LEU A 1 7 ? 7.926 -8.186 -7.961 1.00 44.53 7 LEU A CA 16
ATOM 10922 C C . LEU A 1 7 ? 7.597 -9.649 -8.236 1.00 30.30 7 LEU A C 16
ATOM 10923 O O . LEU A 1 7 ? 8.082 -10.234 -9.204 1.00 42.21 7 LEU A O 16
ATOM 10939 N N . ALA A 1 8 ? 6.767 -10.235 -7.378 1.00 45.24 8 ALA A N 16
ATOM 10940 C CA . ALA A 1 8 ? 6.370 -11.629 -7.531 1.00 53.31 8 ALA A CA 16
ATOM 10941 C C . ALA A 1 8 ? 5.660 -11.855 -8.862 1.00 1.52 8 ALA A C 16
ATOM 10942 O O . ALA A 1 8 ? 5.798 -12.912 -9.477 1.00 11.52 8 ALA A O 16
ATOM 10949 N N . GLN A 1 9 ? 4.901 -10.855 -9.299 1.00 71.24 9 GLN A N 16
ATOM 10950 C CA . GLN A 1 9 ? 4.169 -10.947 -10.557 1.00 52.21 9 GLN A CA 16
ATOM 10951 C C . GLN A 1 9 ? 5.127 -11.083 -11.736 1.00 33.31 9 GLN A C 16
ATOM 10952 O O . GLN A 1 9 ? 4.899 -11.881 -12.646 1.00 10.02 9 GLN A O 16
ATOM 10966 N N . LYS A 1 10 ? 6.199 -10.300 -11.714 1.00 44.40 10 LYS A N 16
ATOM 10967 C CA . LYS A 1 10 ? 7.194 -10.333 -12.780 1.00 54.30 10 LYS A CA 16
ATOM 10968 C C . LYS A 1 10 ? 8.229 -11.423 -12.525 1.00 21.33 10 LYS A C 16
ATOM 10969 O O . LYS A 1 10 ? 9.017 -11.761 -13.407 1.00 22.50 10 LYS A O 16
ATOM 10988 N N . GLU A 1 11 ? 8.220 -11.970 -11.313 1.00 34.11 11 GLU A N 16
ATOM 10989 C CA . GLU A 1 11 ? 9.158 -13.023 -10.943 1.00 43.04 11 GLU A CA 16
ATOM 10990 C C . GLU A 1 11 ? 8.544 -14.402 -11.165 1.00 34.15 11 GLU A C 16
ATOM 10991 O O . GLU A 1 11 ? 9.140 -15.422 -10.819 1.00 75.41 11 GLU A O 16
ATOM 11003 N N . VAL A 1 12 ? 7.347 -14.424 -11.742 1.00 73.34 12 VAL A N 16
ATOM 11004 C CA . VAL A 1 12 ? 6.650 -15.677 -12.011 1.00 3.15 12 VAL A CA 16
ATOM 11005 C C . VAL A 1 12 ? 6.198 -15.754 -13.464 1.00 55.42 12 VAL A C 16
ATOM 11006 O O . VAL A 1 12 ? 5.241 -16.458 -13.792 1.00 4.30 12 VAL A O 16
ATOM 11019 N N . LEU A 1 13 ? 6.890 -15.026 -14.333 1.00 3.51 13 LEU A N 16
ATOM 11020 C CA . LEU A 1 13 ? 6.560 -15.011 -15.754 1.00 3.01 13 LEU A CA 16
ATOM 11021 C C . LEU A 1 13 ? 7.824 -15.060 -16.607 1.00 31.41 13 LEU A C 16
ATOM 11022 O O . LEU A 1 13 ? 8.936 -14.914 -16.099 1.00 30.15 13 LEU A O 16
ATOM 11038 N N . THR A 1 14 ? 7.646 -15.266 -17.908 1.00 54.23 14 THR A N 16
ATOM 11039 C CA . THR A 1 14 ? 8.770 -15.333 -18.832 1.00 65.35 14 THR A CA 16
ATOM 11040 C C . THR A 1 14 ? 9.632 -14.079 -18.743 1.00 54.42 14 THR A C 16
ATOM 11041 O O . THR A 1 14 ? 9.204 -13.037 -18.245 1.00 74.05 14 THR A O 16
ATOM 11052 N N . PRO A 1 15 ? 10.875 -14.177 -19.237 1.00 11.12 15 PRO A N 16
ATOM 11053 C CA . PRO A 1 15 ? 11.822 -13.058 -19.225 1.00 51.01 15 PRO A CA 16
ATOM 11054 C C . PRO A 1 15 ? 11.421 -11.949 -20.191 1.00 54.25 15 PRO A C 16
ATOM 11055 O O . PRO A 1 15 ? 11.849 -10.803 -20.048 1.00 70.23 15 PRO A O 16
ATOM 11066 N N . ILE A 1 16 ? 10.596 -12.296 -21.174 1.00 65.11 16 ILE A N 16
ATOM 11067 C CA . ILE A 1 16 ? 10.137 -11.329 -22.163 1.00 13.43 16 ILE A CA 16
ATOM 11068 C C . ILE A 1 16 ? 8.988 -10.487 -21.616 1.00 22.51 16 ILE A C 16
ATOM 11069 O O . ILE A 1 16 ? 8.850 -9.313 -21.956 1.00 73.24 16 ILE A O 16
ATOM 11085 N N . GLU A 1 17 ? 8.168 -11.097 -20.765 1.00 44.21 17 GLU A N 16
ATOM 11086 C CA . GLU A 1 17 ? 7.032 -10.403 -20.170 1.00 43.33 17 GLU A CA 16
ATOM 11087 C C . GLU A 1 17 ? 7.480 -9.528 -19.002 1.00 74.34 17 GLU A C 16
ATOM 11088 O O . GLU A 1 17 ? 6.943 -8.442 -18.785 1.00 41.43 17 GLU A O 16
ATOM 11100 N N . TYR A 1 18 ? 8.465 -10.011 -18.253 1.00 51.25 18 TYR A N 16
ATOM 11101 C CA . TYR A 1 18 ? 8.983 -9.276 -17.106 1.00 11.32 18 TYR A CA 16
ATOM 11102 C C . TYR A 1 18 ? 9.593 -7.947 -17.540 1.00 51.54 18 TYR A C 16
ATOM 11103 O O . TYR A 1 18 ? 9.567 -6.967 -16.796 1.00 23.10 18 TYR A O 16
ATOM 11121 N N . GLU A 1 19 ? 10.140 -7.922 -18.752 1.00 3.14 19 GLU A N 16
ATOM 11122 C CA . GLU A 1 19 ? 10.757 -6.714 -19.286 1.00 1.50 19 GLU A CA 16
ATOM 11123 C C . GLU A 1 19 ? 9.720 -5.610 -19.473 1.00 74.33 19 GLU A C 16
ATOM 11124 O O . GLU A 1 19 ? 9.804 -4.551 -18.851 1.00 42.12 19 GLU A O 16
ATOM 11136 N N . HIS A 1 20 ? 8.741 -5.867 -20.336 1.00 10.54 20 HIS A N 16
ATOM 11137 C CA . HIS A 1 20 ? 7.686 -4.896 -20.606 1.00 3.23 20 HIS A CA 16
ATOM 11138 C C . HIS A 1 20 ? 6.745 -4.770 -19.412 1.00 33.42 20 HIS A C 16
ATOM 11139 O O . HIS A 1 20 ? 5.959 -3.826 -19.325 1.00 30.42 20 HIS A O 16
ATOM 11153 N N . TYR A 1 21 ? 6.829 -5.728 -18.495 1.00 52.02 21 TYR A N 16
ATOM 11154 C CA . TYR A 1 21 ? 5.982 -5.726 -17.308 1.00 60.42 21 TYR A CA 16
ATOM 11155 C C . TYR A 1 21 ? 6.111 -4.409 -16.549 1.00 21.52 21 TYR A C 16
ATOM 11156 O O . TYR A 1 21 ? 5.179 -3.976 -15.872 1.00 11.25 21 TYR A O 16
ATOM 11174 N N . VAL A 1 22 ? 7.274 -3.777 -16.667 1.00 62.03 22 VAL A N 16
ATOM 11175 C CA . VAL A 1 22 ? 7.527 -2.509 -15.994 1.00 52.54 22 VAL A CA 16
ATOM 11176 C C . VAL A 1 22 ? 6.938 -1.343 -16.780 1.00 52.45 22 VAL A C 16
ATOM 11177 O O . VAL A 1 22 ? 6.722 -0.259 -16.238 1.00 1.25 22 VAL A O 16
ATOM 11190 N N . LYS A 1 23 ? 6.679 -1.572 -18.063 1.00 73.03 23 LYS A N 16
ATOM 11191 C CA . LYS A 1 23 ? 6.112 -0.542 -18.926 1.00 64.01 23 LYS A CA 16
ATOM 11192 C C . LYS A 1 23 ? 4.762 -0.071 -18.397 1.00 13.02 23 LYS A C 16
ATOM 11193 O O . LYS A 1 23 ? 4.419 1.107 -18.501 1.00 42.34 23 LYS A O 16
ATOM 11212 N N . HIS A 1 24 ? 3.998 -0.998 -17.827 1.00 24.22 24 HIS A N 16
ATOM 11213 C CA . HIS A 1 24 ? 2.685 -0.677 -17.279 1.00 5.41 24 HIS A CA 16
ATOM 11214 C C . HIS A 1 24 ? 2.817 0.046 -15.942 1.00 30.14 24 HIS A C 16
ATOM 11215 O O . HIS A 1 24 ? 2.003 0.908 -15.607 1.00 32.52 24 HIS A O 16
ATOM 11229 N N . LEU A 1 25 ? 3.846 -0.311 -15.181 1.00 12.33 25 LEU A N 16
ATOM 11230 C CA . LEU A 1 25 ? 4.084 0.303 -13.879 1.00 12.21 25 LEU A CA 16
ATOM 11231 C C . LEU A 1 25 ? 4.163 1.822 -13.999 1.00 72.33 25 LEU A C 16
ATOM 11232 O O . LEU A 1 25 ? 3.493 2.549 -13.266 1.00 35.22 25 LEU A O 16
ATOM 11248 N N . PHE A 1 26 ? 4.985 2.294 -14.930 1.00 54.35 26 PHE A N 16
ATOM 11249 C CA . PHE A 1 26 ? 5.150 3.727 -15.148 1.00 64.42 26 PHE A CA 16
ATOM 11250 C C . PHE A 1 26 ? 3.798 4.433 -15.175 1.00 60.22 26 PHE A C 16
ATOM 11251 O O . PHE A 1 26 ? 3.678 5.583 -14.754 1.00 11.33 26 PHE A O 16
ATOM 11268 N N . ASP A 1 27 ? 2.783 3.736 -15.674 1.00 64.42 27 ASP A N 16
ATOM 11269 C CA . ASP A 1 27 ? 1.439 4.294 -15.756 1.00 51.34 27 ASP A CA 16
ATOM 11270 C C . ASP A 1 27 ? 1.017 4.894 -14.419 1.00 0.32 27 ASP A C 16
ATOM 11271 O O . ASP A 1 27 ? 0.569 6.039 -14.355 1.00 53.41 27 ASP A O 16
ATOM 11280 N N . ILE A 1 28 ? 1.163 4.113 -13.354 1.00 13.53 28 ILE A N 16
ATOM 11281 C CA . ILE A 1 28 ? 0.797 4.568 -12.018 1.00 52.10 28 ILE A CA 16
ATOM 11282 C C . ILE A 1 28 ? 2.012 5.103 -11.267 1.00 55.35 28 ILE A C 16
ATOM 11283 O O . ILE A 1 28 ? 1.889 5.974 -10.407 1.00 53.22 28 ILE A O 16
ATOM 11299 N N . GLY A 1 29 ? 3.186 4.577 -11.601 1.00 60.32 29 GLY A N 16
ATOM 11300 C CA . GLY A 1 29 ? 4.407 5.015 -10.951 1.00 21.24 29 GLY A CA 16
ATOM 11301 C C . GLY A 1 29 ? 4.868 4.052 -9.875 1.00 3.04 29 GLY A C 16
ATOM 11302 O O . GLY A 1 29 ? 5.552 4.448 -8.931 1.00 64.44 29 GLY A O 16
ATOM 11306 N N . GLU A 1 30 ? 4.492 2.785 -10.015 1.00 74.13 30 GLU A N 16
ATOM 11307 C CA . GLU A 1 30 ? 4.870 1.764 -9.045 1.00 54.11 30 GLU A CA 16
ATOM 11308 C C . GLU A 1 30 ? 6.386 1.609 -8.981 1.00 44.40 30 GLU A C 16
ATOM 11309 O O . GLU A 1 30 ? 7.016 1.968 -7.985 1.00 73.51 30 GLU A O 16
ATOM 11321 N N . ILE A 1 31 ? 6.966 1.073 -10.050 1.00 1.42 31 ILE A N 16
ATOM 11322 C CA . ILE A 1 31 ? 8.408 0.872 -10.116 1.00 21.35 31 ILE A CA 16
ATOM 11323 C C . ILE A 1 31 ? 9.045 1.789 -11.155 1.00 34.44 31 ILE A C 16
ATOM 11324 O O . ILE A 1 31 ? 8.453 2.069 -12.198 1.00 2.03 31 ILE A O 16
ATOM 11340 N N . THR A 1 32 ? 10.256 2.253 -10.864 1.00 21.52 32 THR A N 16
ATOM 11341 C CA . THR A 1 32 ? 10.974 3.137 -11.772 1.00 43.15 32 THR A CA 16
ATOM 11342 C C . THR A 1 32 ? 12.030 2.373 -12.563 1.00 44.50 32 THR A C 16
ATOM 11343 O O . THR A 1 32 ? 12.328 1.216 -12.265 1.00 51.44 32 THR A O 16
ATOM 11354 N N . LYS A 1 33 ? 12.595 3.028 -13.572 1.00 25.20 33 LYS A N 16
ATOM 11355 C CA . LYS A 1 33 ? 13.621 2.412 -14.405 1.00 60.34 33 LYS A CA 16
ATOM 11356 C C . LYS A 1 33 ? 14.749 1.844 -13.550 1.00 10.13 33 LYS A C 16
ATOM 11357 O O . LYS A 1 33 ? 15.409 0.881 -13.938 1.00 4.13 33 LYS A O 16
ATOM 11376 N N . GLU A 1 34 ? 14.962 2.447 -12.384 1.00 63.41 34 GLU A N 16
ATOM 11377 C CA . GLU A 1 34 ? 16.010 1.999 -11.474 1.00 43.32 34 GLU A CA 16
ATOM 11378 C C . GLU A 1 34 ? 15.979 0.482 -11.313 1.00 5.24 34 GLU A C 16
ATOM 11379 O O . GLU A 1 34 ? 17.020 -0.158 -11.158 1.00 61.41 34 GLU A O 16
ATOM 11391 N N . LEU A 1 35 ? 14.779 -0.086 -11.349 1.00 24.24 35 LEU A N 16
ATOM 11392 C CA . LEU A 1 35 ? 14.611 -1.528 -11.206 1.00 22.23 35 LEU A CA 16
ATOM 11393 C C . LEU A 1 35 ? 14.712 -2.225 -12.559 1.00 4.02 35 LEU A C 16
ATOM 11394 O O . LEU A 1 35 ? 15.533 -3.124 -12.746 1.00 13.21 35 LEU A O 16
ATOM 11410 N N . TYR A 1 36 ? 13.875 -1.803 -13.500 1.00 10.14 36 TYR A N 16
ATOM 11411 C CA . TYR A 1 36 ? 13.870 -2.386 -14.836 1.00 32.41 36 TYR A CA 16
ATOM 11412 C C . TYR A 1 36 ? 15.281 -2.438 -15.413 1.00 50.24 36 TYR A C 16
ATOM 11413 O O . TYR A 1 36 ? 15.633 -3.368 -16.140 1.00 54.40 36 TYR A O 16
ATOM 11431 N N . ILE A 1 37 ? 16.085 -1.432 -15.084 1.00 72.40 37 ILE A N 16
ATOM 11432 C CA . ILE A 1 37 ? 17.458 -1.363 -15.568 1.00 1.13 37 ILE A CA 16
ATOM 11433 C C . ILE A 1 37 ? 18.336 -2.405 -14.882 1.00 54.05 37 ILE A C 16
ATOM 11434 O O . ILE A 1 37 ? 18.900 -3.281 -15.536 1.00 60.42 37 ILE A O 16
ATOM 11450 N N . GLU A 1 38 ? 18.444 -2.303 -13.561 1.00 73.34 38 GLU A N 16
ATOM 11451 C CA . GLU A 1 38 ? 19.252 -3.238 -12.788 1.00 30.44 38 GLU A CA 16
ATOM 11452 C C . GLU A 1 38 ? 18.840 -4.680 -13.074 1.00 4.40 38 GLU A C 16
ATOM 11453 O O . GLU A 1 38 ? 19.668 -5.511 -13.451 1.00 11.51 38 GLU A O 16
ATOM 11465 N N . LEU A 1 39 ? 17.557 -4.969 -12.892 1.00 32.21 39 LEU A N 16
ATOM 11466 C CA . LEU A 1 39 ? 17.034 -6.310 -13.130 1.00 33.11 39 LEU A CA 16
ATOM 11467 C C . LEU A 1 39 ? 17.403 -6.799 -14.527 1.00 13.41 39 LEU A C 16
ATOM 11468 O O . LEU A 1 39 ? 17.683 -7.980 -14.728 1.00 65.02 39 LEU A O 16
ATOM 11484 N N . SER A 1 40 ? 17.402 -5.881 -15.488 1.00 40.15 40 SER A N 16
ATOM 11485 C CA . SER A 1 40 ? 17.735 -6.218 -16.867 1.00 62.34 40 SER A CA 16
ATOM 11486 C C . SER A 1 40 ? 19.247 -6.265 -17.065 1.00 43.32 40 SER A C 16
ATOM 11487 O O . SER A 1 40 ? 19.863 -5.276 -17.465 1.00 32.34 40 SER A O 16
ATOM 11495 N N . SER A 1 41 ? 19.840 -7.420 -16.782 1.00 74.54 41 SER A N 16
ATOM 11496 C CA . SER A 1 41 ? 21.280 -7.596 -16.925 1.00 22.20 41 SER A CA 16
ATOM 11497 C C . SER A 1 41 ? 21.608 -8.406 -18.176 1.00 55.31 41 SER A C 16
ATOM 11498 O O . SER A 1 41 ? 22.399 -9.347 -18.130 1.00 64.31 41 SER A O 16
ATOM 11506 N N . ASP A 1 42 ? 20.992 -8.032 -19.292 1.00 43.15 42 ASP A N 16
ATOM 11507 C CA . ASP A 1 42 ? 21.218 -8.721 -20.558 1.00 31.45 42 ASP A CA 16
ATOM 11508 C C . ASP A 1 42 ? 21.950 -7.819 -21.546 1.00 11.55 42 ASP A C 16
ATOM 11509 O O . ASP A 1 42 ? 21.744 -6.604 -21.563 1.00 65.10 42 ASP A O 16
ATOM 11518 N N . LEU A 1 43 ? 22.805 -8.419 -22.366 1.00 2.22 43 LEU A N 16
ATOM 11519 C CA . LEU A 1 43 ? 23.569 -7.669 -23.357 1.00 24.02 43 LEU A CA 16
ATOM 11520 C C . LEU A 1 43 ? 23.456 -8.314 -24.734 1.00 71.42 43 LEU A C 16
ATOM 11521 O O . LEU A 1 43 ? 24.032 -7.829 -25.708 1.00 30.14 43 LEU A O 16
ATOM 11537 N N . MET A 1 1 ? 3.083 1.051 0.779 1.00 40.13 1 MET A N 17
ATOM 11538 C CA . MET A 1 1 ? 2.500 0.983 -0.556 1.00 72.41 1 MET A CA 17
ATOM 11539 C C . MET A 1 1 ? 2.883 -0.321 -1.250 1.00 54.54 1 MET A C 17
ATOM 11540 O O . MET A 1 1 ? 3.605 -1.144 -0.690 1.00 74.02 1 MET A O 17
ATOM 11554 N N . ASN A 1 2 ? 2.394 -0.500 -2.473 1.00 74.32 2 ASN A N 17
ATOM 11555 C CA . ASN A 1 2 ? 2.684 -1.704 -3.243 1.00 63.22 2 ASN A CA 17
ATOM 11556 C C . ASN A 1 2 ? 4.040 -1.594 -3.935 1.00 12.43 2 ASN A C 17
ATOM 11557 O O . ASN A 1 2 ? 4.371 -0.559 -4.515 1.00 20.42 2 ASN A O 17
ATOM 11568 N N . LYS A 1 3 ? 4.820 -2.667 -3.869 1.00 44.24 3 LYS A N 17
ATOM 11569 C CA . LYS A 1 3 ? 6.140 -2.693 -4.490 1.00 75.00 3 LYS A CA 17
ATOM 11570 C C . LYS A 1 3 ? 6.810 -4.048 -4.287 1.00 34.12 3 LYS A C 17
ATOM 11571 O O . LYS A 1 3 ? 7.522 -4.535 -5.164 1.00 23.34 3 LYS A O 17
ATOM 11590 N N . GLU A 1 4 ? 6.574 -4.651 -3.126 1.00 25.52 4 GLU A N 17
ATOM 11591 C CA . GLU A 1 4 ? 7.156 -5.951 -2.809 1.00 53.15 4 GLU A CA 17
ATOM 11592 C C . GLU A 1 4 ? 6.351 -7.078 -3.452 1.00 4.53 4 GLU A C 17
ATOM 11593 O O . GLU A 1 4 ? 6.914 -8.067 -3.922 1.00 52.12 4 GLU A O 17
ATOM 11605 N N . HIS A 1 5 ? 5.032 -6.920 -3.467 1.00 75.21 5 HIS A N 17
ATOM 11606 C CA . HIS A 1 5 ? 4.149 -7.924 -4.051 1.00 52.43 5 HIS A CA 17
ATOM 11607 C C . HIS A 1 5 ? 4.176 -7.850 -5.575 1.00 64.50 5 HIS A C 17
ATOM 11608 O O . HIS A 1 5 ? 4.265 -8.874 -6.253 1.00 60.35 5 HIS A O 17
ATOM 11622 N N . ILE A 1 6 ? 4.099 -6.635 -6.106 1.00 1.34 6 ILE A N 17
ATOM 11623 C CA . ILE A 1 6 ? 4.116 -6.429 -7.549 1.00 33.15 6 ILE A CA 17
ATOM 11624 C C . ILE A 1 6 ? 5.358 -7.051 -8.178 1.00 53.42 6 ILE A C 17
ATOM 11625 O O . ILE A 1 6 ? 5.315 -7.543 -9.307 1.00 1.15 6 ILE A O 17
ATOM 11641 N N . LEU A 1 7 ? 6.463 -7.026 -7.442 1.00 32.25 7 LEU A N 17
ATOM 11642 C CA . LEU A 1 7 ? 7.718 -7.589 -7.926 1.00 62.35 7 LEU A CA 17
ATOM 11643 C C . LEU A 1 7 ? 7.659 -9.113 -7.948 1.00 60.32 7 LEU A C 17
ATOM 11644 O O . LEU A 1 7 ? 8.277 -9.756 -8.796 1.00 72.23 7 LEU A O 17
ATOM 11660 N N . ALA A 1 8 ? 6.910 -9.685 -7.011 1.00 12.31 8 ALA A N 17
ATOM 11661 C CA . ALA A 1 8 ? 6.766 -11.133 -6.925 1.00 43.31 8 ALA A CA 17
ATOM 11662 C C . ALA A 1 8 ? 6.372 -11.726 -8.273 1.00 62.14 8 ALA A C 17
ATOM 11663 O O . ALA A 1 8 ? 6.703 -12.872 -8.577 1.00 42.34 8 ALA A O 17
ATOM 11670 N N . GLN A 1 9 ? 5.663 -10.939 -9.077 1.00 24.34 9 GLN A N 17
ATOM 11671 C CA . GLN A 1 9 ? 5.223 -11.389 -10.392 1.00 3.10 9 GLN A CA 17
ATOM 11672 C C . GLN A 1 9 ? 6.401 -11.489 -11.355 1.00 44.24 9 GLN A C 17
ATOM 11673 O O . GLN A 1 9 ? 6.684 -12.557 -11.899 1.00 51.43 9 GLN A O 17
ATOM 11687 N N . LYS A 1 10 ? 7.086 -10.369 -11.563 1.00 22.22 10 LYS A N 17
ATOM 11688 C CA . LYS A 1 10 ? 8.235 -10.329 -12.460 1.00 31.41 10 LYS A CA 17
ATOM 11689 C C . LYS A 1 10 ? 9.323 -11.292 -11.994 1.00 53.11 10 LYS A C 17
ATOM 11690 O O . LYS A 1 10 ? 10.214 -11.653 -12.762 1.00 32.33 10 LYS A O 17
ATOM 11709 N N . GLU A 1 11 ? 9.242 -11.704 -10.733 1.00 13.23 11 GLU A N 17
ATOM 11710 C CA . GLU A 1 11 ? 10.220 -12.625 -10.166 1.00 72.14 11 GLU A CA 17
ATOM 11711 C C . GLU A 1 11 ? 10.056 -14.023 -10.756 1.00 51.15 11 GLU A C 17
ATOM 11712 O O . GLU A 1 11 ? 11.004 -14.808 -10.796 1.00 13.45 11 GLU A O 17
ATOM 11724 N N . VAL A 1 12 ? 8.846 -14.327 -11.214 1.00 73.44 12 VAL A N 17
ATOM 11725 C CA . VAL A 1 12 ? 8.556 -15.629 -11.803 1.00 23.50 12 VAL A CA 17
ATOM 11726 C C . VAL A 1 12 ? 8.281 -15.508 -13.298 1.00 30.15 12 VAL A C 17
ATOM 11727 O O . VAL A 1 12 ? 8.659 -16.379 -14.082 1.00 73.04 12 VAL A O 17
ATOM 11740 N N . LEU A 1 13 ? 7.621 -14.422 -13.685 1.00 61.44 13 LEU A N 17
ATOM 11741 C CA . LEU A 1 13 ? 7.295 -14.185 -15.087 1.00 71.55 13 LEU A CA 17
ATOM 11742 C C . LEU A 1 13 ? 8.531 -14.341 -15.968 1.00 12.42 13 LEU A C 17
ATOM 11743 O O . LEU A 1 13 ? 9.662 -14.274 -15.486 1.00 44.03 13 LEU A O 17
ATOM 11759 N N . THR A 1 14 ? 8.307 -14.546 -17.262 1.00 43.12 14 THR A N 17
ATOM 11760 C CA . THR A 1 14 ? 9.402 -14.709 -18.210 1.00 70.24 14 THR A CA 17
ATOM 11761 C C . THR A 1 14 ? 10.200 -13.419 -18.357 1.00 12.54 14 THR A C 17
ATOM 11762 O O . THR A 1 14 ? 9.743 -12.334 -17.996 1.00 52.43 14 THR A O 17
ATOM 11773 N N . PRO A 1 15 ? 11.421 -13.535 -18.898 1.00 63.25 15 PRO A N 17
ATOM 11774 C CA . PRO A 1 15 ? 12.308 -12.387 -19.106 1.00 2.41 15 PRO A CA 17
ATOM 11775 C C . PRO A 1 15 ? 11.803 -11.455 -20.203 1.00 25.14 15 PRO A C 17
ATOM 11776 O O . PRO A 1 15 ? 12.064 -10.252 -20.176 1.00 43.14 15 PRO A O 17
ATOM 11787 N N . ILE A 1 16 ? 11.080 -12.018 -21.164 1.00 62.34 16 ILE A N 17
ATOM 11788 C CA . ILE A 1 16 ? 10.538 -11.237 -22.269 1.00 10.11 16 ILE A CA 17
ATOM 11789 C C . ILE A 1 16 ? 9.269 -10.502 -21.851 1.00 74.24 16 ILE A C 17
ATOM 11790 O O . ILE A 1 16 ? 9.014 -9.383 -22.294 1.00 42.32 16 ILE A O 17
ATOM 11806 N N . GLU A 1 17 ? 8.477 -11.140 -20.995 1.00 53.10 17 GLU A N 17
ATOM 11807 C CA . GLU A 1 17 ? 7.234 -10.545 -20.517 1.00 31.51 17 GLU A CA 17
ATOM 11808 C C . GLU A 1 17 ? 7.508 -9.522 -19.419 1.00 54.40 17 GLU A C 17
ATOM 11809 O O . GLU A 1 17 ? 6.813 -8.511 -19.310 1.00 75.13 17 GLU A O 17
ATOM 11821 N N . TYR A 1 18 ? 8.524 -9.791 -18.607 1.00 40.14 18 TYR A N 17
ATOM 11822 C CA . TYR A 1 18 ? 8.888 -8.896 -17.516 1.00 4.42 18 TYR A CA 17
ATOM 11823 C C . TYR A 1 18 ? 9.245 -7.509 -18.044 1.00 75.30 18 TYR A C 17
ATOM 11824 O O . TYR A 1 18 ? 8.958 -6.498 -17.405 1.00 11.22 18 TYR A O 17
ATOM 11842 N N . GLU A 1 19 ? 9.871 -7.473 -19.216 1.00 51.30 19 GLU A N 17
ATOM 11843 C CA . GLU A 1 19 ? 10.267 -6.211 -19.831 1.00 14.02 19 GLU A CA 17
ATOM 11844 C C . GLU A 1 19 ? 9.081 -5.254 -19.920 1.00 43.01 19 GLU A C 17
ATOM 11845 O O . GLU A 1 19 ? 9.235 -4.042 -19.767 1.00 52.33 19 GLU A O 17
ATOM 11857 N N . HIS A 1 20 ? 7.899 -5.808 -20.169 1.00 52.44 20 HIS A N 17
ATOM 11858 C CA . HIS A 1 20 ? 6.686 -5.004 -20.279 1.00 64.14 20 HIS A CA 17
ATOM 11859 C C . HIS A 1 20 ? 6.035 -4.814 -18.913 1.00 52.10 20 HIS A C 17
ATOM 11860 O O . HIS A 1 20 ? 5.350 -3.819 -18.674 1.00 3.22 20 HIS A O 17
ATOM 11874 N N . TYR A 1 21 ? 6.252 -5.774 -18.021 1.00 14.10 21 TYR A N 17
ATOM 11875 C CA . TYR A 1 21 ? 5.683 -5.714 -16.680 1.00 11.32 21 TYR A CA 17
ATOM 11876 C C . TYR A 1 21 ? 5.989 -4.374 -16.018 1.00 1.31 21 TYR A C 17
ATOM 11877 O O . TYR A 1 21 ? 5.187 -3.854 -15.242 1.00 5.43 21 TYR A O 17
ATOM 11895 N N . VAL A 1 22 ? 7.156 -3.819 -16.331 1.00 71.24 22 VAL A N 17
ATOM 11896 C CA . VAL A 1 22 ? 7.569 -2.539 -15.770 1.00 4.24 22 VAL A CA 17
ATOM 11897 C C . VAL A 1 22 ? 7.133 -1.381 -16.660 1.00 71.24 22 VAL A C 17
ATOM 11898 O O . VAL A 1 22 ? 7.028 -0.241 -16.209 1.00 1.42 22 VAL A O 17
ATOM 11911 N N . LYS A 1 23 ? 6.879 -1.682 -17.929 1.00 53.24 23 LYS A N 17
ATOM 11912 C CA . LYS A 1 23 ? 6.451 -0.667 -18.886 1.00 23.44 23 LYS A CA 17
ATOM 11913 C C . LYS A 1 23 ? 5.124 -0.046 -18.463 1.00 0.12 23 LYS A C 17
ATOM 11914 O O . LYS A 1 23 ? 4.923 1.162 -18.595 1.00 35.23 23 LYS A O 17
ATOM 11933 N N . HIS A 1 24 ? 4.222 -0.878 -17.953 1.00 32.34 24 HIS A N 17
ATOM 11934 C CA . HIS A 1 24 ? 2.914 -0.409 -17.508 1.00 61.32 24 HIS A CA 17
ATOM 11935 C C . HIS A 1 24 ? 3.023 0.317 -16.171 1.00 42.51 24 HIS A C 17
ATOM 11936 O O . HIS A 1 24 ? 2.306 1.287 -15.919 1.00 60.32 24 HIS A O 17
ATOM 11950 N N . LEU A 1 25 ? 3.924 -0.157 -15.317 1.00 54.23 25 LEU A N 17
ATOM 11951 C CA . LEU A 1 25 ? 4.126 0.447 -14.005 1.00 43.41 25 LEU A CA 17
ATOM 11952 C C . LEU A 1 25 ? 4.337 1.953 -14.126 1.00 3.34 25 LEU A C 17
ATOM 11953 O O . LEU A 1 25 ? 3.768 2.734 -13.362 1.00 72.44 25 LEU A O 17
ATOM 11969 N N . PHE A 1 26 ? 5.158 2.355 -15.091 1.00 13.13 26 PHE A N 17
ATOM 11970 C CA . PHE A 1 26 ? 5.443 3.768 -15.312 1.00 61.15 26 PHE A CA 17
ATOM 11971 C C . PHE A 1 26 ? 4.155 4.586 -15.334 1.00 62.03 26 PHE A C 17
ATOM 11972 O O . PHE A 1 26 ? 4.144 5.757 -14.954 1.00 64.11 26 PHE A O 17
ATOM 11989 N N . ASP A 1 27 ? 3.072 3.961 -15.782 1.00 60.13 27 ASP A N 17
ATOM 11990 C CA . ASP A 1 27 ? 1.778 4.630 -15.854 1.00 20.51 27 ASP A CA 17
ATOM 11991 C C . ASP A 1 27 ? 1.449 5.319 -14.534 1.00 0.33 27 ASP A C 17
ATOM 11992 O O . ASP A 1 27 ? 1.097 6.499 -14.510 1.00 11.05 27 ASP A O 17
ATOM 12001 N N . ILE A 1 28 ? 1.565 4.576 -13.439 1.00 22.14 28 ILE A N 17
ATOM 12002 C CA . ILE A 1 28 ? 1.280 5.116 -12.115 1.00 41.32 28 ILE A CA 17
ATOM 12003 C C . ILE A 1 28 ? 2.564 5.512 -11.394 1.00 65.35 28 ILE A C 17
ATOM 12004 O O . ILE A 1 28 ? 2.568 6.418 -10.562 1.00 70.32 28 ILE A O 17
ATOM 12020 N N . GLY A 1 29 ? 3.656 4.826 -11.722 1.00 13.11 29 GLY A N 17
ATOM 12021 C CA . GLY A 1 29 ? 4.932 5.121 -11.098 1.00 43.31 29 GLY A CA 17
ATOM 12022 C C . GLY A 1 29 ? 5.281 4.139 -9.998 1.00 33.24 29 GLY A C 17
ATOM 12023 O O . GLY A 1 29 ? 6.037 4.465 -9.083 1.00 71.42 29 GLY A O 17
ATOM 12027 N N . GLU A 1 30 ? 4.727 2.934 -10.085 1.00 35.41 30 GLU A N 17
ATOM 12028 C CA . GLU A 1 30 ? 4.982 1.902 -9.086 1.00 52.04 30 GLU A CA 17
ATOM 12029 C C . GLU A 1 30 ? 6.480 1.669 -8.916 1.00 62.40 30 GLU A C 17
ATOM 12030 O O . GLU A 1 30 ? 7.046 1.947 -7.858 1.00 40.45 30 GLU A O 17
ATOM 12042 N N . ILE A 1 31 ? 7.116 1.155 -9.964 1.00 12.22 31 ILE A N 17
ATOM 12043 C CA . ILE A 1 31 ? 8.548 0.885 -9.931 1.00 33.33 31 ILE A CA 17
ATOM 12044 C C . ILE A 1 31 ? 9.308 1.838 -10.846 1.00 65.34 31 ILE A C 17
ATOM 12045 O O . ILE A 1 31 ? 8.834 2.190 -11.927 1.00 44.00 31 ILE A O 17
ATOM 12061 N N . THR A 1 32 ? 10.493 2.251 -10.408 1.00 4.51 32 THR A N 17
ATOM 12062 C CA . THR A 1 32 ? 11.321 3.163 -11.187 1.00 42.15 32 THR A CA 17
ATOM 12063 C C . THR A 1 32 ? 11.961 2.448 -12.372 1.00 54.23 32 THR A C 17
ATOM 12064 O O . THR A 1 32 ? 12.158 1.233 -12.345 1.00 2.30 32 THR A O 17
ATOM 12075 N N . LYS A 1 33 ? 12.283 3.209 -13.413 1.00 4.35 33 LYS A N 17
ATOM 12076 C CA . LYS A 1 33 ? 12.903 2.649 -14.608 1.00 0.42 33 LYS A CA 17
ATOM 12077 C C . LYS A 1 33 ? 14.183 1.899 -14.256 1.00 64.21 33 LYS A C 17
ATOM 12078 O O . LYS A 1 33 ? 14.523 0.902 -14.892 1.00 61.22 33 LYS A O 17
ATOM 12097 N N . GLU A 1 34 ? 14.888 2.384 -13.239 1.00 3.03 34 GLU A N 17
ATOM 12098 C CA . GLU A 1 34 ? 16.131 1.757 -12.803 1.00 53.22 34 GLU A CA 17
ATOM 12099 C C . GLU A 1 34 ? 15.938 0.259 -12.589 1.00 62.41 34 GLU A C 17
ATOM 12100 O O . GLU A 1 34 ? 16.678 -0.559 -13.139 1.00 13.23 34 GLU A O 17
ATOM 12112 N N . LEU A 1 35 ? 14.940 -0.095 -11.786 1.00 45.33 35 LEU A N 17
ATOM 12113 C CA . LEU A 1 35 ? 14.650 -1.495 -11.498 1.00 14.11 35 LEU A CA 17
ATOM 12114 C C . LEU A 1 35 ? 14.530 -2.303 -12.786 1.00 40.32 35 LEU A C 17
ATOM 12115 O O . LEU A 1 35 ? 15.116 -3.378 -12.914 1.00 5.25 35 LEU A O 17
ATOM 12131 N N . TYR A 1 36 ? 13.769 -1.777 -13.739 1.00 51.14 36 TYR A N 17
ATOM 12132 C CA . TYR A 1 36 ? 13.572 -2.449 -15.018 1.00 62.12 36 TYR A CA 17
ATOM 12133 C C . TYR A 1 36 ? 14.908 -2.868 -15.625 1.00 0.23 36 TYR A C 17
ATOM 12134 O O . TYR A 1 36 ? 15.008 -3.908 -16.276 1.00 33.34 36 TYR A O 17
ATOM 12152 N N . ILE A 1 37 ? 15.932 -2.050 -15.406 1.00 0.05 37 ILE A N 17
ATOM 12153 C CA . ILE A 1 37 ? 17.262 -2.335 -15.928 1.00 64.32 37 ILE A CA 17
ATOM 12154 C C . ILE A 1 37 ? 18.043 -3.239 -14.980 1.00 5.30 37 ILE A C 17
ATOM 12155 O O . ILE A 1 37 ? 18.559 -4.280 -15.384 1.00 20.31 37 ILE A O 17
ATOM 12171 N N . GLU A 1 38 ? 18.125 -2.832 -13.717 1.00 33.42 38 GLU A N 17
ATOM 12172 C CA . GLU A 1 38 ? 18.842 -3.606 -12.711 1.00 23.43 38 GLU A CA 17
ATOM 12173 C C . GLU A 1 38 ? 18.377 -5.060 -12.708 1.00 41.25 38 GLU A C 17
ATOM 12174 O O . GLU A 1 38 ? 19.173 -5.979 -12.908 1.00 13.30 38 GLU A O 17
ATOM 12186 N N . LEU A 1 39 ? 17.084 -5.260 -12.481 1.00 33.20 39 LEU A N 17
ATOM 12187 C CA . LEU A 1 39 ? 16.511 -6.602 -12.452 1.00 12.51 39 LEU A CA 17
ATOM 12188 C C . LEU A 1 39 ? 16.790 -7.341 -13.756 1.00 72.24 39 LEU A C 17
ATOM 12189 O O . LEU A 1 39 ? 17.014 -8.552 -13.760 1.00 10.45 39 LEU A O 17
ATOM 12205 N N . SER A 1 40 ? 16.776 -6.605 -14.863 1.00 4.22 40 SER A N 17
ATOM 12206 C CA . SER A 1 40 ? 17.026 -7.191 -16.174 1.00 64.14 40 SER A CA 17
ATOM 12207 C C . SER A 1 40 ? 18.395 -7.863 -16.217 1.00 45.10 40 SER A C 17
ATOM 12208 O O . SER A 1 40 ? 18.496 -9.089 -16.262 1.00 44.11 40 SER A O 17
ATOM 12216 N N . SER A 1 41 ? 19.447 -7.050 -16.203 1.00 22.24 41 SER A N 17
ATOM 12217 C CA . SER A 1 41 ? 20.811 -7.564 -16.244 1.00 21.45 41 SER A CA 17
ATOM 12218 C C . SER A 1 41 ? 21.033 -8.418 -17.489 1.00 11.24 41 SER A C 17
ATOM 12219 O O . SER A 1 41 ? 21.708 -9.446 -17.438 1.00 31.13 41 SER A O 17
ATOM 12227 N N . ASP A 1 42 ? 20.460 -7.983 -18.605 1.00 74.34 42 ASP A N 17
ATOM 12228 C CA . ASP A 1 42 ? 20.594 -8.706 -19.865 1.00 45.31 42 ASP A CA 17
ATOM 12229 C C . ASP A 1 42 ? 21.083 -7.778 -20.974 1.00 33.43 42 ASP A C 17
ATOM 12230 O O . ASP A 1 42 ? 20.347 -6.905 -21.436 1.00 64.00 42 ASP A O 17
ATOM 12239 N N . LEU A 1 43 ? 22.327 -7.973 -21.395 1.00 64.02 43 LEU A N 17
ATOM 12240 C CA . LEU A 1 43 ? 22.915 -7.154 -22.449 1.00 41.53 43 LEU A CA 17
ATOM 12241 C C . LEU A 1 43 ? 22.800 -5.670 -22.114 1.00 12.01 43 LEU A C 17
ATOM 12242 O O . LEU A 1 43 ? 23.672 -4.875 -22.464 1.00 15.54 43 LEU A O 17
ATOM 12258 N N . MET A 1 1 ? 0.406 -0.566 -6.109 1.00 54.24 1 MET A N 18
ATOM 12259 C CA . MET A 1 1 ? 0.044 -0.456 -4.701 1.00 0.21 1 MET A CA 18
ATOM 12260 C C . MET A 1 1 ? 1.222 -0.830 -3.806 1.00 74.15 1 MET A C 18
ATOM 12261 O O . MET A 1 1 ? 1.551 -0.110 -2.865 1.00 62.01 1 MET A O 18
ATOM 12275 N N . ASN A 1 2 ? 1.851 -1.961 -4.107 1.00 64.33 2 ASN A N 18
ATOM 12276 C CA . ASN A 1 2 ? 2.992 -2.431 -3.329 1.00 71.23 2 ASN A CA 18
ATOM 12277 C C . ASN A 1 2 ? 4.269 -2.402 -4.164 1.00 12.43 2 ASN A C 18
ATOM 12278 O O . ASN A 1 2 ? 4.246 -2.675 -5.364 1.00 23.31 2 ASN A O 18
ATOM 12289 N N . LYS A 1 3 ? 5.382 -2.068 -3.520 1.00 22.12 3 LYS A N 18
ATOM 12290 C CA . LYS A 1 3 ? 6.670 -2.004 -4.200 1.00 62.11 3 LYS A CA 18
ATOM 12291 C C . LYS A 1 3 ? 7.524 -3.223 -3.864 1.00 41.43 3 LYS A C 18
ATOM 12292 O O . LYS A 1 3 ? 8.273 -3.717 -4.706 1.00 31.30 3 LYS A O 18
ATOM 12311 N N . GLU A 1 4 ? 7.404 -3.701 -2.630 1.00 25.51 4 GLU A N 18
ATOM 12312 C CA . GLU A 1 4 ? 8.166 -4.863 -2.185 1.00 13.23 4 GLU A CA 18
ATOM 12313 C C . GLU A 1 4 ? 7.487 -6.158 -2.621 1.00 61.12 4 GLU A C 18
ATOM 12314 O O . GLU A 1 4 ? 8.153 -7.138 -2.957 1.00 34.44 4 GLU A O 18
ATOM 12326 N N . HIS A 1 5 ? 6.158 -6.155 -2.614 1.00 12.54 5 HIS A N 18
ATOM 12327 C CA . HIS A 1 5 ? 5.388 -7.329 -3.009 1.00 11.35 5 HIS A CA 18
ATOM 12328 C C . HIS A 1 5 ? 5.419 -7.515 -4.523 1.00 1.15 5 HIS A C 18
ATOM 12329 O O . HIS A 1 5 ? 5.617 -8.625 -5.017 1.00 31.22 5 HIS A O 18
ATOM 12343 N N . ILE A 1 6 ? 5.222 -6.422 -5.252 1.00 71.12 6 ILE A N 18
ATOM 12344 C CA . ILE A 1 6 ? 5.228 -6.466 -6.709 1.00 51.32 6 ILE A CA 18
ATOM 12345 C C . ILE A 1 6 ? 6.504 -7.114 -7.234 1.00 43.25 6 ILE A C 18
ATOM 12346 O O . ILE A 1 6 ? 6.508 -7.728 -8.302 1.00 50.34 6 ILE A O 18
ATOM 12362 N N . LEU A 1 7 ? 7.587 -6.975 -6.477 1.00 34.12 7 LEU A N 18
ATOM 12363 C CA . LEU A 1 7 ? 8.871 -7.549 -6.864 1.00 54.15 7 LEU A CA 18
ATOM 12364 C C . LEU A 1 7 ? 8.719 -9.020 -7.238 1.00 40.14 7 LEU A C 18
ATOM 12365 O O . LEU A 1 7 ? 9.398 -9.515 -8.137 1.00 72.15 7 LEU A O 18
ATOM 12381 N N . ALA A 1 8 ? 7.823 -9.712 -6.543 1.00 74.44 8 ALA A N 18
ATOM 12382 C CA . ALA A 1 8 ? 7.579 -11.125 -6.805 1.00 74.42 8 ALA A CA 18
ATOM 12383 C C . ALA A 1 8 ? 6.794 -11.317 -8.099 1.00 4.40 8 ALA A C 18
ATOM 12384 O O . ALA A 1 8 ? 7.012 -12.283 -8.829 1.00 53.13 8 ALA A O 18
ATOM 12391 N N . GLN A 1 9 ? 5.882 -10.390 -8.375 1.00 63.10 9 GLN A N 18
ATOM 12392 C CA . GLN A 1 9 ? 5.065 -10.459 -9.581 1.00 1.33 9 GLN A CA 18
ATOM 12393 C C . GLN A 1 9 ? 5.940 -10.521 -10.828 1.00 52.34 9 GLN A C 18
ATOM 12394 O O . GLN A 1 9 ? 5.833 -11.449 -11.630 1.00 35.44 9 GLN A O 18
ATOM 12408 N N . LYS A 1 10 ? 6.806 -9.526 -10.988 1.00 13.31 10 LYS A N 18
ATOM 12409 C CA . LYS A 1 10 ? 7.701 -9.466 -12.138 1.00 34.35 10 LYS A CA 18
ATOM 12410 C C . LYS A 1 10 ? 8.483 -10.767 -12.286 1.00 20.33 10 LYS A C 18
ATOM 12411 O O . LYS A 1 10 ? 8.868 -11.147 -13.391 1.00 24.22 10 LYS A O 18
ATOM 12430 N N . GLU A 1 11 ? 8.712 -11.446 -11.166 1.00 4.43 11 GLU A N 18
ATOM 12431 C CA . GLU A 1 11 ? 9.448 -12.704 -11.173 1.00 24.41 11 GLU A CA 18
ATOM 12432 C C . GLU A 1 11 ? 8.561 -13.851 -11.650 1.00 43.45 11 GLU A C 18
ATOM 12433 O O . GLU A 1 11 ? 9.032 -14.788 -12.295 1.00 40.21 11 GLU A O 18
ATOM 12445 N N . VAL A 1 12 ? 7.274 -13.769 -11.329 1.00 1.53 12 VAL A N 18
ATOM 12446 C CA . VAL A 1 12 ? 6.320 -14.798 -11.725 1.00 1.45 12 VAL A CA 18
ATOM 12447 C C . VAL A 1 12 ? 6.321 -14.995 -13.236 1.00 74.22 12 VAL A C 18
ATOM 12448 O O . VAL A 1 12 ? 6.735 -16.042 -13.736 1.00 54.15 12 VAL A O 18
ATOM 12461 N N . LEU A 1 13 ? 5.855 -13.983 -13.960 1.00 34.24 13 LEU A N 18
ATOM 12462 C CA . LEU A 1 13 ? 5.801 -14.045 -15.416 1.00 44.42 13 LEU A CA 18
ATOM 12463 C C . LEU A 1 13 ? 7.161 -14.423 -15.995 1.00 71.12 13 LEU A C 18
ATOM 12464 O O . LEU A 1 13 ? 8.155 -14.505 -15.273 1.00 41.10 13 LEU A O 18
ATOM 12480 N N . THR A 1 14 ? 7.198 -14.651 -17.304 1.00 61.34 14 THR A N 18
ATOM 12481 C CA . THR A 1 14 ? 8.435 -15.020 -17.981 1.00 41.12 14 THR A CA 18
ATOM 12482 C C . THR A 1 14 ? 9.445 -13.878 -17.942 1.00 34.34 14 THR A C 18
ATOM 12483 O O . THR A 1 14 ? 9.097 -12.717 -17.726 1.00 73.13 14 THR A O 18
ATOM 12494 N N . PRO A 1 15 ? 10.726 -14.213 -18.155 1.00 11.23 15 PRO A N 18
ATOM 12495 C CA . PRO A 1 15 ? 11.812 -13.229 -18.150 1.00 3.35 15 PRO A CA 18
ATOM 12496 C C . PRO A 1 15 ? 11.754 -12.294 -19.353 1.00 71.42 15 PRO A C 18
ATOM 12497 O O . PRO A 1 15 ? 12.303 -11.193 -19.323 1.00 2.34 15 PRO A O 18
ATOM 12508 N N . ILE A 1 16 ? 11.085 -12.741 -20.411 1.00 0.21 16 ILE A N 18
ATOM 12509 C CA . ILE A 1 16 ? 10.954 -11.943 -21.624 1.00 21.12 16 ILE A CA 18
ATOM 12510 C C . ILE A 1 16 ? 9.728 -11.039 -21.558 1.00 34.43 16 ILE A C 18
ATOM 12511 O O . ILE A 1 16 ? 9.715 -9.951 -22.132 1.00 23.21 16 ILE A O 18
ATOM 12527 N N . GLU A 1 17 ? 8.699 -11.498 -20.852 1.00 13.01 17 GLU A N 18
ATOM 12528 C CA . GLU A 1 17 ? 7.467 -10.730 -20.710 1.00 45.40 17 GLU A CA 18
ATOM 12529 C C . GLU A 1 17 ? 7.592 -9.705 -19.586 1.00 32.43 17 GLU A C 18
ATOM 12530 O O . GLU A 1 17 ? 7.060 -8.599 -19.678 1.00 1.32 17 GLU A O 18
ATOM 12542 N N . TYR A 1 18 ? 8.297 -10.083 -18.525 1.00 52.11 18 TYR A N 18
ATOM 12543 C CA . TYR A 1 18 ? 8.489 -9.200 -17.381 1.00 50.51 18 TYR A CA 18
ATOM 12544 C C . TYR A 1 18 ? 9.059 -7.855 -17.821 1.00 40.52 18 TYR A C 18
ATOM 12545 O O . TYR A 1 18 ? 8.681 -6.807 -17.297 1.00 63.31 18 TYR A O 18
ATOM 12563 N N . GLU A 1 19 ? 9.971 -7.893 -18.788 1.00 75.31 19 GLU A N 18
ATOM 12564 C CA . GLU A 1 19 ? 10.593 -6.678 -19.299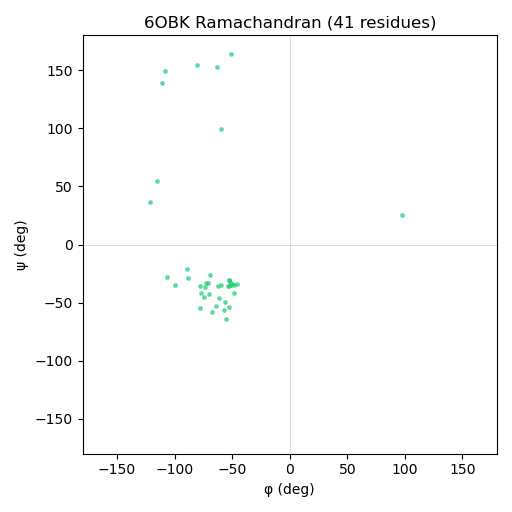 1.00 43.21 19 GLU A CA 18
ATOM 12565 C C . GLU A 1 19 ? 9.537 -5.642 -19.675 1.00 25.12 19 GLU A C 18
ATOM 12566 O O . GLU A 1 19 ? 9.769 -4.437 -19.572 1.00 24.12 19 GLU A O 18
ATOM 12578 N N . HIS A 1 20 ? 8.377 -6.121 -20.112 1.00 13.54 20 HIS A N 18
ATOM 12579 C CA . HIS A 1 20 ? 7.284 -5.237 -20.503 1.00 43.20 20 HIS A CA 18
ATOM 12580 C C . HIS A 1 20 ? 6.411 -4.888 -19.302 1.00 12.32 20 HIS A C 18
ATOM 12581 O O . HIS A 1 20 ? 5.779 -3.831 -19.267 1.00 64.31 20 HIS A O 18
ATOM 12595 N N . TYR A 1 21 ? 6.379 -5.782 -18.320 1.00 2.31 21 TYR A N 18
ATOM 12596 C CA . TYR A 1 21 ? 5.581 -5.569 -17.118 1.00 73.55 21 TYR A CA 18
ATOM 12597 C C . TYR A 1 21 ? 5.935 -4.242 -16.456 1.00 44.20 21 TYR A C 18
ATOM 12598 O O . TYR A 1 21 ? 5.103 -3.624 -15.792 1.00 40.54 21 TYR A O 18
ATOM 12616 N N . VAL A 1 22 ? 7.178 -3.809 -16.642 1.00 4.41 22 VAL A N 18
ATOM 12617 C CA . VAL A 1 22 ? 7.645 -2.554 -16.065 1.00 11.42 22 VAL A CA 18
ATOM 12618 C C . VAL A 1 22 ? 7.196 -1.362 -16.904 1.00 31.42 22 VAL A C 18
ATOM 12619 O O . VAL A 1 22 ? 7.146 -0.231 -16.420 1.00 64.31 22 VAL A O 18
ATOM 12632 N N . LYS A 1 23 ? 6.869 -1.624 -18.165 1.00 14.23 23 LYS A N 18
ATOM 12633 C CA . LYS A 1 23 ? 6.421 -0.574 -19.073 1.00 23.42 23 LYS A CA 18
ATOM 12634 C C . LYS A 1 23 ? 5.147 0.086 -18.556 1.00 22.13 23 LYS A C 18
ATOM 12635 O O . LYS A 1 23 ? 4.997 1.306 -18.623 1.00 4.54 23 LYS A O 18
ATOM 12654 N N . HIS A 1 24 ? 4.232 -0.728 -18.039 1.00 10.11 24 HIS A N 18
ATOM 12655 C CA . HIS A 1 24 ? 2.971 -0.222 -17.508 1.00 42.31 24 HIS A CA 18
ATOM 12656 C C . HIS A 1 24 ? 3.192 0.511 -16.188 1.00 64.12 24 HIS A C 18
ATOM 12657 O O . HIS A 1 24 ? 2.510 1.492 -15.888 1.00 71.54 24 HIS A O 18
ATOM 12671 N N . LEU A 1 25 ? 4.149 0.029 -15.403 1.00 22.22 25 LEU A N 18
ATOM 12672 C CA . LEU A 1 25 ? 4.460 0.637 -14.114 1.00 2.30 25 LEU A CA 18
ATOM 12673 C C . LEU A 1 25 ? 4.722 2.132 -14.267 1.00 13.34 25 LEU A C 18
ATOM 12674 O O . LEU A 1 25 ? 4.211 2.945 -13.495 1.00 73.52 25 LEU A O 18
ATOM 12690 N N . PHE A 1 26 ? 5.519 2.489 -15.268 1.00 40.10 26 PHE A N 18
ATOM 12691 C CA . PHE A 1 26 ? 5.847 3.887 -15.523 1.00 65.21 26 PHE A CA 18
ATOM 12692 C C . PHE A 1 26 ? 4.587 4.747 -15.544 1.00 21.43 26 PHE A C 18
ATOM 12693 O O . PHE A 1 26 ? 4.619 5.923 -15.181 1.00 31.44 26 PHE A O 18
ATOM 12710 N N . ASP A 1 27 ? 3.479 4.151 -15.971 1.00 42.43 27 ASP A N 18
ATOM 12711 C CA . ASP A 1 27 ? 2.207 4.861 -16.039 1.00 42.44 27 ASP A CA 18
ATOM 12712 C C . ASP A 1 27 ? 1.928 5.603 -14.736 1.00 24.02 27 ASP A C 18
ATOM 12713 O O . ASP A 1 27 ? 1.620 6.795 -14.742 1.00 74.04 27 ASP A O 18
ATOM 12722 N N . ILE A 1 28 ? 2.038 4.890 -13.620 1.00 64.31 28 ILE A N 18
ATOM 12723 C CA . ILE A 1 28 ? 1.798 5.481 -12.309 1.00 61.55 28 ILE A CA 18
ATOM 12724 C C . ILE A 1 28 ? 3.110 5.830 -11.615 1.00 61.21 28 ILE A C 18
ATOM 12725 O O . ILE A 1 28 ? 3.169 6.754 -10.805 1.00 30.31 28 ILE A O 18
ATOM 12741 N N . GLY A 1 29 ? 4.162 5.085 -11.940 1.00 62.40 29 GLY A N 18
ATOM 12742 C CA . GLY A 1 29 ? 5.460 5.332 -11.340 1.00 22.11 29 GLY A CA 18
ATOM 12743 C C . GLY A 1 29 ? 5.769 4.370 -10.210 1.00 23.11 29 GLY A C 18
ATOM 12744 O O . GLY A 1 29 ? 6.534 4.695 -9.302 1.00 73.31 29 GLY A O 18
ATOM 12748 N N . GLU A 1 30 ? 5.172 3.183 -10.265 1.00 3.31 30 GLU A N 18
ATOM 12749 C CA . GLU A 1 30 ? 5.387 2.173 -9.236 1.00 32.31 30 GLU A CA 18
ATOM 12750 C C . GLU A 1 30 ? 6.871 1.848 -9.093 1.00 60.14 30 GLU A C 18
ATOM 12751 O O . GLU A 1 30 ? 7.479 2.117 -8.057 1.00 22.10 30 GLU A O 18
ATOM 12763 N N . ILE A 1 31 ? 7.447 1.268 -10.141 1.00 32.31 31 ILE A N 18
ATOM 12764 C CA . ILE A 1 31 ? 8.859 0.907 -10.133 1.00 70.31 31 ILE A CA 18
ATOM 12765 C C . ILE A 1 31 ? 9.655 1.778 -11.099 1.00 14.32 31 ILE A C 18
ATOM 12766 O O . ILE A 1 31 ? 9.190 2.095 -12.195 1.00 22.34 31 ILE A O 18
ATOM 12782 N N . THR A 1 32 ? 10.858 2.163 -10.686 1.00 24.02 32 THR A N 18
ATOM 12783 C CA . THR A 1 32 ? 11.720 2.997 -11.514 1.00 11.42 32 THR A CA 18
ATOM 12784 C C . THR A 1 32 ? 12.498 2.156 -12.519 1.00 41.53 32 THR A C 18
ATOM 12785 O O . THR A 1 32 ? 12.651 0.947 -12.346 1.00 45.14 32 THR A O 18
ATOM 12796 N N . LYS A 1 33 ? 12.989 2.804 -13.571 1.00 31.23 33 LYS A N 18
ATOM 12797 C CA . LYS A 1 33 ? 13.754 2.116 -14.604 1.00 51.53 33 LYS A CA 18
ATOM 12798 C C . LYS A 1 33 ? 14.953 1.391 -14.002 1.00 50.20 33 LYS A C 18
ATOM 12799 O O . LYS A 1 33 ? 15.378 0.352 -14.506 1.00 41.42 33 LYS A O 18
ATOM 12818 N N . GLU A 1 34 ? 15.492 1.945 -12.921 1.00 2.35 34 GLU A N 18
ATOM 12819 C CA . GLU A 1 34 ? 16.642 1.349 -12.250 1.00 51.32 34 GLU A CA 18
ATOM 12820 C C . GLU A 1 34 ? 16.419 -0.141 -12.009 1.00 12.23 34 GLU A C 18
ATOM 12821 O O . GLU A 1 34 ? 17.353 -0.940 -12.084 1.00 73.43 34 GLU A O 18
ATOM 12833 N N . LEU A 1 35 ? 15.176 -0.507 -11.717 1.00 75.14 35 LEU A N 18
ATOM 12834 C CA . LEU A 1 35 ? 14.828 -1.901 -11.464 1.00 21.11 35 LEU A CA 18
ATOM 12835 C C . LEU A 1 35 ? 14.755 -2.690 -12.767 1.00 51.35 35 LEU A C 18
ATOM 12836 O O . LEU A 1 35 ? 15.405 -3.725 -12.916 1.00 11.20 35 LEU A O 18
ATOM 12852 N N . TYR A 1 36 ? 13.961 -2.193 -13.710 1.00 4.33 36 TYR A N 18
ATOM 12853 C CA . TYR A 1 36 ? 13.803 -2.851 -15.001 1.00 41.21 36 TYR A CA 18
ATOM 12854 C C . TYR A 1 36 ? 15.160 -3.136 -15.637 1.00 42.23 36 TYR A C 18
ATOM 12855 O O . TYR A 1 36 ? 15.347 -4.160 -16.294 1.00 61.52 36 TYR A O 18
ATOM 12873 N N . ILE A 1 37 ? 16.104 -2.222 -15.437 1.00 32.25 37 ILE A N 18
ATOM 12874 C CA . ILE A 1 37 ? 17.444 -2.375 -15.988 1.00 62.23 37 ILE A CA 18
ATOM 12875 C C . ILE A 1 37 ? 18.289 -3.311 -15.130 1.00 13.43 37 ILE A C 18
ATOM 12876 O O . ILE A 1 37 ? 18.813 -4.311 -15.617 1.00 22.41 37 ILE A O 18
ATOM 12892 N N . GLU A 1 38 ? 18.414 -2.978 -13.849 1.00 11.33 38 GLU A N 18
ATOM 12893 C CA . GLU A 1 38 ? 19.194 -3.789 -12.922 1.00 62.30 38 GLU A CA 18
ATOM 12894 C C . GLU A 1 38 ? 18.764 -5.252 -12.985 1.00 62.10 38 GLU A C 18
ATOM 12895 O O . GLU A 1 38 ? 19.571 -6.136 -13.276 1.00 21.34 38 GLU A O 18
ATOM 12907 N N . LEU A 1 39 ? 17.488 -5.500 -12.710 1.00 44.23 39 LEU A N 18
ATOM 12908 C CA . LEU A 1 39 ? 16.950 -6.855 -12.735 1.00 34.22 39 LEU A CA 18
ATOM 12909 C C . LEU A 1 39 ? 17.198 -7.515 -14.087 1.00 72.43 39 LEU A C 18
ATOM 12910 O O . LEU A 1 39 ? 17.452 -8.717 -14.165 1.00 63.32 39 LEU A O 18
ATOM 12926 N N . SER A 1 40 ? 17.124 -6.721 -15.150 1.00 50.13 40 SER A N 18
ATOM 12927 C CA . SER A 1 40 ? 17.339 -7.228 -16.500 1.00 61.44 40 SER A CA 18
ATOM 12928 C C . SER A 1 40 ? 18.761 -7.758 -16.662 1.00 12.24 40 SER A C 18
ATOM 12929 O O . SER A 1 40 ? 18.975 -8.962 -16.797 1.00 72.44 40 SER A O 18
ATOM 12937 N N . SER A 1 41 ? 19.730 -6.848 -16.646 1.00 13.03 41 SER A N 18
ATOM 12938 C CA . SER A 1 41 ? 21.131 -7.221 -16.794 1.00 25.41 41 SER A CA 18
ATOM 12939 C C . SER A 1 41 ? 21.355 -7.986 -18.095 1.00 43.11 41 SER A C 18
ATOM 12940 O O . SER A 1 41 ? 22.121 -8.949 -18.138 1.00 45.43 41 SER A O 18
ATOM 12948 N N . ASP A 1 42 ? 20.681 -7.550 -19.153 1.00 41.13 42 ASP A N 18
ATOM 12949 C CA . ASP A 1 42 ? 20.806 -8.191 -20.457 1.00 30.40 42 ASP A CA 18
ATOM 12950 C C . ASP A 1 42 ? 21.192 -7.176 -21.528 1.00 14.42 42 ASP A C 18
ATOM 12951 O O . ASP A 1 42 ? 20.563 -6.124 -21.656 1.00 70.24 42 ASP A O 18
ATOM 12960 N N . LEU A 1 43 ? 22.229 -7.496 -22.293 1.00 40.23 43 LEU A N 18
ATOM 12961 C CA . LEU A 1 43 ? 22.700 -6.611 -23.353 1.00 51.30 43 LEU A CA 18
ATOM 12962 C C . LEU A 1 43 ? 23.044 -5.232 -22.798 1.00 63.23 43 LEU A C 18
ATOM 12963 O O . LEU A 1 43 ? 23.708 -5.114 -21.768 1.00 70.44 43 LEU A O 18
ATOM 12979 N N . MET A 1 1 ? -0.094 0.338 -3.463 1.00 31.54 1 MET A N 19
ATOM 12980 C CA . MET A 1 1 ? 1.350 0.357 -3.663 1.00 62.54 1 MET A CA 19
ATOM 12981 C C . MET A 1 1 ? 1.991 -0.918 -3.124 1.00 31.24 1 MET A C 19
ATOM 12982 O O . MET A 1 1 ? 2.143 -1.083 -1.914 1.00 73.20 1 MET A O 19
ATOM 12996 N N . ASN A 1 2 ? 2.365 -1.817 -4.029 1.00 15.30 2 ASN A N 19
ATOM 12997 C CA . ASN A 1 2 ? 2.988 -3.077 -3.643 1.00 21.23 2 ASN A CA 19
ATOM 12998 C C . ASN A 1 2 ? 4.240 -3.342 -4.474 1.00 74.21 2 ASN A C 19
ATOM 12999 O O . ASN A 1 2 ? 4.302 -4.311 -5.231 1.00 62.21 2 ASN A O 19
ATOM 13010 N N . LYS A 1 3 ? 5.235 -2.475 -4.328 1.00 2.44 3 LYS A N 19
ATOM 13011 C CA . LYS A 1 3 ? 6.487 -2.614 -5.063 1.00 32.25 3 LYS A CA 19
ATOM 13012 C C . LYS A 1 3 ? 7.277 -3.821 -4.567 1.00 30.11 3 LYS A C 19
ATOM 13013 O O . LYS A 1 3 ? 7.955 -4.492 -5.345 1.00 12.34 3 LYS A O 19
ATOM 13032 N N . GLU A 1 4 ? 7.183 -4.092 -3.269 1.00 2.23 4 GLU A N 19
ATOM 13033 C CA . GLU A 1 4 ? 7.890 -5.219 -2.671 1.00 54.22 4 GLU A CA 19
ATOM 13034 C C . GLU A 1 4 ? 7.280 -6.543 -3.122 1.00 22.44 4 GLU A C 19
ATOM 13035 O O . GLU A 1 4 ? 7.996 -7.508 -3.393 1.00 74.24 4 GLU A O 19
ATOM 13047 N N . HIS A 1 5 ? 5.954 -6.582 -3.198 1.00 33.33 5 HIS A N 19
ATOM 13048 C CA . HIS A 1 5 ? 5.247 -7.788 -3.615 1.00 31.10 5 HIS A CA 19
ATOM 13049 C C . HIS A 1 5 ? 5.311 -7.959 -5.130 1.00 4.13 5 HIS A C 19
ATOM 13050 O O . HIS A 1 5 ? 5.694 -9.018 -5.629 1.00 12.24 5 HIS A O 19
ATOM 13064 N N . ILE A 1 6 ? 4.935 -6.911 -5.855 1.00 32.20 6 ILE A N 19
ATOM 13065 C CA . ILE A 1 6 ? 4.951 -6.946 -7.312 1.00 75.01 6 ILE A CA 19
ATOM 13066 C C . ILE A 1 6 ? 6.308 -7.401 -7.836 1.00 61.44 6 ILE A C 19
ATOM 13067 O O . ILE A 1 6 ? 6.399 -8.032 -8.891 1.00 22.14 6 ILE A O 19
ATOM 13083 N N . LEU A 1 7 ? 7.361 -7.079 -7.094 1.00 22.45 7 LEU A N 19
ATOM 13084 C CA . LEU A 1 7 ? 8.716 -7.457 -7.482 1.00 12.10 7 LEU A CA 19
ATOM 13085 C C . LEU A 1 7 ? 8.812 -8.959 -7.732 1.00 1.44 7 LEU A C 19
ATOM 13086 O O . LEU A 1 7 ? 9.598 -9.410 -8.564 1.00 73.21 7 LEU A O 19
ATOM 13102 N N . ALA A 1 8 ? 8.006 -9.727 -7.006 1.00 1.31 8 ALA A N 19
ATOM 13103 C CA . ALA A 1 8 ? 7.997 -11.177 -7.152 1.00 25.03 8 ALA A CA 19
ATOM 13104 C C . ALA A 1 8 ? 7.295 -11.595 -8.439 1.00 32.22 8 ALA A C 19
ATOM 13105 O O . ALA A 1 8 ? 7.664 -12.590 -9.063 1.00 2.43 8 ALA A O 19
ATOM 13112 N N . GLN A 1 9 ? 6.280 -10.830 -8.829 1.00 65.22 9 GLN A N 19
ATOM 13113 C CA . GLN A 1 9 ? 5.526 -11.124 -10.042 1.00 13.52 9 GLN A CA 19
ATOM 13114 C C . GLN A 1 9 ? 6.454 -11.243 -11.246 1.00 4.53 9 GLN A C 19
ATOM 13115 O O . GLN A 1 9 ? 6.476 -12.267 -11.928 1.00 55.14 9 GLN A O 19
ATOM 13129 N N . LYS A 1 10 ? 7.221 -10.188 -11.501 1.00 64.14 10 LYS A N 19
ATOM 13130 C CA . LYS A 1 10 ? 8.154 -10.173 -12.622 1.00 73.44 10 LYS A CA 19
ATOM 13131 C C . LYS A 1 10 ? 9.095 -11.372 -12.563 1.00 72.42 10 LYS A C 19
ATOM 13132 O O . LYS A 1 10 ? 9.575 -11.846 -13.592 1.00 25.20 10 LYS A O 19
ATOM 13151 N N . GLU A 1 11 ? 9.352 -11.858 -11.353 1.00 33.23 11 GLU A N 19
ATOM 13152 C CA . GLU A 1 11 ? 10.235 -13.002 -11.161 1.00 60.52 11 GLU A CA 19
ATOM 13153 C C . GLU A 1 11 ? 9.544 -14.298 -11.577 1.00 24.33 11 GLU A C 19
ATOM 13154 O O . GLU A 1 11 ? 10.195 -15.252 -12.005 1.00 53.10 11 GLU A O 19
ATOM 13166 N N . VAL A 1 12 ? 8.222 -14.325 -11.446 1.00 72.34 12 VAL A N 19
ATOM 13167 C CA . VAL A 1 12 ? 7.442 -15.503 -11.808 1.00 52.33 12 VAL A CA 19
ATOM 13168 C C . VAL A 1 12 ? 7.142 -15.525 -13.303 1.00 24.50 12 VAL A C 19
ATOM 13169 O O . VAL A 1 12 ? 7.546 -16.447 -14.014 1.00 54.22 12 VAL A O 19
ATOM 13182 N N . LEU A 1 13 ? 6.433 -14.506 -13.774 1.00 43.21 13 LEU A N 19
ATOM 13183 C CA . LEU A 1 13 ? 6.079 -14.407 -15.186 1.00 25.40 13 LEU A CA 19
ATOM 13184 C C . LEU A 1 13 ? 7.313 -14.566 -16.069 1.00 22.32 13 LEU A C 19
ATOM 13185 O O . LEU A 1 13 ? 8.420 -14.191 -15.682 1.00 3.34 13 LEU A O 19
ATOM 13201 N N . THR A 1 14 ? 7.115 -15.124 -17.259 1.00 51.24 14 THR A N 19
ATOM 13202 C CA . THR A 1 14 ? 8.210 -15.331 -18.198 1.00 63.40 14 THR A CA 19
ATOM 13203 C C . THR A 1 14 ? 9.001 -14.046 -18.414 1.00 13.14 14 THR A C 19
ATOM 13204 O O . THR A 1 14 ? 8.546 -12.948 -18.093 1.00 11.24 14 THR A O 19
ATOM 13215 N N . PRO A 1 15 ? 10.213 -14.182 -18.971 1.00 21.30 15 PRO A N 19
ATOM 13216 C CA . PRO A 1 15 ? 11.092 -13.041 -19.243 1.00 61.12 15 PRO A CA 19
ATOM 13217 C C . PRO A 1 15 ? 10.565 -12.159 -20.370 1.00 61.31 15 PRO A C 19
ATOM 13218 O O . PRO A 1 15 ? 10.908 -10.980 -20.460 1.00 64.23 15 PRO A O 19
ATOM 13229 N N . ILE A 1 16 ? 9.730 -12.738 -21.227 1.00 0.25 16 ILE A N 19
ATOM 13230 C CA . ILE A 1 16 ? 9.155 -12.003 -22.346 1.00 70.24 16 ILE A CA 19
ATOM 13231 C C . ILE A 1 16 ? 8.078 -11.034 -21.873 1.00 14.43 16 ILE A C 19
ATOM 13232 O O . ILE A 1 16 ? 7.918 -9.948 -22.429 1.00 41.14 16 ILE A O 19
ATOM 13248 N N . GLU A 1 17 ? 7.342 -11.433 -20.840 1.00 30.30 17 GLU A N 19
ATOM 13249 C CA . GLU A 1 17 ? 6.280 -10.598 -20.291 1.00 21.42 17 GLU A CA 19
ATOM 13250 C C . GLU A 1 17 ? 6.853 -9.524 -19.371 1.00 44.02 17 GLU A C 19
ATOM 13251 O O . GLU A 1 17 ? 6.358 -8.398 -19.330 1.00 50.54 17 GLU A O 19
ATOM 13263 N N . TYR A 1 18 ? 7.900 -9.881 -18.635 1.00 15.14 18 TYR A N 19
ATOM 13264 C CA . TYR A 1 18 ? 8.539 -8.949 -17.713 1.00 60.41 18 TYR A CA 19
ATOM 13265 C C . TYR A 1 18 ? 9.060 -7.722 -18.454 1.00 3.31 18 TYR A C 19
ATOM 13266 O O . TYR A 1 18 ? 9.192 -6.644 -17.875 1.00 14.01 18 TYR A O 19
ATOM 13284 N N . GLU A 1 19 ? 9.355 -7.895 -19.739 1.00 0.34 19 GLU A N 19
ATOM 13285 C CA . GLU A 1 19 ? 9.862 -6.801 -20.559 1.00 61.32 19 GLU A CA 19
ATOM 13286 C C . GLU A 1 19 ? 8.894 -5.622 -20.552 1.00 42.43 19 GLU A C 19
ATOM 13287 O O . GLU A 1 19 ? 9.295 -4.476 -20.343 1.00 62.15 19 GLU A O 19
ATOM 13299 N N . HIS A 1 20 ? 7.617 -5.910 -20.783 1.00 22.12 20 HIS A N 19
ATOM 13300 C CA . HIS A 1 20 ? 6.591 -4.874 -20.803 1.00 51.23 20 HIS A CA 19
ATOM 13301 C C . HIS A 1 20 ? 6.031 -4.636 -19.404 1.00 41.21 20 HIS A C 19
ATOM 13302 O O . HIS A 1 20 ? 5.403 -3.610 -19.142 1.00 40.33 20 HIS A O 19
ATOM 13316 N N . TYR A 1 21 ? 6.262 -5.590 -18.510 1.00 23.24 21 TYR A N 19
ATOM 13317 C CA . TYR A 1 21 ? 5.778 -5.486 -17.138 1.00 44.21 21 TYR A CA 19
ATOM 13318 C C . TYR A 1 21 ? 6.115 -4.122 -16.544 1.00 4.32 21 TYR A C 19
ATOM 13319 O O . TYR A 1 21 ? 5.255 -3.450 -15.974 1.00 43.24 21 TYR A O 19
ATOM 13337 N N . VAL A 1 22 ? 7.375 -3.718 -16.681 1.00 75.34 22 VAL A N 19
ATOM 13338 C CA . VAL A 1 22 ? 7.827 -2.434 -16.161 1.00 1.15 22 VAL A CA 19
ATOM 13339 C C . VAL A 1 22 ? 7.475 -1.299 -17.116 1.00 4.15 22 VAL A C 19
ATOM 13340 O O . VAL A 1 22 ? 7.393 -0.138 -16.714 1.00 52.23 22 VAL A O 19
ATOM 13353 N N . LYS A 1 23 ? 7.268 -1.642 -18.382 1.00 44.34 23 LYS A N 19
ATOM 13354 C CA . LYS A 1 23 ? 6.923 -0.653 -19.397 1.00 4.33 23 LYS A CA 19
ATOM 13355 C C . LYS A 1 23 ? 5.594 0.020 -19.071 1.00 33.13 23 LYS A C 19
ATOM 13356 O O . LYS A 1 23 ? 5.409 1.210 -19.329 1.00 75.42 23 LYS A O 19
ATOM 13375 N N . HIS A 1 24 ? 4.671 -0.749 -18.500 1.00 41.54 24 HIS A N 19
ATOM 13376 C CA . HIS A 1 24 ? 3.359 -0.226 -18.137 1.00 12.41 24 HIS A CA 19
ATOM 13377 C C . HIS A 1 24 ? 3.411 0.484 -16.787 1.00 45.14 24 HIS A C 19
ATOM 13378 O O . HIS A 1 24 ? 2.761 1.511 -16.588 1.00 40.14 24 HIS A O 19
ATOM 13392 N N . LEU A 1 25 ? 4.189 -0.070 -15.863 1.00 54.43 25 LEU A N 19
ATOM 13393 C CA . LEU A 1 25 ? 4.326 0.510 -14.532 1.00 32.15 25 LEU A CA 19
ATOM 13394 C C . LEU A 1 25 ? 4.685 1.990 -14.616 1.00 62.11 25 LEU A C 19
ATOM 13395 O O . LEU A 1 25 ? 4.204 2.803 -13.826 1.00 72.53 25 LEU A O 19
ATOM 13411 N N . PHE A 1 26 ? 5.532 2.334 -15.580 1.00 65.45 26 PHE A N 19
ATOM 13412 C CA . PHE A 1 26 ? 5.956 3.716 -15.770 1.00 15.34 26 PHE A CA 19
ATOM 13413 C C . PHE A 1 26 ? 4.753 4.655 -15.791 1.00 73.11 26 PHE A C 19
ATOM 13414 O O . PHE A 1 26 ? 4.838 5.801 -15.349 1.00 31.20 26 PHE A O 19
ATOM 13431 N N . ASP A 1 27 ? 3.634 4.161 -16.309 1.00 34.33 27 ASP A N 19
ATOM 13432 C CA . ASP A 1 27 ? 2.412 4.954 -16.388 1.00 65.12 27 ASP A CA 19
ATOM 13433 C C . ASP A 1 27 ? 2.079 5.575 -15.035 1.00 73.42 27 ASP A C 19
ATOM 13434 O O . ASP A 1 27 ? 1.844 6.779 -14.935 1.00 53.22 27 ASP A O 19
ATOM 13443 N N . ILE A 1 28 ? 2.059 4.744 -13.998 1.00 13.40 28 ILE A N 19
ATOM 13444 C CA . ILE A 1 28 ? 1.754 5.212 -12.652 1.00 13.24 28 ILE A CA 19
ATOM 13445 C C . ILE A 1 28 ? 3.025 5.589 -11.899 1.00 64.12 28 ILE A C 19
ATOM 13446 O O . ILE A 1 28 ? 3.005 6.442 -11.013 1.00 43.00 28 ILE A O 19
ATOM 13462 N N . GLY A 1 29 ? 4.133 4.947 -12.260 1.00 54.35 29 GLY A N 19
ATOM 13463 C CA . GLY A 1 29 ? 5.399 5.230 -11.611 1.00 22.21 29 GLY A CA 19
ATOM 13464 C C . GLY A 1 29 ? 5.692 4.274 -10.471 1.00 43.14 29 GLY A C 19
ATOM 13465 O O . GLY A 1 29 ? 6.386 4.629 -9.519 1.00 33.11 29 GLY A O 19
ATOM 13469 N N . GLU A 1 30 ? 5.161 3.059 -10.568 1.00 43.25 30 GLU A N 19
ATOM 13470 C CA . GLU A 1 30 ? 5.368 2.051 -9.536 1.00 4.15 30 GLU A CA 19
ATOM 13471 C C . GLU A 1 30 ? 6.853 1.895 -9.217 1.00 53.04 30 GLU A C 19
ATOM 13472 O O . GLU A 1 30 ? 7.307 2.256 -8.131 1.00 74.11 30 GLU A O 19
ATOM 13484 N N . ILE A 1 31 ? 7.603 1.355 -10.172 1.00 34.31 31 ILE A N 19
ATOM 13485 C CA . ILE A 1 31 ? 9.035 1.151 -9.994 1.00 51.21 31 ILE A CA 19
ATOM 13486 C C . ILE A 1 31 ? 9.838 2.031 -10.946 1.00 54.23 31 ILE A C 19
ATOM 13487 O O . ILE A 1 31 ? 9.373 2.373 -12.035 1.00 4.25 31 ILE A O 19
ATOM 13503 N N . THR A 1 32 ? 11.047 2.394 -10.531 1.00 1.14 32 THR A N 19
ATOM 13504 C CA . THR A 1 32 ? 11.916 3.234 -11.346 1.00 34.40 32 THR A CA 19
ATOM 13505 C C . THR A 1 32 ? 12.779 2.390 -12.278 1.00 13.44 32 THR A C 19
ATOM 13506 O O . THR A 1 32 ? 13.049 1.221 -12.002 1.00 52.22 32 THR A O 19
ATOM 13517 N N . LYS A 1 33 ? 13.210 2.991 -13.382 1.00 30.43 33 LYS A N 19
ATOM 13518 C CA . LYS A 1 33 ? 14.045 2.296 -14.354 1.00 71.15 33 LYS A CA 19
ATOM 13519 C C . LYS A 1 33 ? 15.179 1.547 -13.662 1.00 3.42 33 LYS A C 19
ATOM 13520 O O . LYS A 1 33 ? 15.605 0.487 -14.119 1.00 40.41 33 LYS A O 19
ATOM 13539 N N . GLU A 1 34 ? 15.663 2.106 -12.556 1.00 74.15 34 GLU A N 19
ATOM 13540 C CA . GLU A 1 34 ? 16.747 1.489 -11.801 1.00 42.44 34 GLU A CA 19
ATOM 13541 C C . GLU A 1 34 ? 16.468 0.009 -11.558 1.00 51.11 34 GLU A C 19
ATOM 13542 O O . GLU A 1 34 ? 17.375 -0.823 -11.614 1.00 15.12 34 GLU A O 19
ATOM 13554 N N . LEU A 1 35 ? 15.208 -0.312 -11.287 1.00 73.24 35 LEU A N 19
ATOM 13555 C CA . LEU A 1 35 ? 14.807 -1.692 -11.035 1.00 23.13 35 LEU A CA 19
ATOM 13556 C C . LEU A 1 35 ? 14.774 -2.496 -12.331 1.00 11.42 35 LEU A C 19
ATOM 13557 O O . LEU A 1 35 ? 15.413 -3.542 -12.441 1.00 31.31 35 LEU A O 19
ATOM 13573 N N . TYR A 1 36 ? 14.027 -1.998 -13.310 1.00 32.01 36 TYR A N 19
ATOM 13574 C CA . TYR A 1 36 ? 13.910 -2.670 -14.599 1.00 10.51 36 TYR A CA 19
ATOM 13575 C C . TYR A 1 36 ? 15.286 -3.026 -15.154 1.00 74.10 36 TYR A C 19
ATOM 13576 O O . TYR A 1 36 ? 15.464 -4.074 -15.775 1.00 73.31 36 TYR A O 19
ATOM 13594 N N . ILE A 1 37 ? 16.255 -2.147 -14.925 1.00 12.41 37 ILE A N 19
ATOM 13595 C CA . ILE A 1 37 ? 17.615 -2.368 -15.400 1.00 31.41 37 ILE A CA 19
ATOM 13596 C C . ILE A 1 37 ? 18.382 -3.293 -14.460 1.00 55.22 37 ILE A C 19
ATOM 13597 O O . ILE A 1 37 ? 18.889 -4.334 -14.876 1.00 11.21 37 ILE A O 19
ATOM 13613 N N . GLU A 1 38 ? 18.460 -2.905 -13.191 1.00 34.21 38 GLU A N 19
ATOM 13614 C CA . GLU A 1 38 ? 19.164 -3.700 -12.192 1.00 33.50 38 GLU A CA 19
ATOM 13615 C C . GLU A 1 38 ? 18.694 -5.152 -12.222 1.00 15.10 38 GLU A C 19
ATOM 13616 O O . GLU A 1 38 ? 19.487 -6.069 -12.434 1.00 65.53 38 GLU A O 19
ATOM 13628 N N . LEU A 1 39 ? 17.398 -5.352 -12.007 1.00 70.34 39 LEU A N 19
ATOM 13629 C CA . LEU A 1 39 ? 16.820 -6.692 -12.009 1.00 44.01 39 LEU A CA 19
ATOM 13630 C C . LEU A 1 39 ? 17.119 -7.412 -13.320 1.00 52.03 39 LEU A C 19
ATOM 13631 O O . LEU A 1 39 ? 17.372 -8.616 -13.335 1.00 21.51 39 LEU A O 19
ATOM 13647 N N . SER A 1 40 ? 17.089 -6.665 -14.420 1.00 32.34 40 SER A N 19
ATOM 13648 C CA . SER A 1 40 ? 17.355 -7.233 -15.736 1.00 55.44 40 SER A CA 19
ATOM 13649 C C . SER A 1 40 ? 18.764 -7.812 -15.804 1.00 44.41 40 SER A C 19
ATOM 13650 O O . SER A 1 40 ? 18.945 -9.011 -16.014 1.00 44.12 40 SER A O 19
ATOM 13658 N N . SER A 1 41 ? 19.760 -6.950 -15.624 1.00 44.14 41 SER A N 19
ATOM 13659 C CA . SER A 1 41 ? 21.155 -7.374 -15.669 1.00 0.43 41 SER A CA 19
ATOM 13660 C C . SER A 1 41 ? 21.454 -8.123 -16.964 1.00 3.14 41 SER A C 19
ATOM 13661 O O . SER A 1 41 ? 22.002 -9.226 -16.943 1.00 55.44 41 SER A O 19
ATOM 13669 N N . ASP A 1 42 ? 21.091 -7.516 -18.088 1.00 63.01 42 ASP A N 19
ATOM 13670 C CA . ASP A 1 42 ? 21.321 -8.124 -19.394 1.00 1.14 42 ASP A CA 19
ATOM 13671 C C . ASP A 1 42 ? 21.953 -7.123 -20.356 1.00 10.34 42 ASP A C 19
ATOM 13672 O O . ASP A 1 42 ? 23.050 -7.347 -20.870 1.00 14.32 42 ASP A O 19
ATOM 13681 N N . LEU A 1 43 ? 21.254 -6.019 -20.595 1.00 42.35 43 LEU A N 19
ATOM 13682 C CA . LEU A 1 43 ? 21.746 -4.983 -21.497 1.00 1.40 43 LEU A CA 19
ATOM 13683 C C . LEU A 1 43 ? 22.346 -3.819 -20.714 1.00 22.42 43 LEU A C 19
ATOM 13684 O O . LEU A 1 43 ? 22.101 -3.672 -19.517 1.00 3.23 43 LEU A O 19
ATOM 13700 N N . MET A 1 1 ? -0.018 -2.456 -6.814 1.00 3.10 1 MET A N 20
ATOM 13701 C CA . MET A 1 1 ? 0.542 -1.454 -5.915 1.00 11.54 1 MET A CA 20
ATOM 13702 C C . MET A 1 1 ? 1.177 -2.112 -4.694 1.00 33.20 1 MET A C 20
ATOM 13703 O O . MET A 1 1 ? 0.599 -2.114 -3.608 1.00 4.33 1 MET A O 20
ATOM 13717 N N . ASN A 1 2 ? 2.368 -2.671 -4.881 1.00 71.21 2 ASN A N 20
ATOM 13718 C CA . ASN A 1 2 ? 3.080 -3.334 -3.795 1.00 3.02 2 ASN A CA 20
ATOM 13719 C C . ASN A 1 2 ? 4.531 -2.866 -3.731 1.00 21.24 2 ASN A C 20
ATOM 13720 O O . ASN A 1 2 ? 5.070 -2.625 -2.650 1.00 65.43 2 ASN A O 20
ATOM 13731 N N . LYS A 1 3 ? 5.158 -2.739 -4.895 1.00 60.02 3 LYS A N 20
ATOM 13732 C CA . LYS A 1 3 ? 6.546 -2.298 -4.974 1.00 33.44 3 LYS A CA 20
ATOM 13733 C C . LYS A 1 3 ? 7.494 -3.402 -4.514 1.00 53.43 3 LYS A C 20
ATOM 13734 O O . LYS A 1 3 ? 8.296 -3.908 -5.298 1.00 34.52 3 LYS A O 20
ATOM 13753 N N . GLU A 1 4 ? 7.394 -3.769 -3.240 1.00 43.25 4 GLU A N 20
ATOM 13754 C CA . GLU A 1 4 ? 8.243 -4.813 -2.679 1.00 3.23 4 GLU A CA 20
ATOM 13755 C C . GLU A 1 4 ? 7.684 -6.197 -2.995 1.00 25.23 4 GLU A C 20
ATOM 13756 O O . GLU A 1 4 ? 8.433 -7.128 -3.293 1.00 24.21 4 GLU A O 20
ATOM 13768 N N . HIS A 1 5 ? 6.363 -6.325 -2.927 1.00 21.34 5 HIS A N 20
ATOM 13769 C CA . HIS A 1 5 ? 5.703 -7.596 -3.205 1.00 53.42 5 HIS A CA 20
ATOM 13770 C C . HIS A 1 5 ? 5.527 -7.799 -4.707 1.00 52.41 5 HIS A C 20
ATOM 13771 O O . HIS A 1 5 ? 5.651 -8.915 -5.211 1.00 33.43 5 HIS A O 20
ATOM 13785 N N . ILE A 1 6 ? 5.237 -6.713 -5.416 1.00 10.21 6 ILE A N 20
ATOM 13786 C CA . ILE A 1 6 ? 5.045 -6.772 -6.860 1.00 35.45 6 ILE A CA 20
ATOM 13787 C C . ILE A 1 6 ? 6.273 -7.349 -7.555 1.00 21.45 6 ILE A C 20
ATOM 13788 O O . ILE A 1 6 ? 6.158 -8.061 -8.554 1.00 2.24 6 ILE A O 20
ATOM 13804 N N . LEU A 1 7 ? 7.449 -7.040 -7.019 1.00 33.01 7 LEU A N 20
ATOM 13805 C CA . LEU A 1 7 ? 8.700 -7.529 -7.586 1.00 65.32 7 LEU A CA 20
ATOM 13806 C C . LEU A 1 7 ? 8.676 -9.048 -7.730 1.00 44.31 7 LEU A C 20
ATOM 13807 O O . LEU A 1 7 ? 9.304 -9.606 -8.630 1.00 15.21 7 LEU A O 20
ATOM 13823 N N . ALA A 1 8 ? 7.946 -9.710 -6.839 1.00 4.15 8 ALA A N 20
ATOM 13824 C CA . ALA A 1 8 ? 7.837 -11.163 -6.869 1.00 31.02 8 ALA A CA 20
ATOM 13825 C C . ALA A 1 8 ? 7.150 -11.635 -8.146 1.00 32.34 8 ALA A C 20
ATOM 13826 O O . ALA A 1 8 ? 7.472 -12.697 -8.677 1.00 73.34 8 ALA A O 20
ATOM 13833 N N . GLN A 1 9 ? 6.202 -10.840 -8.631 1.00 42.21 9 GLN A N 20
ATOM 13834 C CA . GLN A 1 9 ? 5.469 -11.179 -9.845 1.00 40.51 9 GLN A CA 20
ATOM 13835 C C . GLN A 1 9 ? 6.406 -11.242 -11.047 1.00 31.41 9 GLN A C 20
ATOM 13836 O O . GLN A 1 9 ? 6.511 -12.273 -11.712 1.00 75.12 9 GLN A O 20
ATOM 13850 N N . LYS A 1 10 ? 7.086 -10.134 -11.320 1.00 73.04 10 LYS A N 20
ATOM 13851 C CA . LYS A 1 10 ? 8.015 -10.063 -12.441 1.00 42.05 10 LYS A CA 20
ATOM 13852 C C . LYS A 1 10 ? 9.068 -11.162 -12.346 1.00 24.24 10 LYS A C 20
ATOM 13853 O O . LYS A 1 10 ? 9.642 -11.573 -13.353 1.00 64.14 10 LYS A O 20
ATOM 13872 N N . GLU A 1 11 ? 9.315 -11.634 -11.128 1.00 24.43 11 GLU A N 20
ATOM 13873 C CA . GLU A 1 11 ? 10.299 -12.687 -10.902 1.00 43.32 11 GLU A CA 20
ATOM 13874 C C . GLU A 1 11 ? 9.815 -14.016 -11.474 1.00 32.12 11 GLU A C 20
ATOM 13875 O O . GLU A 1 11 ? 10.615 -14.894 -11.797 1.00 32.33 11 GLU A O 20
ATOM 13887 N N . VAL A 1 12 ? 8.499 -14.157 -11.595 1.00 54.34 12 VAL A N 20
ATOM 13888 C CA . VAL A 1 12 ? 7.906 -15.378 -12.128 1.00 41.21 12 VAL A CA 20
ATOM 13889 C C . VAL A 1 12 ? 7.596 -15.235 -13.614 1.00 30.31 12 VAL A C 20
ATOM 13890 O O . VAL A 1 12 ? 7.913 -16.117 -14.413 1.00 61.41 12 VAL A O 20
ATOM 13903 N N . LEU A 1 13 ? 6.975 -14.119 -13.978 1.00 73.14 13 LEU A N 20
ATOM 13904 C CA . LEU A 1 13 ? 6.621 -13.860 -15.370 1.00 4.52 13 LEU A CA 20
ATOM 13905 C C . LEU A 1 13 ? 7.825 -14.062 -16.284 1.00 44.41 13 LEU A C 20
ATOM 13906 O O . LEU A 1 13 ? 8.973 -13.975 -15.846 1.00 43.15 13 LEU A O 20
ATOM 13922 N N . THR A 1 14 ? 7.556 -14.330 -17.558 1.00 43.42 14 THR A N 20
ATOM 13923 C CA . THR A 1 14 ? 8.617 -14.543 -18.535 1.00 13.21 14 THR A CA 20
ATOM 13924 C C . THR A 1 14 ? 9.500 -13.307 -18.666 1.00 22.52 14 THR A C 20
ATOM 13925 O O . THR A 1 14 ? 9.127 -12.203 -18.269 1.00 64.20 14 THR A O 20
ATOM 13936 N N . PRO A 1 15 ? 10.700 -13.495 -19.236 1.00 12.41 15 PRO A N 20
ATOM 13937 C CA . PRO A 1 15 ? 11.661 -12.405 -19.433 1.00 70.53 15 PRO A CA 20
ATOM 13938 C C . PRO A 1 15 ? 11.202 -11.413 -20.496 1.00 12.44 15 PRO A C 20
ATOM 13939 O O . PRO A 1 15 ? 11.561 -10.235 -20.455 1.00 33.44 15 PRO A O 20
ATOM 13950 N N . ILE A 1 16 ? 10.407 -11.894 -21.445 1.00 32.41 16 ILE A N 20
ATOM 13951 C CA . ILE A 1 16 ? 9.898 -11.048 -22.517 1.00 12.12 16 ILE A CA 20
ATOM 13952 C C . ILE A 1 16 ? 8.638 -10.307 -22.081 1.00 43.21 16 ILE A C 20
ATOM 13953 O O . ILE A 1 16 ? 8.394 -9.177 -22.503 1.00 61.24 16 ILE A O 20
ATOM 13969 N N . GLU A 1 17 ? 7.843 -10.951 -21.232 1.00 42.42 17 GLU A N 20
ATOM 13970 C CA . GLU A 1 17 ? 6.609 -10.351 -20.738 1.00 60.34 17 GLU A CA 20
ATOM 13971 C C . GLU A 1 17 ? 6.898 -9.355 -19.619 1.00 51.34 17 GLU A C 20
ATOM 13972 O O . GLU A 1 17 ? 6.239 -8.320 -19.509 1.00 60.41 17 GLU A O 20
ATOM 13984 N N . TYR A 1 18 ? 7.887 -9.674 -18.792 1.00 35.03 18 TYR A N 20
ATOM 13985 C CA . TYR A 1 18 ? 8.261 -8.809 -17.679 1.00 64.33 18 TYR A CA 20
ATOM 13986 C C . TYR A 1 18 ? 8.673 -7.427 -18.178 1.00 72.40 18 TYR A C 20
ATOM 13987 O O . TYR A 1 18 ? 8.388 -6.415 -17.539 1.00 31.31 18 TYR A O 20
ATOM 14005 N N . GLU A 1 19 ? 9.344 -7.395 -19.325 1.00 21.10 19 GLU A N 20
ATOM 14006 C CA . GLU A 1 19 ? 9.795 -6.138 -19.910 1.00 42.11 19 GLU A CA 20
ATOM 14007 C C . GLU A 1 19 ? 8.644 -5.141 -20.011 1.00 4.22 19 GLU A C 20
ATOM 14008 O O . GLU A 1 19 ? 8.842 -3.932 -19.881 1.00 30.31 19 GLU A O 20
ATOM 14020 N N . HIS A 1 20 ? 7.441 -5.656 -20.244 1.00 23.12 20 HIS A N 20
ATOM 14021 C CA . HIS A 1 20 ? 6.258 -4.812 -20.362 1.00 51.23 20 HIS A CA 20
ATOM 14022 C C . HIS A 1 20 ? 5.629 -4.563 -18.995 1.00 34.43 20 HIS A C 20
ATOM 14023 O O . HIS A 1 20 ? 4.999 -3.530 -18.769 1.00 1.35 20 HIS A O 20
ATOM 14037 N N . TYR A 1 21 ? 5.802 -5.518 -18.087 1.00 43.41 21 TYR A N 20
ATOM 14038 C CA . TYR A 1 21 ? 5.249 -5.404 -16.743 1.00 12.21 21 TYR A CA 20
ATOM 14039 C C . TYR A 1 21 ? 5.665 -4.088 -16.092 1.00 23.42 21 TYR A C 20
ATOM 14040 O O . TYR A 1 21 ? 4.905 -3.491 -15.330 1.00 30.23 21 TYR A O 20
ATOM 14058 N N . VAL A 1 22 ? 6.879 -3.642 -16.399 1.00 2.02 22 VAL A N 20
ATOM 14059 C CA . VAL A 1 22 ? 7.398 -2.397 -15.846 1.00 41.40 22 VAL A CA 20
ATOM 14060 C C . VAL A 1 22 ? 6.928 -1.196 -16.660 1.00 33.25 22 VAL A C 20
ATOM 14061 O O . VAL A 1 22 ? 6.897 -0.069 -16.164 1.00 30.50 22 VAL A O 20
ATOM 14074 N N . LYS A 1 23 ? 6.561 -1.444 -17.912 1.00 71.52 23 LYS A N 20
ATOM 14075 C CA . LYS A 1 23 ? 6.089 -0.385 -18.796 1.00 65.13 23 LYS A CA 20
ATOM 14076 C C . LYS A 1 23 ? 4.803 0.237 -18.263 1.00 31.35 23 LYS A C 20
ATOM 14077 O O . LYS A 1 23 ? 4.586 1.443 -18.387 1.00 24.43 23 LYS A O 20
ATOM 14096 N N . HIS A 1 24 ? 3.952 -0.593 -17.667 1.00 25.41 24 HIS A N 20
ATOM 14097 C CA . HIS A 1 24 ? 2.688 -0.124 -17.112 1.00 51.11 24 HIS A CA 20
ATOM 14098 C C . HIS A 1 24 ? 2.906 0.563 -15.767 1.00 43.14 24 HIS A C 20
ATOM 14099 O O . HIS A 1 24 ? 2.199 1.510 -15.420 1.00 42.01 24 HIS A O 20
ATOM 14113 N N . LEU A 1 25 ? 3.888 0.080 -15.014 1.00 43.04 25 LEU A N 20
ATOM 14114 C CA . LEU A 1 25 ? 4.200 0.647 -13.707 1.00 14.01 25 LEU A CA 20
ATOM 14115 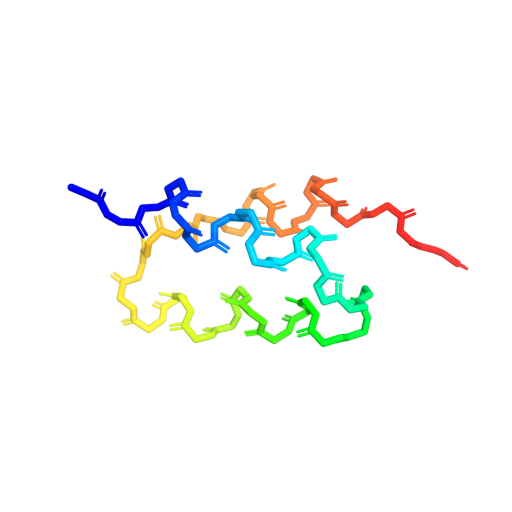C C . LEU A 1 25 ? 4.431 2.151 -13.807 1.00 4.31 25 LEU A C 20
ATOM 14116 O O . LEU A 1 25 ? 3.913 2.925 -13.001 1.00 62.23 25 LEU A O 20
ATOM 14132 N N . PHE A 1 26 ? 5.212 2.560 -14.802 1.00 73.41 26 PHE A N 20
ATOM 14133 C CA . PHE A 1 26 ? 5.511 3.972 -15.009 1.00 23.24 26 PHE A CA 20
ATOM 14134 C C . PHE A 1 26 ? 4.240 4.813 -14.942 1.00 72.25 26 PHE A C 20
ATOM 14135 O O . PHE A 1 26 ? 4.271 5.974 -14.534 1.00 63.14 26 PHE A O 20
ATOM 14152 N N . ASP A 1 27 ? 3.123 4.218 -15.347 1.00 51.32 27 ASP A N 20
ATOM 14153 C CA . ASP A 1 27 ? 1.840 4.911 -15.334 1.00 11.30 27 ASP A CA 20
ATOM 14154 C C . ASP A 1 27 ? 1.594 5.575 -13.982 1.00 64.53 27 ASP A C 20
ATOM 14155 O O . ASP A 1 27 ? 1.267 6.759 -13.912 1.00 12.41 27 ASP A O 20
ATOM 14164 N N . ILE A 1 28 ? 1.754 4.803 -12.913 1.00 31.44 28 ILE A N 20
ATOM 14165 C CA . ILE A 1 28 ? 1.550 5.316 -11.564 1.00 35.43 28 ILE A CA 20
ATOM 14166 C C . ILE A 1 28 ? 2.878 5.667 -10.902 1.00 53.12 28 ILE A C 20
ATOM 14167 O O . ILE A 1 28 ? 2.944 6.552 -10.050 1.00 72.00 28 ILE A O 20
ATOM 14183 N N . GLY A 1 29 ? 3.936 4.968 -11.302 1.00 54.05 29 GLY A N 20
ATOM 14184 C CA . GLY A 1 29 ? 5.249 5.222 -10.740 1.00 32.14 29 GLY A CA 20
ATOM 14185 C C . GLY A 1 29 ? 5.625 4.216 -9.670 1.00 4.11 29 GLY A C 20
ATOM 14186 O O . GLY A 1 29 ? 6.430 4.512 -8.787 1.00 13.20 29 GLY A O 20
ATOM 14190 N N . GLU A 1 30 ? 5.041 3.024 -9.748 1.00 43.51 30 GLU A N 20
ATOM 14191 C CA . GLU A 1 30 ? 5.319 1.973 -8.777 1.00 2.13 30 GLU A CA 20
ATOM 14192 C C . GLU A 1 30 ? 6.815 1.676 -8.709 1.00 15.53 30 GLU A C 20
ATOM 14193 O O . GLU A 1 30 ? 7.455 1.897 -7.681 1.00 4.04 30 GLU A O 20
ATOM 14205 N N . ILE A 1 31 ? 7.363 1.175 -9.810 1.00 52.02 31 ILE A N 20
ATOM 14206 C CA . ILE A 1 31 ? 8.782 0.849 -9.876 1.00 71.41 31 ILE A CA 20
ATOM 14207 C C . ILE A 1 31 ? 9.523 1.803 -10.807 1.00 33.50 31 ILE A C 20
ATOM 14208 O O . ILE A 1 31 ? 9.000 2.205 -11.847 1.00 61.41 31 ILE A O 20
ATOM 14224 N N . THR A 1 32 ? 10.745 2.161 -10.427 1.00 65.24 32 THR A N 20
ATOM 14225 C CA . THR A 1 32 ? 11.559 3.067 -11.228 1.00 25.22 32 THR A CA 20
ATOM 14226 C C . THR A 1 32 ? 12.109 2.365 -12.464 1.00 64.12 32 THR A C 20
ATOM 14227 O O . THR A 1 32 ? 12.277 1.145 -12.476 1.00 13.22 32 THR A O 20
ATOM 14238 N N . LYS A 1 33 ? 12.390 3.142 -13.505 1.00 12.45 33 LYS A N 20
ATOM 14239 C CA . LYS A 1 33 ? 12.923 2.596 -14.747 1.00 3.33 33 LYS A CA 20
ATOM 14240 C C . LYS A 1 33 ? 14.204 1.809 -14.489 1.00 43.32 33 LYS A C 20
ATOM 14241 O O . LYS A 1 33 ? 14.485 0.824 -15.170 1.00 73.51 33 LYS A O 20
ATOM 14260 N N . GLU A 1 34 ? 14.977 2.251 -13.501 1.00 54.14 34 GLU A N 20
ATOM 14261 C CA . GLU A 1 34 ? 16.227 1.586 -13.155 1.00 3.43 34 GLU A CA 20
ATOM 14262 C C . GLU A 1 34 ? 16.011 0.089 -12.957 1.00 32.24 34 GLU A C 20
ATOM 14263 O O . GLU A 1 34 ? 16.703 -0.735 -13.556 1.00 4.20 34 GLU A O 20
ATOM 14275 N N . LEU A 1 35 ? 15.046 -0.257 -12.112 1.00 12.44 35 LEU A N 20
ATOM 14276 C CA . LEU A 1 35 ? 14.737 -1.655 -11.833 1.00 1.11 35 LEU A CA 20
ATOM 14277 C C . LEU A 1 35 ? 14.562 -2.442 -13.127 1.00 72.34 35 LEU A C 20
ATOM 14278 O O . LEU A 1 35 ? 15.125 -3.525 -13.288 1.00 62.15 35 LEU A O 20
ATOM 14294 N N . TYR A 1 36 ? 13.779 -1.890 -14.048 1.00 21.42 36 TYR A N 20
ATOM 14295 C CA . TYR A 1 36 ? 13.529 -2.541 -15.329 1.00 23.14 36 TYR A CA 20
ATOM 14296 C C . TYR A 1 36 ? 14.838 -2.963 -15.989 1.00 71.44 36 TYR A C 20
ATOM 14297 O O . TYR A 1 36 ? 14.902 -3.993 -16.662 1.00 5.02 36 TYR A O 20
ATOM 14315 N N . ILE A 1 37 ? 15.878 -2.161 -15.792 1.00 65.02 37 ILE A N 20
ATOM 14316 C CA . ILE A 1 37 ? 17.186 -2.452 -16.367 1.00 2.52 37 ILE A CA 20
ATOM 14317 C C . ILE A 1 37 ? 17.988 -3.384 -15.465 1.00 40.11 37 ILE A C 20
ATOM 14318 O O . ILE A 1 37 ? 18.455 -4.435 -15.902 1.00 35.42 37 ILE A O 20
ATOM 14334 N N . GLU A 1 38 ? 18.142 -2.991 -14.204 1.00 63.14 38 GLU A N 20
ATOM 14335 C CA . GLU A 1 38 ? 18.887 -3.793 -13.241 1.00 21.01 38 GLU A CA 20
ATOM 14336 C C . GLU A 1 38 ? 18.395 -5.237 -13.239 1.00 72.40 38 GLU A C 20
ATOM 14337 O O . GLU A 1 38 ? 19.164 -6.168 -13.484 1.00 11.13 38 GLU A O 20
ATOM 14349 N N . LEU A 1 39 ? 17.108 -5.417 -12.961 1.00 23.11 39 LEU A N 20
ATOM 14350 C CA . LEU A 1 39 ? 16.512 -6.748 -12.926 1.00 53.13 39 LEU A CA 20
ATOM 14351 C C . LEU A 1 39 ? 16.702 -7.465 -14.259 1.00 51.21 39 LEU A C 20
ATOM 14352 O O . LEU A 1 39 ? 16.905 -8.678 -14.299 1.00 61.22 39 LEU A O 20
ATOM 14368 N N . SER A 1 40 ? 16.637 -6.706 -15.348 1.00 54.42 40 SER A N 20
ATOM 14369 C CA . SER A 1 40 ? 16.800 -7.269 -16.683 1.00 41.54 40 SER A CA 20
ATOM 14370 C C . SER A 1 40 ? 18.209 -7.824 -16.870 1.00 52.32 40 SER A C 20
ATOM 14371 O O . SER A 1 40 ? 18.427 -9.032 -16.790 1.00 62.54 40 SER A O 20
ATOM 14379 N N . SER A 1 41 ? 19.162 -6.931 -17.119 1.00 54.04 41 SER A N 20
ATOM 14380 C CA . SER A 1 41 ? 20.549 -7.330 -17.322 1.00 24.54 41 SER A CA 20
ATOM 14381 C C . SER A 1 41 ? 20.671 -8.293 -18.499 1.00 25.32 41 SER A C 20
ATOM 14382 O O . SER A 1 41 ? 20.899 -7.877 -19.635 1.00 11.42 41 SER A O 20
ATOM 14390 N N . ASP A 1 42 ? 20.519 -9.583 -18.218 1.00 52.34 42 ASP A N 20
ATOM 14391 C CA . ASP A 1 42 ? 20.611 -10.606 -19.253 1.00 74.31 42 ASP A CA 20
ATOM 14392 C C . ASP A 1 42 ? 22.044 -10.741 -19.759 1.00 15.22 42 ASP A C 20
ATOM 14393 O O . ASP A 1 42 ? 22.717 -11.736 -19.490 1.00 23.33 42 ASP A O 20
ATOM 14402 N N . LEU A 1 43 ? 22.503 -9.734 -20.493 1.00 41.22 43 LEU A N 20
ATOM 14403 C CA . LEU A 1 43 ? 23.856 -9.740 -21.038 1.00 44.41 43 LEU A CA 20
ATOM 14404 C C . LEU A 1 43 ? 24.083 -10.963 -21.920 1.00 61.30 43 LEU A C 20
ATOM 14405 O O . LEU A 1 43 ? 23.776 -10.948 -23.112 1.00 3.41 43 LEU A O 20
#

Solvent-accessible surface area: 3825 Å² total; per-residue (Å²): 219,105,106,127,134,39,45,51,82,17,144,123,54,86,74,142,106,17,81,126,28,1,112,122,7,78,122,124,48,50,8,83,127,114,51,64,105,117,90,49,108,115,226

Secondary structure (DSSP, 8-state):
--SHHHHHHHHHS-HHHHHHHHHHHHTTTSS-HHHHHHH----